Protein AF-A0A0G1CFD6-F1 (afdb_monomer)

Organism: NCBI:txid1618436

Solvent-accessible surface area (backbone atoms only — not comparable to full-atom values): 53118 Å² total; per-residue (Å²): 134,84,91,82,88,87,83,97,70,71,68,76,55,56,62,57,51,53,61,49,49,66,63,59,72,73,75,79,78,77,73,84,63,84,72,75,64,46,76,47,79,41,50,26,79,47,48,47,25,39,39,34,34,36,62,93,47,76,48,67,61,45,48,57,42,53,46,23,9,35,88,35,20,95,43,9,31,23,38,44,29,32,67,60,35,76,62,31,32,60,29,46,50,75,38,24,32,48,31,42,25,25,58,42,72,46,74,50,48,25,20,27,38,42,26,19,42,60,45,47,56,47,75,68,54,41,98,89,44,40,73,89,77,49,58,57,40,93,42,63,39,84,46,77,45,64,62,77,40,54,48,77,37,79,45,74,54,69,73,39,21,65,24,52,34,57,36,30,54,36,94,70,24,45,61,48,30,21,49,33,44,37,35,38,16,70,30,59,68,59,19,36,47,52,25,31,22,33,54,62,33,73,90,36,18,38,33,43,40,32,31,29,43,80,48,66,76,82,73,83,76,78,79,82,74,85,77,80,81,83,78,89,74,83,82,82,78,86,76,83,79,84,77,84,81,81,78,88,78,81,84,84,79,88,81,85,82,87,82,88,80,90,81,82,90,83,83,90,82,82,87,84,81,92,81,86,86,83,82,90,77,89,83,83,82,86,78,86,80,81,80,84,77,83,77,82,79,81,74,86,81,72,74,83,58,89,41,65,62,47,71,44,68,71,42,75,13,44,51,50,46,47,60,20,32,36,45,42,40,66,75,40,23,42,38,38,50,28,20,28,64,96,29,37,31,33,34,38,36,29,42,74,53,63,59,83,78,90,61,64,87,52,59,44,72,47,75,44,80,52,97,30,31,48,31,28,53,21,42,26,49,69,46,62,57,42,34,37,36,36,33,35,24,51,73,32,38,34,30,38,29,43,32,33,66,89,76,69,44,72,48,84,67,39,78,75,51,71,41,93,55,98,59,90,57,59,68,27,42,60,24,48,13,46,40,33,40,85,84,70,31,40,38,39,31,31,52,46,76,77,26,26,33,37,32,37,32,26,40,75,42,82,89,79,65,43,78,44,75,70,45,73,79,38,72,66,43,90,75,32,49,32,37,25,34,20,55,29,45,22,56,59,66,43,28,34,39,42,32,25,37,34,61,68,43,89,71,23,34,38,32,35,33,42,28,45,59,90,70,51,72,58,72,72,41,77,51,53,87,56,48,31,49,75,47,58,68,99,75,34,41,55,54,64,39,40,24,52,45,40,38,62,87,52,34,38,41,35,27,34,39,32,29,71,37,74,70,89,86,47,75,44,78,8,39,29,31,44,30,40,30,78,82,90,50,76,47,62,39,82,44,92,42,34,27,59,20,33,25,62,37,45,36,73,82,54,46,31,42,36,25,25,14,21,76,85,23,93,39,37,42,43,57,30,20,37,22,38,27,46,48,38,96,90,71,50,69,53,74,46,38,71,60,47,80,49,93,69,59,34,42,49,31,34,34,12,30,41,78,69,59,47,45,50,74,58,48,36,36,38,44,32,33,33,32,30,43,55,76,86,67,26,32,23,29,43,39,35,38,32,48,78,42,69,96,65,82,78,84,76,81,76,80,76,82,78,81,76,87,80,83,82,89,81,88,83,86,85,90,86,84,89,83,90,88,87,87,87,90,82,84,89,75,83,81,75,84,73,81,75,78,72,78,72,78,75,76,68,56,68,67,37,86,73,52,65,32,72,31,75,51,93,49,68,39,43,58,44,63,31,58,38,89,58,61,42,57,62,56,26,29,41,40,34,38,37,34,29,32,32,91,85,62,57,19,47,78,73,48,56,44,40,84,67,71,51,71,55,46,80,72,44,44,18,45,76,79,64,46,50,36,43,24,35,36,37,30,37,26,50,55,27,66,45,35,75,72,39,33,44,32,44,28,32,92,53,58,21,32,38,30,35,34,43,34,37,31,38,34,58,34,80,78,21,74,72,36,61,27,47,31,70,49,60,66,34,69,44,45,10,34,70,27,64,44,89,47,61,54,21,40,36,41,29,39,35,33,32,44,67,31,59,60,57,53,70,43,58,20,92,75,38,46,69,74,47,76,51,34,82,82,42,66,57,27,46,36,32,35,38,33,66,34,77,51,52,42,80,46,59,51,40,41,35,40,78,59,74,58,70,50,46,35,34,11,24,29,41,29,30,36,52,86

Sequence (963 aa):
MILIMLNDKLVFSKILTHFFILVVLFSSFSVAYAQTPNTATLQVANNADDANEDGSSFFLNESNMWMGTGSTPAKSYAGFRFSTVQIPQGAVIQSARLQVKSAQNQWIGMEFLMFGEAANNSMVFSASSRMSSRSLTGSFVSHYSSSNWTANTWYTLEDIKTTVQEIVNRPGWATGNNLSIILKGTGGPWGRKFVKSRNSGAANGAKLIVEYTGGVTPSPTPTPTPDPTPSVTPTPSPVPTPTPIPEPSATPTPSPTPSITPSATPEPSVTPSPSPEPSVTPTPTPTPSPLPTPTPTPSPTVSPVPGTATSFSVGPGFVDVIPRQIVRANDDKLYMFAGGAETPVVHAYWTTVPGTPADNTNLGSVNLVTSGNPISVDTAYDGANIIHVLINSTNGRVIDYVFDISTHTFKPGINVFTNSASTPVEIGTSGLSSMIGLDGKIHFAYRSSTNYIIHQSFTYDSASNTLTPATSAFLVDTNGFASHPSIAISPMDGSLTVSWMSEAVDPHVIRVRNMSASGVWGGATTVSTAPVWSSTNFGLNIDQGPSVLVTSDGIKHLAYMQDWENFGGTYDYGRIHYVRNDGSGWVDQALPVFTHDPALATNGVDIYAVGHGHPNNVACKSMDDMCTVARNPDGTWANPVLFAHSTTGSFDASPSVKWGAVGFNRPEAIEFLFFKTPYSSPTLYYGRLDTGASPSPSPTATPSPSSSPTPSPTPTPSPTPESSVTPTPEPSVTPTPTPTPTPSATPNPAVSYVQSALSVGNGGETAHAVTLPTPVISGNTVIVAVSVWGEGGTGQTTSLTDNFGNTYSKVVQHPDPASGNSNVSIWYATNVIGGTSFTATAHSASSHYITIAAHEYSGILTNGIDQVAHNGGTGTAASSGNVSTTTDNELLFVAFLHEDAANINATAGTGFTLRQKYTSGAQEPLFTEDGFAPTSGIYNGALTFASNPQGGWEGAIATFRLQ

pLDDT: mean 78.38, std 21.26, range [25.91, 98.56]

InterPro domains:
  IPR052881 Keratinocyte Proline-Rich [PTHR48138] (217-313)

Secondary structure (DSSP, 8-state):
---------SHHHHHHHHHHHHHHTTSS------PPPEEEEEE--STTSEEEEETTEEEES-SEEEEE--SSGGGEEEEEEE-S--PPTT-EEEEEEEEEEB-S-B---EEEEEEEE--SSPPPPBTTB-STTSPEEEEEEEEEE-S-B-TT-EEEEEE-HHHHHHHHTSTT--TT--EEEEEEE-SSTT-EEEEE-GGG-GGGS-EEEEEEE--PPPPPPPPPPPPPPPPPPPPPPPPPPPPPPPPPPPPPPPPPPPPPPP-----PPPPPPPPPPPPP-PPPPPPPPPPPPPPPPPP---------EEEEEEEE------S--EEE-TTS-EEEEEE-TTSSEEEEEEESSSS--SSSTTEEEEEEE-SS-EEEEEEEE-SSSEEEEEEEETTSEEEEEEEETTTTEEPPPEEEEE----S---TT---EEEEE-TTSPEEEEEE-TTS-EEEEEEEEETTTTEEEESS--EES-SSS-EEEEEEEE-TTT--EEEEEEE-SSSS-EEEEEEE-TTS-EEEEEE--SSPBP---BTTB--S-PPEEEE-TT--EEEEEEBSPEESSS-EEPPEEEEEEESSS--EEEEEEEE-SS-EEEESSS-EEEEEE--TTSSS---TTSEEEEEBPTTS-BPPPEEEE--SSS-EEEEEEE---SSS---TTEEEEEEEES-TTS-EEEEEEEE-----PPPPPPPPPP-PPPPPPPPPPPPP-------------PPPPPPPPPPPPPPP----EEEEEEEEE--SSEEEEEEE-SSPPPTT-EEEEEEEEE-TTS---EEEEEETT-PPPEEEEEESSS--SSEEEEEEEESS----TT-EEEEEEEEEEEEEEEEEEEESEEEEEEEEEEEEEEESSB-----EEESSTTEEEEEEEEETT-TT--EEPPTTEEEEEE--SS-SS-EEEEEEEESSSEEE----EESS--SSEEEEEEEEEEE-

Structure (mmCIF, N/CA/C/O backbone):
data_AF-A0A0G1CFD6-F1
#
_entry.id   AF-A0A0G1CFD6-F1
#
loop_
_atom_site.group_PDB
_atom_site.id
_atom_site.type_symbol
_atom_site.label_atom_id
_atom_site.label_alt_id
_atom_site.label_comp_id
_atom_site.label_asym_id
_atom_site.label_entity_id
_atom_site.label_seq_id
_atom_site.pdbx_PDB_ins_code
_atom_site.Cartn_x
_atom_site.Cartn_y
_atom_site.Cartn_z
_atom_site.occupancy
_atom_site.B_iso_or_equiv
_atom_site.auth_seq_id
_atom_site.auth_comp_id
_atom_site.auth_asym_id
_atom_site.auth_atom_id
_atom_site.pdbx_PDB_model_num
ATOM 1 N N . MET A 1 1 ? -75.809 -32.571 38.366 1.00 33.94 1 MET A N 1
ATOM 2 C CA . MET A 1 1 ? -75.619 -33.361 37.131 1.00 33.94 1 MET A CA 1
ATOM 3 C C . MET A 1 1 ? -74.494 -32.676 36.351 1.00 33.94 1 MET A C 1
ATOM 5 O O . MET A 1 1 ? -74.712 -31.569 35.895 1.00 33.94 1 MET A O 1
ATOM 9 N N . ILE A 1 2 ? -73.240 -33.055 36.642 1.00 33.50 2 ILE A N 1
ATOM 10 C CA . ILE A 1 2 ? -72.280 -33.680 35.692 1.00 33.50 2 ILE A CA 1
ATOM 11 C C . ILE A 1 2 ? -71.832 -32.662 34.619 1.00 33.50 2 ILE A C 1
ATOM 13 O O . ILE A 1 2 ? -72.606 -32.325 33.739 1.00 33.50 2 ILE A O 1
ATOM 17 N N . LEU A 1 3 ? -70.712 -31.955 34.826 1.00 36.34 3 LEU A N 1
ATOM 18 C CA . LEU A 1 3 ? -69.354 -32.291 34.348 1.00 36.34 3 LEU A CA 1
ATOM 19 C C . LEU A 1 3 ? -69.271 -32.429 32.815 1.00 36.34 3 LEU A C 1
ATOM 21 O O . LEU A 1 3 ? -69.755 -33.420 32.292 1.00 36.34 3 LEU A O 1
ATOM 25 N N . ILE A 1 4 ? -68.599 -31.486 32.140 1.00 33.06 4 ILE A N 1
ATOM 26 C CA . ILE A 1 4 ? -67.663 -31.723 31.021 1.00 33.06 4 ILE A CA 1
ATOM 27 C C . ILE A 1 4 ? -66.808 -30.453 30.846 1.00 33.06 4 ILE A C 1
ATOM 29 O O . ILE A 1 4 ? -67.314 -29.350 30.660 1.00 33.06 4 ILE A O 1
ATOM 33 N N . MET A 1 5 ? -65.495 -30.640 30.974 1.00 41.84 5 MET A N 1
ATOM 34 C CA . MET A 1 5 ? -64.438 -29.687 30.634 1.00 41.84 5 MET A CA 1
ATOM 35 C C . MET A 1 5 ? -64.368 -29.480 29.113 1.00 41.84 5 MET A C 1
ATOM 37 O O . MET A 1 5 ? -64.559 -30.454 28.395 1.00 41.84 5 MET A O 1
ATOM 41 N N . LEU A 1 6 ? -64.014 -28.279 28.631 1.00 33.75 6 LEU A N 1
ATOM 42 C CA . LEU A 1 6 ? -62.821 -28.026 27.794 1.00 33.75 6 LEU A CA 1
ATOM 43 C C . LEU A 1 6 ? -62.771 -26.575 27.244 1.00 33.75 6 LEU A C 1
ATOM 45 O O . LEU A 1 6 ? -63.617 -26.159 26.464 1.00 33.75 6 LEU A O 1
ATOM 49 N N . ASN A 1 7 ? -61.672 -25.892 27.593 1.00 33.19 7 ASN A N 1
ATOM 50 C CA . ASN A 1 7 ? -60.937 -24.854 26.849 1.00 33.19 7 ASN A CA 1
ATOM 51 C C . ASN A 1 7 ? -61.490 -23.426 26.650 1.00 33.19 7 ASN A C 1
ATOM 53 O O . ASN A 1 7 ? -61.704 -22.965 25.532 1.00 33.19 7 ASN A O 1
ATOM 57 N N . ASP A 1 8 ? -61.418 -22.657 27.740 1.00 43.88 8 ASP A N 1
ATOM 58 C CA . ASP A 1 8 ? -61.192 -21.202 27.766 1.00 43.88 8 ASP A CA 1
ATOM 59 C C . ASP A 1 8 ? -59.684 -20.855 27.745 1.00 43.88 8 ASP A C 1
ATOM 61 O O . ASP A 1 8 ? -59.085 -20.527 28.770 1.00 43.88 8 ASP A O 1
ATOM 65 N N . LYS A 1 9 ? -59.018 -20.931 26.583 1.00 37.50 9 LYS A N 1
ATOM 66 C CA . LYS A 1 9 ? -57.634 -20.407 26.441 1.00 37.50 9 LYS A CA 1
ATOM 67 C C . LYS A 1 9 ? -57.355 -19.578 25.185 1.00 37.50 9 LYS A C 1
ATOM 69 O O . LYS A 1 9 ? -56.276 -19.006 25.078 1.00 37.50 9 LYS A O 1
ATOM 74 N N . LEU A 1 10 ? -58.307 -19.443 24.258 1.00 38.03 10 LEU A N 1
ATOM 75 C CA . LEU A 1 10 ? -58.034 -18.802 22.963 1.00 38.03 10 LEU A CA 1
ATOM 76 C C . LEU A 1 10 ? -58.453 -17.327 22.853 1.00 38.03 10 LEU A C 1
ATOM 78 O O . LEU A 1 10 ? -58.001 -16.640 21.938 1.00 38.03 10 LEU A O 1
ATOM 82 N N . VAL A 1 11 ? -59.296 -16.819 23.757 1.00 42.44 11 VAL A N 1
ATOM 83 C CA . VAL A 1 11 ? -59.935 -15.501 23.567 1.00 42.44 11 VAL A CA 1
ATOM 84 C C . VAL A 1 11 ? -59.214 -14.372 24.317 1.00 42.44 11 VAL A C 1
ATOM 86 O O . VAL A 1 11 ? -59.127 -13.263 23.798 1.00 42.44 11 VAL A O 1
ATOM 89 N N . PHE A 1 12 ? -58.571 -14.652 25.456 1.00 38.09 12 PHE A N 1
ATOM 90 C CA . PHE A 1 12 ? -57.781 -13.642 26.184 1.00 38.09 12 PHE A CA 1
ATOM 91 C C . PHE A 1 12 ? -56.409 -13.348 25.554 1.00 38.09 12 PHE A C 1
ATOM 93 O O . PHE A 1 12 ? -55.861 -12.267 25.748 1.00 38.09 12 PHE A O 1
ATOM 100 N N . SER A 1 13 ? -55.872 -14.271 24.747 1.00 38.44 13 SER A N 1
ATOM 101 C CA . SER A 1 13 ? -54.611 -14.061 24.025 1.00 38.44 13 SER A CA 1
ATOM 102 C C . SER A 1 13 ? -54.777 -13.052 22.882 1.00 38.44 13 SER A C 1
ATOM 104 O O . SER A 1 13 ? -53.943 -12.167 22.734 1.00 38.44 13 SER A O 1
ATOM 106 N N . LYS A 1 14 ? -55.899 -13.090 22.147 1.00 39.22 14 LYS A N 1
ATOM 107 C CA . LYS A 1 14 ? -56.088 -12.281 20.930 1.00 39.22 14 LYS A CA 1
ATOM 108 C C . LYS A 1 14 ? -56.291 -10.782 21.174 1.00 39.22 14 LYS A C 1
ATOM 110 O O . LYS A 1 14 ? -55.938 -9.993 20.300 1.00 39.22 14 LYS A O 1
ATOM 115 N N . ILE A 1 15 ? -56.812 -10.378 22.334 1.00 42.91 15 ILE A N 1
ATOM 116 C CA . ILE A 1 15 ? -57.027 -8.955 22.660 1.00 42.91 15 ILE A CA 1
ATOM 117 C C . ILE A 1 15 ? -55.723 -8.291 23.134 1.00 42.91 15 ILE A C 1
ATOM 119 O O . ILE A 1 15 ? -55.488 -7.123 22.831 1.00 42.91 15 ILE A O 1
ATOM 123 N N . LEU A 1 16 ? -54.814 -9.044 23.768 1.00 39.59 16 LEU A N 1
ATOM 124 C CA . LEU A 1 16 ? -53.500 -8.529 24.166 1.00 39.59 16 LEU A CA 1
ATOM 125 C C . LEU A 1 16 ? -52.526 -8.441 22.975 1.00 39.59 16 LEU A C 1
ATOM 127 O O . LEU A 1 16 ? -51.721 -7.514 22.916 1.00 39.59 16 LEU A O 1
ATOM 131 N N . THR A 1 17 ? -52.644 -9.333 21.979 1.00 42.00 17 THR A N 1
ATOM 132 C CA . THR A 1 17 ? -51.818 -9.266 20.757 1.00 42.00 17 THR A CA 1
ATOM 133 C C . THR A 1 17 ? -52.185 -8.074 19.871 1.00 42.00 17 THR A C 1
ATOM 135 O O . THR A 1 17 ? -51.295 -7.455 19.304 1.00 42.00 17 THR A O 1
ATOM 138 N N . HIS A 1 18 ? -53.463 -7.683 19.785 1.00 40.97 18 HIS A N 1
ATOM 139 C CA . HIS A 1 18 ? -53.871 -6.547 18.942 1.00 40.97 18 HIS A CA 1
ATOM 140 C C . HIS A 1 18 ? -53.535 -5.179 19.555 1.00 40.97 18 HIS A C 1
ATOM 142 O O . HIS A 1 18 ? -53.279 -4.237 18.810 1.00 40.97 18 HIS A O 1
ATOM 148 N N . PHE A 1 19 ? -53.450 -5.069 20.887 1.00 37.09 19 PHE A N 1
ATOM 149 C CA . PHE A 1 19 ? -52.962 -3.843 21.532 1.00 37.09 19 PHE A CA 1
ATOM 150 C C . PHE A 1 19 ? -51.430 -3.702 21.424 1.00 37.09 19 PHE A C 1
ATOM 152 O O . PHE A 1 19 ? -50.925 -2.588 21.336 1.00 37.09 19 PHE A O 1
ATOM 159 N N . PHE A 1 20 ? -50.694 -4.819 21.333 1.00 35.84 20 PHE A N 1
ATOM 160 C CA . PHE A 1 20 ? -49.254 -4.815 21.035 1.00 35.84 20 PHE A CA 1
ATOM 161 C C . PHE A 1 20 ? -48.952 -4.557 19.552 1.00 35.84 20 PHE A C 1
ATOM 163 O O . PHE A 1 20 ? -48.009 -3.840 19.234 1.00 35.84 20 PHE A O 1
ATOM 170 N N . ILE A 1 21 ? -49.779 -5.065 18.634 1.00 40.38 21 ILE A N 1
ATOM 171 C CA . ILE A 1 21 ? -49.594 -4.864 17.189 1.00 40.38 21 ILE A CA 1
ATOM 172 C C . ILE A 1 21 ? -49.871 -3.406 16.778 1.00 40.38 21 ILE A C 1
ATOM 174 O O . ILE A 1 21 ? -49.188 -2.892 15.898 1.00 40.38 21 ILE A O 1
ATOM 178 N N . LEU A 1 22 ? -50.772 -2.687 17.461 1.00 31.64 22 LEU A N 1
ATOM 179 C CA . LEU A 1 22 ? -51.008 -1.263 17.174 1.00 31.64 22 LEU A CA 1
ATOM 180 C C . LEU A 1 22 ? -49.885 -0.334 17.690 1.00 31.64 22 LEU A C 1
ATOM 182 O O . LEU A 1 22 ? -49.706 0.753 17.149 1.00 31.64 22 LEU A O 1
ATOM 186 N N . VAL A 1 23 ? -49.108 -0.760 18.696 1.00 34.84 23 VAL A N 1
ATOM 187 C CA . VAL A 1 23 ? -47.942 -0.010 19.214 1.00 34.84 23 VAL A CA 1
ATOM 188 C C . VAL A 1 23 ? -46.655 -0.353 18.446 1.00 34.84 23 VAL A C 1
ATOM 190 O O . VAL A 1 23 ? -45.762 0.484 18.347 1.00 34.84 23 VAL A O 1
ATOM 193 N N . VAL A 1 24 ? -46.572 -1.541 17.835 1.00 38.12 24 VAL A N 1
ATOM 194 C CA . VAL A 1 24 ? -45.404 -1.983 17.045 1.00 38.12 24 VAL A CA 1
ATOM 195 C C . VAL A 1 24 ? -45.493 -1.578 15.561 1.00 38.12 24 VAL A C 1
ATOM 197 O O . VAL A 1 24 ? -44.466 -1.446 14.907 1.00 38.12 24 VAL A O 1
ATOM 200 N N . LEU A 1 25 ? -46.682 -1.277 15.024 1.00 34.84 25 LEU A N 1
ATOM 201 C CA . LEU A 1 25 ? -46.850 -0.833 13.626 1.00 34.84 25 LEU A CA 1
ATOM 202 C C . LEU A 1 25 ? -46.598 0.667 13.371 1.00 34.84 25 LEU A C 1
ATOM 204 O O . LEU A 1 25 ? -46.703 1.106 12.229 1.00 34.84 25 LEU A O 1
ATOM 208 N N . PHE A 1 26 ? -46.218 1.451 14.387 1.00 34.09 26 PHE A N 1
ATOM 209 C CA . PHE A 1 26 ? -45.809 2.858 14.216 1.00 34.09 26 PHE A CA 1
ATOM 210 C C . PHE A 1 26 ? -44.304 3.114 14.415 1.00 34.09 26 PHE A C 1
ATOM 212 O O . PHE A 1 26 ? -43.877 4.263 14.324 1.00 34.09 26 PHE A O 1
ATOM 219 N N . SER A 1 27 ? -43.477 2.085 14.643 1.00 32.09 27 SER A N 1
ATOM 220 C CA . SER A 1 27 ? -42.044 2.257 14.949 1.00 32.09 27 SER A CA 1
ATOM 221 C C . SER A 1 27 ? -41.068 1.819 13.847 1.00 32.09 27 SER A C 1
ATOM 223 O O . SER A 1 27 ? -39.864 1.849 14.081 1.00 32.09 27 SER A O 1
ATOM 225 N N . SER A 1 28 ? -41.530 1.448 12.646 1.00 39.03 28 SER A N 1
ATOM 226 C CA . SER A 1 28 ? -40.636 0.953 11.570 1.00 39.03 28 SER A CA 1
ATOM 227 C C . SER A 1 28 ? -40.744 1.686 10.229 1.00 39.03 28 SER A C 1
ATOM 229 O O . SER A 1 28 ? -40.222 1.204 9.231 1.00 39.03 28 SER A O 1
ATOM 231 N N . PHE A 1 29 ? -41.354 2.872 10.193 1.00 35.53 29 PHE A N 1
ATOM 232 C CA . PHE A 1 29 ? -41.140 3.824 9.100 1.00 35.53 29 PHE A CA 1
ATOM 233 C C . PHE A 1 29 ? -40.104 4.863 9.536 1.00 35.53 29 PHE A C 1
ATOM 235 O O . PHE A 1 29 ? -40.451 5.963 9.960 1.00 35.53 29 PHE A O 1
ATOM 242 N N . SER A 1 30 ? -38.818 4.535 9.407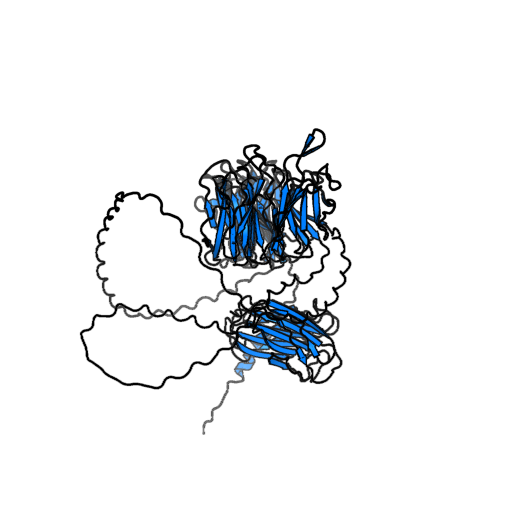 1.00 34.81 30 SER A N 1
ATOM 243 C CA . SER A 1 30 ? -37.794 5.575 9.291 1.00 34.81 30 SER A CA 1
ATOM 244 C C . SER A 1 30 ? -37.756 6.005 7.833 1.00 34.81 30 SER A C 1
ATOM 246 O O . SER A 1 30 ? -36.990 5.485 7.028 1.00 34.81 30 SER A O 1
ATOM 248 N N . VAL A 1 31 ? -38.613 6.963 7.482 1.00 32.62 31 VAL A N 1
ATOM 249 C CA . VAL A 1 31 ? -38.314 7.852 6.359 1.00 32.62 31 VAL A CA 1
ATOM 250 C C . VAL A 1 31 ? -36.924 8.419 6.649 1.00 32.62 31 VAL A C 1
ATOM 252 O O . VAL A 1 31 ? -36.731 9.020 7.708 1.00 32.62 31 VAL A O 1
ATOM 255 N N . ALA A 1 32 ? -35.951 8.200 5.761 1.00 36.38 32 ALA A N 1
ATOM 256 C CA . ALA A 1 32 ? -34.657 8.867 5.829 1.00 36.38 32 ALA A CA 1
ATOM 257 C C . ALA A 1 32 ? -34.871 10.362 5.552 1.00 36.38 32 ALA A C 1
ATOM 259 O O . ALA A 1 32 ? -34.634 10.870 4.460 1.00 36.38 32 ALA A O 1
ATOM 260 N N . TYR A 1 33 ? -35.375 11.078 6.554 1.00 36.38 33 TYR A N 1
ATOM 261 C CA . TYR A 1 33 ? -35.148 12.502 6.650 1.00 36.38 33 TYR A CA 1
ATOM 262 C C . TYR A 1 33 ? -33.638 12.677 6.757 1.00 36.38 33 TYR A C 1
ATOM 264 O O . TYR A 1 33 ? -33.004 12.033 7.594 1.00 36.38 33 TYR A O 1
ATOM 272 N N . ALA A 1 34 ? -33.063 13.543 5.925 1.00 41.12 34 ALA A N 1
ATOM 273 C CA . ALA A 1 34 ? -31.756 14.107 6.210 1.00 41.12 34 ALA A CA 1
ATOM 274 C C . ALA A 1 34 ? -31.839 14.717 7.617 1.00 41.12 34 ALA A C 1
ATOM 276 O O . ALA A 1 34 ? -32.432 15.781 7.801 1.00 41.12 34 ALA A O 1
ATOM 277 N N . GLN A 1 35 ? -31.361 13.992 8.633 1.00 51.75 35 GLN A N 1
ATOM 278 C CA . GLN A 1 35 ? -31.333 14.515 9.988 1.00 51.75 35 GLN A CA 1
ATOM 279 C C . GLN A 1 35 ? -30.361 15.682 9.976 1.00 51.75 35 GLN A C 1
ATOM 281 O O . GLN A 1 35 ? -29.176 15.518 9.682 1.00 51.75 35 GLN A O 1
ATOM 286 N N . THR A 1 36 ? -30.873 16.870 10.273 1.00 62.62 36 THR A N 1
ATOM 287 C CA . THR A 1 36 ? -30.045 18.046 10.492 1.00 62.62 36 THR A CA 1
ATOM 288 C C . THR A 1 36 ? -29.030 17.708 11.592 1.00 62.62 36 THR A C 1
ATOM 290 O O . THR A 1 36 ? -29.454 17.247 12.657 1.00 62.62 36 THR A O 1
ATOM 293 N N . PRO A 1 37 ? -27.715 17.886 11.365 1.00 75.19 37 PRO A N 1
ATOM 294 C CA . PRO A 1 37 ? -26.710 17.617 12.386 1.00 75.19 37 PRO A CA 1
ATOM 295 C C . PRO A 1 37 ? -27.013 18.394 13.670 1.00 75.19 37 PRO A C 1
ATOM 297 O O . PRO A 1 37 ? -27.303 19.590 13.630 1.00 75.19 37 PRO A O 1
ATOM 300 N N . ASN A 1 38 ? -26.952 17.716 14.814 1.00 89.06 38 ASN A N 1
ATOM 301 C CA . ASN A 1 38 ? -27.023 18.368 16.115 1.00 89.06 38 ASN A CA 1
ATOM 302 C C . ASN A 1 38 ? -25.694 19.073 16.384 1.00 89.06 38 ASN A C 1
ATOM 304 O O . ASN A 1 38 ? -24.637 18.498 16.136 1.00 89.06 38 ASN A O 1
ATOM 308 N N . THR A 1 39 ? -25.729 20.276 16.957 1.00 93.00 39 THR A N 1
ATOM 309 C CA . THR A 1 39 ? -24.517 21.000 17.368 1.00 93.00 39 THR A CA 1
ATOM 310 C C . THR A 1 39 ? -24.417 21.051 18.891 1.00 93.00 39 THR A C 1
ATOM 312 O O . THR A 1 39 ? -25.259 21.649 19.561 1.00 93.00 39 THR A O 1
ATOM 315 N N . ALA A 1 40 ? -23.356 20.476 19.452 1.00 94.06 40 ALA A N 1
ATOM 316 C CA . ALA A 1 40 ? -22.952 20.672 20.839 1.00 94.06 40 ALA A CA 1
ATOM 317 C C . ALA A 1 40 ? -21.848 21.734 20.912 1.00 94.06 40 ALA A C 1
ATOM 319 O O . ALA A 1 40 ? -20.776 21.567 20.341 1.00 94.06 40 ALA A O 1
ATOM 320 N N . THR A 1 41 ? -22.087 22.823 21.645 1.00 95.94 41 THR A N 1
ATOM 321 C CA . THR A 1 41 ? -21.042 23.799 21.994 1.00 95.94 41 THR A CA 1
ATOM 322 C C . THR A 1 41 ? -20.701 23.648 23.467 1.00 95.94 41 THR A C 1
ATOM 324 O O . THR A 1 41 ? -21.493 24.003 24.339 1.00 95.94 41 THR A O 1
ATOM 327 N N . LEU A 1 42 ? -19.520 23.109 23.743 1.00 96.31 42 LEU A N 1
ATOM 328 C CA . LEU A 1 42 ? -19.018 22.835 25.082 1.00 96.31 42 LEU A CA 1
ATOM 329 C C . LEU A 1 42 ? -17.986 23.899 25.432 1.00 96.31 42 LEU A C 1
ATOM 331 O O . LEU A 1 42 ? -17.100 24.169 24.632 1.00 96.31 42 LEU A O 1
ATOM 335 N N . GLN A 1 43 ? -18.065 24.498 26.614 1.00 97.56 43 GLN A N 1
ATOM 336 C CA . GLN A 1 43 ? -17.071 25.461 27.084 1.00 97.56 43 GLN A CA 1
ATOM 337 C C . GLN A 1 43 ? -16.450 24.952 28.381 1.00 97.56 43 GLN A C 1
ATOM 339 O O . GLN A 1 43 ? -17.160 24.394 29.218 1.00 97.56 43 GLN A O 1
ATOM 344 N N . VAL A 1 44 ? -15.138 25.141 28.548 1.00 97.69 44 VAL A N 1
ATOM 345 C CA . VAL A 1 44 ? -14.440 24.814 29.801 1.00 97.69 44 VAL A CA 1
ATOM 346 C C . VAL A 1 44 ? -15.166 25.505 30.959 1.00 97.69 44 VAL A C 1
ATOM 348 O O . VAL A 1 44 ? -15.311 26.729 30.969 1.00 97.69 44 VAL A O 1
ATOM 351 N N . ALA A 1 45 ? -15.673 24.721 31.912 1.00 92.62 45 ALA A N 1
ATOM 352 C CA . ALA A 1 45 ? -16.616 25.212 32.917 1.00 92.62 45 ALA A CA 1
ATOM 353 C C . ALA A 1 45 ? -15.930 25.618 34.228 1.00 92.62 45 ALA A C 1
ATOM 355 O O . ALA A 1 45 ? -16.317 26.630 34.830 1.00 92.62 45 ALA A O 1
ATOM 356 N N . ASN A 1 46 ? -14.895 24.877 34.640 1.00 94.69 46 ASN A N 1
ATOM 357 C CA . ASN A 1 46 ? -14.217 25.045 35.925 1.00 94.69 46 ASN A CA 1
ATOM 358 C C . ASN A 1 46 ? -12.745 25.435 35.754 1.00 94.69 46 ASN A C 1
ATOM 360 O O . ASN A 1 46 ? -12.106 25.090 34.770 1.00 94.69 46 ASN A O 1
ATOM 364 N N . ASN A 1 47 ? -12.184 26.112 36.754 1.00 92.62 47 ASN A N 1
ATOM 365 C CA . ASN A 1 47 ? -10.789 26.572 36.732 1.00 92.62 47 ASN A CA 1
ATOM 366 C C . ASN A 1 47 ? -9.754 25.432 36.680 1.00 92.62 47 ASN A C 1
ATOM 368 O O . ASN A 1 47 ? -8.620 25.640 36.276 1.00 92.62 47 ASN A O 1
ATOM 372 N N . ALA A 1 48 ? -10.130 24.231 37.129 1.00 94.12 48 ALA A N 1
ATOM 373 C CA . ALA A 1 48 ? -9.262 23.056 37.091 1.00 94.12 48 ALA A CA 1
ATOM 374 C C . ALA A 1 48 ? -9.448 22.204 35.820 1.00 94.12 48 ALA A C 1
ATOM 376 O O . ALA A 1 48 ? -8.856 21.132 35.696 1.00 94.12 48 ALA A O 1
ATOM 377 N N . ASP A 1 49 ? -10.297 22.658 34.895 1.00 97.12 49 ASP A N 1
ATOM 378 C CA . ASP A 1 49 ? -10.552 21.990 33.621 1.00 97.12 49 ASP A CA 1
ATOM 379 C C . ASP A 1 49 ? -9.633 22.498 32.499 1.00 97.12 49 ASP A C 1
ATOM 381 O O . ASP A 1 49 ? -9.698 21.986 31.386 1.00 97.12 49 ASP A O 1
ATOM 385 N N . ASP A 1 50 ? -8.744 23.453 32.766 1.00 97.12 50 ASP A N 1
ATOM 386 C CA . ASP A 1 50 ? -7.659 23.801 31.859 1.00 97.12 50 ASP A CA 1
ATOM 387 C C . ASP A 1 50 ? -6.322 23.990 32.587 1.00 97.12 50 ASP A C 1
ATOM 389 O O . ASP A 1 50 ? -6.242 24.504 33.702 1.00 97.12 50 ASP A O 1
ATOM 393 N N . ALA A 1 51 ? -5.249 23.476 31.984 1.00 97.75 51 ALA A N 1
ATOM 394 C CA . ALA A 1 51 ? -3.935 23.425 32.622 1.00 97.75 51 ALA A CA 1
ATOM 395 C C . ALA A 1 51 ? -2.795 23.365 31.601 1.00 97.75 51 ALA A C 1
ATOM 397 O O . ALA A 1 51 ? -2.983 22.925 30.463 1.00 97.75 51 ALA A O 1
ATOM 398 N N . ASN A 1 52 ? -1.591 23.741 32.039 1.00 98.12 52 ASN A N 1
ATOM 399 C CA . ASN A 1 52 ? -0.345 23.458 31.331 1.00 98.12 52 ASN A CA 1
ATOM 400 C C . ASN A 1 52 ? 0.566 22.527 32.126 1.00 98.12 52 ASN A C 1
ATOM 402 O O . ASN A 1 52 ? 0.554 22.493 33.355 1.00 98.12 52 ASN A O 1
ATOM 406 N N . GLU A 1 53 ? 1.426 21.824 31.406 1.00 97.50 53 GLU A N 1
ATOM 407 C CA . GLU A 1 53 ? 2.511 21.026 31.961 1.00 97.50 53 GLU A CA 1
ATOM 408 C C . GLU A 1 53 ? 3.780 21.267 31.137 1.00 97.50 53 GLU A C 1
ATOM 410 O O . GLU A 1 53 ? 3.711 21.344 29.912 1.00 97.50 53 GLU A O 1
ATOM 415 N N . ASP A 1 54 ? 4.925 21.420 31.802 1.00 96.94 54 ASP A N 1
ATOM 416 C CA . ASP A 1 54 ? 6.245 21.528 31.166 1.00 96.94 54 ASP A CA 1
ATOM 417 C C . ASP A 1 54 ? 7.279 20.806 32.034 1.00 96.94 54 ASP A C 1
ATOM 419 O O . ASP A 1 54 ? 7.683 21.287 33.100 1.00 96.94 54 ASP A O 1
ATOM 423 N N . GLY A 1 55 ? 7.671 19.608 31.609 1.00 92.88 55 GLY A N 1
ATOM 424 C CA . GLY A 1 55 ? 8.634 18.791 32.338 1.00 92.88 55 GLY A CA 1
ATOM 425 C C . GLY A 1 55 ? 8.052 18.314 33.665 1.00 92.88 55 GLY A C 1
ATOM 426 O O . GLY A 1 55 ? 7.071 17.580 33.694 1.00 92.88 55 GLY A O 1
ATOM 427 N N . SER A 1 56 ? 8.667 18.702 34.783 1.00 92.38 56 SER A N 1
ATOM 428 C CA . SER A 1 56 ? 8.127 18.429 36.123 1.00 92.38 56 SER A CA 1
ATOM 429 C C . SER A 1 56 ? 7.110 19.477 36.592 1.00 92.38 56 SER A C 1
ATOM 431 O O . SER A 1 56 ? 6.397 19.233 37.573 1.00 92.38 56 SER A O 1
ATOM 433 N N . SER A 1 57 ? 7.026 20.621 35.911 1.00 96.25 57 SER A N 1
ATOM 434 C CA . SER A 1 57 ? 6.178 21.752 36.289 1.00 96.25 57 SER A CA 1
ATOM 435 C C . SER A 1 57 ? 4.741 21.545 35.825 1.00 96.25 57 SER A C 1
ATOM 437 O O . SER A 1 57 ? 4.499 21.122 34.697 1.00 96.25 57 SER A O 1
ATOM 439 N N . PHE A 1 58 ? 3.784 21.867 36.692 1.00 96.88 58 PHE A N 1
ATOM 440 C CA . PHE A 1 58 ? 2.353 21.791 36.409 1.00 96.88 58 PHE A CA 1
ATOM 441 C C . PHE A 1 58 ? 1.703 23.117 36.794 1.00 96.88 58 PHE A C 1
ATOM 443 O O . PHE A 1 58 ? 1.860 23.578 37.926 1.00 96.88 58 PHE A O 1
ATOM 450 N N . PHE A 1 59 ? 0.999 23.726 35.847 1.00 96.56 59 PHE A N 1
ATOM 451 C CA . PHE A 1 59 ? 0.410 25.052 35.968 1.00 96.56 59 PHE A CA 1
ATOM 452 C C . PHE A 1 59 ? -1.109 24.917 35.887 1.00 96.56 59 PHE A C 1
ATOM 454 O O . PHE A 1 59 ? -1.658 24.545 34.849 1.00 96.56 59 PHE A O 1
ATOM 461 N N . LEU A 1 60 ? -1.779 25.213 36.995 1.00 94.06 60 LEU A N 1
ATOM 462 C CA . LEU A 1 60 ? -3.230 25.164 37.142 1.00 94.06 60 LEU A CA 1
ATOM 463 C C . LEU A 1 60 ? -3.700 26.517 37.668 1.00 94.06 60 LEU A C 1
ATOM 465 O O . LEU A 1 60 ? -2.993 27.141 38.457 1.00 94.06 60 LEU A O 1
ATOM 469 N N . ASN A 1 61 ? -4.913 26.931 37.307 1.00 91.19 61 ASN A N 1
ATOM 470 C CA . ASN A 1 61 ? -5.520 28.191 37.744 1.00 91.19 61 ASN A CA 1
ATOM 471 C C . ASN A 1 61 ? -4.829 29.477 37.240 1.00 91.19 61 ASN A C 1
ATOM 473 O O . ASN A 1 61 ? -5.100 30.566 37.754 1.00 91.19 61 ASN A O 1
ATOM 477 N N . GLU A 1 62 ? -3.973 29.375 36.225 1.00 93.81 62 GLU A N 1
ATOM 478 C CA . GLU A 1 62 ? -3.355 30.529 35.567 1.00 93.81 62 GLU A CA 1
ATOM 479 C C . GLU A 1 62 ? -4.400 31.316 34.777 1.00 93.81 62 GLU A C 1
ATOM 481 O O . GLU A 1 62 ? -5.254 30.713 34.141 1.00 93.81 62 GLU A O 1
ATOM 486 N N . SER A 1 63 ? -4.334 32.654 34.754 1.00 93.31 63 SER A N 1
ATOM 487 C CA . SER A 1 63 ? -5.261 33.469 33.937 1.00 93.31 63 SER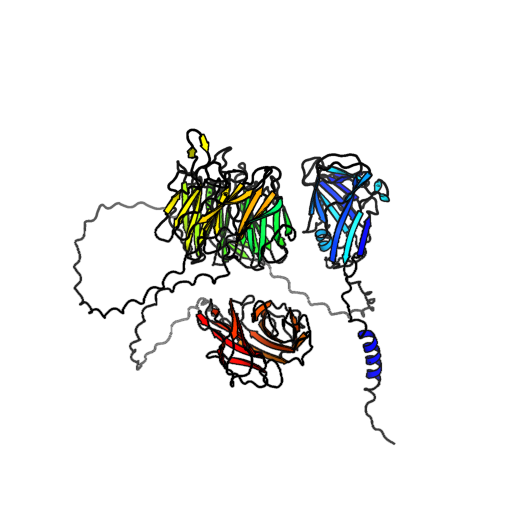 A CA 1
ATOM 488 C C . SER A 1 63 ? -4.999 33.341 32.431 1.00 93.31 63 SER A C 1
ATOM 490 O O . SER A 1 63 ? -5.907 33.509 31.623 1.00 93.31 63 SER A O 1
ATOM 492 N N . ASN A 1 64 ? -3.766 33.027 32.041 1.00 96.25 64 ASN A N 1
ATOM 493 C CA . ASN A 1 64 ? -3.412 32.704 30.666 1.00 96.25 64 ASN A CA 1
ATOM 494 C C . ASN A 1 64 ? -2.655 31.384 30.664 1.00 96.25 64 ASN A C 1
ATOM 496 O O . ASN A 1 64 ? -1.789 31.160 31.503 1.00 96.25 64 ASN A O 1
ATOM 500 N N . MET A 1 65 ? -2.948 30.553 29.681 1.00 96.69 65 MET A N 1
ATOM 501 C CA . MET A 1 65 ? -2.237 29.313 29.418 1.00 96.69 65 MET A CA 1
ATOM 502 C C . MET A 1 65 ? -1.581 29.399 28.039 1.00 96.69 65 MET A C 1
ATOM 504 O O . MET A 1 65 ? -1.730 30.400 27.337 1.00 96.69 65 MET A O 1
ATOM 508 N N . TRP A 1 66 ? -0.832 28.388 27.634 1.00 97.44 66 TRP A N 1
ATOM 509 C CA . TRP A 1 66 ? -0.165 28.364 26.336 1.00 97.44 66 TRP A CA 1
ATOM 510 C C . TRP A 1 66 ? -0.380 27.045 25.604 1.00 97.44 66 TRP A C 1
ATOM 512 O O . TRP A 1 66 ? -0.650 26.018 26.216 1.00 97.44 66 TRP A O 1
ATOM 522 N N . MET A 1 67 ? -0.254 27.084 24.282 1.00 97.44 67 MET A N 1
ATOM 523 C CA . MET A 1 67 ? -0.290 25.915 23.401 1.00 97.44 67 MET A CA 1
ATOM 524 C C . MET A 1 67 ? 0.989 25.896 22.565 1.00 97.44 67 MET A C 1
ATOM 526 O O . MET A 1 67 ? 1.449 26.959 22.146 1.00 97.44 67 MET A O 1
ATOM 530 N N . GLY A 1 68 ? 1.558 24.713 22.339 1.00 92.81 68 GLY A N 1
ATOM 531 C CA . GLY A 1 68 ? 2.890 24.538 21.752 1.00 92.81 68 GLY A CA 1
ATOM 532 C C . GLY A 1 68 ? 3.867 23.986 22.783 1.00 92.81 68 GLY A C 1
ATOM 533 O O . GLY A 1 68 ? 3.529 23.048 23.503 1.00 92.81 68 GLY A O 1
ATOM 534 N N . THR A 1 69 ? 5.063 24.562 22.875 1.00 91.50 69 THR A N 1
ATOM 535 C CA . THR A 1 69 ? 6.161 24.035 23.701 1.00 91.50 69 THR A CA 1
ATOM 536 C C . THR A 1 69 ? 6.693 25.049 24.712 1.00 91.50 69 THR A C 1
ATOM 538 O O . THR A 1 69 ? 6.855 26.238 24.434 1.00 91.50 69 THR A O 1
ATOM 541 N N . GLY A 1 70 ? 6.968 24.570 25.925 1.00 92.44 70 GLY A N 1
ATOM 542 C CA . GLY A 1 70 ? 7.675 25.295 26.973 1.00 92.44 70 GLY A CA 1
ATOM 543 C C . GLY A 1 70 ? 9.192 25.138 26.862 1.00 92.44 70 GLY A C 1
ATOM 544 O O . GLY A 1 70 ? 9.752 25.026 25.770 1.00 92.44 70 GLY A O 1
ATOM 545 N N . SER A 1 71 ? 9.860 25.134 28.013 1.00 93.62 71 SER A N 1
ATOM 546 C CA . SER A 1 71 ? 11.307 24.925 28.126 1.00 93.62 71 SER A CA 1
ATOM 547 C C . SER A 1 71 ? 11.728 23.481 27.841 1.00 93.62 71 SER A C 1
ATOM 549 O O . SER A 1 71 ? 12.856 23.249 27.408 1.00 93.62 71 SER A O 1
ATOM 551 N N . THR A 1 72 ? 10.824 22.513 28.036 1.00 90.38 72 THR A N 1
ATOM 552 C CA . THR A 1 72 ? 11.046 21.091 27.748 1.00 90.38 72 THR A CA 1
ATOM 553 C C . THR A 1 72 ? 10.039 20.581 26.706 1.00 90.38 72 THR A C 1
ATOM 555 O O . THR A 1 72 ? 9.003 20.014 27.066 1.00 90.38 72 THR A O 1
ATOM 558 N N . PRO A 1 73 ? 10.324 20.747 25.396 1.00 78.00 73 PRO A N 1
ATOM 559 C CA . PRO A 1 73 ? 9.394 20.418 24.311 1.00 78.00 73 PRO A CA 1
ATOM 560 C C . PRO A 1 73 ? 8.738 19.038 24.413 1.00 78.00 73 PRO A C 1
ATOM 562 O O . PRO A 1 73 ? 7.517 18.938 24.452 1.00 78.00 73 PRO A O 1
ATOM 565 N N . ALA A 1 74 ? 9.538 17.981 24.594 1.00 73.69 74 ALA A N 1
ATOM 566 C CA . ALA A 1 74 ? 9.057 16.596 24.666 1.00 73.69 74 ALA A CA 1
ATOM 567 C C . ALA A 1 74 ? 8.113 16.305 25.855 1.00 73.69 74 ALA A C 1
ATOM 569 O O . ALA A 1 74 ? 7.485 15.245 25.906 1.00 73.69 74 ALA A O 1
ATOM 570 N N . LYS A 1 75 ? 8.031 17.221 26.828 1.00 88.88 75 LYS A N 1
ATOM 571 C CA . LYS A 1 75 ? 7.187 17.125 28.027 1.00 88.88 75 LYS A CA 1
ATOM 572 C C . LYS A 1 75 ? 6.281 18.351 28.195 1.00 88.88 75 LYS A C 1
ATOM 574 O O . LYS A 1 75 ? 5.923 18.690 29.320 1.00 88.88 75 LYS A O 1
ATOM 579 N N . SER A 1 76 ? 5.941 19.017 27.092 1.00 94.56 76 SER A N 1
ATOM 580 C CA . SER A 1 76 ? 5.067 20.189 27.070 1.00 94.56 76 SER A CA 1
ATOM 581 C C . SER A 1 76 ? 3.637 19.809 26.696 1.00 94.56 76 SER A C 1
ATOM 583 O O . SER A 1 76 ? 3.412 19.242 25.626 1.00 94.56 76 SER A O 1
ATOM 585 N N . TYR A 1 77 ? 2.672 20.151 27.553 1.00 98.06 77 TYR A N 1
ATOM 586 C CA . TYR A 1 77 ? 1.259 19.859 27.325 1.00 98.06 77 TYR A CA 1
ATOM 587 C C . TYR A 1 77 ? 0.338 21.036 27.667 1.00 98.06 77 TYR A C 1
ATOM 589 O O . TYR A 1 77 ? 0.597 21.818 28.589 1.00 98.06 77 TYR A O 1
ATOM 597 N N . ALA A 1 78 ? -0.793 21.105 26.968 1.00 98.44 78 ALA A N 1
ATOM 598 C CA . ALA A 1 78 ? -1.962 21.892 27.351 1.00 98.44 78 ALA A CA 1
ATOM 599 C C . ALA A 1 78 ? -3.190 20.977 27.401 1.00 98.44 78 ALA A C 1
ATOM 601 O O . ALA A 1 78 ? -3.363 20.133 26.527 1.00 98.44 78 ALA A O 1
ATOM 602 N N . GLY A 1 79 ? -4.029 21.111 28.422 1.00 97.88 79 GLY A N 1
ATOM 603 C CA . GLY A 1 79 ? -5.235 20.300 28.584 1.00 97.88 79 GLY A CA 1
ATOM 604 C C . GLY A 1 79 ? -6.483 21.168 28.623 1.00 97.88 79 GLY A C 1
ATOM 605 O O . GLY A 1 79 ? -6.476 22.202 29.285 1.00 97.88 79 GLY A O 1
ATOM 606 N N . PHE A 1 80 ? -7.546 20.723 27.953 1.00 98.50 80 PHE A N 1
ATOM 607 C CA . PHE A 1 80 ? -8.882 21.316 28.016 1.00 98.50 80 PHE A CA 1
ATOM 608 C C . PHE A 1 80 ? -9.910 20.226 28.286 1.00 98.50 80 PHE A C 1
ATOM 610 O O . PHE A 1 80 ? -10.088 19.319 27.474 1.00 98.50 80 PHE A O 1
ATOM 617 N N . ARG A 1 81 ? -10.604 20.325 29.413 1.00 98.38 81 ARG A N 1
ATOM 618 C CA . ARG A 1 81 ? -11.631 19.389 29.845 1.00 98.38 81 ARG A CA 1
ATOM 619 C C . ARG A 1 81 ? -13.010 20.026 29.731 1.00 98.38 81 ARG A C 1
ATOM 621 O O . ARG A 1 81 ? -13.255 21.147 30.168 1.00 98.38 81 ARG A O 1
ATOM 628 N N . PHE A 1 82 ? -13.934 19.273 29.162 1.00 98.38 82 PHE A N 1
ATOM 629 C CA . PHE A 1 82 ? -15.318 19.653 28.944 1.00 98.38 82 PHE A CA 1
ATOM 630 C C . PHE A 1 82 ? -16.200 18.744 29.787 1.00 98.38 82 PHE A C 1
ATOM 632 O O . PHE A 1 82 ? -16.172 17.520 29.640 1.00 98.38 82 PHE A O 1
ATOM 639 N N . SER A 1 83 ? -16.955 19.339 30.707 1.00 95.69 83 SER A N 1
ATOM 640 C CA . SER A 1 83 ? -17.805 18.587 31.622 1.00 95.69 83 SER A CA 1
ATOM 641 C C . SER A 1 83 ? -19.213 18.370 31.076 1.00 95.69 83 SER A C 1
ATOM 643 O O . SER A 1 83 ? -19.712 19.191 30.304 1.00 95.69 83 SER A O 1
ATOM 645 N N . THR A 1 84 ? -19.890 17.318 31.545 1.00 92.50 84 THR A N 1
ATOM 646 C CA . THR A 1 84 ? -21.320 17.059 31.270 1.00 92.50 84 THR A CA 1
ATOM 647 C C . THR A 1 84 ? -21.663 16.998 29.774 1.00 92.50 84 THR A C 1
ATOM 649 O O . THR A 1 84 ? -22.657 17.574 29.328 1.00 92.50 84 THR A O 1
ATOM 652 N N . VAL A 1 85 ? -20.836 16.313 28.979 1.00 96.06 85 VAL A N 1
ATOM 653 C CA . VAL A 1 85 ? -20.965 16.269 27.515 1.00 96.06 85 VAL A CA 1
ATOM 654 C C . VAL A 1 85 ? -22.214 15.489 27.105 1.00 96.06 85 VAL A C 1
ATOM 656 O O . VAL A 1 85 ? -22.339 14.306 27.400 1.00 96.06 85 VAL A O 1
ATOM 659 N N . GLN A 1 86 ? -23.143 16.143 26.403 1.00 93.88 86 GLN A N 1
ATOM 660 C CA . GLN A 1 86 ? -24.440 15.555 26.036 1.00 93.88 86 GLN A CA 1
ATOM 661 C C . GLN A 1 86 ? -24.414 14.713 24.748 1.00 93.88 86 GLN A C 1
ATOM 663 O O . GLN A 1 86 ? -25.464 14.344 24.234 1.00 93.88 86 GLN A O 1
ATOM 668 N N . ILE A 1 87 ? -23.228 14.402 24.225 1.00 94.75 87 ILE A N 1
ATOM 669 C CA . ILE A 1 87 ? -23.079 13.607 23.002 1.00 94.75 87 ILE A CA 1
ATOM 670 C C . ILE A 1 87 ? -23.307 12.124 23.346 1.00 94.75 87 ILE A C 1
ATOM 672 O O . ILE A 1 87 ? -22.595 11.600 24.211 1.00 94.75 87 ILE A O 1
ATOM 676 N N . PRO A 1 88 ? -24.282 11.443 22.713 1.00 93.88 88 PRO A N 1
ATOM 677 C CA . PRO A 1 88 ? -24.551 10.031 22.970 1.00 93.88 88 PRO A CA 1
ATOM 678 C C . PRO A 1 88 ? -23.391 9.109 22.591 1.00 93.88 88 PRO A C 1
ATOM 680 O O . PRO A 1 88 ? -22.561 9.431 21.741 1.00 93.88 88 PRO A O 1
ATOM 683 N N . GLN A 1 89 ? -23.378 7.918 23.187 1.00 94.25 89 GLN A N 1
ATOM 684 C CA . GLN A 1 89 ? -22.478 6.847 22.773 1.00 94.25 89 GLN A CA 1
ATOM 685 C C . GLN A 1 89 ? -22.761 6.412 21.335 1.00 94.25 89 GLN A C 1
ATOM 687 O O . GLN A 1 89 ? -23.919 6.249 20.944 1.00 94.25 89 GLN A O 1
ATOM 692 N N . GLY A 1 90 ? -21.690 6.241 20.558 1.00 84.88 90 GLY A N 1
ATOM 693 C CA . GLY A 1 90 ? -21.763 5.857 19.150 1.00 84.88 90 GLY A CA 1
ATOM 694 C C . GLY A 1 90 ? -22.364 6.925 18.233 1.00 84.88 90 GLY A C 1
ATOM 695 O O . GLY A 1 90 ? -22.708 6.613 17.096 1.00 84.88 90 GLY A O 1
ATOM 696 N N . ALA A 1 91 ? -22.522 8.171 18.699 1.00 92.38 91 ALA A N 1
ATOM 697 C CA . ALA A 1 91 ? -22.890 9.278 17.823 1.00 92.38 91 ALA A CA 1
ATOM 698 C C . ALA A 1 91 ? -21.848 9.441 16.704 1.00 92.38 91 ALA A C 1
ATOM 700 O O . ALA A 1 91 ? -20.644 9.358 16.952 1.00 92.38 91 ALA A O 1
ATOM 701 N N . VAL A 1 92 ? -22.308 9.700 15.481 1.00 90.50 92 VAL A N 1
ATOM 702 C CA . VAL A 1 92 ? -21.446 9.944 14.321 1.00 90.50 92 VAL A CA 1
ATOM 703 C C . VAL A 1 92 ? -21.055 11.415 14.312 1.00 90.50 92 VAL A C 1
ATOM 705 O O . VAL A 1 92 ? -21.905 12.285 14.104 1.00 90.50 92 VAL A O 1
ATOM 708 N N . ILE A 1 93 ? -19.779 11.693 14.560 1.00 94.12 93 ILE A N 1
ATOM 709 C CA . ILE A 1 93 ? -19.221 13.042 14.616 1.00 94.12 93 ILE A CA 1
ATOM 710 C C . ILE A 1 93 ? -18.944 13.538 13.195 1.00 94.12 93 ILE A C 1
ATOM 712 O O . ILE A 1 93 ? -18.084 13.013 12.491 1.00 94.12 93 ILE A O 1
ATOM 716 N N . GLN A 1 94 ? -19.655 14.586 12.793 1.00 89.50 94 GLN A N 1
ATOM 717 C CA . GLN A 1 94 ? -19.524 15.219 11.481 1.00 89.50 94 GLN A CA 1
ATOM 718 C C . GLN A 1 94 ? -18.381 16.234 11.453 1.00 89.50 94 GLN A C 1
ATOM 720 O O . GLN A 1 94 ? -17.611 16.272 10.493 1.00 89.50 94 GLN A O 1
ATOM 725 N N . SER A 1 95 ? -18.239 17.019 12.522 1.00 89.81 95 SER A N 1
ATOM 726 C CA . SER A 1 95 ? -17.107 17.919 12.742 1.00 89.81 95 SER A CA 1
ATOM 727 C C . SER A 1 95 ? -16.885 18.121 14.242 1.00 89.81 95 SER A C 1
ATOM 729 O O . SER A 1 95 ? -17.829 18.062 15.031 1.00 89.81 95 SER A O 1
ATOM 731 N N . ALA A 1 96 ? -15.646 18.350 14.667 1.00 96.50 96 ALA A N 1
ATOM 732 C CA . ALA A 1 96 ? -15.328 18.753 16.031 1.00 96.50 96 ALA A CA 1
ATOM 733 C C . ALA A 1 96 ? -14.163 19.743 16.020 1.00 96.50 96 ALA A C 1
ATOM 735 O O . ALA A 1 96 ? -13.064 19.390 15.623 1.00 96.50 96 ALA A O 1
ATOM 736 N N . ARG A 1 97 ? -14.358 20.987 16.461 1.00 94.44 97 ARG A N 1
ATOM 737 C CA . ARG A 1 97 ? -13.307 22.019 16.412 1.00 94.44 97 ARG A CA 1
ATOM 738 C C . ARG A 1 97 ? -13.100 22.678 17.762 1.00 94.44 97 ARG A C 1
ATOM 740 O O . ARG A 1 97 ? -14.046 23.174 18.381 1.00 94.44 97 ARG A O 1
ATOM 747 N N . LEU A 1 98 ? -11.842 22.715 18.195 1.00 98.38 98 LEU A N 1
ATOM 748 C CA . LEU A 1 98 ? -11.425 23.464 19.373 1.00 98.38 98 LEU A CA 1
ATOM 749 C C . LEU A 1 98 ? -11.277 24.945 19.000 1.00 98.38 98 LEU A C 1
ATOM 751 O O . LEU A 1 98 ? -10.580 25.301 18.052 1.00 98.38 98 LEU A O 1
ATOM 755 N N . GLN A 1 99 ? -11.930 25.817 19.755 1.00 98.31 99 GLN A N 1
ATOM 756 C CA . GLN A 1 99 ? -11.783 27.260 19.679 1.00 98.31 99 GLN A CA 1
ATOM 757 C C . GLN A 1 99 ? -11.109 27.786 20.936 1.00 98.31 99 GLN A C 1
ATOM 759 O O . GLN A 1 99 ? -11.515 27.486 22.062 1.00 98.31 99 GLN A O 1
ATOM 764 N N . VAL A 1 100 ? -10.119 28.644 20.737 1.00 98.38 100 VAL A N 1
ATOM 765 C CA . VAL A 1 100 ? -9.333 29.255 21.808 1.00 98.38 100 VAL A CA 1
ATOM 766 C C . VAL A 1 100 ? -9.256 30.758 21.609 1.00 98.38 100 VAL A C 1
ATOM 768 O O . VAL A 1 100 ? -9.275 31.261 20.485 1.00 98.38 100 VAL A O 1
ATOM 771 N N . LYS A 1 101 ? -9.186 31.502 22.710 1.00 98.19 101 LYS A N 1
ATOM 772 C CA . LYS A 1 101 ? -9.144 32.962 22.672 1.00 98.19 101 LYS A CA 1
ATOM 773 C C . LYS A 1 101 ? -7.728 33.443 22.929 1.00 98.19 101 LYS A C 1
ATOM 775 O O . LYS A 1 101 ? -7.179 33.196 23.998 1.00 98.19 101 LYS A O 1
ATOM 780 N N . SER A 1 102 ? -7.139 34.149 21.971 1.00 98.00 102 SER A N 1
ATOM 781 C CA . SER A 1 102 ? -5.778 34.672 22.095 1.00 98.00 102 SER A CA 1
ATOM 782 C C . SER A 1 102 ? -5.661 35.630 23.288 1.00 98.00 102 SER A C 1
ATOM 784 O O . SER A 1 102 ? -6.477 36.546 23.447 1.00 98.00 102 SER A O 1
ATOM 786 N N . ALA A 1 103 ? -4.646 35.436 24.132 1.00 97.75 103 ALA A N 1
ATOM 787 C CA . ALA A 1 103 ? -4.421 36.280 25.306 1.00 97.75 103 ALA A CA 1
ATOM 788 C C . ALA A 1 103 ? -3.783 37.632 24.948 1.00 97.75 103 ALA A C 1
ATOM 790 O O . ALA A 1 103 ? -4.036 38.630 25.621 1.00 97.75 103 ALA A O 1
ATOM 791 N N . GLN A 1 104 ? -2.980 37.672 23.882 1.00 97.25 104 GLN A N 1
ATOM 792 C CA . GLN A 1 104 ? -2.170 38.830 23.498 1.00 97.25 104 GLN A CA 1
ATOM 793 C C . GLN A 1 104 ? -1.881 38.859 21.992 1.00 97.25 104 GLN A C 1
ATOM 795 O O . GLN A 1 104 ? -2.150 37.890 21.282 1.00 97.25 104 GLN A O 1
ATOM 800 N N . ASN A 1 105 ? -1.337 39.977 21.506 1.00 97.06 105 ASN A N 1
ATOM 801 C CA . ASN A 1 105 ? -0.802 40.050 20.149 1.00 97.06 105 ASN A CA 1
ATOM 802 C C . ASN A 1 105 ? 0.472 39.207 20.085 1.00 97.06 105 ASN A C 1
ATOM 804 O O . ASN A 1 105 ? 1.360 39.389 20.917 1.00 97.06 105 ASN A O 1
ATOM 808 N N . GLN A 1 106 ? 0.556 38.277 19.138 1.00 94.75 106 GLN A N 1
ATOM 809 C CA . GLN A 1 106 ? 1.656 37.317 19.102 1.00 94.75 106 GLN A CA 1
ATOM 810 C C . GLN A 1 106 ? 1.891 36.752 17.704 1.00 94.75 106 GLN A C 1
ATOM 812 O O . GLN A 1 106 ? 1.003 36.175 17.069 1.00 94.75 106 GLN A O 1
ATOM 817 N N . TRP A 1 107 ? 3.139 36.856 17.261 1.00 92.81 107 TRP A N 1
ATOM 818 C CA . TRP A 1 107 ? 3.603 36.362 15.973 1.00 92.81 107 TRP A CA 1
ATOM 819 C C . TRP A 1 107 ? 4.824 35.465 16.177 1.00 92.81 107 TRP A C 1
ATOM 821 O O . TRP A 1 107 ? 5.967 35.848 15.973 1.00 92.81 107 TRP A O 1
ATOM 831 N N . ILE A 1 108 ? 4.541 34.269 16.678 1.00 85.50 108 ILE A N 1
ATOM 832 C CA . ILE A 1 108 ? 5.502 33.191 16.899 1.00 85.50 108 ILE A CA 1
ATOM 833 C C . ILE A 1 108 ? 4.900 31.889 16.373 1.00 85.50 108 ILE A C 1
ATOM 835 O O . ILE A 1 108 ? 3.679 31.712 16.453 1.00 85.50 108 ILE A O 1
ATOM 839 N N . GLY A 1 109 ? 5.737 31.019 15.811 1.00 76.38 109 GLY A N 1
ATOM 840 C CA . GLY A 1 109 ? 5.335 29.676 15.407 1.00 76.38 109 GLY A CA 1
ATOM 841 C C . GLY A 1 109 ? 4.972 28.819 16.618 1.00 76.38 109 GLY A C 1
ATOM 842 O O . GLY A 1 109 ? 5.625 28.902 17.658 1.00 76.38 109 GLY A O 1
ATOM 843 N N . MET A 1 110 ? 3.937 28.001 16.484 1.00 90.56 110 MET A N 1
ATOM 844 C CA . MET A 1 110 ? 3.648 26.933 17.435 1.00 90.56 110 MET A CA 1
ATOM 845 C C . MET A 1 110 ? 3.280 25.660 16.697 1.00 90.56 110 MET A C 1
ATOM 847 O O . MET A 1 110 ? 2.674 25.712 15.626 1.00 90.56 110 MET A O 1
ATOM 851 N N . GLU A 1 111 ? 3.638 24.540 17.309 1.00 75.31 111 GLU A N 1
ATOM 852 C CA . GLU A 1 111 ? 3.398 23.215 16.763 1.00 75.31 111 GLU A CA 1
ATOM 853 C C . GLU A 1 111 ? 3.077 22.234 17.893 1.00 75.31 111 GLU A C 1
ATOM 855 O O . GLU A 1 111 ? 3.760 22.212 18.930 1.00 75.31 111 GLU A O 1
ATOM 860 N N . PHE A 1 112 ? 2.003 21.469 17.719 1.00 85.12 112 PHE A N 1
ATOM 861 C CA . PHE A 1 112 ? 1.561 20.457 18.671 1.00 85.12 112 PHE A CA 1
ATOM 862 C C . PHE A 1 112 ? 0.629 19.428 18.020 1.00 85.12 112 PHE A C 1
ATOM 864 O O . PHE A 1 112 ? -0.010 19.687 17.003 1.00 85.12 112 PHE A O 1
ATOM 871 N N . LEU A 1 113 ? 0.491 18.273 18.666 1.00 76.12 113 LEU A N 1
ATOM 872 C CA . LEU A 1 113 ? -0.481 17.234 18.330 1.00 76.12 113 LEU A CA 1
ATOM 873 C C . LEU A 1 113 ? -1.711 17.339 19.241 1.00 76.12 113 LEU A C 1
ATOM 875 O O . LEU A 1 113 ? -1.567 17.499 20.454 1.00 76.12 113 LEU A O 1
ATOM 879 N N . MET A 1 114 ? -2.909 17.221 18.671 1.00 95.38 114 MET A N 1
ATOM 880 C CA . MET A 1 114 ? -4.196 17.302 19.364 1.00 95.38 114 MET A CA 1
ATOM 881 C C . MET A 1 114 ? -4.783 15.909 19.589 1.00 95.38 114 MET A C 1
ATOM 883 O O . MET A 1 114 ? -5.352 15.304 18.678 1.00 95.38 114 MET A O 1
ATOM 887 N N . PHE A 1 115 ? -4.662 15.420 20.817 1.00 93.88 115 PHE A N 1
ATOM 888 C CA . PHE A 1 115 ? -5.214 14.146 21.264 1.00 93.88 115 PHE A CA 1
ATOM 889 C C . PHE A 1 115 ? -6.501 14.335 22.056 1.00 93.88 115 PHE A C 1
ATOM 891 O O . PHE A 1 115 ? -6.790 15.404 22.594 1.00 93.88 115 PHE A O 1
ATOM 898 N N . GLY A 1 116 ? -7.237 13.244 22.188 1.00 93.12 116 GLY A N 1
ATOM 899 C CA . GLY A 1 116 ? -8.255 13.054 23.195 1.00 93.12 116 GLY A CA 1
ATOM 900 C C . GLY A 1 116 ? -7.679 12.252 24.356 1.00 93.12 116 GLY A C 1
ATOM 901 O O . GLY A 1 116 ? -6.723 11.497 24.187 1.00 93.12 116 GLY A O 1
ATOM 902 N N . GLU A 1 117 ? -8.254 12.373 25.545 1.00 97.62 117 GLU A N 1
ATOM 903 C CA . GLU A 1 117 ? -8.018 11.365 26.579 1.00 97.62 117 GLU A CA 1
ATOM 904 C C . GLU A 1 117 ? -8.824 10.102 26.250 1.00 97.62 117 GLU A C 1
ATOM 906 O O . GLU A 1 117 ? -10.048 10.161 26.128 1.00 97.62 117 GLU A O 1
ATOM 911 N N . ALA A 1 118 ? -8.159 8.948 26.166 1.00 92.06 118 ALA A N 1
ATOM 912 C CA . ALA A 1 118 ? -8.779 7.642 25.949 1.00 92.06 118 ALA A CA 1
ATOM 913 C C . ALA A 1 118 ? -9.464 7.116 27.227 1.00 92.06 118 ALA A C 1
ATOM 915 O O . ALA A 1 118 ? -9.183 6.017 27.713 1.00 92.06 118 ALA A O 1
ATOM 916 N N . ALA A 1 119 ? -10.381 7.907 27.781 1.00 92.75 119 ALA A N 1
ATOM 917 C CA . ALA A 1 119 ? -11.141 7.599 28.982 1.00 92.75 119 ALA A CA 1
ATOM 918 C C . ALA A 1 119 ? -12.643 7.694 28.715 1.00 92.75 119 ALA A C 1
ATOM 920 O O . ALA A 1 119 ? -13.118 8.561 27.989 1.00 92.75 119 ALA A O 1
ATOM 921 N N . ASN A 1 120 ? -13.405 6.816 29.366 1.00 91.38 120 ASN A N 1
ATOM 922 C CA . ASN A 1 120 ? -14.866 6.855 29.316 1.00 91.38 120 ASN A CA 1
ATOM 923 C C . ASN A 1 120 ? -15.415 8.127 29.972 1.00 91.38 120 ASN A C 1
ATOM 925 O O . ASN A 1 120 ? -16.423 8.663 29.530 1.00 91.38 120 ASN A O 1
ATOM 929 N N . ASN A 1 121 ? -14.764 8.585 31.044 1.00 97.12 121 ASN A N 1
ATOM 930 C CA . ASN A 1 121 ? -15.125 9.784 31.782 1.00 97.12 121 ASN A CA 1
ATOM 931 C C . ASN A 1 121 ? -13.853 10.440 32.331 1.00 97.12 121 ASN A C 1
ATOM 933 O O . ASN A 1 121 ? -13.222 9.924 33.253 1.00 97.12 121 ASN A O 1
ATOM 937 N N . SER A 1 122 ? -13.467 11.566 31.740 1.00 96.75 122 SER A N 1
ATOM 938 C CA . SER A 1 122 ? -12.222 12.261 32.049 1.00 96.75 122 SER A CA 1
ATOM 939 C C . SER A 1 122 ? -12.217 12.861 33.463 1.00 96.75 122 SER A C 1
ATOM 941 O O . SER A 1 122 ? -13.145 13.576 33.870 1.00 96.75 122 SER A O 1
ATOM 943 N N . MET A 1 123 ? -11.134 12.633 34.209 1.00 95.25 123 MET A N 1
ATOM 944 C CA . MET A 1 123 ? -10.920 13.239 35.528 1.00 95.25 123 MET A CA 1
ATOM 945 C C . MET A 1 123 ? -10.468 14.703 35.420 1.00 95.25 123 MET A C 1
ATOM 947 O O . MET A 1 123 ? -9.862 15.110 34.430 1.00 95.25 123 MET A O 1
ATOM 951 N N . VAL A 1 124 ? -10.727 15.502 36.458 1.00 96.38 124 VAL A N 1
ATOM 952 C CA . VAL A 1 124 ? -10.231 16.891 36.568 1.00 96.38 124 VAL A CA 1
ATOM 953 C C . VAL A 1 124 ? -8.695 16.912 36.557 1.00 96.38 124 VAL A C 1
ATOM 955 O O . VAL A 1 124 ? -8.069 15.973 37.058 1.00 96.38 124 VAL A O 1
ATOM 958 N N . PHE A 1 125 ? -8.074 17.944 35.971 1.00 97.38 125 PHE A N 1
ATOM 959 C CA . PHE A 1 125 ? -6.615 18.071 35.979 1.00 97.38 125 PHE A CA 1
ATOM 960 C C . PHE A 1 125 ? -6.101 18.408 37.381 1.00 97.38 125 PHE A C 1
ATOM 962 O O . PHE A 1 125 ? -6.635 19.265 38.086 1.00 97.38 125 PHE A O 1
ATOM 969 N N . SER A 1 126 ? -5.039 17.724 37.797 1.00 96.25 126 SER A N 1
ATOM 970 C CA . SER A 1 126 ? -4.393 17.949 39.088 1.00 96.25 126 SER A CA 1
ATOM 971 C C . SER A 1 126 ? -2.931 17.514 39.035 1.00 96.25 126 SER A C 1
ATOM 973 O O . SER A 1 126 ? -2.503 16.839 38.100 1.00 96.25 126 SER A O 1
ATOM 975 N N . ALA A 1 127 ? -2.164 17.828 40.081 1.00 92.25 127 ALA A N 1
ATOM 976 C CA . ALA A 1 127 ? -0.778 17.378 40.186 1.00 92.25 127 ALA A CA 1
ATOM 977 C C . ALA A 1 127 ? -0.625 15.840 40.152 1.00 92.25 127 ALA A C 1
ATOM 979 O O . ALA A 1 127 ? 0.453 15.371 39.787 1.00 92.25 127 ALA A O 1
ATOM 980 N N . SER A 1 128 ? -1.676 15.086 40.508 1.00 89.56 128 SER A N 1
ATOM 981 C CA . SER A 1 128 ? -1.746 13.615 40.469 1.00 89.56 128 SER A CA 1
ATOM 982 C C . SER A 1 128 ? -2.499 13.049 39.256 1.00 89.56 128 SER A C 1
ATOM 984 O O . SER A 1 128 ? -2.498 11.839 39.059 1.00 89.56 128 SER A O 1
ATOM 986 N N . SER A 1 129 ? -3.135 13.899 38.446 1.00 92.44 129 SER A N 1
ATOM 987 C CA . SER A 1 129 ? -3.885 13.536 37.237 1.00 92.44 129 SER A CA 1
ATOM 988 C C . SER A 1 129 ? -3.521 14.503 36.108 1.00 92.44 129 SER A C 1
ATOM 990 O O . SER A 1 129 ? -4.341 15.304 35.639 1.00 92.44 129 SER A O 1
ATOM 992 N N . ARG A 1 130 ? -2.240 14.475 35.728 1.00 95.62 130 ARG A N 1
ATOM 993 C CA . ARG A 1 130 ? -1.641 15.376 34.737 1.00 95.62 130 ARG A CA 1
ATOM 994 C C . ARG A 1 130 ? -1.963 14.934 33.312 1.00 95.62 130 ARG A C 1
ATOM 996 O O . ARG A 1 130 ? -2.402 13.805 33.096 1.00 95.62 130 ARG A O 1
ATOM 1003 N N . MET A 1 131 ? -1.723 15.808 32.336 1.00 97.06 131 MET A N 1
ATOM 1004 C CA . MET A 1 131 ? -1.902 15.475 30.920 1.00 97.06 131 MET A CA 1
ATOM 1005 C C . MET A 1 131 ? -0.920 14.384 30.486 1.00 97.06 131 MET A C 1
ATOM 1007 O O . MET A 1 131 ? -1.329 13.429 29.833 1.00 97.06 131 MET A O 1
ATOM 1011 N N . SER A 1 132 ? 0.342 14.473 30.914 1.00 92.38 132 SER A N 1
ATOM 1012 C CA . SER A 1 132 ? 1.391 13.503 30.569 1.00 92.38 132 SER A CA 1
ATOM 1013 C C . SER A 1 132 ? 1.153 12.082 31.097 1.00 92.38 132 SER A C 1
ATOM 1015 O O . SER A 1 132 ? 1.711 11.132 30.554 1.00 92.38 132 SER A O 1
ATOM 1017 N N . SER A 1 133 ? 0.338 11.923 32.146 1.00 92.19 133 SER A N 1
ATOM 1018 C CA . SER A 1 133 ? 0.030 10.624 32.760 1.00 92.19 133 SER A CA 1
ATOM 1019 C C . SER A 1 133 ? -1.228 9.955 32.203 1.00 92.19 133 SER A C 1
ATOM 1021 O O . SER A 1 133 ? -1.567 8.852 32.628 1.00 92.19 133 SER A O 1
ATOM 1023 N N . ARG A 1 134 ? -1.964 10.627 31.311 1.00 92.06 134 ARG A N 1
ATOM 1024 C CA . ARG A 1 134 ? -3.229 10.123 30.767 1.00 92.06 134 ARG A CA 1
ATOM 1025 C C . ARG A 1 134 ? -2.987 9.271 29.531 1.00 92.06 134 ARG A C 1
ATOM 1027 O O . ARG A 1 134 ? -2.169 9.609 28.680 1.00 92.06 134 ARG A O 1
ATOM 1034 N N . SER A 1 135 ? -3.751 8.190 29.410 1.00 89.38 135 SER A N 1
ATOM 1035 C CA . SER A 1 135 ? -3.844 7.442 28.159 1.00 89.38 135 SER A CA 1
ATOM 1036 C C . SER A 1 135 ? -4.496 8.327 27.100 1.00 89.38 135 SER A C 1
ATOM 1038 O O . SER A 1 135 ? -5.580 8.868 27.323 1.00 89.38 135 SER A O 1
ATOM 1040 N N . LEU A 1 136 ? -3.826 8.491 25.965 1.00 87.38 136 LEU A N 1
ATOM 1041 C CA . LEU A 1 136 ? -4.303 9.297 24.845 1.00 87.38 136 LEU A CA 1
ATOM 1042 C C . LEU A 1 136 ? -5.006 8.413 23.814 1.00 87.38 136 LEU A C 1
ATOM 1044 O O . LEU A 1 136 ? -4.772 7.205 23.772 1.00 87.38 136 LEU A O 1
ATOM 1048 N N . THR A 1 137 ? -5.873 9.017 23.007 1.00 81.69 137 THR A N 1
ATOM 1049 C CA . THR A 1 137 ? -6.463 8.376 21.827 1.00 81.69 137 THR A CA 1
ATOM 1050 C C . THR A 1 137 ? -5.384 7.936 20.837 1.00 81.69 137 THR A C 1
ATOM 1052 O O . THR A 1 137 ? -4.315 8.549 20.766 1.00 81.69 137 THR A O 1
ATOM 1055 N N . GLY A 1 138 ? -5.662 6.888 20.059 1.00 56.50 138 GLY A N 1
ATOM 1056 C CA . GLY A 1 138 ? -4.811 6.492 18.932 1.00 56.50 138 GLY A CA 1
ATOM 1057 C C . GLY A 1 138 ? -4.870 7.511 17.789 1.00 56.50 138 GLY A C 1
ATOM 1058 O O . GLY A 1 138 ? -3.861 7.781 17.141 1.00 56.50 138 GLY A O 1
ATOM 1059 N N . SER A 1 139 ? -6.037 8.133 17.602 1.00 59.50 139 SER A N 1
ATOM 1060 C CA . SER A 1 139 ? -6.261 9.221 16.648 1.00 59.50 139 SER A CA 1
ATOM 1061 C C . SER A 1 139 ? -5.792 10.566 17.208 1.00 59.50 139 SER A C 1
ATOM 1063 O O . SER A 1 139 ? -6.053 10.894 18.371 1.00 59.50 139 SER A O 1
ATOM 1065 N N . PHE A 1 140 ? -5.150 11.379 16.370 1.00 78.31 140 PHE A N 1
ATOM 1066 C CA . PHE A 1 140 ? -4.778 12.757 16.686 1.00 78.31 140 PHE A CA 1
ATOM 1067 C C . PHE A 1 140 ? -4.688 13.613 15.426 1.00 78.31 140 PHE A C 1
ATOM 1069 O O . PHE A 1 140 ? -4.584 13.100 14.315 1.00 78.31 140 PHE A O 1
ATOM 1076 N N . VAL A 1 141 ? -4.686 14.931 15.609 1.00 62.69 141 VAL A N 1
ATOM 1077 C CA . VAL A 1 141 ? -4.526 15.904 14.520 1.00 62.69 141 VAL A CA 1
ATOM 1078 C C . VAL A 1 141 ? -3.309 16.774 14.794 1.00 62.69 141 VAL A C 1
ATOM 1080 O O . VAL A 1 141 ? -3.133 17.249 15.913 1.00 62.69 141 VAL A O 1
ATOM 1083 N N . SER A 1 142 ? -2.454 16.972 13.793 1.00 69.12 142 SER A N 1
ATOM 1084 C CA . SER A 1 142 ? -1.319 17.893 13.905 1.00 69.12 142 SER A CA 1
ATOM 1085 C C . SER A 1 142 ? -1.776 19.334 13.683 1.00 69.12 142 SER A C 1
ATOM 1087 O O . SER A 1 142 ? -2.528 19.601 12.746 1.00 69.12 142 SER A O 1
ATOM 1089 N N . HIS A 1 143 ? -1.310 20.255 14.525 1.00 76.31 143 HIS A N 1
ATOM 1090 C CA . HIS A 1 143 ? -1.514 21.692 14.373 1.00 76.31 143 HIS A CA 1
ATOM 1091 C C . HIS A 1 143 ? -0.169 22.395 14.207 1.00 76.31 143 HIS A C 1
ATOM 1093 O O . HIS A 1 143 ? 0.706 22.281 15.068 1.00 76.31 143 HIS A O 1
ATOM 1099 N N . TYR A 1 144 ? -0.052 23.203 13.154 1.00 79.56 144 TYR A N 1
ATOM 1100 C CA . TYR A 1 144 ? 1.030 24.164 12.972 1.00 79.56 144 TYR A CA 1
ATOM 1101 C C . TYR A 1 144 ? 0.448 25.539 12.645 1.00 79.56 144 TYR A C 1
ATOM 1103 O O . TYR A 1 144 ? -0.413 25.677 11.775 1.00 79.56 144 TYR A O 1
ATOM 1111 N N . SER A 1 145 ? 0.952 26.587 13.299 1.00 77.62 145 SER A N 1
ATOM 1112 C CA . SER A 1 145 ? 0.593 27.961 12.943 1.00 77.62 145 SER A CA 1
ATOM 1113 C C . SER A 1 145 ? 1.737 28.938 13.183 1.00 77.62 145 SER A C 1
ATOM 1115 O O . SER A 1 145 ? 2.207 29.110 14.308 1.00 77.62 145 SER A O 1
ATOM 1117 N N . SER A 1 146 ? 2.113 29.662 12.128 1.00 82.38 146 SER A N 1
ATOM 1118 C CA . SER A 1 146 ? 2.994 30.839 12.173 1.00 82.38 146 SER A CA 1
ATOM 1119 C C . SER A 1 146 ? 2.243 32.158 11.948 1.00 82.38 146 SER A C 1
ATOM 1121 O O . SER A 1 146 ? 2.847 33.230 11.918 1.00 82.38 146 SER A O 1
ATOM 1123 N N . SER A 1 147 ? 0.912 32.111 11.830 1.00 84.19 147 SER A N 1
ATOM 1124 C CA . SER A 1 147 ? 0.079 33.286 11.573 1.00 84.19 147 SER A CA 1
ATOM 1125 C C . SER A 1 147 ? 0.121 34.280 12.735 1.00 84.19 147 SER A C 1
ATOM 1127 O O . SER A 1 147 ? 0.257 33.901 13.904 1.00 84.19 147 SER A O 1
ATOM 1129 N N . ASN A 1 148 ? -0.036 35.567 12.428 1.00 92.75 148 ASN A N 1
ATOM 1130 C CA . ASN A 1 148 ? -0.161 36.599 13.451 1.00 92.75 148 ASN A CA 1
ATOM 1131 C C . ASN A 1 148 ? -1.506 36.462 14.182 1.00 92.75 148 ASN A C 1
ATOM 1133 O O . ASN A 1 148 ? -2.557 36.396 13.542 1.00 92.75 148 ASN A O 1
ATOM 1137 N N . TRP A 1 149 ? -1.472 36.407 15.514 1.00 96.94 149 TRP A N 1
ATOM 1138 C CA . TRP A 1 149 ? -2.671 36.354 16.346 1.00 96.94 149 TRP A CA 1
ATOM 1139 C C . TRP A 1 149 ? -2.890 37.685 17.051 1.00 96.94 149 TRP A C 1
ATOM 1141 O O . TRP A 1 149 ? -1.984 38.214 17.692 1.00 96.94 149 TRP A O 1
ATOM 1151 N N . THR A 1 150 ? -4.113 38.199 16.983 1.00 97.88 150 THR A N 1
ATOM 1152 C CA . THR A 1 150 ? -4.533 39.434 17.645 1.00 97.88 150 THR A CA 1
ATOM 1153 C C . THR A 1 150 ? -5.108 39.123 19.024 1.00 97.88 150 THR A C 1
ATOM 1155 O O . THR A 1 150 ? -5.841 38.148 19.212 1.00 97.88 150 THR A O 1
ATOM 1158 N N . ALA A 1 151 ? -4.790 39.956 20.013 1.00 97.19 151 ALA A N 1
ATOM 1159 C CA . ALA A 1 151 ? -5.294 39.831 21.375 1.00 97.19 151 ALA A CA 1
ATOM 1160 C C . ALA A 1 151 ? -6.832 39.789 21.412 1.00 97.19 151 ALA A C 1
ATOM 1162 O O . ALA A 1 151 ? -7.505 40.487 20.656 1.00 97.19 151 ALA A O 1
ATOM 1163 N N . ASN A 1 152 ? -7.393 39.000 22.332 1.00 96.06 152 ASN A N 1
ATOM 1164 C CA . ASN A 1 152 ? -8.835 38.841 22.558 1.00 96.06 152 ASN A CA 1
ATOM 1165 C C . ASN A 1 152 ? -9.647 38.295 21.368 1.00 96.06 152 ASN A C 1
ATOM 1167 O O . ASN A 1 152 ? -10.878 38.307 21.432 1.00 96.06 152 ASN A O 1
ATOM 1171 N N . THR A 1 153 ? -8.986 37.775 20.334 1.00 97.81 153 THR A N 1
ATOM 1172 C CA . THR A 1 153 ? -9.634 37.189 19.152 1.00 97.81 153 THR A CA 1
ATOM 1173 C C . THR A 1 153 ? -9.776 35.676 19.308 1.00 97.81 153 THR A C 1
ATOM 1175 O O . THR A 1 153 ? -8.894 35.023 19.871 1.00 97.81 153 THR A O 1
ATOM 1178 N N . TRP A 1 154 ? -10.904 35.125 18.853 1.00 97.69 154 TRP A N 1
ATOM 1179 C CA . TRP A 1 154 ? -11.142 33.681 18.814 1.00 97.69 154 TRP A CA 1
ATOM 1180 C C . TRP A 1 154 ? -10.503 33.070 17.573 1.00 97.69 154 TRP A C 1
ATOM 1182 O O . TRP A 1 154 ? -10.732 33.544 16.462 1.00 97.69 154 TRP A O 1
ATOM 1192 N N . TYR A 1 155 ? -9.753 31.995 17.775 1.00 96.69 155 TYR A N 1
ATOM 1193 C CA . TYR A 1 155 ? -9.165 31.185 16.720 1.00 96.69 155 TYR A CA 1
ATOM 1194 C C . TYR A 1 155 ? -9.767 29.790 16.785 1.00 96.69 155 TYR A C 1
ATOM 1196 O O . TYR A 1 155 ? -9.849 29.196 17.861 1.00 96.69 155 TYR A O 1
ATOM 1204 N N . THR A 1 156 ? -10.213 29.301 15.632 1.00 96.00 156 THR A N 1
ATOM 1205 C CA . THR A 1 156 ? -10.711 27.935 15.467 1.00 96.00 156 THR A CA 1
ATOM 1206 C C . THR A 1 156 ? -9.573 27.092 14.924 1.00 96.00 156 THR A C 1
ATOM 1208 O O . THR A 1 156 ? -8.956 27.483 13.935 1.00 96.00 156 THR A O 1
ATOM 1211 N N . LEU A 1 157 ? -9.287 25.980 15.589 1.00 91.44 157 LEU A N 1
ATOM 1212 C CA . LEU A 1 157 ? -8.264 25.032 15.166 1.00 91.44 157 LEU A CA 1
ATOM 1213 C C . LEU A 1 157 ? -8.848 24.014 14.166 1.00 91.44 157 LEU A C 1
ATOM 1215 O O . LEU A 1 157 ? -10.009 24.105 13.739 1.00 91.44 157 LEU A O 1
ATOM 1219 N N . GLU A 1 158 ? -8.019 23.061 13.756 1.00 85.69 158 GLU A N 1
ATOM 1220 C CA . GLU A 1 158 ? -8.369 21.998 12.819 1.00 85.69 158 GLU A CA 1
ATOM 1221 C C . GLU A 1 158 ? -9.512 21.126 13.352 1.00 85.69 158 GLU A C 1
ATOM 1223 O O . GLU A 1 158 ? -9.857 21.132 14.537 1.00 85.69 158 GLU A O 1
ATOM 1228 N N . ASP A 1 159 ? -10.127 20.391 12.430 1.00 82.25 159 ASP A N 1
ATOM 1229 C CA . ASP A 1 159 ? -11.176 19.438 12.756 1.00 82.25 159 ASP A CA 1
ATOM 1230 C C . ASP A 1 159 ? -10.574 18.190 13.408 1.00 82.25 159 ASP A C 1
ATOM 1232 O O . ASP A 1 159 ? -9.806 17.467 12.782 1.00 82.25 159 ASP A O 1
ATOM 1236 N N . ILE A 1 160 ? -10.945 17.944 14.661 1.00 89.38 160 ILE A N 1
ATOM 1237 C CA . ILE A 1 160 ? -10.554 16.805 15.493 1.00 89.38 160 ILE A CA 1
ATOM 1238 C C . ILE A 1 160 ? -11.667 15.748 15.585 1.00 89.38 160 ILE A C 1
ATOM 1240 O O . ILE A 1 160 ? -11.765 15.031 16.584 1.00 89.38 160 ILE A O 1
ATOM 1244 N N . LYS A 1 161 ? -12.531 15.638 14.563 1.00 92.75 161 LYS A N 1
ATOM 1245 C CA . LYS A 1 161 ? -13.652 14.682 14.551 1.00 92.75 161 LYS A CA 1
ATOM 1246 C C . LYS A 1 161 ? -13.240 13.242 14.850 1.00 92.75 161 LYS A C 1
ATOM 1248 O O . LYS A 1 161 ? -13.932 12.590 15.616 1.00 92.75 161 LYS A O 1
ATOM 1253 N N . THR A 1 162 ? -12.117 12.756 14.314 1.00 74.06 162 THR A N 1
ATOM 1254 C CA . THR A 1 162 ? -11.647 11.372 14.523 1.00 74.06 162 THR A CA 1
ATOM 1255 C C . THR A 1 162 ? -11.242 11.137 15.976 1.00 74.06 162 THR A C 1
ATOM 1257 O O . THR A 1 162 ? -11.628 10.136 16.575 1.00 74.06 162 THR A O 1
ATOM 1260 N N . THR A 1 163 ? -10.573 12.117 16.583 1.00 87.25 163 THR A N 1
ATOM 1261 C CA . THR A 1 163 ? -10.229 12.134 18.007 1.00 87.25 163 THR A CA 1
ATOM 1262 C C . THR A 1 163 ? -11.472 12.067 18.900 1.00 87.25 163 THR A C 1
ATOM 1264 O O . THR A 1 163 ? -11.522 11.277 19.841 1.00 87.25 163 THR A O 1
ATOM 1267 N N . VAL A 1 164 ? -12.498 12.876 18.613 1.00 95.88 164 VAL A N 1
ATOM 1268 C CA . VAL A 1 164 ? -13.751 12.869 19.392 1.00 95.88 164 VAL A CA 1
ATOM 1269 C C . VAL A 1 164 ? -14.569 11.602 19.118 1.00 95.88 164 VAL A C 1
ATOM 1271 O O . VAL A 1 164 ? -15.135 11.041 20.057 1.00 95.88 164 VAL A O 1
ATOM 1274 N N . GLN A 1 165 ? -14.580 11.113 17.873 1.00 96.06 165 GLN A N 1
ATOM 1275 C CA . GLN A 1 165 ? -15.248 9.875 17.465 1.00 96.06 165 GLN A CA 1
ATOM 1276 C C . GLN A 1 165 ? -14.722 8.673 18.255 1.00 96.06 165 GLN A C 1
ATOM 1278 O O . GLN A 1 165 ? -15.512 7.873 18.753 1.00 96.06 165 GLN A O 1
ATOM 1283 N N . GLU A 1 166 ? -13.400 8.571 18.425 1.00 91.38 166 GLU A N 1
ATOM 1284 C CA . GLU A 1 166 ? -12.778 7.494 19.198 1.00 91.38 166 GLU A CA 1
ATOM 1285 C C . GLU A 1 166 ? -13.275 7.474 20.650 1.00 91.38 166 GLU A C 1
ATOM 1287 O O . GLU A 1 166 ? -13.563 6.404 21.183 1.00 91.38 166 GLU A O 1
ATOM 1292 N N . ILE A 1 167 ? -13.442 8.645 21.278 1.00 95.38 167 ILE A N 1
ATOM 1293 C CA . ILE A 1 167 ? -13.929 8.758 22.660 1.00 95.38 167 ILE A CA 1
ATOM 1294 C C . ILE A 1 167 ? -15.402 8.348 22.765 1.00 95.38 167 ILE A C 1
ATOM 1296 O O . ILE A 1 167 ? -15.749 7.552 23.641 1.00 95.38 167 ILE A O 1
ATOM 1300 N N . VAL A 1 168 ? -16.272 8.858 21.886 1.00 96.44 168 VAL A N 1
ATOM 1301 C CA . VAL A 1 168 ? -17.718 8.566 21.955 1.00 96.44 168 VAL A CA 1
ATOM 1302 C C . VAL A 1 168 ? -18.061 7.134 21.532 1.00 96.44 168 VAL A C 1
ATOM 1304 O O . VAL A 1 168 ? -19.119 6.625 21.903 1.00 96.44 168 VAL A O 1
ATOM 1307 N N . ASN A 1 169 ? -17.158 6.458 20.812 1.00 90.69 169 ASN A N 1
ATOM 1308 C CA . ASN A 1 169 ? -17.276 5.042 20.453 1.00 90.69 169 ASN A CA 1
ATOM 1309 C C . ASN A 1 169 ? -16.875 4.087 21.583 1.00 90.69 169 ASN A C 1
ATOM 1311 O O . ASN A 1 169 ? -17.107 2.882 21.476 1.00 90.69 169 ASN A O 1
ATOM 1315 N N . ARG A 1 170 ? -16.263 4.579 22.669 1.00 91.38 170 ARG A N 1
ATOM 1316 C CA . ARG A 1 170 ? -15.796 3.694 23.742 1.00 91.38 170 ARG A CA 1
ATOM 1317 C C . ARG A 1 170 ? -16.982 2.968 24.385 1.00 91.38 170 ARG A C 1
ATOM 1319 O O . ARG A 1 170 ? -17.968 3.626 24.718 1.00 91.38 170 ARG A O 1
ATOM 1326 N N . PRO A 1 171 ? -16.884 1.654 24.670 1.00 86.75 171 PRO A N 1
ATOM 1327 C CA . PRO A 1 171 ? -17.986 0.877 25.248 1.00 86.75 171 PRO A CA 1
ATOM 1328 C C . PRO A 1 171 ? -18.544 1.411 26.575 1.00 86.75 171 PRO A C 1
ATOM 1330 O O . PRO A 1 171 ? -19.698 1.151 26.893 1.00 86.75 171 PRO A O 1
ATOM 1333 N N . GLY A 1 172 ? -17.751 2.161 27.348 1.00 88.31 172 GLY A N 1
ATOM 1334 C CA . GLY A 1 172 ? -18.212 2.793 28.588 1.00 88.31 172 GLY A CA 1
ATOM 1335 C C . GLY A 1 172 ? -18.478 4.297 28.486 1.00 88.31 172 GLY A C 1
ATOM 1336 O O . GLY A 1 172 ? -18.674 4.934 29.522 1.00 88.31 172 GLY A O 1
ATOM 1337 N N . TRP A 1 173 ? -18.437 4.888 27.289 1.00 96.25 173 TRP A N 1
ATOM 1338 C CA . TRP A 1 173 ? -18.872 6.269 27.095 1.00 96.25 173 TRP A CA 1
ATOM 1339 C C . TRP A 1 173 ? -20.382 6.379 27.323 1.00 96.25 173 TRP A C 1
ATOM 1341 O O . TRP A 1 173 ? -21.149 5.544 26.858 1.00 96.25 173 TRP A O 1
ATOM 1351 N N . ALA A 1 174 ? -20.811 7.419 28.032 1.00 93.25 174 ALA A N 1
ATOM 1352 C CA . ALA A 1 174 ? -22.212 7.695 28.313 1.00 93.25 174 ALA A CA 1
ATOM 1353 C C . ALA A 1 174 ? -22.477 9.203 28.250 1.00 93.25 174 ALA A C 1
ATOM 1355 O O . ALA A 1 174 ? -21.614 10.013 28.599 1.00 93.25 174 ALA A O 1
ATOM 1356 N N . THR A 1 175 ? -23.691 9.585 27.849 1.00 92.88 175 THR A N 1
ATOM 1357 C CA . THR A 1 175 ? -24.162 10.975 27.910 1.00 92.88 175 THR A CA 1
ATOM 1358 C C . THR A 1 175 ? -23.982 11.531 29.325 1.00 92.88 175 THR A C 1
ATOM 1360 O O . THR A 1 175 ? -24.368 10.903 30.308 1.00 92.88 175 THR A O 1
ATOM 1363 N N . GLY A 1 176 ? -23.398 12.723 29.434 1.00 93.12 176 GLY A N 1
ATOM 1364 C CA . GLY A 1 176 ? -23.053 13.364 30.703 1.00 93.12 176 GLY A CA 1
ATOM 1365 C C . GLY A 1 176 ? -21.625 13.090 31.180 1.00 93.12 176 GLY A C 1
ATOM 1366 O O . GLY A 1 176 ? -21.176 13.754 32.118 1.00 93.12 176 GLY A O 1
ATOM 1367 N N . ASN A 1 177 ? -20.879 12.191 30.530 1.00 97.25 177 ASN A N 1
ATOM 1368 C CA . ASN A 1 177 ? -19.461 12.005 30.824 1.00 97.25 177 ASN A CA 1
ATOM 1369 C C . ASN A 1 177 ? -18.631 13.231 30.423 1.00 97.25 177 ASN A C 1
ATOM 1371 O O . ASN A 1 177 ? -19.053 14.099 29.656 1.00 97.25 177 ASN A O 1
ATOM 1375 N N . ASN A 1 178 ? -17.431 13.317 30.990 1.00 98.06 178 ASN A N 1
ATOM 1376 C CA . ASN A 1 178 ? -16.502 14.407 30.736 1.00 98.06 178 ASN A CA 1
ATOM 1377 C C . ASN A 1 178 ? -15.464 13.983 29.686 1.00 98.06 178 ASN A C 1
ATOM 1379 O O . ASN A 1 178 ? -15.004 12.841 29.699 1.00 98.06 178 ASN A O 1
ATOM 1383 N N . LEU A 1 179 ? -15.059 14.914 28.825 1.00 98.06 179 LEU A N 1
ATOM 1384 C CA . LEU A 1 179 ? -14.107 14.698 27.730 1.00 98.06 179 LEU A CA 1
ATOM 1385 C C . LEU A 1 179 ? -12.925 15.650 27.879 1.00 98.06 179 LEU A C 1
ATOM 1387 O O . LEU A 1 179 ? -13.137 16.819 28.184 1.00 98.06 179 LEU A O 1
ATOM 1391 N N . SER A 1 180 ? -11.701 15.183 27.630 1.00 98.50 180 SER A N 1
ATOM 1392 C CA . SER A 1 180 ? -10.524 16.058 27.575 1.00 98.50 180 SER A CA 1
ATOM 1393 C C . SER A 1 180 ? -9.857 16.025 26.210 1.00 98.50 180 SER A C 1
ATOM 1395 O O . SER A 1 180 ? -9.672 14.951 25.642 1.00 98.50 180 SER A O 1
ATOM 1397 N N . ILE A 1 181 ? -9.460 17.203 25.733 1.00 98.56 181 ILE A N 1
ATOM 1398 C CA . ILE A 1 181 ? -8.540 17.398 24.614 1.00 98.56 181 ILE A CA 1
ATOM 1399 C C . ILE A 1 181 ? -7.172 17.760 25.190 1.00 98.56 181 ILE A C 1
ATOM 1401 O O . ILE A 1 181 ? -7.056 18.669 26.016 1.00 98.56 181 ILE A O 1
ATOM 1405 N N . ILE A 1 182 ? -6.143 17.027 24.777 1.00 98.38 182 ILE A N 1
ATOM 1406 C CA . ILE A 1 182 ? -4.774 17.147 25.271 1.00 98.38 182 ILE A CA 1
ATOM 1407 C C . ILE A 1 182 ? -3.868 17.505 24.098 1.00 98.38 182 ILE A C 1
ATOM 1409 O O . ILE A 1 182 ? -3.714 16.741 23.149 1.00 98.38 182 ILE A O 1
ATOM 1413 N N . LEU A 1 183 ? -3.256 18.680 24.177 1.00 98.06 183 LEU A N 1
ATOM 1414 C CA . LEU A 1 183 ? -2.298 19.179 23.205 1.00 98.06 183 LEU A CA 1
ATOM 1415 C C . LEU A 1 183 ? -0.892 18.817 23.673 1.00 98.06 183 LEU A C 1
ATOM 1417 O O . LEU A 1 183 ? -0.508 19.207 24.776 1.00 98.06 183 LEU A O 1
ATOM 1421 N N . LYS A 1 184 ? -0.124 18.105 22.851 1.00 92.88 184 LYS A N 1
ATOM 1422 C CA . LYS A 1 184 ? 1.272 17.741 23.127 1.00 92.88 184 LYS A CA 1
ATOM 1423 C C . LYS A 1 184 ? 2.199 18.508 22.191 1.00 92.88 184 LYS A C 1
ATOM 1425 O O . LYS A 1 184 ? 2.108 18.337 20.980 1.00 92.88 184 LYS A O 1
ATOM 1430 N N . GLY A 1 185 ? 3.081 19.336 22.739 1.00 84.44 185 GLY A N 1
ATOM 1431 C CA . GLY A 1 185 ? 3.999 20.159 21.950 1.00 84.44 185 GLY A CA 1
ATOM 1432 C C . GLY A 1 185 ? 5.017 19.340 21.150 1.00 84.44 185 GLY A C 1
ATOM 1433 O O . GLY A 1 185 ? 5.573 18.373 21.670 1.00 84.44 185 GLY A O 1
ATOM 1434 N N . THR A 1 186 ? 5.271 19.748 19.903 1.00 79.12 186 THR A N 1
ATOM 1435 C CA . THR A 1 186 ? 6.265 19.121 19.002 1.00 79.12 186 THR A CA 1
ATOM 1436 C C . THR A 1 186 ? 7.316 20.093 18.465 1.00 79.12 186 THR A C 1
ATOM 1438 O O . THR A 1 186 ? 8.361 19.646 18.008 1.00 79.12 186 THR A O 1
ATOM 1441 N N . GLY A 1 187 ? 7.092 21.405 18.584 1.00 73.62 187 GLY A N 1
ATOM 1442 C CA . GLY A 1 187 ? 8.028 22.423 18.098 1.00 73.62 187 GLY A CA 1
ATOM 1443 C C . GLY A 1 187 ? 9.301 22.600 18.944 1.00 73.62 187 GLY A C 1
ATOM 1444 O O . GLY A 1 187 ? 9.502 21.976 19.986 1.00 73.62 187 GLY A O 1
ATOM 1445 N N . GLY A 1 188 ? 10.172 23.524 18.530 1.00 75.44 188 GLY A N 1
ATOM 1446 C CA . GLY A 1 188 ? 11.363 23.903 19.307 1.00 75.44 188 GLY A CA 1
ATOM 1447 C C . GLY A 1 188 ? 11.025 24.561 20.659 1.00 75.44 188 GLY A C 1
ATOM 1448 O O . GLY A 1 188 ? 9.886 24.981 20.862 1.00 75.44 188 GLY A O 1
ATOM 1449 N N . PRO A 1 189 ? 11.975 24.679 21.608 1.00 89.00 189 PRO A N 1
ATOM 1450 C CA . PRO A 1 189 ? 11.737 25.328 22.901 1.00 89.00 189 PRO A CA 1
ATOM 1451 C C . PRO A 1 189 ? 11.099 26.714 22.762 1.00 89.00 189 PRO A C 1
ATOM 1453 O O . PRO A 1 189 ? 11.543 27.527 21.953 1.00 89.00 189 PRO A O 1
ATOM 1456 N N . TRP A 1 190 ? 10.080 26.988 23.579 1.00 92.94 190 TRP A N 1
ATOM 1457 C CA . TRP A 1 190 ? 9.313 28.244 23.590 1.00 92.94 190 TRP A CA 1
ATOM 1458 C C . TRP A 1 190 ? 8.489 28.550 22.325 1.00 92.94 190 TRP A C 1
ATOM 1460 O O . TRP A 1 190 ? 7.953 29.656 22.212 1.00 92.94 190 TRP A O 1
ATOM 1470 N N . GLY A 1 191 ? 8.329 27.592 21.407 1.00 90.44 191 GLY A N 1
ATOM 1471 C CA . GLY A 1 191 ? 7.445 27.682 20.241 1.00 90.44 191 GLY A CA 1
ATOM 1472 C C . GLY A 1 191 ? 5.970 27.578 20.632 1.00 90.44 191 GLY A C 1
ATOM 1473 O O . GLY A 1 191 ? 5.329 26.546 20.427 1.00 90.44 191 GLY A O 1
ATOM 1474 N N . ARG A 1 192 ? 5.432 28.628 21.260 1.00 96.81 192 ARG A N 1
ATOM 1475 C CA . ARG A 1 192 ? 4.086 28.622 21.847 1.00 96.81 192 ARG A CA 1
ATOM 1476 C C . ARG A 1 192 ? 3.350 29.945 21.699 1.00 96.81 192 ARG A C 1
ATOM 1478 O O . ARG A 1 192 ? 3.956 31.013 21.768 1.00 96.81 192 ARG A O 1
ATOM 1485 N N . LYS A 1 193 ? 2.021 29.876 21.624 1.00 97.81 193 LYS A N 1
ATOM 1486 C CA . LYS A 1 193 ? 1.135 31.040 21.770 1.00 97.81 193 LYS A CA 1
ATOM 1487 C C . LYS A 1 193 ? 0.341 30.964 23.070 1.00 97.81 193 LYS A C 1
ATOM 1489 O O . LYS A 1 193 ? -0.069 29.888 23.498 1.00 97.81 193 LYS A O 1
ATOM 1494 N N . PHE A 1 194 ? 0.095 32.118 23.681 1.00 98.19 194 PHE A N 1
ATOM 1495 C CA . PHE A 1 194 ? -0.706 32.255 24.892 1.00 98.19 194 PHE A CA 1
ATOM 1496 C C . PHE A 1 194 ? -2.190 32.434 24.570 1.00 98.19 194 PHE A C 1
ATOM 1498 O O . PHE A 1 194 ? -2.579 33.303 23.782 1.00 98.19 194 PHE A O 1
ATOM 1505 N N . VAL A 1 195 ? -3.026 31.652 25.236 1.00 98.19 195 VAL A N 1
ATOM 1506 C CA . VAL A 1 195 ? -4.483 31.697 25.155 1.00 98.19 195 VAL A CA 1
ATOM 1507 C C . VAL A 1 195 ? -5.070 31.964 26.531 1.00 98.19 195 VAL A C 1
ATOM 1509 O O . VAL A 1 195 ? -4.461 31.691 27.565 1.00 98.19 195 VAL A O 1
ATOM 1512 N N . LYS A 1 196 ? -6.260 32.546 26.551 1.00 97.94 196 LYS A N 1
ATOM 1513 C CA . LYS A 1 196 ? -7.003 32.751 27.783 1.00 97.94 196 LYS A CA 1
ATOM 1514 C C . LYS A 1 196 ? -7.492 31.413 28.323 1.00 97.94 196 LYS A C 1
ATOM 1516 O O . LYS A 1 196 ? -8.020 30.602 27.567 1.00 97.94 196 LYS A O 1
ATOM 1521 N N . SER A 1 197 ? -7.350 31.230 29.627 1.00 96.94 197 SER A N 1
ATOM 1522 C CA . SER A 1 197 ? -7.963 30.120 30.353 1.00 96.94 197 SER A CA 1
ATOM 1523 C C . SER A 1 197 ? -9.329 30.526 30.913 1.00 96.94 197 SER A C 1
ATOM 1525 O O . SER A 1 197 ? -9.730 31.703 30.884 1.00 96.94 197 SER A O 1
ATOM 1527 N N . ARG A 1 198 ? -10.014 29.565 31.525 1.00 95.56 198 ARG A N 1
ATOM 1528 C CA . ARG A 1 198 ? -11.237 29.760 32.296 1.00 95.56 198 ARG A CA 1
ATOM 1529 C C . ARG A 1 198 ? -11.062 30.734 33.467 1.00 95.56 198 ARG A C 1
ATOM 1531 O O . ARG A 1 198 ? -12.017 31.449 33.806 1.00 95.56 198 ARG A O 1
ATOM 1538 N N . ASN A 1 199 ? -9.865 30.821 34.047 1.00 95.31 199 ASN A N 1
ATOM 1539 C CA . ASN A 1 199 ? -9.558 31.727 35.158 1.00 95.31 199 ASN A CA 1
ATOM 1540 C C . ASN A 1 199 ? -9.546 33.203 34.746 1.00 95.31 199 ASN A C 1
ATOM 1542 O O . ASN A 1 199 ? -9.818 34.063 35.580 1.00 95.31 199 ASN A O 1
ATOM 1546 N N . SER A 1 200 ? -9.329 33.518 33.464 1.00 94.81 200 SER A N 1
ATOM 1547 C CA . SER A 1 200 ? -9.489 34.895 32.959 1.00 94.81 200 SER A CA 1
ATOM 1548 C C . SER A 1 200 ? -10.949 35.355 32.840 1.00 94.81 200 SER A C 1
ATOM 1550 O O . SER A 1 200 ? -11.211 36.492 32.439 1.00 94.81 200 SER A O 1
ATOM 1552 N N . GLY A 1 201 ? -11.912 34.469 33.110 1.00 94.19 201 GLY A N 1
ATOM 1553 C CA . GLY A 1 201 ? -13.347 34.735 33.060 1.00 94.19 201 GLY A CA 1
ATOM 1554 C C . GLY A 1 201 ? -14.120 33.610 32.374 1.00 94.19 201 GLY A C 1
ATOM 1555 O O . GLY A 1 201 ? -13.637 32.994 31.426 1.00 94.19 201 GLY A O 1
ATOM 1556 N N . ALA A 1 202 ? -15.360 33.377 32.814 1.00 89.56 202 ALA A N 1
ATOM 1557 C CA . ALA A 1 202 ? -16.189 32.268 32.329 1.00 89.56 202 ALA A CA 1
ATOM 1558 C C . ALA A 1 202 ? -16.369 32.253 30.808 1.00 89.56 202 ALA A C 1
ATOM 1560 O O . ALA A 1 202 ? -16.276 31.203 30.186 1.00 89.56 202 ALA A O 1
ATOM 1561 N N . ALA A 1 203 ? -16.533 33.428 30.199 1.00 92.06 203 ALA A N 1
ATOM 1562 C CA . ALA A 1 203 ? -16.702 33.563 28.757 1.00 92.06 203 ALA A CA 1
ATOM 1563 C C . ALA A 1 203 ? -15.406 33.370 27.942 1.00 92.06 203 ALA A C 1
ATOM 1565 O O . ALA A 1 203 ? -15.474 33.367 26.713 1.00 92.06 203 ALA A O 1
ATOM 1566 N N . ASN A 1 204 ? -14.240 33.253 28.586 1.00 94.31 204 ASN A N 1
ATOM 1567 C CA . ASN A 1 204 ? -12.937 33.205 27.917 1.00 94.31 204 ASN A CA 1
ATOM 1568 C C . ASN A 1 204 ? -12.333 31.797 27.816 1.00 94.31 204 ASN A C 1
ATOM 1570 O O . ASN A 1 204 ? -11.429 31.624 27.004 1.00 94.31 204 ASN A O 1
ATOM 1574 N N . GLY A 1 205 ? -12.814 30.821 28.597 1.00 94.50 205 GLY A N 1
ATOM 1575 C CA . GLY A 1 205 ? -12.335 29.437 28.517 1.00 94.50 205 GLY A CA 1
ATOM 1576 C C . GLY A 1 205 ? -12.582 28.833 27.133 1.00 94.50 205 GLY A C 1
ATOM 1577 O O . GLY A 1 205 ? -13.549 29.214 26.468 1.00 94.50 205 GLY A O 1
ATOM 1578 N N . ALA A 1 206 ? -11.715 27.913 26.705 1.00 98.12 206 ALA A N 1
ATOM 1579 C CA . ALA A 1 206 ? -11.794 27.285 25.387 1.00 98.12 206 ALA A CA 1
ATOM 1580 C C . ALA A 1 206 ? -13.158 26.623 25.132 1.00 98.12 206 ALA A C 1
ATOM 1582 O O . ALA A 1 206 ? -13.845 26.197 26.067 1.00 98.12 206 ALA A O 1
ATOM 1583 N N . LYS A 1 207 ? -13.544 26.534 23.856 1.00 98.44 207 LYS A N 1
ATOM 1584 C CA . LYS A 1 207 ? -14.785 25.887 23.423 1.00 98.44 207 LYS A CA 1
ATOM 1585 C C . LYS A 1 207 ? -14.495 24.715 22.506 1.00 98.44 207 LYS A C 1
ATOM 1587 O O . LYS A 1 207 ? -13.656 24.837 21.628 1.00 98.44 207 LYS A O 1
ATOM 1592 N N . LEU A 1 208 ? -15.232 23.629 22.651 1.00 98.44 208 LEU A N 1
ATOM 1593 C CA . LEU A 1 208 ? -15.286 22.545 21.684 1.00 98.44 208 LEU A CA 1
ATOM 1594 C C . LEU A 1 208 ? -16.661 22.579 21.017 1.00 98.44 208 LEU A C 1
ATOM 1596 O O . LEU A 1 208 ? -17.683 22.445 21.692 1.00 98.44 208 LEU A O 1
ATOM 1600 N N . ILE A 1 209 ? -16.681 22.804 19.706 1.00 97.38 209 ILE A N 1
ATOM 1601 C CA . ILE A 1 209 ? -17.904 22.791 18.899 1.00 97.38 209 ILE A CA 1
ATOM 1602 C C . ILE A 1 209 ? -17.936 21.465 18.155 1.00 97.38 209 ILE A C 1
ATOM 1604 O O . ILE A 1 209 ? -17.010 21.187 17.401 1.00 97.38 209 ILE A O 1
ATOM 1608 N N . VAL A 1 210 ? -18.971 20.662 18.382 1.00 97.19 210 VAL A N 1
ATOM 1609 C CA . VAL A 1 210 ? -19.132 19.334 17.787 1.00 97.19 210 VAL A CA 1
ATOM 1610 C C . VAL A 1 210 ? -20.455 19.260 17.045 1.00 97.19 210 VAL A C 1
ATOM 1612 O O . VAL A 1 210 ? -21.507 19.486 17.639 1.00 97.19 210 VAL A O 1
ATOM 1615 N N . GLU A 1 211 ? -20.412 18.907 15.770 1.00 94.56 211 GLU A N 1
ATOM 1616 C CA . GLU A 1 211 ? -21.583 18.564 14.970 1.00 94.56 211 GLU A CA 1
ATOM 1617 C C . GLU A 1 211 ? -21.690 17.043 14.881 1.00 94.56 211 GLU A C 1
ATOM 1619 O O . GLU A 1 211 ? -20.699 16.375 14.589 1.00 94.56 211 GLU A O 1
ATOM 1624 N N . TYR A 1 212 ? -22.863 16.473 15.151 1.00 94.25 212 TYR A N 1
ATOM 1625 C CA . TYR A 1 212 ? -23.046 15.021 15.170 1.00 94.25 212 TYR A CA 1
ATOM 1626 C C . TYR A 1 212 ? -24.457 14.581 14.768 1.00 94.25 212 TYR A C 1
ATOM 1628 O O . TYR A 1 212 ? -25.426 15.339 14.848 1.00 94.25 212 TYR A O 1
ATOM 1636 N N . THR A 1 213 ? -24.575 13.322 14.352 1.00 91.00 213 THR A N 1
ATOM 1637 C CA . THR A 1 213 ? -25.844 12.655 14.024 1.00 91.00 213 THR A CA 1
ATOM 1638 C C . THR A 1 213 ? -25.934 11.300 14.731 1.00 91.00 213 THR A C 1
ATOM 1640 O O . THR A 1 213 ? -24.911 10.696 15.049 1.00 91.00 213 THR A O 1
ATOM 1643 N N . GLY A 1 214 ? -27.151 10.819 15.000 1.00 78.19 214 GLY A N 1
ATOM 1644 C CA . GLY A 1 214 ? -27.373 9.518 15.644 1.00 78.19 214 GLY A CA 1
ATOM 1645 C C . GLY A 1 214 ? -26.971 9.423 17.128 1.00 78.19 214 GLY A C 1
ATOM 1646 O O . GLY A 1 214 ? -26.543 10.398 17.748 1.00 78.19 214 GLY A O 1
ATOM 1647 N N . GLY A 1 215 ? -27.159 8.225 17.699 1.00 60.81 215 GLY A N 1
ATOM 1648 C CA . GLY A 1 215 ? -26.876 7.891 19.099 1.00 60.81 215 GLY A CA 1
ATOM 1649 C C . GLY A 1 215 ? -28.012 7.118 19.778 1.00 60.81 215 GLY A C 1
ATOM 1650 O O . GLY A 1 215 ? -29.170 7.527 19.707 1.00 60.81 215 GLY A O 1
ATOM 1651 N N . VAL A 1 216 ? -27.706 6.009 20.460 1.00 47.34 216 VAL A N 1
ATOM 1652 C CA . VAL A 1 216 ? -28.704 5.296 21.277 1.00 47.34 216 VAL A CA 1
ATOM 1653 C C . VAL A 1 216 ? -28.913 6.059 22.587 1.00 47.34 216 VAL A C 1
ATOM 1655 O O . VAL A 1 216 ? -27.987 6.231 23.376 1.00 47.34 216 VAL A O 1
ATOM 1658 N N . THR A 1 217 ? -30.123 6.564 22.834 1.00 46.00 217 THR A N 1
ATOM 1659 C CA . THR A 1 217 ? -30.468 7.071 24.171 1.00 46.00 217 THR A CA 1
ATOM 1660 C C . THR A 1 217 ? -30.634 5.853 25.082 1.00 46.00 217 THR A C 1
ATOM 1662 O O . THR A 1 217 ? -31.450 4.989 24.751 1.00 46.00 217 THR A O 1
ATOM 1665 N N . PRO A 1 218 ? -29.887 5.713 26.193 1.00 39.22 218 PRO A N 1
ATOM 1666 C CA . PRO A 1 218 ? -30.086 4.576 27.079 1.00 39.22 218 PRO A CA 1
ATOM 1667 C C . PRO A 1 218 ? -31.509 4.633 27.646 1.00 39.22 218 PRO A C 1
ATOM 1669 O O . PRO A 1 218 ? -31.884 5.580 28.338 1.00 39.22 218 PRO A O 1
ATOM 1672 N N . SER A 1 219 ? -32.311 3.616 27.326 1.00 36.97 219 SER A N 1
ATOM 1673 C CA . SER A 1 219 ? -33.579 3.358 28.008 1.00 36.97 219 SER A CA 1
ATOM 1674 C C . SER A 1 219 ? -33.286 3.146 29.499 1.00 36.97 219 SER A C 1
ATOM 1676 O O . SER A 1 219 ? -32.314 2.452 29.810 1.00 36.97 219 SER A O 1
ATOM 1678 N N . PRO A 1 220 ? -34.075 3.713 30.432 1.00 33.25 220 PRO A N 1
ATOM 1679 C CA . PRO A 1 220 ? -33.820 3.568 31.860 1.00 33.25 220 PRO A CA 1
ATOM 1680 C C . PRO A 1 220 ? -33.751 2.086 32.238 1.00 33.25 220 PRO A C 1
ATOM 1682 O O . PRO A 1 220 ? -34.689 1.324 31.996 1.00 33.25 220 PRO A O 1
ATOM 1685 N N . THR A 1 221 ? -32.618 1.683 32.810 1.00 35.59 221 THR A N 1
ATOM 1686 C CA . THR A 1 221 ? -32.380 0.331 33.316 1.00 35.59 221 THR A CA 1
ATOM 1687 C C . THR A 1 221 ? -33.450 -0.011 34.359 1.00 35.59 221 THR A C 1
ATOM 1689 O O . THR A 1 221 ? -33.610 0.757 35.313 1.00 35.59 221 THR A O 1
ATOM 1692 N N . PRO A 1 222 ? -34.195 -1.127 34.226 1.00 37.34 222 PRO A N 1
ATOM 1693 C CA . PRO A 1 222 ? -35.135 -1.540 35.258 1.00 37.34 222 PRO A CA 1
ATOM 1694 C C . PRO A 1 222 ? -34.382 -1.802 36.567 1.00 37.34 222 PRO A C 1
ATOM 1696 O O . PRO A 1 222 ? -33.345 -2.465 36.589 1.00 37.34 222 PRO A O 1
ATOM 1699 N N . THR A 1 223 ? -34.905 -1.243 37.656 1.00 36.12 223 THR A N 1
ATOM 1700 C CA . THR A 1 223 ? -34.383 -1.390 39.016 1.00 36.12 223 THR A CA 1
ATOM 1701 C C . THR A 1 223 ? -34.249 -2.877 39.372 1.00 36.12 223 THR A C 1
ATOM 1703 O O . THR A 1 223 ? -35.233 -3.605 39.220 1.00 36.12 223 THR A O 1
ATOM 1706 N N . PRO A 1 224 ? -33.083 -3.358 39.846 1.00 38.94 224 PRO A N 1
ATOM 1707 C CA . PRO A 1 224 ? -32.915 -4.762 40.196 1.00 38.94 224 PRO A CA 1
ATOM 1708 C C . PRO A 1 224 ? -33.835 -5.134 41.363 1.00 38.94 224 PRO A C 1
ATOM 1710 O O . PRO A 1 224 ? -33.804 -4.523 42.433 1.00 38.94 224 PRO A O 1
ATOM 1713 N N . THR A 1 225 ? -34.667 -6.146 41.140 1.00 41.62 225 THR A N 1
ATOM 1714 C CA . THR A 1 225 ? -35.451 -6.832 42.169 1.00 41.62 225 THR A CA 1
ATOM 1715 C C . THR A 1 225 ? -34.484 -7.511 43.153 1.00 41.62 225 THR A C 1
ATOM 1717 O O . THR A 1 225 ? -33.513 -8.114 42.695 1.00 41.62 225 THR A O 1
ATOM 1720 N N . PRO A 1 226 ? -34.697 -7.431 44.481 1.00 40.47 226 PRO A N 1
ATOM 1721 C CA . PRO A 1 226 ? -33.801 -8.047 45.460 1.00 40.47 226 PRO A CA 1
ATOM 1722 C C . PRO A 1 226 ? -33.720 -9.569 45.266 1.00 40.47 226 PRO A C 1
ATOM 1724 O O . PRO A 1 226 ? -34.736 -10.262 45.290 1.00 40.47 226 PRO A O 1
ATOM 1727 N N . ASP A 1 227 ? -32.496 -10.053 45.069 1.00 38.12 227 ASP A N 1
ATOM 1728 C CA . ASP A 1 227 ? -32.131 -11.461 44.880 1.00 38.12 227 ASP A CA 1
ATOM 1729 C C . ASP A 1 227 ? -32.328 -12.248 46.197 1.00 38.12 227 ASP A C 1
ATOM 1731 O O . ASP A 1 227 ? -31.969 -11.733 47.268 1.00 38.12 227 ASP A O 1
ATOM 1735 N N . PRO A 1 228 ? -32.928 -13.458 46.189 1.00 45.69 228 PRO A N 1
ATOM 1736 C CA . PRO A 1 228 ? -33.106 -14.246 47.398 1.00 45.69 228 PRO A CA 1
ATOM 1737 C C . PRO A 1 228 ? -31.766 -14.698 47.989 1.00 45.69 228 PRO A C 1
ATOM 1739 O O . PRO A 1 228 ? -30.800 -15.031 47.310 1.00 45.69 228 PRO A O 1
ATOM 1742 N N . THR A 1 229 ? -31.747 -14.707 49.315 1.00 42.41 229 THR A N 1
ATOM 1743 C CA . THR A 1 229 ? -30.608 -14.978 50.190 1.00 42.41 229 THR A CA 1
ATOM 1744 C C . THR A 1 229 ? -29.924 -16.314 49.847 1.00 42.41 229 THR A C 1
ATOM 1746 O O . THR A 1 229 ? -30.618 -17.329 49.743 1.00 42.41 229 THR A O 1
ATOM 1749 N N . PRO A 1 230 ? -28.583 -16.369 49.706 1.00 41.25 230 PRO A N 1
ATOM 1750 C CA . PRO A 1 230 ? -27.897 -17.600 49.331 1.00 41.25 230 PRO A CA 1
ATOM 1751 C C . PRO A 1 230 ? -27.987 -18.646 50.448 1.00 41.25 230 PRO A C 1
ATOM 1753 O O . PRO A 1 230 ? -27.665 -18.385 51.609 1.00 41.25 230 PRO A O 1
ATOM 1756 N N . SER A 1 231 ? -28.414 -19.852 50.072 1.00 46.47 231 SER A N 1
ATOM 1757 C CA . SER A 1 231 ? -28.375 -21.042 50.920 1.00 46.47 231 SER A CA 1
ATOM 1758 C C . SER A 1 231 ? -26.933 -21.515 51.107 1.00 46.47 231 SER A C 1
ATOM 1760 O O . SER A 1 231 ? -26.159 -21.626 50.156 1.00 46.47 231 SER A O 1
ATOM 1762 N N . VAL A 1 232 ? -26.597 -21.828 52.356 1.00 40.94 232 VAL A N 1
ATOM 1763 C CA . VAL A 1 232 ? -25.282 -22.283 52.814 1.00 40.94 232 VAL A CA 1
ATOM 1764 C C . VAL A 1 232 ? -24.880 -23.565 52.076 1.00 40.94 232 VAL A C 1
ATOM 1766 O O . VAL A 1 232 ? -25.563 -24.583 52.173 1.00 40.94 232 VAL A O 1
ATOM 1769 N N . THR A 1 233 ? -23.776 -23.518 51.331 1.00 39.75 233 THR A N 1
ATOM 1770 C CA . THR A 1 233 ? -23.169 -24.693 50.683 1.00 39.75 233 THR A CA 1
ATOM 1771 C C . THR A 1 233 ? -22.110 -25.281 51.629 1.00 39.75 233 THR A C 1
ATOM 1773 O O . THR A 1 233 ? -21.337 -24.504 52.197 1.00 39.75 233 THR A O 1
ATOM 1776 N N . PRO A 1 234 ? -22.071 -26.609 51.864 1.00 45.75 234 PRO A N 1
ATOM 1777 C CA . PRO A 1 234 ? -21.156 -27.214 52.827 1.00 45.75 234 PRO A CA 1
ATOM 1778 C C . PRO A 1 234 ? -19.688 -27.075 52.410 1.00 45.75 234 PRO A C 1
ATOM 1780 O O . PRO A 1 234 ? -19.330 -27.096 51.235 1.00 45.75 234 PRO A O 1
ATOM 1783 N N . THR A 1 235 ? -18.854 -26.923 53.433 1.00 43.38 235 THR A N 1
ATOM 1784 C CA . THR A 1 235 ? -17.418 -26.647 53.399 1.00 43.38 235 THR A CA 1
ATOM 1785 C C . THR A 1 235 ? -16.639 -27.744 52.654 1.00 43.38 235 THR A C 1
ATOM 1787 O O . THR A 1 235 ? -16.850 -28.924 52.945 1.00 43.38 235 THR A O 1
ATOM 1790 N N . PRO A 1 236 ? -15.722 -27.404 51.726 1.00 45.16 236 PRO A N 1
ATOM 1791 C CA . PRO A 1 236 ? -14.886 -28.400 51.067 1.00 45.16 236 PRO A CA 1
ATOM 1792 C C . PRO A 1 236 ? -13.877 -29.023 52.045 1.00 45.16 236 PRO A C 1
ATOM 1794 O O . PRO A 1 236 ? -13.293 -28.346 52.892 1.00 45.16 236 PRO A O 1
ATOM 1797 N N . SER A 1 237 ? -13.697 -30.337 51.899 1.00 52.12 237 SER A N 1
ATOM 1798 C CA . SER A 1 237 ? -12.713 -31.175 52.595 1.00 52.12 237 SER A CA 1
ATOM 1799 C C . SER A 1 237 ? -11.273 -30.703 52.313 1.00 52.12 237 SER A C 1
ATOM 1801 O O . SER A 1 237 ? -11.009 -30.242 51.199 1.00 52.12 237 SER A O 1
ATOM 1803 N N . PRO A 1 238 ? -10.332 -30.805 53.275 1.00 54.47 238 PRO A N 1
ATOM 1804 C CA . PRO A 1 238 ? -8.963 -30.322 53.110 1.00 54.47 238 PRO A CA 1
ATOM 1805 C C . PRO A 1 238 ? -8.242 -30.993 51.933 1.00 54.47 238 PRO A C 1
ATOM 1807 O O . PRO A 1 238 ? -8.194 -32.217 51.816 1.00 54.47 238 PRO A O 1
ATOM 1810 N N . VAL A 1 239 ? -7.657 -30.154 51.077 1.00 51.75 239 VAL A N 1
ATOM 1811 C CA . VAL A 1 239 ? -6.763 -30.541 49.979 1.00 51.75 239 VAL A CA 1
ATOM 1812 C C . VAL A 1 239 ? -5.475 -31.141 50.570 1.00 51.75 239 VAL A C 1
ATOM 1814 O O . VAL A 1 239 ? -4.929 -30.558 51.510 1.00 51.75 239 VAL A O 1
ATOM 1817 N N . PRO A 1 240 ? -4.972 -32.284 50.062 1.00 50.44 240 PRO A N 1
ATOM 1818 C CA . PRO A 1 240 ? -3.738 -32.882 50.557 1.00 50.44 240 PRO A CA 1
ATOM 1819 C C . PRO A 1 240 ? -2.526 -31.977 50.303 1.00 50.44 240 PRO A C 1
ATOM 1821 O O . PRO A 1 240 ? -2.380 -31.361 49.248 1.00 50.44 240 PRO A O 1
ATOM 1824 N N . THR A 1 241 ? -1.658 -31.922 51.308 1.00 47.12 241 THR A N 1
ATOM 1825 C CA . THR A 1 241 ? -0.407 -31.166 51.357 1.00 47.12 241 THR A CA 1
ATOM 1826 C C . THR A 1 241 ? 0.530 -31.552 50.201 1.00 47.12 241 THR A C 1
ATOM 1828 O O . THR A 1 241 ? 0.723 -32.749 49.974 1.00 47.12 241 THR A O 1
ATOM 1831 N N . PRO A 1 242 ? 1.148 -30.590 49.488 1.00 47.34 242 PRO A N 1
ATOM 1832 C CA . PRO A 1 242 ? 2.106 -30.895 48.431 1.00 47.34 242 PRO A CA 1
ATOM 1833 C C . PRO A 1 242 ? 3.358 -31.583 48.995 1.00 47.34 242 PRO A C 1
ATOM 1835 O O . PRO A 1 242 ? 3.942 -31.147 49.989 1.00 47.34 242 PRO A O 1
ATOM 1838 N N . THR A 1 243 ? 3.761 -32.669 48.341 1.00 52.69 243 THR A N 1
ATOM 1839 C CA . THR A 1 243 ? 4.993 -33.427 48.587 1.00 52.69 243 THR A CA 1
ATOM 1840 C C . THR A 1 243 ? 6.222 -32.550 48.281 1.00 52.69 243 THR A C 1
ATOM 1842 O O . THR A 1 243 ? 6.190 -31.807 47.297 1.00 52.69 243 THR A O 1
ATOM 1845 N N . PRO A 1 244 ? 7.304 -32.599 49.085 1.00 52.66 244 PRO A N 1
ATOM 1846 C CA . PRO A 1 244 ? 8.473 -31.739 48.902 1.00 52.66 244 PRO A CA 1
ATOM 1847 C C . PRO A 1 244 ? 9.151 -31.941 47.538 1.00 52.66 244 PRO A C 1
ATOM 1849 O O . PRO A 1 244 ? 9.393 -33.068 47.106 1.00 52.66 244 PRO A O 1
ATOM 1852 N N . ILE A 1 245 ? 9.472 -30.819 46.890 1.00 48.78 245 ILE A N 1
ATOM 1853 C CA . ILE A 1 245 ? 10.301 -30.736 45.682 1.00 48.78 245 ILE A CA 1
ATOM 1854 C C . ILE A 1 245 ? 11.727 -31.211 46.024 1.00 48.78 245 ILE A C 1
ATOM 1856 O O . ILE A 1 245 ? 12.284 -30.733 47.016 1.00 48.78 245 ILE A O 1
ATOM 1860 N N . PRO A 1 246 ? 12.334 -32.125 45.241 1.00 50.50 246 PRO A N 1
ATOM 1861 C CA . PRO A 1 246 ? 13.714 -32.544 45.454 1.00 50.50 246 PRO A CA 1
ATOM 1862 C C . PRO A 1 246 ? 14.704 -31.408 45.152 1.00 50.50 246 PRO A C 1
ATOM 1864 O O . PRO A 1 246 ? 14.526 -30.619 44.226 1.00 50.50 246 PRO A O 1
ATOM 1867 N N . GLU A 1 247 ? 15.746 -31.353 45.977 1.00 50.53 247 GLU A N 1
ATOM 1868 C CA . GLU A 1 247 ? 16.851 -30.392 45.971 1.00 50.53 247 GLU A CA 1
ATOM 1869 C C . GLU A 1 247 ? 17.615 -30.384 44.624 1.00 50.53 247 GLU A C 1
ATOM 1871 O O . GLU A 1 247 ? 17.759 -31.441 43.998 1.00 50.53 247 GLU A O 1
ATOM 1876 N N . PRO A 1 248 ? 18.103 -29.221 44.141 1.00 47.53 248 PRO A N 1
ATOM 1877 C CA . PRO A 1 248 ? 18.784 -29.119 42.852 1.00 47.53 248 PRO A CA 1
ATOM 1878 C C . PRO A 1 248 ? 20.066 -29.961 42.813 1.00 47.53 248 PRO A C 1
ATOM 1880 O O . PRO A 1 248 ? 20.973 -29.802 43.629 1.00 47.53 248 PRO A O 1
ATOM 1883 N N . SER A 1 249 ? 20.138 -30.847 41.818 1.00 49.25 249 SER A N 1
ATOM 1884 C CA . SER A 1 249 ? 21.315 -31.661 41.513 1.00 49.25 249 SER A CA 1
ATOM 1885 C C . SER A 1 249 ? 22.451 -30.800 40.948 1.00 49.25 249 SER A C 1
ATOM 1887 O O . SER A 1 249 ? 22.220 -29.888 40.153 1.00 49.25 249 SER A O 1
ATOM 1889 N N . ALA A 1 250 ? 23.676 -31.096 41.386 1.00 48.41 250 ALA A N 1
ATOM 1890 C CA . ALA A 1 250 ? 24.890 -30.362 41.064 1.00 48.41 250 ALA A CA 1
ATOM 1891 C C . ALA A 1 250 ? 25.203 -30.329 39.557 1.00 48.41 250 ALA A C 1
ATOM 1893 O O . ALA A 1 250 ? 25.093 -31.321 38.838 1.00 48.41 250 ALA A O 1
ATOM 1894 N N . THR A 1 251 ? 25.656 -29.159 39.116 1.00 45.28 251 THR A N 1
ATOM 1895 C CA . THR A 1 251 ? 26.116 -28.824 37.767 1.00 45.28 251 THR A CA 1
ATOM 1896 C C . THR A 1 251 ? 27.242 -29.761 37.296 1.00 45.28 251 THR A C 1
ATOM 1898 O O . THR A 1 251 ? 28.238 -29.895 38.013 1.00 45.28 251 THR A O 1
ATOM 1901 N N . PRO A 1 252 ? 27.161 -30.377 36.099 1.00 49.00 252 PRO A N 1
ATOM 1902 C CA . PRO A 1 252 ? 28.271 -31.154 35.557 1.00 49.00 252 PRO A CA 1
ATOM 1903 C C . PRO A 1 252 ? 29.400 -30.240 35.055 1.00 49.00 252 PRO A C 1
ATOM 1905 O O . PRO A 1 252 ? 29.176 -29.240 34.372 1.00 49.00 252 PRO A O 1
ATOM 1908 N N . THR A 1 253 ? 30.628 -30.607 35.411 1.00 47.47 253 THR A N 1
ATOM 1909 C CA . THR A 1 253 ? 31.896 -29.999 34.990 1.00 47.47 253 THR A CA 1
ATOM 1910 C C . THR A 1 253 ? 32.215 -30.287 33.511 1.00 47.47 253 THR A C 1
ATOM 1912 O O . THR A 1 253 ? 31.893 -31.370 33.018 1.00 47.47 253 THR A O 1
ATOM 1915 N N . PRO A 1 254 ? 32.880 -29.362 32.788 1.00 49.47 254 PRO A N 1
ATOM 1916 C CA . PRO A 1 254 ? 33.241 -29.551 31.381 1.00 49.47 254 PRO A CA 1
ATOM 1917 C C . PRO A 1 254 ? 34.351 -30.602 31.194 1.00 49.47 254 PRO A C 1
ATOM 1919 O O . PRO A 1 254 ? 35.349 -30.611 31.916 1.00 49.47 254 PRO A O 1
ATOM 1922 N N . SER A 1 255 ? 34.175 -31.470 30.192 1.00 46.41 255 SER A N 1
ATOM 1923 C CA . SER A 1 255 ? 35.133 -32.505 29.767 1.00 46.41 255 SER A CA 1
ATOM 1924 C C . SER A 1 255 ? 36.249 -31.918 28.881 1.00 46.41 255 SER A C 1
ATOM 1926 O O . SER A 1 255 ? 35.958 -31.043 28.063 1.00 46.41 255 SER A O 1
ATOM 1928 N N . PRO A 1 256 ? 37.512 -32.384 28.998 1.00 53.31 256 PRO A N 1
ATOM 1929 C CA . PRO A 1 256 ? 38.655 -31.801 28.298 1.00 53.31 256 PRO A CA 1
ATOM 1930 C C . PRO A 1 256 ? 38.712 -32.126 26.798 1.00 53.31 256 PRO A C 1
ATOM 1932 O O . PRO A 1 256 ? 38.295 -33.186 26.331 1.00 53.31 256 PRO A O 1
ATOM 1935 N N . THR A 1 257 ? 39.296 -31.173 26.077 1.00 41.91 257 THR A N 1
ATOM 1936 C CA . THR A 1 257 ? 39.583 -31.111 24.641 1.00 41.91 257 THR A CA 1
ATOM 1937 C C . THR A 1 257 ? 40.541 -32.222 24.176 1.00 41.91 257 THR A C 1
ATOM 1939 O O . THR A 1 257 ? 41.581 -32.412 24.813 1.00 41.91 257 THR A O 1
ATOM 1942 N N . PRO A 1 258 ? 40.283 -32.923 23.053 1.00 45.88 258 PRO A N 1
ATOM 1943 C CA . PRO A 1 258 ? 41.263 -33.836 22.474 1.00 45.88 258 PRO A CA 1
ATOM 1944 C C . PRO A 1 258 ? 42.395 -33.072 21.766 1.00 45.88 258 PRO A C 1
ATOM 1946 O O . PRO A 1 258 ? 42.168 -32.170 20.961 1.00 45.88 258 PRO A O 1
ATOM 1949 N N . SER A 1 259 ? 43.625 -33.467 22.096 1.00 41.84 259 SER A N 1
ATOM 1950 C CA . SER A 1 259 ? 44.891 -33.016 21.511 1.00 41.84 259 SER A CA 1
ATOM 1951 C C . SER A 1 259 ? 45.149 -33.700 20.164 1.00 41.84 259 SER A C 1
ATOM 1953 O O . SER A 1 259 ? 45.019 -34.920 20.052 1.00 41.84 259 SER A O 1
ATOM 1955 N N . ILE A 1 260 ? 45.549 -32.926 19.152 1.00 42.09 260 ILE A N 1
ATOM 1956 C CA . ILE A 1 260 ? 45.931 -33.423 17.824 1.00 42.09 260 ILE A CA 1
ATOM 1957 C C . ILE A 1 260 ? 47.449 -33.653 17.813 1.00 42.09 260 ILE A C 1
ATOM 1959 O O . ILE A 1 260 ? 48.225 -32.730 18.051 1.00 42.09 260 ILE A O 1
ATOM 1963 N N . THR A 1 261 ? 47.873 -34.892 17.552 1.00 40.41 261 THR A N 1
ATOM 1964 C CA . THR A 1 261 ? 49.288 -35.308 17.460 1.00 40.41 261 THR A CA 1
ATOM 1965 C C . THR A 1 261 ? 49.686 -35.415 15.976 1.00 40.41 261 THR A C 1
ATOM 1967 O O . THR A 1 261 ? 48.874 -35.917 15.196 1.00 40.41 261 THR A O 1
ATOM 1970 N N . PRO A 1 262 ? 50.882 -34.966 15.539 1.00 58.19 262 PRO A N 1
ATOM 1971 C CA . PRO A 1 262 ? 51.254 -34.937 14.123 1.00 58.19 262 PRO A CA 1
ATOM 1972 C C . PRO A 1 262 ? 51.754 -36.306 13.642 1.00 58.19 262 PRO A C 1
ATOM 1974 O O . PRO A 1 262 ? 52.502 -36.972 14.359 1.00 58.19 262 PRO A O 1
ATOM 1977 N N . SER A 1 263 ? 51.415 -36.714 12.412 1.00 38.84 263 SER A N 1
ATOM 1978 C CA . SER A 1 263 ? 52.109 -37.834 11.763 1.00 38.84 263 SER A CA 1
ATOM 1979 C C . SER A 1 263 ? 52.189 -37.726 10.235 1.00 38.84 263 SER A C 1
ATOM 1981 O O . SER A 1 263 ? 51.177 -37.635 9.550 1.00 38.84 263 SER A O 1
ATOM 1983 N N . ALA A 1 264 ? 53.451 -37.730 9.794 1.00 40.78 264 ALA A N 1
ATOM 1984 C CA . ALA A 1 264 ? 54.085 -38.158 8.544 1.00 40.78 264 ALA A CA 1
ATOM 1985 C C . ALA A 1 264 ? 53.453 -37.881 7.161 1.00 40.78 264 ALA A C 1
ATOM 1987 O O . ALA A 1 264 ? 52.446 -38.451 6.753 1.00 40.78 264 ALA A O 1
ATOM 1988 N N . THR A 1 265 ? 54.227 -37.121 6.385 1.00 56.09 265 THR A N 1
ATOM 1989 C CA . THR A 1 265 ? 54.272 -37.005 4.920 1.00 56.09 265 THR A CA 1
ATOM 1990 C C . THR A 1 265 ? 54.454 -38.359 4.210 1.00 56.09 265 THR A C 1
ATOM 1992 O O . THR A 1 265 ? 55.303 -39.149 4.628 1.00 56.09 265 THR A O 1
ATOM 1995 N N . PRO A 1 266 ? 53.768 -38.582 3.072 1.00 42.47 266 PRO A N 1
ATOM 1996 C CA . PRO A 1 266 ? 54.405 -39.239 1.927 1.00 42.47 266 PRO A CA 1
ATOM 1997 C C . PRO A 1 266 ? 54.245 -38.474 0.594 1.00 42.47 266 PRO A C 1
ATOM 1999 O O . PRO A 1 266 ? 53.239 -37.822 0.328 1.00 42.47 266 PRO A O 1
ATOM 2002 N N . GLU A 1 267 ? 55.301 -38.590 -0.213 1.00 42.56 267 GLU A N 1
ATOM 2003 C CA . GLU A 1 267 ? 55.571 -38.066 -1.566 1.00 42.56 267 GLU A CA 1
ATOM 2004 C C . GLU A 1 267 ? 54.753 -38.768 -2.695 1.00 42.56 267 GLU A C 1
ATOM 2006 O O . GLU A 1 267 ? 53.951 -39.656 -2.397 1.00 42.56 267 GLU A O 1
ATOM 2011 N N . PRO A 1 268 ? 54.882 -38.376 -3.988 1.00 53.78 268 PRO A N 1
ATOM 2012 C CA . PRO A 1 268 ? 53.798 -38.376 -4.965 1.00 53.78 268 PRO A CA 1
ATOM 2013 C C . PRO A 1 268 ? 53.600 -39.729 -5.664 1.00 53.78 268 PRO A C 1
ATOM 2015 O O . PRO A 1 268 ? 54.552 -40.458 -5.942 1.00 53.78 268 PRO A O 1
ATOM 2018 N N . SER A 1 269 ? 52.345 -40.034 -6.011 1.00 39.81 269 SER A N 1
ATOM 2019 C CA . SER A 1 269 ? 51.972 -41.247 -6.744 1.00 39.81 269 SER A CA 1
ATOM 2020 C C . SER A 1 269 ? 51.679 -40.968 -8.220 1.00 39.81 269 SER A C 1
ATOM 2022 O O . SER A 1 269 ? 51.049 -39.977 -8.585 1.00 39.81 269 SER A O 1
ATOM 2024 N N . VAL A 1 270 ? 52.198 -41.876 -9.040 1.00 44.56 270 VAL A N 1
ATOM 2025 C CA . VAL A 1 270 ? 52.263 -41.916 -10.502 1.00 44.56 270 VAL A CA 1
ATOM 2026 C C . VAL A 1 270 ? 50.915 -42.165 -11.192 1.00 44.56 270 VAL A C 1
ATOM 2028 O O . VAL A 1 270 ? 50.011 -42.816 -10.677 1.00 44.56 270 VAL A O 1
ATOM 2031 N N . THR A 1 271 ? 50.850 -41.652 -12.417 1.00 50.28 271 THR A N 1
ATOM 2032 C CA . THR A 1 271 ? 49.776 -41.668 -13.418 1.00 50.28 271 THR A CA 1
ATOM 2033 C C . THR A 1 271 ? 49.245 -43.071 -13.769 1.00 50.28 271 THR A C 1
ATOM 2035 O O . THR A 1 271 ? 50.050 -43.944 -14.101 1.00 50.28 271 THR A O 1
ATOM 2038 N N . PRO A 1 272 ? 47.914 -43.285 -13.841 1.00 43.25 272 PRO A N 1
ATOM 2039 C CA . PRO A 1 272 ? 47.332 -44.422 -14.548 1.00 43.25 272 PRO A CA 1
ATOM 2040 C C . PRO A 1 272 ? 46.851 -44.078 -15.975 1.00 43.25 272 PRO A C 1
ATOM 2042 O O . PRO A 1 272 ? 46.322 -43.005 -16.255 1.00 43.25 272 PRO A O 1
ATOM 2045 N N . SER A 1 273 ? 47.090 -45.058 -16.849 1.00 39.56 273 SER A N 1
ATOM 2046 C CA . SER A 1 273 ? 46.867 -45.188 -18.302 1.00 39.56 273 SER A CA 1
ATOM 2047 C C . SER A 1 273 ? 45.371 -45.256 -18.712 1.00 39.56 273 SER A C 1
ATOM 2049 O O . SER A 1 273 ? 44.543 -45.558 -17.850 1.00 39.56 273 SER A O 1
ATOM 2051 N N . PRO A 1 274 ? 44.986 -45.026 -19.993 1.00 50.38 274 PRO A N 1
ATOM 2052 C CA . PRO A 1 274 ? 43.588 -44.856 -20.402 1.00 50.38 274 PRO A CA 1
ATOM 2053 C C . PRO A 1 274 ? 42.804 -46.178 -20.519 1.00 50.38 274 PRO A C 1
ATOM 2055 O O . PRO A 1 274 ? 43.348 -47.221 -20.880 1.00 50.38 274 PRO A O 1
ATOM 2058 N N . SER A 1 275 ? 41.502 -46.094 -20.231 1.00 39.38 275 SER A N 1
ATOM 2059 C CA . SER A 1 275 ? 40.491 -47.168 -20.274 1.00 39.38 275 SER A CA 1
ATOM 2060 C C . SER A 1 275 ? 39.686 -47.113 -21.595 1.00 39.38 275 SER A C 1
ATOM 2062 O O . SER A 1 275 ? 39.585 -46.024 -22.166 1.00 39.38 275 SER A O 1
ATOM 2064 N N . PRO A 1 276 ? 39.153 -48.239 -22.120 1.00 48.59 276 PRO A N 1
ATOM 2065 C CA . PRO A 1 276 ? 38.837 -48.405 -23.538 1.00 48.59 276 PRO A CA 1
ATOM 2066 C C . PRO A 1 276 ? 37.482 -47.829 -23.980 1.00 48.59 276 PRO A C 1
ATOM 2068 O O . PRO A 1 276 ? 36.551 -47.639 -23.202 1.00 48.59 276 PRO A O 1
ATOM 2071 N N . GLU A 1 277 ? 37.425 -47.594 -25.288 1.00 45.09 277 GLU A N 1
ATOM 2072 C CA . GLU A 1 277 ? 36.340 -47.054 -26.110 1.00 45.09 277 GLU A CA 1
ATOM 2073 C C . GLU A 1 277 ? 35.036 -47.885 -26.046 1.00 45.09 277 GLU A C 1
ATOM 2075 O O . GLU A 1 277 ? 35.089 -49.115 -26.157 1.00 45.09 277 GLU A O 1
ATOM 2080 N N . PRO A 1 278 ? 33.849 -47.257 -25.900 1.00 46.69 278 PRO A N 1
ATOM 2081 C CA . PRO A 1 278 ? 32.577 -47.965 -25.952 1.00 46.69 278 PRO A CA 1
ATOM 2082 C C . PRO A 1 278 ? 32.067 -48.161 -27.390 1.00 46.69 278 PRO A C 1
ATOM 2084 O O . PRO A 1 278 ? 32.069 -47.260 -28.226 1.00 46.69 278 PRO A O 1
ATOM 2087 N N . SER A 1 279 ? 31.580 -49.379 -27.627 1.00 38.38 279 SER A N 1
ATOM 2088 C CA . SER A 1 279 ? 30.979 -49.900 -28.858 1.00 38.38 279 SER A CA 1
ATOM 2089 C C . SER A 1 279 ? 29.731 -49.134 -29.325 1.00 38.38 279 SER A C 1
ATOM 2091 O O . SER A 1 279 ? 28.814 -48.861 -28.553 1.00 38.38 279 SER A O 1
ATOM 2093 N N . VAL A 1 280 ? 29.665 -48.906 -30.639 1.00 40.66 280 VAL A N 1
ATOM 2094 C CA . VAL A 1 280 ? 28.533 -48.365 -31.410 1.00 40.66 280 VAL A CA 1
ATOM 2095 C C . VAL A 1 280 ? 27.238 -49.179 -31.251 1.00 40.66 280 VAL A C 1
ATOM 2097 O O . VAL A 1 280 ? 27.240 -50.403 -31.354 1.00 40.66 280 VAL A O 1
ATOM 2100 N N . THR A 1 281 ? 26.118 -48.474 -31.062 1.00 40.16 281 THR A N 1
ATOM 2101 C CA . THR A 1 281 ? 24.736 -48.994 -31.105 1.00 40.16 281 THR A CA 1
ATOM 2102 C C . THR A 1 281 ? 24.018 -48.363 -32.315 1.00 40.16 281 THR A C 1
ATOM 2104 O O . THR A 1 281 ? 24.228 -47.174 -32.562 1.00 40.16 281 THR A O 1
ATOM 2107 N N . PRO A 1 282 ? 23.225 -49.112 -33.111 1.00 46.94 282 PRO A N 1
ATOM 2108 C CA . PRO A 1 282 ? 22.705 -48.636 -34.397 1.00 46.94 282 PRO A CA 1
ATOM 2109 C C . PRO A 1 282 ? 21.639 -47.534 -34.282 1.00 46.94 282 PRO A C 1
ATOM 2111 O O . PRO A 1 282 ? 20.794 -47.529 -33.389 1.00 46.94 282 PRO A O 1
ATOM 2114 N N . THR A 1 283 ? 21.695 -46.615 -35.247 1.00 38.47 283 THR A N 1
ATOM 2115 C CA . THR A 1 283 ? 20.886 -45.398 -35.402 1.00 38.47 283 THR A CA 1
ATOM 2116 C C . THR A 1 283 ? 19.454 -45.701 -35.882 1.00 38.47 283 THR A C 1
ATOM 2118 O O . THR A 1 283 ? 19.307 -46.374 -36.905 1.00 38.47 283 THR A O 1
ATOM 2121 N N . PRO A 1 284 ? 18.387 -45.191 -35.230 1.00 42.56 284 PRO A N 1
ATOM 2122 C CA . PRO A 1 284 ? 17.033 -45.254 -35.777 1.00 42.56 284 PRO A CA 1
ATOM 2123 C C . PRO A 1 284 ? 16.814 -44.226 -36.903 1.00 42.56 284 PRO A C 1
ATOM 2125 O O . PRO A 1 284 ? 17.315 -43.103 -36.870 1.00 42.56 284 PRO A O 1
ATOM 2128 N N . THR A 1 285 ? 16.061 -44.652 -37.915 1.00 39.41 285 THR A N 1
ATOM 2129 C CA . THR A 1 285 ? 15.711 -43.931 -39.150 1.00 39.41 285 THR A CA 1
ATOM 2130 C C . THR A 1 285 ? 14.751 -42.753 -38.883 1.00 39.41 285 THR A C 1
ATOM 2132 O O . THR A 1 285 ? 13.833 -42.916 -38.080 1.00 39.41 285 THR A O 1
ATOM 2135 N N . PRO A 1 286 ? 14.908 -41.582 -39.541 1.00 44.31 286 PRO A N 1
ATOM 2136 C CA . PRO A 1 286 ? 14.086 -40.398 -39.275 1.00 44.31 286 PRO A CA 1
ATOM 2137 C C . PRO A 1 286 ? 12.658 -40.508 -39.835 1.00 44.31 286 PRO A C 1
ATOM 2139 O O . PRO A 1 286 ? 12.450 -40.820 -41.008 1.00 44.31 286 PRO A O 1
ATOM 2142 N N . THR A 1 287 ? 11.680 -40.180 -38.992 1.00 39.22 287 THR A N 1
ATOM 2143 C CA . THR A 1 287 ? 10.261 -39.988 -39.335 1.00 39.22 287 THR A CA 1
ATOM 2144 C C . THR A 1 287 ? 10.062 -38.605 -39.992 1.00 39.22 287 THR A C 1
ATOM 2146 O O . THR A 1 287 ? 10.661 -37.636 -39.522 1.00 39.22 287 THR A O 1
ATOM 2149 N N . PRO A 1 288 ? 9.257 -38.464 -41.067 1.00 41.72 288 PRO A N 1
ATOM 2150 C CA . PRO A 1 288 ? 9.102 -37.199 -41.793 1.00 41.72 288 PRO A CA 1
ATOM 2151 C C . PRO A 1 288 ? 8.441 -36.085 -40.960 1.00 41.72 288 PRO A C 1
ATOM 2153 O O . PRO A 1 288 ? 7.489 -36.315 -40.218 1.00 41.72 288 PRO A O 1
ATOM 2156 N N . SER A 1 289 ? 8.973 -34.871 -41.128 1.00 43.12 289 SER A N 1
ATOM 2157 C CA . SER A 1 289 ? 8.598 -33.626 -40.445 1.00 43.12 289 SER A CA 1
ATOM 2158 C C . SER A 1 289 ? 7.252 -33.065 -40.947 1.00 43.12 289 SER A C 1
ATOM 2160 O O . SER A 1 289 ? 7.041 -33.028 -42.163 1.00 43.12 289 SER A O 1
ATOM 2162 N N . PRO A 1 290 ? 6.335 -32.622 -40.061 1.00 44.84 290 PRO A N 1
ATOM 2163 C CA . PRO A 1 290 ? 5.110 -31.941 -40.470 1.00 44.84 290 PRO A CA 1
ATOM 2164 C C . PRO A 1 290 ? 5.395 -30.525 -40.999 1.00 44.84 290 PRO A C 1
ATOM 2166 O O . PRO A 1 290 ? 6.250 -29.802 -40.492 1.00 44.84 290 PRO A O 1
ATOM 2169 N N . LEU A 1 291 ? 4.652 -30.156 -42.044 1.00 39.75 291 LEU A N 1
ATOM 2170 C CA . LEU A 1 291 ? 4.702 -28.886 -42.773 1.00 39.75 291 LEU A CA 1
ATOM 2171 C C . LEU A 1 291 ? 4.420 -27.678 -41.843 1.00 39.75 291 LEU A C 1
ATOM 2173 O O . LEU A 1 291 ? 3.491 -27.766 -41.038 1.00 39.75 291 LEU A O 1
ATOM 2177 N N . PRO A 1 292 ? 5.159 -26.552 -41.949 1.00 43.94 292 PRO A N 1
ATOM 2178 C CA . PRO A 1 292 ? 4.986 -25.405 -41.061 1.00 43.94 292 PRO A CA 1
ATOM 2179 C C . PRO A 1 292 ? 3.633 -24.714 -41.267 1.00 43.94 292 PRO A C 1
ATOM 2181 O O . PRO A 1 292 ? 3.263 -24.337 -42.380 1.00 43.94 292 PRO A O 1
ATOM 2184 N N . THR A 1 293 ? 2.915 -24.521 -40.164 1.00 34.66 293 THR A N 1
ATOM 2185 C CA . THR A 1 293 ? 1.715 -23.686 -40.065 1.00 34.66 293 THR A CA 1
ATOM 2186 C C . THR A 1 293 ? 2.090 -22.218 -40.329 1.00 34.66 293 THR A C 1
ATOM 2188 O O . THR A 1 293 ? 3.099 -21.761 -39.789 1.00 34.66 293 THR A O 1
ATOM 2191 N N . PRO A 1 294 ? 1.333 -21.458 -41.146 1.00 36.75 294 PRO A N 1
ATOM 2192 C CA . PRO A 1 294 ? 1.654 -20.064 -41.444 1.00 36.75 294 PRO A CA 1
ATOM 2193 C C . PRO A 1 294 ? 1.621 -19.195 -40.180 1.00 36.75 294 PRO A C 1
ATOM 2195 O O . PRO A 1 294 ? 0.653 -19.212 -39.420 1.00 36.75 294 PRO A O 1
ATOM 2198 N N . THR A 1 295 ? 2.692 -18.429 -39.983 1.00 37.66 295 THR A N 1
ATOM 2199 C CA . THR A 1 295 ? 2.873 -17.464 -38.895 1.00 37.66 295 THR A CA 1
ATOM 2200 C C . THR A 1 295 ? 1.768 -16.397 -38.937 1.00 37.66 295 THR A C 1
ATOM 2202 O O . THR A 1 295 ? 1.550 -15.818 -40.008 1.00 37.66 295 THR A O 1
ATOM 2205 N N . PRO A 1 296 ? 1.074 -16.094 -37.821 1.00 33.88 296 PRO A N 1
ATOM 2206 C CA . PRO A 1 296 ? 0.124 -14.989 -37.788 1.00 33.88 296 PRO A CA 1
ATOM 2207 C C . PRO A 1 296 ? 0.849 -13.681 -38.120 1.00 33.88 296 PRO A C 1
ATOM 2209 O O . PRO A 1 296 ? 1.927 -13.390 -37.601 1.00 33.88 296 PRO A O 1
ATOM 2212 N N . THR A 1 297 ? 0.272 -12.908 -39.036 1.00 32.44 297 THR A N 1
ATOM 2213 C CA . THR A 1 297 ? 0.766 -11.577 -39.398 1.00 32.44 297 THR A CA 1
ATOM 2214 C C . THR A 1 297 ? 0.661 -10.661 -38.169 1.00 32.44 297 THR A C 1
ATOM 2216 O O . THR A 1 297 ? -0.408 -10.636 -37.556 1.00 32.44 297 THR A O 1
ATOM 2219 N N . PRO A 1 298 ? 1.725 -9.931 -37.775 1.00 33.22 298 PRO A N 1
ATOM 2220 C CA . PRO A 1 298 ? 1.673 -9.053 -36.611 1.00 33.22 298 PRO A CA 1
ATOM 2221 C C . PRO A 1 298 ? 0.613 -7.965 -36.810 1.00 33.22 298 PRO A C 1
ATOM 2223 O O . PRO A 1 298 ? 0.570 -7.300 -37.846 1.00 33.22 298 PRO A O 1
ATOM 2226 N N . SER A 1 299 ? -0.244 -7.804 -35.800 1.00 33.25 299 SER A N 1
ATOM 2227 C CA . SER A 1 299 ? -1.136 -6.651 -35.669 1.00 33.25 299 SER A CA 1
ATOM 2228 C C . SER A 1 299 ? -0.288 -5.369 -35.631 1.00 33.25 299 SER A C 1
ATOM 2230 O O . SER A 1 299 ? 0.786 -5.399 -35.027 1.00 33.25 299 SER A O 1
ATOM 2232 N N . PRO A 1 300 ? -0.698 -4.260 -36.277 1.00 30.80 300 PRO A N 1
ATOM 2233 C CA . PRO A 1 300 ? 0.090 -3.030 -36.299 1.00 30.80 300 PRO A CA 1
ATOM 2234 C C . PRO A 1 300 ? 0.368 -2.531 -34.875 1.00 30.80 300 PRO A C 1
ATOM 2236 O O . PRO A 1 300 ? -0.544 -2.164 -34.137 1.00 30.80 300 PRO A O 1
ATOM 2239 N N . THR A 1 301 ? 1.647 -2.526 -34.502 1.00 38.12 301 THR A N 1
ATOM 2240 C CA . THR A 1 301 ? 2.140 -2.057 -33.207 1.00 38.12 301 THR A CA 1
ATOM 2241 C C . THR A 1 301 ? 2.027 -0.536 -33.146 1.00 38.12 301 THR A C 1
ATOM 2243 O O . THR A 1 301 ? 2.720 0.180 -33.869 1.00 38.12 301 THR A O 1
ATOM 2246 N N . VAL A 1 302 ? 1.129 -0.033 -32.302 1.00 39.91 302 VAL A N 1
ATOM 2247 C CA . VAL A 1 302 ? 1.012 1.401 -32.020 1.00 39.91 302 VAL A CA 1
ATOM 2248 C C . VAL A 1 302 ? 2.094 1.759 -31.000 1.00 39.91 302 VAL A C 1
ATOM 2250 O O . VAL A 1 302 ? 2.237 1.075 -29.991 1.00 39.91 302 VAL A O 1
ATOM 2253 N N . SER A 1 303 ? 2.883 2.802 -31.267 1.00 46.53 303 SER A N 1
ATOM 2254 C CA . SER A 1 303 ? 3.811 3.367 -30.276 1.00 46.53 303 SER A CA 1
ATOM 2255 C C . SER A 1 303 ? 3.014 3.778 -29.029 1.00 46.53 303 SER A C 1
ATOM 2257 O O . SER A 1 303 ? 1.928 4.336 -29.214 1.00 46.53 303 SER A O 1
ATOM 2259 N N . PRO A 1 304 ? 3.503 3.550 -27.793 1.00 53.03 304 PRO A N 1
ATOM 2260 C CA . PRO A 1 304 ? 2.793 3.982 -26.592 1.00 53.03 304 PRO A CA 1
ATOM 2261 C C . PRO A 1 304 ? 2.526 5.490 -26.685 1.00 53.03 304 PRO A C 1
ATOM 2263 O O . PRO A 1 304 ? 3.451 6.300 -26.765 1.00 53.03 304 PRO A O 1
ATOM 2266 N N . VAL A 1 305 ? 1.247 5.862 -26.768 1.00 48.12 305 VAL A N 1
ATOM 2267 C CA . VAL A 1 305 ? 0.822 7.265 -26.794 1.00 48.12 305 VAL A CA 1
ATOM 2268 C C . VAL A 1 305 ? 1.051 7.825 -25.387 1.00 48.12 305 VAL A C 1
ATOM 2270 O O . VAL A 1 305 ? 0.665 7.158 -24.427 1.00 48.12 305 VAL A O 1
ATOM 2273 N N . PRO A 1 306 ? 1.650 9.020 -25.218 1.00 53.06 306 PRO A N 1
ATOM 2274 C CA . PRO A 1 306 ? 1.708 9.664 -23.910 1.00 53.06 306 PRO A CA 1
ATOM 2275 C C . PRO A 1 306 ? 0.271 9.909 -23.448 1.00 53.06 306 PRO A C 1
ATOM 2277 O O . PRO A 1 306 ? -0.426 10.743 -24.032 1.00 53.06 306 PRO A O 1
ATOM 2280 N N . GLY A 1 307 ? -0.217 9.136 -22.480 1.00 62.12 307 GLY A N 1
ATOM 2281 C CA . GLY A 1 307 ? -1.563 9.354 -21.972 1.00 62.12 307 GLY A CA 1
ATOM 2282 C C . GLY A 1 307 ? -1.611 10.523 -20.997 1.00 62.12 307 GLY A C 1
ATOM 2283 O O . GLY A 1 307 ? -0.665 11.300 -20.852 1.00 62.12 307 GLY A O 1
ATOM 2284 N N . THR A 1 308 ? -2.775 10.734 -20.395 1.00 79.62 308 THR A N 1
ATOM 2285 C CA . THR A 1 308 ? -3.028 11.931 -19.595 1.00 79.62 308 THR A CA 1
ATOM 2286 C C . THR A 1 308 ? -2.250 11.869 -18.279 1.00 79.62 308 THR A C 1
ATOM 2288 O O . THR A 1 308 ? -2.446 10.971 -17.463 1.00 79.62 308 THR A O 1
ATOM 2291 N N . ALA A 1 309 ? -1.350 12.832 -18.071 1.00 88.38 309 ALA A N 1
ATOM 2292 C CA . ALA A 1 309 ? -0.637 13.004 -16.811 1.00 88.38 309 ALA A CA 1
ATOM 2293 C C . ALA A 1 309 ? -1.530 13.721 -15.785 1.00 88.38 309 ALA A C 1
ATOM 2295 O O . ALA A 1 309 ? -2.189 14.713 -16.099 1.00 88.38 309 ALA A O 1
ATOM 2296 N N . THR A 1 310 ? -1.549 13.224 -14.551 1.00 91.44 310 THR A N 1
ATOM 2297 C CA . THR A 1 310 ? -2.220 13.838 -13.399 1.00 91.44 310 THR A CA 1
ATOM 2298 C C . THR A 1 310 ? -1.227 13.939 -12.250 1.00 91.44 310 THR A C 1
ATOM 2300 O O . THR A 1 310 ? -0.595 12.944 -11.902 1.00 91.44 310 THR A O 1
ATOM 2303 N N . SER A 1 311 ? -1.119 15.109 -11.622 1.00 92.88 311 SER A N 1
ATOM 2304 C CA . SER A 1 311 ? -0.330 15.271 -10.400 1.00 92.88 311 SER A CA 1
ATOM 2305 C C . SER A 1 311 ? -0.977 16.252 -9.435 1.00 92.88 311 SER A C 1
ATOM 2307 O O . SER A 1 311 ? -1.480 17.290 -9.869 1.00 92.88 311 SER A O 1
ATOM 2309 N N . PHE A 1 312 ? -0.906 15.971 -8.137 1.00 92.31 312 PHE A N 1
ATOM 2310 C CA . PHE A 1 312 ? -1.393 16.877 -7.097 1.00 92.31 312 PHE A CA 1
ATOM 2311 C C . PHE A 1 312 ? -0.622 16.705 -5.785 1.00 92.31 312 PHE A C 1
ATOM 2313 O O . PHE A 1 312 ? -0.031 15.658 -5.517 1.00 92.31 312 PHE A O 1
ATOM 2320 N N . SER A 1 313 ? -0.647 17.745 -4.950 1.00 93.38 313 SER A N 1
ATOM 2321 C CA . SER A 1 313 ? -0.052 17.706 -3.613 1.00 93.38 313 SER A CA 1
ATOM 2322 C C . SER A 1 313 ? -0.875 16.819 -2.681 1.00 93.38 313 SER A C 1
ATOM 2324 O O . SER A 1 313 ? -2.081 17.041 -2.526 1.00 93.38 313 SER A O 1
ATOM 2326 N N . VAL A 1 314 ? -0.216 15.880 -2.013 1.00 94.12 314 VAL A N 1
ATOM 2327 C CA . VAL A 1 314 ? -0.813 14.974 -1.025 1.00 94.12 314 VAL A CA 1
ATOM 2328 C C . VAL A 1 314 ? -0.809 15.628 0.359 1.00 94.12 314 VAL A C 1
ATOM 2330 O O . VAL A 1 314 ? -1.856 15.768 0.986 1.00 94.12 314 VAL A O 1
ATOM 2333 N N . GLY A 1 315 ? 0.356 16.085 0.821 1.00 92.44 315 GLY A N 1
ATOM 2334 C CA . GLY A 1 315 ? 0.535 16.662 2.155 1.00 92.44 315 GLY A CA 1
ATOM 2335 C C . GLY A 1 315 ? 2.012 16.774 2.542 1.00 92.44 315 GLY A C 1
ATOM 2336 O O . GLY A 1 315 ? 2.872 16.590 1.683 1.00 92.44 315 GLY A O 1
ATOM 2337 N N . PRO A 1 316 ? 2.333 17.100 3.806 1.00 91.50 316 PRO A N 1
ATOM 2338 C CA . PRO A 1 316 ? 3.706 17.050 4.301 1.00 91.50 316 PRO A CA 1
ATOM 2339 C C . PRO A 1 316 ? 4.329 15.666 4.112 1.00 91.50 316 PRO A C 1
ATOM 2341 O O . PRO A 1 316 ? 3.693 14.648 4.368 1.00 91.50 316 PRO A O 1
ATOM 2344 N N . GLY A 1 317 ? 5.586 15.628 3.698 1.00 88.00 317 GLY A N 1
ATOM 2345 C CA . GLY A 1 317 ? 6.319 14.374 3.646 1.00 88.00 317 GLY A CA 1
ATOM 2346 C C . GLY A 1 317 ? 7.454 14.406 2.644 1.00 88.00 317 GLY A C 1
ATOM 2347 O O . GLY A 1 317 ? 7.312 14.951 1.551 1.00 88.00 317 GLY A O 1
ATOM 2348 N N . PHE A 1 318 ? 8.572 13.810 3.033 1.00 81.56 318 PHE A N 1
ATOM 2349 C CA . PHE A 1 318 ? 9.673 13.492 2.145 1.00 81.56 318 PHE A CA 1
ATOM 2350 C C . PHE A 1 318 ? 10.501 12.350 2.703 1.00 81.56 318 PHE A C 1
ATOM 2352 O O . PHE A 1 318 ? 10.645 12.202 3.918 1.00 81.56 318 PHE A O 1
ATOM 2359 N N . VAL A 1 319 ? 11.100 11.597 1.795 1.00 74.44 319 VAL A N 1
ATOM 2360 C CA . VAL A 1 319 ? 12.295 10.809 2.054 1.00 74.44 319 VAL A CA 1
ATOM 2361 C C . VAL A 1 319 ? 13.004 10.663 0.719 1.00 74.44 319 VAL A C 1
ATOM 2363 O O . VAL A 1 319 ? 12.389 10.237 -0.254 1.00 74.44 319 VAL A O 1
ATOM 2366 N N . ASP A 1 320 ? 14.284 10.989 0.703 1.00 69.00 320 ASP A N 1
ATOM 2367 C CA . ASP A 1 320 ? 15.104 11.031 -0.503 1.00 69.00 320 ASP A CA 1
ATOM 2368 C C . ASP A 1 320 ? 15.740 9.666 -0.804 1.00 69.00 320 ASP A C 1
ATOM 2370 O O . ASP A 1 320 ? 16.951 9.480 -0.699 1.00 69.00 320 ASP A O 1
ATOM 2374 N N . VAL A 1 321 ? 14.895 8.647 -1.011 1.00 64.94 321 VAL A N 1
ATOM 2375 C CA . VAL A 1 321 ? 15.330 7.322 -1.478 1.00 64.94 321 VAL A CA 1
ATOM 2376 C C . VAL A 1 321 ? 14.259 6.652 -2.347 1.00 64.94 321 VAL A C 1
ATOM 2378 O O . VAL A 1 321 ? 13.062 6.776 -2.087 1.00 64.94 321 VAL A O 1
ATOM 2381 N N . ILE A 1 322 ? 14.706 5.850 -3.318 1.00 62.56 322 ILE A N 1
ATOM 2382 C CA . ILE A 1 322 ? 13.865 5.217 -4.347 1.00 62.56 322 ILE A CA 1
ATOM 2383 C C . ILE A 1 322 ? 12.797 4.206 -3.860 1.00 62.56 322 ILE A C 1
ATOM 2385 O O . ILE A 1 322 ? 11.750 4.129 -4.501 1.00 62.56 322 ILE A O 1
ATOM 2389 N N . PRO A 1 323 ? 12.968 3.370 -2.816 1.00 65.94 323 PRO A N 1
ATOM 2390 C CA . PRO A 1 323 ? 12.623 1.957 -2.929 1.00 65.94 323 PRO A CA 1
ATOM 2391 C C . PRO A 1 323 ? 11.150 1.706 -3.302 1.00 65.94 323 PRO A C 1
ATOM 2393 O O . PRO A 1 323 ? 10.934 1.276 -4.428 1.00 65.94 323 PRO A O 1
ATOM 2396 N N . ARG A 1 324 ? 10.160 1.977 -2.438 1.00 86.06 324 ARG A N 1
ATOM 2397 C CA . ARG A 1 324 ? 8.707 1.885 -2.706 1.00 86.06 324 ARG A CA 1
ATOM 2398 C C . ARG A 1 324 ? 7.904 2.490 -1.543 1.00 86.06 324 ARG A C 1
ATOM 2400 O O . ARG A 1 324 ? 7.808 1.922 -0.462 1.00 86.06 324 ARG A O 1
ATOM 2407 N N . GLN A 1 325 ? 7.263 3.629 -1.762 1.00 90.81 325 GLN A N 1
ATOM 2408 C CA . GLN A 1 325 ? 6.466 4.372 -0.771 1.00 90.81 325 GLN A CA 1
ATOM 2409 C C . GLN A 1 325 ? 4.984 4.420 -1.117 1.00 90.81 325 GLN A C 1
ATOM 2411 O O . GLN A 1 325 ? 4.182 4.969 -0.361 1.00 90.81 325 GLN A O 1
ATOM 2416 N N . ILE A 1 326 ? 4.627 3.864 -2.269 1.00 93.19 326 ILE A N 1
ATOM 2417 C CA . ILE A 1 326 ? 3.272 3.817 -2.785 1.00 93.19 326 ILE A CA 1
ATOM 2418 C C . ILE A 1 326 ? 2.862 2.371 -3.009 1.00 93.19 326 ILE A C 1
ATOM 2420 O O . ILE A 1 326 ? 3.555 1.588 -3.659 1.00 93.19 326 ILE A O 1
ATOM 2424 N N . VAL A 1 327 ? 1.700 2.036 -2.470 1.00 94.44 327 VAL A N 1
ATOM 2425 C CA . VAL A 1 327 ? 1.059 0.737 -2.613 1.00 94.44 327 VAL A CA 1
ATOM 2426 C C . VAL A 1 327 ? -0.327 0.971 -3.175 1.00 94.44 327 VAL A C 1
ATOM 2428 O O . VAL A 1 327 ? -1.067 1.825 -2.690 1.00 94.44 327 VAL A O 1
ATOM 2431 N N . ARG A 1 328 ? -0.697 0.178 -4.174 1.00 91.88 328 ARG A N 1
ATOM 2432 C CA . ARG A 1 328 ? -2.095 0.003 -4.539 1.00 91.88 328 ARG A CA 1
ATOM 2433 C C . ARG A 1 328 ? -2.560 -1.340 -3.983 1.00 91.88 328 ARG A C 1
ATOM 2435 O O . ARG A 1 328 ? -1.970 -2.376 -4.289 1.00 91.88 328 ARG A O 1
ATOM 2442 N N . ALA A 1 329 ? -3.549 -1.293 -3.097 1.00 90.69 329 ALA A N 1
ATOM 2443 C CA . ALA A 1 329 ? -4.030 -2.475 -2.396 1.00 90.69 329 ALA A CA 1
ATOM 2444 C C . ALA A 1 329 ? -5.174 -3.158 -3.159 1.00 90.69 329 ALA A C 1
ATOM 2446 O O . ALA A 1 329 ? -5.707 -2.622 -4.130 1.00 90.69 329 ALA A O 1
ATOM 2447 N N . ASN A 1 330 ? -5.540 -4.358 -2.718 1.00 87.50 330 ASN A N 1
ATOM 2448 C CA . ASN A 1 330 ? -6.601 -5.188 -3.290 1.00 87.50 330 ASN A CA 1
ATOM 2449 C C . ASN A 1 330 ? -8.005 -4.560 -3.213 1.00 87.50 330 ASN A C 1
ATOM 2451 O O . ASN A 1 330 ? -8.885 -4.945 -3.976 1.00 87.50 330 ASN A O 1
ATOM 2455 N N . ASP A 1 331 ? -8.207 -3.577 -2.338 1.00 84.88 331 ASP A N 1
ATOM 2456 C CA . ASP A 1 331 ? -9.421 -2.766 -2.267 1.00 84.88 331 ASP A CA 1
ATOM 2457 C C . ASP A 1 331 ? -9.410 -1.587 -3.255 1.00 84.88 331 ASP A C 1
ATOM 2459 O O . ASP A 1 331 ? -10.277 -0.711 -3.205 1.00 84.88 331 ASP A O 1
ATOM 2463 N N . ASP A 1 332 ? -8.420 -1.579 -4.153 1.00 90.44 332 ASP A N 1
ATOM 2464 C CA . ASP A 1 332 ? -8.213 -0.600 -5.208 1.00 90.44 332 ASP A CA 1
ATOM 2465 C C . ASP A 1 332 ? -8.067 0.839 -4.681 1.00 90.44 332 ASP A C 1
ATOM 2467 O O . ASP A 1 332 ? -8.365 1.820 -5.367 1.00 90.44 332 ASP A O 1
ATOM 2471 N N . LYS A 1 333 ? -7.554 0.994 -3.458 1.00 92.81 333 LYS A N 1
ATOM 2472 C CA . LYS A 1 333 ? -7.098 2.284 -2.936 1.00 92.81 333 LYS A CA 1
ATOM 2473 C C . LYS A 1 333 ? -5.586 2.409 -3.019 1.00 92.81 333 LYS A C 1
ATOM 2475 O O . LYS A 1 333 ? -4.844 1.424 -3.049 1.00 92.81 333 LYS A O 1
ATOM 2480 N N . LEU A 1 334 ? -5.133 3.658 -3.044 1.00 94.94 334 LEU A N 1
ATOM 2481 C CA . LEU A 1 334 ? -3.723 3.991 -2.888 1.00 94.94 334 LEU A CA 1
ATOM 2482 C C . LEU A 1 334 ? -3.401 4.215 -1.431 1.00 94.94 334 LEU A C 1
ATOM 2484 O O . LEU A 1 334 ? -4.171 4.862 -0.730 1.00 94.94 334 LEU A O 1
ATOM 2488 N N . TYR A 1 335 ? -2.216 3.773 -1.045 1.00 96.88 335 TYR A N 1
ATOM 2489 C CA . TYR A 1 335 ? -1.593 4.004 0.243 1.00 96.88 335 TYR A CA 1
ATOM 2490 C C . TYR A 1 335 ? -0.206 4.585 -0.005 1.00 96.88 335 TYR A C 1
ATOM 2492 O O . TYR A 1 335 ? 0.541 4.086 -0.846 1.00 96.88 335 TYR A O 1
ATOM 2500 N N . MET A 1 336 ? 0.118 5.671 0.684 1.00 96.38 336 MET A N 1
ATOM 2501 C CA . MET A 1 336 ? 1.322 6.468 0.463 1.00 96.38 336 MET A CA 1
ATOM 2502 C C . MET A 1 336 ? 1.983 6.751 1.807 1.00 96.38 336 MET A C 1
ATOM 2504 O O . MET A 1 336 ? 1.309 7.208 2.731 1.00 96.38 336 MET A O 1
ATOM 2508 N N . PHE A 1 337 ? 3.286 6.502 1.917 1.00 94.88 337 PHE A N 1
ATOM 2509 C CA . PHE A 1 337 ? 4.024 6.598 3.177 1.00 94.88 337 PHE A CA 1
ATOM 2510 C C . PHE A 1 337 ? 5.284 7.441 3.009 1.00 94.88 337 PHE A C 1
ATOM 2512 O O . PHE A 1 337 ? 6.132 7.127 2.181 1.00 94.88 337 PHE A O 1
ATOM 2519 N N . ALA A 1 338 ? 5.435 8.489 3.815 1.00 91.38 338 ALA A N 1
ATOM 2520 C CA . ALA A 1 338 ? 6.581 9.391 3.737 1.00 91.38 338 ALA A CA 1
ATOM 2521 C C . ALA A 1 338 ? 7.066 9.816 5.126 1.00 91.38 338 ALA A C 1
ATOM 2523 O O . ALA A 1 338 ? 6.278 9.982 6.051 1.00 91.38 338 ALA A O 1
ATOM 2524 N N . GLY A 1 339 ? 8.371 10.016 5.279 1.00 88.19 339 GLY A N 1
ATOM 2525 C CA . GLY A 1 339 ? 8.974 10.599 6.472 1.00 88.19 339 GLY A CA 1
ATOM 2526 C C . GLY A 1 339 ? 8.658 12.086 6.606 1.00 88.19 339 GLY A C 1
ATOM 2527 O O . GLY A 1 339 ? 8.346 12.773 5.637 1.00 88.19 339 GLY A O 1
ATOM 2528 N N . GLY A 1 340 ? 8.706 12.591 7.829 1.00 84.56 340 GLY A N 1
ATOM 2529 C CA . GLY A 1 340 ? 8.588 14.005 8.140 1.00 84.56 340 GLY A CA 1
ATOM 2530 C C . GLY A 1 340 ? 9.961 14.665 8.189 1.00 84.56 340 GLY A C 1
ATOM 2531 O O . GLY A 1 340 ? 10.940 14.080 8.654 1.00 84.56 340 GLY A O 1
ATOM 2532 N N . ALA A 1 341 ? 10.027 15.923 7.766 1.00 81.12 341 ALA A N 1
ATOM 2533 C CA . ALA A 1 341 ? 11.295 16.617 7.624 1.00 81.12 341 ALA A CA 1
ATOM 2534 C C . ALA A 1 341 ? 12.008 16.906 8.935 1.00 81.12 341 ALA A C 1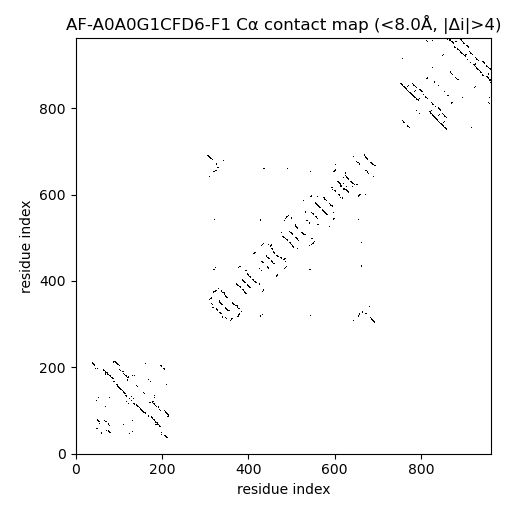
ATOM 2536 O O . ALA A 1 341 ? 11.520 17.704 9.724 1.00 81.12 341 ALA A O 1
ATOM 2537 N N . GLU A 1 342 ? 13.148 16.248 9.167 1.00 77.25 342 GLU A N 1
ATOM 2538 C CA . GLU A 1 342 ? 13.908 16.347 10.423 1.00 77.25 342 GLU A CA 1
ATOM 2539 C C . GLU A 1 342 ? 13.050 16.085 11.679 1.00 77.25 342 GLU A C 1
ATOM 2541 O O . GLU A 1 342 ? 13.385 16.509 12.788 1.00 77.25 342 GLU A O 1
ATOM 2546 N N . THR A 1 343 ? 11.951 15.341 11.528 1.00 82.50 343 THR A N 1
ATOM 2547 C CA . THR A 1 343 ? 11.024 15.014 12.616 1.00 82.50 343 THR A CA 1
ATOM 2548 C C . THR A 1 343 ? 10.897 13.502 12.777 1.00 82.50 343 THR A C 1
ATOM 2550 O O . THR A 1 343 ? 11.099 12.759 11.820 1.00 82.50 343 THR A O 1
ATOM 2553 N N . PRO A 1 344 ? 10.520 13.003 13.965 1.00 87.31 344 PRO A N 1
ATOM 2554 C CA . PRO A 1 344 ? 10.272 11.584 14.188 1.00 87.31 344 PRO A CA 1
ATOM 2555 C C . PRO A 1 344 ? 8.864 11.190 13.722 1.00 87.31 344 PRO A C 1
ATOM 2557 O O . PRO A 1 344 ? 8.157 10.480 14.430 1.00 87.31 344 PRO A O 1
ATOM 2560 N N . VAL A 1 345 ? 8.399 11.721 12.593 1.00 90.00 345 VAL A N 1
ATOM 2561 C CA . VAL A 1 345 ? 7.046 11.478 12.083 1.00 90.00 345 VAL A CA 1
ATOM 2562 C C . VAL A 1 345 ? 7.140 10.713 10.774 1.00 90.00 345 VAL A C 1
ATOM 2564 O O . VAL A 1 345 ? 7.965 11.035 9.930 1.00 90.00 345 VAL A O 1
ATOM 2567 N N . VAL A 1 346 ? 6.280 9.716 10.597 1.00 92.94 346 VAL A N 1
ATOM 2568 C CA . VAL A 1 346 ? 5.934 9.161 9.289 1.00 92.94 346 VAL A CA 1
ATOM 2569 C C . VAL A 1 346 ? 4.473 9.468 9.015 1.00 92.94 346 VAL A C 1
ATOM 2571 O O . VAL A 1 346 ? 3.600 9.209 9.842 1.00 92.94 346 VAL A O 1
ATOM 2574 N N . HIS A 1 347 ? 4.222 10.047 7.855 1.00 94.31 347 HIS A N 1
ATOM 2575 C CA . HIS A 1 347 ? 2.907 10.335 7.325 1.00 94.31 347 HIS A CA 1
ATOM 2576 C C . HIS A 1 347 ? 2.427 9.144 6.502 1.00 94.31 347 HIS A C 1
ATOM 2578 O O . HIS A 1 347 ? 3.131 8.691 5.600 1.00 94.31 347 HIS A O 1
ATOM 2584 N N . ALA A 1 348 ? 1.229 8.655 6.803 1.00 97.31 348 ALA A N 1
ATOM 2585 C CA . ALA A 1 348 ? 0.495 7.728 5.959 1.00 97.31 348 ALA A CA 1
ATOM 2586 C C . ALA A 1 348 ? -0.726 8.443 5.382 1.00 97.31 348 ALA A C 1
ATOM 2588 O O . ALA A 1 348 ? -1.485 9.081 6.117 1.00 97.31 348 ALA A O 1
ATOM 2589 N N . TYR A 1 349 ? -0.921 8.308 4.078 1.00 97.69 349 TYR A N 1
ATOM 2590 C CA . TYR A 1 349 ? -2.064 8.825 3.339 1.00 97.69 349 TYR A CA 1
ATOM 2591 C C . TYR A 1 349 ? -2.719 7.696 2.561 1.00 97.69 349 TYR A C 1
ATOM 2593 O O . TYR A 1 349 ? -2.034 6.775 2.120 1.00 97.69 349 TYR A O 1
ATOM 2601 N N . TRP A 1 350 ? -4.028 7.777 2.346 1.00 97.75 350 TRP A N 1
ATOM 2602 C CA . TRP A 1 350 ? -4.719 6.839 1.468 1.00 97.75 350 TRP A CA 1
ATOM 2603 C C . TRP A 1 350 ? -5.912 7.472 0.770 1.00 97.75 350 TRP A C 1
ATOM 2605 O O . TRP A 1 350 ? -6.505 8.414 1.293 1.00 97.75 350 TRP A O 1
ATOM 2615 N N . THR A 1 351 ? -6.297 6.956 -0.396 1.00 95.88 351 THR A N 1
ATOM 2616 C CA . THR A 1 351 ? -7.564 7.360 -1.019 1.00 95.88 351 THR A CA 1
ATOM 2617 C C . THR A 1 351 ? -8.728 6.780 -0.225 1.00 95.88 351 THR A C 1
ATOM 2619 O O . THR A 1 351 ? -8.715 5.610 0.124 1.00 95.88 351 THR A O 1
ATOM 2622 N N . THR A 1 352 ? -9.757 7.563 0.091 1.00 91.94 352 THR A N 1
ATOM 2623 C CA . THR A 1 352 ? -10.920 7.071 0.859 1.00 91.94 352 THR A CA 1
ATOM 2624 C C . THR A 1 352 ? -11.902 6.272 0.006 1.00 91.94 352 THR A C 1
ATOM 2626 O O . THR A 1 352 ? -12.747 5.556 0.541 1.00 91.94 352 THR A O 1
ATOM 2629 N N . VAL A 1 353 ? -11.771 6.372 -1.316 1.00 87.44 353 VAL A N 1
ATOM 2630 C CA . VAL A 1 353 ? -12.572 5.662 -2.312 1.00 87.44 353 VAL A CA 1
ATOM 2631 C C . VAL A 1 353 ? -11.663 4.824 -3.218 1.00 87.44 353 VAL A C 1
ATOM 2633 O O . VAL A 1 353 ? -10.537 5.259 -3.495 1.00 87.44 353 VAL A O 1
ATOM 2636 N N . PRO A 1 354 ? -12.124 3.644 -3.675 1.00 89.44 354 PRO A N 1
ATOM 2637 C CA . PRO A 1 354 ? -11.436 2.877 -4.706 1.00 89.44 354 PRO A CA 1
ATOM 2638 C C . PRO A 1 354 ? -11.288 3.662 -6.016 1.00 89.44 354 PRO A C 1
ATOM 2640 O O . PRO A 1 354 ? -12.108 4.531 -6.331 1.00 89.44 354 PRO A O 1
ATOM 2643 N N . GLY A 1 355 ? -10.264 3.327 -6.793 1.00 87.19 355 GLY A N 1
ATOM 2644 C CA . GLY A 1 355 ? -10.004 3.873 -8.117 1.00 87.19 355 GLY A CA 1
ATOM 2645 C C . GLY A 1 355 ? -8.781 4.780 -8.203 1.00 87.19 355 GLY A C 1
ATOM 2646 O O . GLY A 1 355 ? -7.915 4.828 -7.325 1.00 87.19 355 GLY A O 1
ATOM 2647 N N . THR A 1 356 ? -8.689 5.498 -9.320 1.00 87.12 356 THR A N 1
ATOM 2648 C CA . THR A 1 356 ? -7.628 6.475 -9.580 1.00 87.12 356 THR A CA 1
ATOM 2649 C C . THR A 1 356 ? -8.052 7.855 -9.069 1.00 87.12 356 THR A C 1
ATOM 2651 O O . THR A 1 356 ? -9.045 8.392 -9.573 1.00 87.12 356 THR A O 1
ATOM 2654 N N . PRO A 1 357 ? -7.337 8.465 -8.108 1.00 88.62 357 PRO A N 1
ATOM 2655 C CA . PRO A 1 357 ? -7.696 9.791 -7.626 1.00 88.62 357 PRO A CA 1
ATOM 2656 C C . PRO A 1 357 ? -7.428 10.849 -8.700 1.00 88.62 357 PRO A C 1
ATOM 2658 O O . PRO A 1 357 ? -6.374 10.859 -9.338 1.00 88.62 357 PRO A O 1
ATOM 2661 N N . ALA A 1 358 ? -8.386 11.758 -8.879 1.00 84.38 358 ALA A N 1
ATOM 2662 C CA . ALA A 1 358 ? -8.228 12.921 -9.750 1.00 84.38 358 ALA A CA 1
ATOM 2663 C C . ALA A 1 358 ? -7.527 14.091 -9.035 1.00 84.38 358 ALA A C 1
ATOM 2665 O O . ALA A 1 358 ? -6.862 14.901 -9.675 1.00 84.38 358 ALA A O 1
ATOM 2666 N N . ASP A 1 359 ? -7.683 14.175 -7.714 1.00 87.56 359 ASP A N 1
ATOM 2667 C CA . ASP A 1 359 ? -7.172 15.241 -6.858 1.00 87.56 359 ASP A CA 1
ATOM 2668 C C . ASP A 1 359 ? -6.991 14.745 -5.406 1.00 87.56 359 ASP A C 1
ATOM 2670 O O . ASP A 1 359 ? -7.117 13.554 -5.108 1.00 87.56 359 ASP A O 1
ATOM 2674 N N . ASN A 1 360 ? -6.707 15.673 -4.489 1.00 88.06 360 ASN A N 1
ATOM 2675 C CA . ASN A 1 360 ? -6.482 15.394 -3.072 1.00 88.06 360 ASN A CA 1
ATOM 2676 C C . ASN A 1 360 ? -7.734 15.509 -2.179 1.00 88.06 360 ASN A C 1
ATOM 2678 O O . ASN A 1 360 ? -7.602 15.531 -0.955 1.00 88.06 360 ASN A O 1
ATOM 2682 N N . THR A 1 361 ? -8.943 15.586 -2.745 1.00 81.94 361 THR A N 1
ATOM 2683 C CA . THR A 1 361 ? -10.175 15.806 -1.958 1.00 81.94 361 THR A CA 1
ATOM 2684 C C . THR A 1 361 ? -10.588 14.594 -1.124 1.00 81.94 361 THR A C 1
ATOM 2686 O O . THR A 1 361 ? -11.172 14.750 -0.052 1.00 81.94 361 THR A O 1
ATOM 2689 N N . ASN A 1 362 ? -10.251 13.389 -1.586 1.00 88.38 362 ASN A N 1
ATOM 2690 C CA . ASN A 1 362 ? -10.649 12.119 -0.983 1.00 88.38 362 ASN A CA 1
ATOM 2691 C C . ASN A 1 362 ? -9.454 11.397 -0.357 1.00 88.38 362 ASN A C 1
ATOM 2693 O O . ASN A 1 362 ? -9.215 10.226 -0.646 1.00 88.38 362 ASN A O 1
ATOM 2697 N N . LEU A 1 363 ? -8.682 12.100 0.475 1.00 93.50 363 LEU A N 1
ATOM 2698 C CA . LEU A 1 363 ? -7.542 11.520 1.184 1.00 93.50 363 LEU A CA 1
ATOM 2699 C C . LEU A 1 363 ? -7.821 11.367 2.681 1.00 93.50 363 LEU A C 1
ATOM 2701 O O . LEU A 1 363 ? -8.185 12.323 3.368 1.00 93.50 363 LEU A O 1
ATOM 2705 N N . GLY A 1 364 ? -7.622 10.153 3.187 1.00 93.12 364 GLY A N 1
ATOM 2706 C CA . GLY A 1 364 ? -7.432 9.885 4.604 1.00 93.12 364 GLY A CA 1
ATOM 2707 C C . GLY A 1 364 ? -5.961 10.041 4.975 1.00 93.12 364 GLY A C 1
ATOM 2708 O O . GLY A 1 364 ? -5.080 9.953 4.116 1.00 93.12 364 GLY A O 1
ATOM 2709 N N . SER A 1 365 ? -5.689 10.303 6.251 1.00 96.38 365 SER A N 1
ATOM 2710 C CA . SER A 1 365 ? -4.322 10.367 6.754 1.00 96.38 365 SER A CA 1
ATOM 2711 C C . SER A 1 365 ? -4.212 9.946 8.212 1.00 96.38 365 SER A C 1
ATOM 2713 O O . SER A 1 365 ? -5.147 10.097 9.004 1.00 96.38 365 SER A O 1
ATOM 2715 N N . VAL A 1 366 ? -3.043 9.418 8.565 1.00 94.75 366 VAL A N 1
ATOM 2716 C CA . VAL A 1 366 ? -2.641 9.156 9.944 1.00 94.75 366 VAL A CA 1
ATOM 2717 C C . VAL A 1 366 ? -1.135 9.337 10.067 1.00 94.75 366 VAL A C 1
ATOM 2719 O O . VAL A 1 366 ? -0.377 9.047 9.145 1.00 94.75 366 VAL A O 1
ATOM 2722 N N . ASN A 1 367 ? -0.695 9.831 11.218 1.00 93.81 367 ASN A N 1
ATOM 2723 C CA . ASN A 1 367 ? 0.718 10.019 11.504 1.00 93.81 367 ASN A CA 1
ATOM 2724 C C . ASN A 1 367 ? 1.191 8.949 12.489 1.00 93.81 367 ASN A C 1
ATOM 2726 O O . ASN A 1 367 ? 0.535 8.669 13.492 1.00 93.81 367 ASN A O 1
ATOM 2730 N N . LEU A 1 368 ? 2.373 8.410 12.233 1.00 94.00 368 LEU A N 1
ATOM 2731 C CA . LEU A 1 368 ? 3.121 7.554 13.137 1.00 94.00 368 LEU A CA 1
ATOM 2732 C C . LEU A 1 368 ? 4.268 8.361 13.742 1.00 94.00 368 LEU A C 1
ATOM 2734 O O . LEU A 1 368 ? 5.014 9.010 13.016 1.00 94.00 368 LEU A O 1
ATOM 2738 N N . VAL A 1 369 ? 4.440 8.296 15.062 1.00 91.94 369 VAL A N 1
ATOM 2739 C CA . VAL A 1 369 ? 5.617 8.868 15.728 1.00 91.94 369 VAL A CA 1
ATOM 2740 C C . VAL A 1 369 ? 6.632 7.762 15.993 1.00 91.94 369 VAL A C 1
ATOM 2742 O O . VAL A 1 369 ? 6.348 6.805 16.715 1.00 91.94 369 VAL A O 1
ATOM 2745 N N . THR A 1 370 ? 7.821 7.896 15.420 1.00 86.62 370 THR A N 1
ATOM 2746 C CA . THR A 1 370 ? 8.918 6.933 15.506 1.00 86.62 370 THR A CA 1
ATOM 2747 C C . THR A 1 370 ? 9.876 7.268 16.653 1.00 86.62 370 THR A C 1
ATOM 2749 O O . THR A 1 370 ? 9.836 8.330 17.270 1.00 86.62 370 THR A O 1
ATOM 2752 N N . SER A 1 371 ? 10.771 6.331 16.979 1.00 80.06 371 SER A N 1
ATOM 2753 C CA . SER A 1 371 ? 11.773 6.519 18.046 1.00 80.06 371 SER A CA 1
ATOM 2754 C C . SER A 1 371 ? 12.998 7.355 17.634 1.00 80.06 371 SER A C 1
ATOM 2756 O O . SER A 1 371 ? 13.872 7.614 18.462 1.00 80.06 371 SER A O 1
ATOM 2758 N N . GLY A 1 372 ? 13.081 7.746 16.365 1.00 84.25 372 GLY A N 1
ATOM 2759 C CA . GLY A 1 372 ? 14.128 8.573 15.769 1.00 84.25 372 GLY A CA 1
ATOM 2760 C C . GLY A 1 372 ? 13.653 9.091 14.413 1.00 84.25 372 GLY A C 1
ATOM 2761 O O . GLY A 1 372 ? 12.675 8.571 13.877 1.00 84.25 372 GLY A O 1
ATOM 2762 N N . ASN A 1 373 ? 14.317 10.106 13.870 1.00 85.00 373 ASN A N 1
ATOM 2763 C CA . ASN A 1 373 ? 13.899 10.711 12.605 1.00 85.00 373 ASN A CA 1
ATOM 2764 C C . ASN A 1 373 ? 14.049 9.687 11.468 1.00 85.00 373 ASN A C 1
ATOM 2766 O O . ASN A 1 373 ? 15.112 9.061 11.395 1.00 85.00 373 ASN A O 1
ATOM 2770 N N . PRO A 1 374 ? 13.027 9.477 10.619 1.00 83.50 374 PRO A N 1
ATOM 2771 C CA . PRO A 1 374 ? 13.139 8.612 9.454 1.00 83.50 374 PRO A CA 1
ATOM 2772 C C . PRO A 1 374 ? 14.234 9.097 8.503 1.00 83.50 374 PRO A C 1
ATOM 2774 O O . PRO A 1 374 ? 14.400 10.293 8.279 1.00 83.50 374 PRO A O 1
ATOM 2777 N N . ILE A 1 375 ? 14.972 8.143 7.952 1.00 79.06 375 ILE A N 1
ATOM 2778 C CA . ILE A 1 375 ? 16.047 8.344 6.970 1.00 79.06 375 ILE A CA 1
ATOM 2779 C C . ILE A 1 375 ? 15.675 7.697 5.655 1.00 79.06 375 ILE A C 1
ATOM 2781 O O . ILE A 1 375 ? 15.926 8.262 4.597 1.00 79.06 375 ILE A O 1
ATOM 2785 N N . SER A 1 376 ? 15.090 6.505 5.742 1.00 81.25 376 SER A N 1
ATOM 2786 C CA . SER A 1 376 ? 14.479 5.803 4.628 1.00 81.25 376 SER A CA 1
ATOM 2787 C C . SER A 1 376 ? 13.164 5.168 5.070 1.00 81.25 376 SER A C 1
ATOM 2789 O O . SER A 1 376 ? 13.041 4.687 6.203 1.00 81.25 376 SER A O 1
ATOM 2791 N N . VAL A 1 377 ? 12.180 5.212 4.171 1.00 87.75 377 VAL A N 1
ATOM 2792 C CA . VAL A 1 377 ? 10.874 4.564 4.305 1.00 87.75 377 VAL A CA 1
ATOM 2793 C C . VAL A 1 377 ? 10.670 3.708 3.069 1.00 87.75 377 VAL A C 1
ATOM 2795 O O . VAL A 1 377 ? 10.845 4.191 1.950 1.00 87.75 377 VAL A O 1
ATOM 2798 N N . ASP A 1 378 ? 10.302 2.455 3.291 1.00 90.81 378 ASP A N 1
ATOM 2799 C CA . ASP A 1 378 ? 9.922 1.521 2.240 1.00 90.81 378 ASP A CA 1
ATOM 2800 C C . ASP A 1 378 ? 8.697 0.721 2.663 1.00 90.81 378 ASP A C 1
ATOM 2802 O O . ASP A 1 378 ? 8.380 0.620 3.854 1.00 90.81 378 ASP A O 1
ATOM 2806 N N . THR A 1 379 ? 8.025 0.132 1.684 1.00 93.25 379 THR A N 1
ATOM 2807 C CA . THR A 1 379 ? 6.800 -0.622 1.899 1.00 93.25 379 THR A CA 1
ATOM 2808 C C . THR A 1 379 ? 6.844 -1.991 1.238 1.00 93.25 379 THR A C 1
ATOM 2810 O O . THR A 1 379 ? 7.309 -2.164 0.108 1.00 93.25 379 THR A O 1
ATOM 2813 N N . ALA A 1 380 ? 6.295 -2.979 1.941 1.00 93.88 380 ALA A N 1
ATOM 2814 C CA . ALA A 1 380 ? 6.073 -4.319 1.420 1.00 93.88 380 ALA A CA 1
ATOM 2815 C C . ALA A 1 380 ? 4.618 -4.728 1.688 1.00 93.88 380 ALA A C 1
ATOM 2817 O O . ALA A 1 380 ? 4.201 -4.885 2.834 1.00 93.88 380 ALA A O 1
ATOM 2818 N N . TYR A 1 381 ? 3.838 -4.855 0.618 1.00 94.81 381 TYR A N 1
ATOM 2819 C CA . TYR A 1 381 ? 2.419 -5.197 0.680 1.00 94.81 381 TYR A CA 1
ATOM 2820 C C . TYR A 1 381 ? 2.208 -6.702 0.534 1.00 94.81 381 TYR A C 1
ATOM 2822 O O . TYR A 1 381 ? 2.781 -7.308 -0.370 1.00 94.81 381 TYR A O 1
ATOM 2830 N N . ASP A 1 382 ? 1.383 -7.286 1.403 1.00 91.75 382 ASP A N 1
ATOM 2831 C CA . ASP A 1 382 ? 1.106 -8.727 1.452 1.00 91.75 382 ASP A CA 1
ATOM 2832 C C . ASP A 1 382 ? 0.115 -9.223 0.387 1.00 91.75 382 ASP A C 1
ATOM 2834 O O . ASP A 1 382 ? -0.123 -10.425 0.291 1.00 91.75 382 ASP A O 1
ATOM 2838 N N . GLY A 1 383 ? -0.469 -8.319 -0.406 1.00 87.88 383 GLY A N 1
ATOM 2839 C CA . GLY A 1 383 ? -1.537 -8.658 -1.353 1.00 87.88 383 GLY A CA 1
ATOM 2840 C C . GLY A 1 383 ? -2.926 -8.768 -0.712 1.00 87.88 383 GLY A C 1
ATOM 2841 O O . GLY A 1 383 ? -3.905 -9.044 -1.406 1.00 87.88 383 GLY A O 1
ATOM 2842 N N . ALA A 1 384 ? -3.029 -8.544 0.599 1.00 89.25 384 ALA A N 1
ATOM 2843 C CA . ALA A 1 384 ? -4.247 -8.632 1.387 1.00 89.25 384 ALA A CA 1
ATOM 2844 C C . ALA A 1 384 ? -4.481 -7.340 2.186 1.00 89.25 384 ALA A C 1
ATOM 2846 O O . ALA A 1 384 ? -4.775 -6.306 1.593 1.00 89.25 384 ALA A O 1
ATOM 2847 N N . ASN A 1 385 ? -4.396 -7.380 3.518 1.00 91.56 385 ASN A N 1
ATOM 2848 C CA . ASN A 1 385 ? -4.782 -6.250 4.369 1.00 91.56 385 ASN A CA 1
ATOM 2849 C C . ASN A 1 385 ? -3.593 -5.537 5.019 1.00 91.56 385 ASN A C 1
ATOM 2851 O O . ASN A 1 385 ? -3.794 -4.608 5.808 1.00 91.56 385 ASN A O 1
ATOM 2855 N N . ILE A 1 386 ? -2.367 -5.987 4.752 1.00 94.56 386 ILE A N 1
ATOM 2856 C CA . ILE A 1 386 ? -1.203 -5.585 5.530 1.00 94.56 386 ILE A CA 1
ATOM 2857 C C . ILE A 1 386 ? -0.146 -4.964 4.636 1.00 94.56 386 ILE A C 1
ATOM 2859 O O . ILE A 1 386 ? 0.395 -5.581 3.719 1.00 94.56 386 ILE A O 1
ATOM 2863 N N . ILE A 1 387 ? 0.202 -3.726 4.972 1.00 97.62 387 ILE A N 1
ATOM 2864 C CA . ILE A 1 387 ? 1.368 -3.048 4.427 1.00 97.62 387 ILE A CA 1
ATOM 2865 C C . ILE A 1 387 ? 2.413 -2.982 5.534 1.00 97.62 387 ILE A C 1
ATOM 2867 O O . ILE A 1 387 ? 2.214 -2.332 6.559 1.00 97.62 387 ILE A O 1
ATOM 2871 N N . HIS A 1 388 ? 3.538 -3.652 5.329 1.00 97.00 388 HIS A N 1
ATOM 2872 C CA . HIS A 1 388 ? 4.718 -3.475 6.165 1.00 97.00 388 HIS A CA 1
ATOM 2873 C C . HIS A 1 388 ? 5.370 -2.148 5.801 1.00 97.00 388 HIS A C 1
ATOM 2875 O O . HIS A 1 388 ? 5.740 -1.955 4.644 1.00 97.00 388 HIS A O 1
ATOM 2881 N N . VAL A 1 389 ? 5.483 -1.235 6.765 1.00 95.75 389 VAL A N 1
ATOM 2882 C CA . VAL A 1 389 ? 6.116 0.075 6.587 1.00 95.75 389 VAL A CA 1
ATOM 2883 C C . VAL A 1 389 ? 7.441 0.052 7.328 1.00 95.75 389 VAL A C 1
ATOM 2885 O O . VAL A 1 389 ? 7.506 0.214 8.552 1.00 95.75 389 VAL A O 1
ATOM 2888 N N . LEU A 1 390 ? 8.511 -0.184 6.579 1.00 91.50 390 LEU A N 1
ATOM 2889 C CA . LEU A 1 390 ? 9.852 -0.283 7.123 1.00 91.50 390 LEU A CA 1
ATOM 2890 C C . LEU A 1 390 ? 10.476 1.095 7.233 1.00 91.50 390 LEU A C 1
ATOM 2892 O O . LEU A 1 390 ? 10.543 1.848 6.264 1.00 91.50 390 LEU A O 1
ATOM 2896 N N . ILE A 1 391 ? 10.984 1.392 8.423 1.00 88.56 391 ILE A N 1
ATOM 2897 C CA . ILE A 1 391 ? 11.574 2.684 8.737 1.00 88.56 391 ILE A CA 1
ATOM 2898 C C . ILE A 1 391 ? 12.971 2.464 9.288 1.00 88.56 391 ILE A C 1
ATOM 2900 O O . ILE A 1 391 ? 13.143 1.895 10.370 1.00 88.56 391 ILE A O 1
ATOM 2904 N N . ASN A 1 392 ? 13.965 2.987 8.579 1.00 83.69 392 ASN A N 1
ATOM 2905 C CA . ASN A 1 392 ? 15.305 3.173 9.112 1.00 83.69 392 ASN A CA 1
ATOM 2906 C C . ASN A 1 392 ? 15.429 4.584 9.681 1.00 83.69 392 ASN A C 1
ATOM 2908 O O . ASN A 1 392 ? 15.059 5.556 9.025 1.00 83.69 392 ASN A O 1
ATOM 2912 N N . SER A 1 393 ? 15.911 4.691 10.915 1.00 80.50 393 SER A N 1
ATOM 2913 C CA . SER A 1 393 ? 15.881 5.935 11.689 1.00 80.50 393 SER A CA 1
ATOM 2914 C C . SER A 1 393 ? 17.270 6.396 12.137 1.00 80.50 393 SER A C 1
ATOM 2916 O O . SER A 1 393 ? 18.188 5.590 12.295 1.00 80.50 393 SER A O 1
ATOM 2918 N N . THR A 1 394 ? 17.400 7.684 12.474 1.00 77.88 394 THR A N 1
ATOM 2919 C CA . THR A 1 394 ? 18.651 8.308 12.960 1.00 77.88 394 THR A CA 1
ATOM 2920 C C . THR A 1 394 ? 19.246 7.707 14.229 1.00 77.88 394 THR A C 1
ATOM 2922 O O . THR A 1 394 ? 20.407 7.946 14.549 1.00 77.88 394 THR A O 1
ATOM 2925 N N . ASN A 1 395 ? 18.482 6.892 14.951 1.00 77.06 395 ASN A N 1
ATOM 2926 C CA . ASN A 1 395 ? 18.950 6.156 16.122 1.00 77.06 395 ASN A CA 1
ATOM 2927 C C . ASN A 1 395 ? 19.539 4.769 15.787 1.00 77.06 395 ASN A C 1
ATOM 2929 O O . ASN A 1 395 ? 19.789 3.983 16.701 1.00 77.06 395 ASN A O 1
ATOM 2933 N N . GLY A 1 396 ? 19.735 4.454 14.501 1.00 74.19 396 GLY A N 1
ATOM 2934 C CA . GLY A 1 396 ? 20.330 3.200 14.031 1.00 74.19 396 GLY A CA 1
ATOM 2935 C C . GLY A 1 396 ? 19.387 1.995 14.080 1.00 74.19 396 GLY A C 1
ATOM 2936 O O . GLY A 1 396 ? 19.841 0.854 13.979 1.00 74.19 396 GLY A O 1
ATOM 2937 N N . ARG A 1 397 ? 18.081 2.210 14.268 1.00 78.62 397 ARG A N 1
ATOM 2938 C CA . ARG A 1 397 ? 17.084 1.133 14.299 1.00 78.62 397 ARG A CA 1
ATOM 2939 C C . ARG A 1 397 ? 16.364 1.030 12.966 1.00 78.62 397 ARG A C 1
ATOM 2941 O O . ARG A 1 397 ? 15.933 2.046 12.422 1.00 78.62 397 ARG A O 1
ATOM 2948 N N . VAL A 1 398 ? 16.159 -0.209 12.522 1.00 83.25 398 VAL A N 1
ATOM 2949 C CA . VAL A 1 398 ? 15.194 -0.529 11.470 1.00 83.25 398 VAL A CA 1
ATOM 2950 C C . VAL A 1 398 ? 14.006 -1.221 12.109 1.00 83.25 398 VAL A C 1
ATOM 2952 O O . VAL A 1 398 ? 14.131 -2.271 12.749 1.00 83.25 398 VAL A O 1
ATOM 2955 N N . ILE A 1 399 ? 12.859 -0.568 11.989 1.00 89.06 399 ILE A N 1
ATOM 2956 C CA . ILE A 1 399 ? 11.614 -0.977 12.624 1.00 89.06 399 ILE A CA 1
ATOM 2957 C C . ILE A 1 399 ? 10.583 -1.186 11.524 1.00 89.06 399 ILE A C 1
ATOM 2959 O O . ILE A 1 399 ? 10.412 -0.322 10.667 1.00 89.06 399 ILE A O 1
ATOM 2963 N N . ASP A 1 400 ? 9.903 -2.323 11.576 1.00 94.56 400 ASP A N 1
ATOM 2964 C CA . ASP A 1 400 ? 8.727 -2.592 10.764 1.00 94.56 400 ASP A CA 1
ATOM 2965 C C . ASP A 1 400 ? 7.480 -2.141 11.528 1.00 94.56 400 ASP A C 1
ATOM 2967 O O . ASP A 1 400 ? 7.214 -2.604 12.643 1.00 94.56 400 ASP A O 1
ATOM 2971 N N . TYR A 1 401 ? 6.734 -1.209 10.946 1.00 96.88 401 TYR A N 1
ATOM 2972 C CA . TYR A 1 401 ? 5.424 -0.813 11.433 1.00 96.88 401 TYR A CA 1
ATOM 2973 C C . TYR A 1 401 ? 4.368 -1.360 10.490 1.00 96.88 401 TYR A C 1
ATOM 2975 O O . TYR A 1 401 ? 4.173 -0.869 9.382 1.00 96.88 401 TYR A O 1
ATOM 2983 N N . VAL A 1 402 ? 3.652 -2.368 10.970 1.00 97.88 402 VAL A N 1
ATOM 2984 C CA . VAL A 1 402 ? 2.546 -2.966 10.233 1.00 97.88 402 VAL A CA 1
ATOM 2985 C C . VAL A 1 402 ? 1.380 -1.987 10.184 1.00 97.88 402 VAL A C 1
ATOM 2987 O O . VAL A 1 402 ? 0.829 -1.621 11.225 1.00 97.88 402 VAL A O 1
ATOM 2990 N N . PHE A 1 403 ? 1.008 -1.583 8.976 1.00 98.25 403 PHE A N 1
ATOM 2991 C CA . PHE A 1 403 ? -0.171 -0.785 8.688 1.00 98.25 403 PHE A CA 1
ATOM 2992 C C . PHE A 1 403 ? -1.302 -1.698 8.208 1.00 98.25 403 PHE A C 1
ATOM 2994 O O . PHE A 1 403 ? -1.180 -2.381 7.190 1.00 98.25 403 PHE A O 1
ATOM 3001 N N . ASP A 1 404 ? -2.398 -1.720 8.961 1.00 95.31 404 ASP A N 1
ATOM 3002 C CA . ASP A 1 404 ? -3.596 -2.487 8.631 1.00 95.31 404 ASP A CA 1
ATOM 3003 C C . ASP A 1 404 ? -4.557 -1.601 7.834 1.00 95.31 404 ASP A C 1
ATOM 3005 O O . ASP A 1 404 ? -5.110 -0.632 8.364 1.00 95.31 404 ASP A O 1
ATOM 3009 N N . ILE A 1 405 ? -4.763 -1.934 6.560 1.00 94.75 405 ILE A N 1
ATOM 3010 C CA . ILE A 1 405 ? -5.571 -1.119 5.646 1.00 94.75 405 ILE A CA 1
ATOM 3011 C C . ILE A 1 405 ? -7.071 -1.179 5.962 1.00 94.75 405 ILE A C 1
ATOM 3013 O O . ILE A 1 405 ? -7.807 -0.269 5.592 1.00 94.75 405 ILE A O 1
ATOM 3017 N N . SER A 1 406 ? -7.536 -2.212 6.674 1.00 90.81 406 SER A N 1
ATOM 3018 C CA . SER A 1 406 ? -8.952 -2.352 7.040 1.00 90.81 406 SER A CA 1
ATOM 3019 C C . SER A 1 406 ? -9.349 -1.385 8.156 1.00 90.81 406 SER A C 1
ATOM 3021 O O . SER A 1 406 ? -10.479 -0.894 8.204 1.00 90.81 406 SER A O 1
ATOM 3023 N N . THR A 1 407 ? -8.398 -1.071 9.036 1.00 91.75 407 THR A N 1
ATOM 3024 C CA . THR A 1 407 ? -8.592 -0.144 10.159 1.00 91.75 407 THR A CA 1
ATOM 3025 C C . THR A 1 407 ? -7.921 1.209 9.937 1.00 91.75 407 THR A C 1
ATOM 3027 O O . THR A 1 407 ? -8.249 2.163 10.638 1.00 91.75 407 THR A O 1
ATOM 3030 N N . HIS A 1 408 ? -7.017 1.309 8.959 1.00 93.25 408 HIS A N 1
ATOM 3031 C CA . HIS A 1 408 ? -6.131 2.449 8.721 1.00 93.25 408 HIS A CA 1
ATOM 3032 C C . HIS A 1 408 ? -5.286 2.814 9.951 1.00 93.25 408 HIS A C 1
ATOM 3034 O O . HIS A 1 408 ? -5.118 3.989 10.287 1.00 93.25 408 HIS A O 1
ATOM 3040 N N . THR A 1 409 ? -4.772 1.800 10.654 1.00 92.38 409 THR A N 1
ATOM 3041 C CA . THR A 1 409 ? -3.975 1.989 11.874 1.00 92.38 409 THR A CA 1
ATOM 3042 C C . THR A 1 409 ? -2.635 1.268 11.818 1.00 92.38 409 THR A C 1
ATOM 3044 O O . THR A 1 409 ? -2.485 0.222 11.188 1.00 92.38 409 THR A O 1
ATOM 3047 N N . PHE A 1 410 ? -1.651 1.837 12.517 1.00 96.44 410 PHE A N 1
ATOM 3048 C CA . PHE A 1 410 ? -0.362 1.199 12.752 1.00 96.44 410 PHE A CA 1
ATOM 3049 C C . PHE A 1 410 ? -0.418 0.300 13.989 1.00 96.44 410 PHE A C 1
ATOM 3051 O O . PHE A 1 410 ? -0.856 0.724 15.063 1.00 96.44 410 PHE A O 1
ATOM 3058 N N . LYS A 1 411 ? 0.108 -0.919 13.868 1.00 93.50 411 LYS A N 1
ATOM 3059 C CA . LYS A 1 411 ? 0.423 -1.778 15.014 1.00 93.50 411 LYS A CA 1
ATOM 3060 C C . LYS A 1 411 ? 1.700 -1.295 15.723 1.00 93.50 411 LYS A C 1
ATOM 3062 O O . LYS A 1 411 ? 2.480 -0.527 15.151 1.00 93.50 411 LYS A O 1
ATOM 3067 N N . PRO A 1 412 ? 1.956 -1.747 16.967 1.00 93.00 412 PRO A N 1
ATOM 3068 C CA . PRO A 1 412 ? 3.230 -1.495 17.632 1.00 93.00 412 PRO A CA 1
ATOM 3069 C C . PRO A 1 412 ? 4.418 -1.935 16.765 1.00 93.00 412 PRO A C 1
ATOM 3071 O O . PRO A 1 412 ? 4.411 -3.037 16.217 1.00 93.00 412 PRO A O 1
ATOM 3074 N N . GLY A 1 413 ? 5.432 -1.073 16.660 1.00 93.06 413 GLY A N 1
ATOM 3075 C CA . GLY A 1 413 ? 6.594 -1.310 15.804 1.00 93.06 413 GLY A CA 1
ATOM 3076 C C . GLY A 1 413 ? 7.437 -2.505 16.250 1.00 93.06 413 GLY A C 1
ATOM 3077 O O . GLY A 1 413 ? 7.779 -2.638 17.431 1.00 93.06 413 GLY A O 1
ATOM 3078 N N . ILE A 1 414 ? 7.814 -3.343 15.289 1.00 92.31 414 ILE A N 1
ATOM 3079 C CA . ILE A 1 414 ? 8.633 -4.539 15.473 1.00 92.31 414 ILE A CA 1
ATOM 3080 C C . ILE A 1 414 ? 10.079 -4.177 15.153 1.00 92.31 414 ILE A C 1
ATOM 3082 O O . ILE A 1 414 ? 10.411 -3.772 14.041 1.00 92.31 414 ILE A O 1
ATOM 3086 N N . ASN A 1 415 ? 10.968 -4.308 16.135 1.00 85.94 415 ASN A N 1
ATOM 3087 C CA . ASN A 1 415 ? 12.387 -4.067 15.904 1.00 85.94 415 ASN A CA 1
ATOM 3088 C C . ASN A 1 415 ? 12.971 -5.206 15.066 1.00 85.94 415 ASN A C 1
ATOM 3090 O O . ASN A 1 415 ? 13.160 -6.300 15.593 1.00 85.94 415 ASN A O 1
ATOM 3094 N N . VAL A 1 416 ? 13.280 -4.943 13.798 1.00 81.69 416 VAL A N 1
ATOM 3095 C CA . VAL A 1 416 ? 13.836 -5.964 12.904 1.00 81.69 416 VAL A CA 1
ATOM 3096 C C . VAL A 1 416 ? 15.317 -6.172 13.213 1.00 81.69 416 VAL A C 1
ATOM 3098 O O . VAL A 1 416 ? 15.761 -7.294 13.439 1.00 81.69 416 VAL A O 1
ATOM 3101 N N . PHE A 1 417 ? 16.084 -5.083 13.289 1.00 75.12 417 PHE A N 1
ATOM 3102 C CA . PHE A 1 417 ? 17.484 -5.111 13.703 1.00 75.12 417 PHE A CA 1
ATOM 3103 C C . PHE A 1 417 ? 17.944 -3.752 14.240 1.00 75.12 417 PHE A C 1
ATOM 3105 O O . PHE A 1 417 ? 17.328 -2.708 14.010 1.00 75.12 417 PHE A O 1
ATOM 3112 N N . THR A 1 418 ? 19.055 -3.783 14.975 1.00 66.81 418 THR A N 1
ATOM 3113 C CA . THR A 1 418 ? 19.698 -2.605 15.563 1.00 66.81 418 THR A CA 1
ATOM 3114 C C . THR A 1 418 ? 21.135 -2.530 15.060 1.00 66.81 418 THR A C 1
ATOM 3116 O O . THR A 1 418 ? 21.937 -3.421 15.344 1.00 66.81 418 THR A O 1
ATOM 3119 N N . ASN A 1 419 ? 21.472 -1.467 14.336 1.00 62.22 419 ASN A N 1
ATOM 3120 C CA . ASN A 1 419 ? 22.839 -1.184 13.916 1.00 62.22 419 ASN A CA 1
ATOM 3121 C C . ASN A 1 419 ? 23.623 -0.624 15.118 1.00 62.22 419 ASN A C 1
ATOM 3123 O O . ASN A 1 419 ? 23.261 0.394 15.700 1.00 62.22 419 ASN A O 1
ATOM 3127 N N . SER A 1 420 ? 24.693 -1.306 15.528 1.00 45.25 420 SER A N 1
ATOM 3128 C CA . SER A 1 420 ? 25.427 -1.062 16.782 1.00 45.25 420 SER A CA 1
ATOM 3129 C C . SER A 1 420 ? 26.401 0.133 16.765 1.00 45.25 420 SER A C 1
ATOM 3131 O O . SER A 1 420 ? 27.303 0.193 17.598 1.00 45.25 420 SER A O 1
ATOM 3133 N N . ALA A 1 421 ? 26.229 1.110 15.869 1.00 41.72 421 ALA A N 1
ATOM 3134 C CA . ALA A 1 421 ? 27.107 2.279 15.789 1.00 41.72 421 ALA A CA 1
ATOM 3135 C C . ALA A 1 421 ? 26.319 3.593 15.703 1.00 41.72 421 ALA A C 1
ATOM 3137 O O . ALA A 1 421 ? 25.552 3.820 14.772 1.00 41.72 421 ALA A O 1
ATOM 3138 N N . SER A 1 422 ? 26.564 4.476 16.674 1.00 42.75 422 SER A N 1
ATOM 3139 C CA . SER A 1 422 ? 26.232 5.897 16.623 1.00 42.75 422 SER A CA 1
ATOM 3140 C C . SER A 1 422 ? 27.255 6.626 15.741 1.00 42.75 422 SER A C 1
ATOM 3142 O O . SER A 1 422 ? 28.239 7.174 16.237 1.00 42.75 422 SER A O 1
ATOM 3144 N N . THR A 1 423 ? 27.064 6.605 14.431 1.00 40.72 423 THR A N 1
ATOM 3145 C CA . THR A 1 423 ? 27.739 7.521 13.494 1.00 40.72 423 THR A CA 1
ATOM 3146 C C . THR A 1 423 ? 26.652 8.290 12.752 1.00 40.72 423 THR A C 1
ATOM 3148 O O . THR A 1 423 ? 25.571 7.723 12.603 1.00 40.72 423 THR A O 1
ATOM 3151 N N . PRO A 1 424 ? 26.865 9.572 12.392 1.00 41.75 424 PRO A N 1
ATOM 3152 C CA . PRO A 1 424 ? 25.790 10.493 12.026 1.00 41.75 424 PRO A CA 1
ATOM 3153 C C . PRO A 1 424 ? 24.993 9.879 10.880 1.00 41.75 424 PRO A C 1
ATOM 3155 O O . PRO A 1 424 ? 25.512 9.680 9.788 1.00 41.75 424 PRO A O 1
ATOM 3158 N N . VAL A 1 425 ? 23.772 9.445 11.178 1.00 42.03 425 VAL A N 1
ATOM 3159 C CA . VAL A 1 425 ? 22.936 8.765 10.199 1.00 42.03 425 VAL A CA 1
ATOM 3160 C C . VAL A 1 425 ? 22.222 9.886 9.457 1.00 42.03 425 VAL A C 1
ATOM 3162 O O . VAL A 1 425 ? 21.210 10.406 9.922 1.00 42.03 425 VAL A O 1
ATOM 3165 N N . GLU A 1 426 ? 22.847 10.368 8.391 1.00 47.16 426 GLU A N 1
ATOM 3166 C CA . GLU A 1 426 ? 22.314 11.464 7.587 1.00 47.16 426 GLU A CA 1
ATOM 3167 C C . GLU A 1 426 ? 21.333 10.900 6.541 1.00 47.16 426 GLU A C 1
ATOM 3169 O O . GLU A 1 426 ? 21.447 9.755 6.084 1.00 47.16 426 GLU A O 1
ATOM 3174 N N . ILE A 1 427 ? 20.321 11.708 6.232 1.00 39.28 427 ILE A N 1
ATOM 3175 C CA . ILE A 1 427 ? 19.193 11.420 5.337 1.00 39.28 427 ILE A CA 1
ATOM 3176 C C . ILE A 1 427 ? 19.716 10.935 3.967 1.00 39.28 427 ILE A C 1
ATOM 3178 O O . ILE A 1 427 ? 20.723 11.441 3.483 1.00 39.28 427 ILE A O 1
ATOM 3182 N N . GLY A 1 428 ? 19.081 9.919 3.368 1.00 46.53 428 GLY A N 1
ATOM 3183 C CA . GLY A 1 428 ? 19.397 9.454 2.005 1.00 46.53 428 GLY A CA 1
ATOM 3184 C C . GLY A 1 428 ? 20.453 8.343 1.866 1.00 46.53 428 GLY A C 1
ATOM 3185 O O . GLY A 1 428 ? 20.459 7.637 0.872 1.00 46.53 428 GLY A O 1
ATOM 3186 N N . THR A 1 429 ? 21.313 8.072 2.855 1.00 47.16 429 THR A N 1
ATOM 3187 C CA . THR A 1 429 ? 22.471 7.154 2.643 1.00 47.16 429 THR A CA 1
ATOM 3188 C C . THR A 1 429 ? 22.254 5.671 2.920 1.00 47.16 429 THR A C 1
ATOM 3190 O O . THR A 1 429 ? 23.091 4.822 2.594 1.00 47.16 429 THR A O 1
ATOM 3193 N N . SER A 1 430 ? 21.160 5.329 3.587 1.00 54.25 430 SER A N 1
ATOM 3194 C CA . SER A 1 430 ? 20.955 3.995 4.141 1.00 54.25 430 SER A CA 1
ATOM 3195 C C . SER A 1 430 ? 19.763 3.341 3.467 1.00 54.25 430 SER A C 1
ATOM 3197 O O . SER A 1 430 ? 18.652 3.351 3.999 1.00 54.25 430 SER A O 1
ATOM 3199 N N . GLY A 1 431 ? 19.995 2.800 2.271 1.00 67.56 431 GLY A N 1
ATOM 3200 C CA . GLY A 1 431 ? 18.950 2.098 1.546 1.00 67.56 431 GLY A CA 1
ATOM 3201 C C . GLY A 1 431 ? 18.496 0.869 2.332 1.00 67.56 431 GLY A C 1
ATOM 3202 O O . GLY A 1 431 ? 19.290 0.034 2.786 1.00 67.56 431 GLY A O 1
ATOM 3203 N N . LEU A 1 432 ? 17.192 0.827 2.538 1.00 82.00 432 LEU A N 1
ATOM 3204 C CA . LEU A 1 432 ? 16.453 -0.358 2.905 1.00 82.00 432 LEU A CA 1
ATOM 3205 C C . LEU A 1 432 ? 15.507 -0.602 1.733 1.00 82.00 432 LEU A C 1
ATOM 3207 O O . LEU A 1 432 ? 14.939 0.343 1.191 1.00 82.00 432 LEU A O 1
ATOM 3211 N N . SER A 1 433 ? 15.379 -1.848 1.314 1.00 89.06 433 SER A N 1
ATOM 3212 C CA . SER A 1 433 ? 14.418 -2.237 0.298 1.00 89.06 433 SER A CA 1
ATOM 3213 C C . SER A 1 433 ? 13.835 -3.585 0.671 1.00 89.06 433 SER A C 1
ATOM 3215 O O . SER A 1 433 ? 14.532 -4.478 1.157 1.00 89.06 433 SER A O 1
ATOM 3217 N N . SER A 1 434 ? 12.535 -3.719 0.504 1.00 91.38 434 SER A N 1
ATOM 3218 C CA . SER A 1 434 ? 11.741 -4.778 1.090 1.00 91.38 434 SER A CA 1
ATOM 3219 C C . SER A 1 434 ? 10.654 -5.204 0.135 1.00 91.38 434 SER A C 1
ATOM 3221 O O . SER A 1 434 ? 10.107 -4.379 -0.580 1.00 91.38 434 SER A O 1
ATOM 3223 N N . MET A 1 435 ? 10.339 -6.487 0.057 1.00 92.94 435 MET A N 1
ATOM 3224 C CA . MET A 1 435 ? 9.281 -6.961 -0.831 1.00 92.94 435 MET A CA 1
ATOM 3225 C C . MET A 1 435 ? 8.714 -8.271 -0.315 1.00 92.94 435 MET A C 1
ATOM 3227 O O . MET A 1 435 ? 9.464 -9.109 0.186 1.00 92.94 435 MET A O 1
ATOM 3231 N N . ILE A 1 436 ? 7.402 -8.452 -0.446 1.00 94.00 436 ILE A N 1
ATOM 3232 C CA . ILE A 1 436 ? 6.770 -9.744 -0.192 1.00 94.00 436 ILE A CA 1
ATOM 3233 C C . ILE A 1 436 ? 6.979 -10.634 -1.418 1.00 94.00 436 ILE A C 1
ATOM 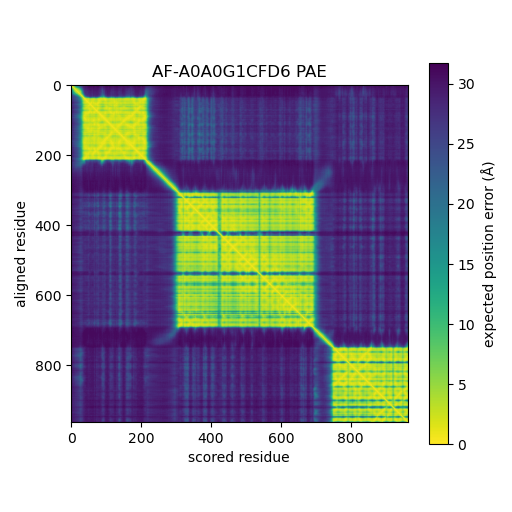3235 O O . ILE A 1 436 ? 6.705 -10.221 -2.549 1.00 94.00 436 ILE A O 1
ATOM 3239 N N . GLY A 1 437 ? 7.517 -11.830 -1.190 1.00 89.62 437 GLY A N 1
ATOM 3240 C CA . GLY A 1 437 ? 7.703 -12.846 -2.216 1.00 89.62 437 GLY A CA 1
ATOM 3241 C C . GLY A 1 437 ? 6.433 -13.638 -2.494 1.00 89.62 437 GLY A C 1
ATOM 3242 O O . GLY A 1 437 ? 5.495 -13.639 -1.700 1.00 89.62 437 GLY A O 1
ATOM 3243 N N . LEU A 1 438 ? 6.426 -14.374 -3.609 1.00 87.81 438 LEU A N 1
ATOM 3244 C CA . LEU A 1 438 ? 5.335 -15.302 -3.945 1.00 87.81 438 LEU A CA 1
ATOM 3245 C C . LEU A 1 438 ? 5.162 -16.418 -2.896 1.00 87.81 438 LEU A C 1
ATOM 3247 O O . LEU A 1 438 ? 4.127 -17.071 -2.845 1.00 87.81 438 LEU A O 1
ATOM 3251 N N . ASP A 1 439 ? 6.170 -16.633 -2.049 1.00 85.06 439 ASP A N 1
ATOM 3252 C CA . ASP A 1 439 ? 6.140 -17.563 -0.921 1.00 85.06 439 ASP A CA 1
ATOM 3253 C C . ASP A 1 439 ? 5.526 -16.959 0.359 1.00 85.06 439 ASP A C 1
ATOM 3255 O O . ASP A 1 439 ? 5.559 -17.596 1.415 1.00 85.06 439 ASP A O 1
ATOM 3259 N N . GLY A 1 440 ? 4.999 -15.731 0.284 1.00 89.50 440 GLY A N 1
ATOM 3260 C CA . GLY A 1 440 ? 4.392 -15.002 1.399 1.00 89.50 440 GLY A CA 1
ATOM 3261 C C . GLY A 1 440 ? 5.394 -14.474 2.428 1.00 89.50 440 GLY A C 1
ATOM 3262 O O . GLY A 1 440 ? 4.985 -13.926 3.453 1.00 89.50 440 GLY A O 1
ATOM 3263 N N . LYS A 1 441 ? 6.704 -14.630 2.197 1.00 94.00 441 LYS A N 1
ATOM 3264 C CA . LYS A 1 441 ? 7.731 -14.108 3.102 1.00 94.00 441 LYS A CA 1
ATOM 3265 C C . LYS A 1 441 ? 8.077 -12.676 2.754 1.00 94.00 441 LYS A C 1
ATOM 3267 O O . LYS A 1 441 ? 8.082 -12.270 1.594 1.00 94.00 441 LYS A O 1
ATOM 3272 N N . ILE A 1 442 ? 8.465 -11.927 3.775 1.00 95.00 442 ILE A N 1
ATOM 3273 C CA . ILE A 1 442 ? 8.989 -10.577 3.608 1.00 95.00 442 ILE A CA 1
ATOM 3274 C C . ILE A 1 442 ? 10.492 -10.659 3.450 1.00 95.00 442 ILE A C 1
ATOM 3276 O O . ILE A 1 442 ? 11.184 -11.137 4.347 1.00 95.00 442 ILE A O 1
ATOM 3280 N N . HIS A 1 443 ? 11.004 -10.197 2.320 1.00 94.69 443 HIS A N 1
ATOM 3281 C CA . HIS A 1 443 ? 12.430 -10.127 2.053 1.00 94.69 443 HIS A CA 1
ATOM 3282 C C . HIS A 1 443 ? 12.927 -8.722 2.324 1.00 94.69 443 HIS A C 1
ATOM 3284 O O . HIS A 1 443 ? 12.418 -7.780 1.728 1.00 94.69 443 HIS A O 1
ATOM 3290 N N . PHE A 1 444 ? 13.937 -8.587 3.176 1.00 92.19 444 PHE A N 1
ATOM 3291 C CA . PHE A 1 444 ? 14.616 -7.325 3.446 1.00 92.19 444 PHE A CA 1
ATOM 3292 C C . PHE A 1 444 ? 16.010 -7.354 2.842 1.00 92.19 444 PHE A C 1
ATOM 3294 O O . PHE A 1 444 ? 16.737 -8.327 3.025 1.00 92.19 444 PHE A O 1
ATOM 3301 N N . ALA A 1 445 ? 16.388 -6.276 2.168 1.00 90.06 445 ALA A N 1
ATOM 3302 C CA . ALA A 1 445 ? 17.747 -5.946 1.776 1.00 90.06 445 ALA A CA 1
ATOM 3303 C C . ALA A 1 445 ? 18.103 -4.600 2.413 1.00 90.06 445 ALA A C 1
ATOM 3305 O O . ALA A 1 445 ? 17.401 -3.610 2.218 1.00 90.06 445 ALA A O 1
ATOM 3306 N N . TYR A 1 446 ? 19.164 -4.555 3.209 1.00 84.38 446 TYR A N 1
ATOM 3307 C CA . TYR A 1 446 ? 19.500 -3.357 3.972 1.00 84.38 446 TYR A CA 1
ATOM 3308 C C . TYR A 1 446 ? 20.999 -3.197 4.156 1.00 84.38 446 TYR A C 1
ATOM 3310 O O . TYR A 1 446 ? 21.762 -4.166 4.163 1.00 84.38 446 TYR A O 1
ATOM 3318 N N . ARG A 1 447 ? 21.414 -1.948 4.346 1.00 81.00 447 ARG A N 1
ATOM 3319 C CA . ARG A 1 447 ? 22.794 -1.598 4.670 1.00 81.00 447 ARG A CA 1
ATOM 3320 C C . ARG A 1 447 ? 23.078 -1.773 6.168 1.00 81.00 447 ARG A C 1
ATOM 3322 O O . ARG A 1 447 ? 22.361 -1.239 7.015 1.00 81.00 447 ARG A O 1
ATOM 3329 N N . SER A 1 448 ? 24.139 -2.501 6.504 1.00 76.44 448 SER A N 1
ATOM 3330 C CA . SER A 1 448 ? 24.632 -2.654 7.877 1.00 76.44 448 SER A CA 1
ATOM 3331 C C . SER A 1 448 ? 25.450 -1.438 8.337 1.00 76.44 448 SER A C 1
ATOM 3333 O O . SER A 1 448 ? 25.949 -0.657 7.523 1.00 76.44 448 SER A O 1
ATOM 3335 N N . SER A 1 449 ? 25.683 -1.318 9.650 1.00 71.81 449 SER A N 1
ATOM 3336 C CA . SER A 1 449 ? 26.628 -0.335 10.221 1.00 71.81 449 SER A CA 1
ATOM 3337 C C . SER A 1 449 ? 28.076 -0.510 9.755 1.00 71.81 449 SER A C 1
ATOM 3339 O O . SER A 1 449 ? 28.882 0.405 9.882 1.00 71.81 449 SER A O 1
ATOM 3341 N N . THR A 1 450 ? 28.419 -1.684 9.229 1.00 70.50 450 THR A N 1
ATOM 3342 C CA . THR A 1 450 ? 29.744 -2.009 8.689 1.00 70.50 450 THR A CA 1
ATOM 3343 C C . THR A 1 450 ? 29.818 -1.838 7.170 1.00 70.50 450 THR A C 1
ATOM 3345 O O . THR A 1 450 ? 30.772 -2.305 6.554 1.00 70.50 450 THR A O 1
ATOM 3348 N N . ASN A 1 451 ? 28.842 -1.143 6.572 1.00 76.56 451 ASN A N 1
ATOM 3349 C CA . ASN A 1 451 ? 28.763 -0.809 5.148 1.00 76.56 451 ASN A CA 1
ATOM 3350 C C . ASN A 1 451 ? 28.606 -2.024 4.213 1.00 76.56 451 ASN A C 1
ATOM 3352 O O . ASN A 1 451 ? 29.067 -1.978 3.076 1.00 76.56 451 ASN A O 1
ATOM 3356 N N . TYR A 1 452 ? 27.959 -3.100 4.668 1.00 83.88 452 TYR A N 1
ATOM 3357 C CA . TYR A 1 452 ? 27.606 -4.250 3.825 1.00 83.88 452 TYR A CA 1
ATOM 3358 C C . TYR A 1 452 ? 26.113 -4.260 3.508 1.00 83.88 452 TYR A C 1
ATOM 3360 O O . TYR A 1 452 ? 25.312 -3.794 4.317 1.00 83.88 452 TYR A O 1
ATOM 3368 N N . ILE A 1 453 ? 25.727 -4.869 2.385 1.00 86.56 453 ILE A N 1
ATOM 3369 C CA . ILE A 1 453 ? 24.322 -5.206 2.127 1.00 86.56 453 ILE A CA 1
ATOM 3370 C C . ILE A 1 453 ? 24.026 -6.595 2.675 1.00 86.56 453 ILE A C 1
ATOM 3372 O O . ILE A 1 453 ? 24.674 -7.579 2.306 1.00 86.56 453 ILE A O 1
ATOM 3376 N N . ILE A 1 454 ? 23.022 -6.668 3.540 1.00 86.69 454 ILE A N 1
ATOM 3377 C CA . ILE A 1 454 ? 22.514 -7.905 4.123 1.00 86.69 454 ILE A CA 1
ATOM 3378 C C . ILE A 1 454 ? 21.116 -8.157 3.574 1.00 86.69 454 ILE A C 1
ATOM 3380 O O . ILE A 1 454 ? 20.302 -7.239 3.489 1.00 86.69 454 ILE A O 1
ATOM 3384 N N . HIS A 1 455 ? 20.843 -9.413 3.231 1.00 92.62 455 HIS A N 1
ATOM 3385 C CA . HIS A 1 455 ? 19.499 -9.906 2.978 1.00 92.62 455 HIS A CA 1
ATOM 3386 C C . HIS A 1 455 ? 19.038 -10.821 4.103 1.00 92.62 455 HIS A C 1
ATOM 3388 O O . HIS A 1 455 ? 19.808 -11.646 4.599 1.00 92.62 455 HIS A O 1
ATOM 3394 N N . GLN A 1 456 ? 17.771 -10.708 4.483 1.00 92.12 456 GLN A N 1
ATOM 3395 C CA . GLN A 1 456 ? 17.118 -11.691 5.333 1.00 92.12 456 GLN A CA 1
ATOM 3396 C C . GLN A 1 456 ? 15.624 -11.753 5.021 1.00 92.12 456 GLN A C 1
ATOM 3398 O O . GLN A 1 456 ? 15.009 -10.732 4.723 1.00 92.12 456 GLN A O 1
ATOM 3403 N N . SER A 1 457 ? 15.043 -12.952 5.092 1.00 94.69 457 SER A N 1
ATOM 3404 C CA . SER A 1 457 ? 13.600 -13.139 4.945 1.00 94.69 457 SER A CA 1
ATOM 3405 C C . SER A 1 457 ? 12.924 -13.440 6.278 1.00 94.69 457 SER A C 1
ATOM 3407 O O . SER A 1 457 ? 13.522 -14.054 7.168 1.00 94.69 457 SER A O 1
ATOM 3409 N N . PHE A 1 458 ? 11.669 -13.020 6.398 1.00 96.00 458 PHE A N 1
ATOM 3410 C CA . PHE A 1 458 ? 10.862 -13.131 7.605 1.00 96.00 458 PHE A CA 1
ATOM 3411 C C . PHE A 1 458 ? 9.474 -13.673 7.275 1.00 96.00 458 PHE A C 1
ATOM 3413 O O . PHE A 1 458 ? 8.921 -13.417 6.208 1.00 96.00 458 PHE A O 1
ATOM 3420 N N . THR A 1 459 ? 8.908 -14.406 8.225 1.00 96.69 459 THR A N 1
ATOM 3421 C CA . THR A 1 459 ? 7.475 -14.714 8.274 1.00 96.69 459 THR A CA 1
ATOM 3422 C C . THR A 1 459 ? 6.818 -13.775 9.271 1.00 96.69 459 THR A C 1
ATOM 3424 O O . THR A 1 459 ? 7.395 -13.497 10.327 1.00 96.69 459 THR A O 1
ATOM 3427 N N . TYR A 1 460 ? 5.634 -13.276 8.933 1.00 96.12 460 TYR A N 1
ATOM 3428 C CA . TYR A 1 460 ? 4.857 -12.413 9.810 1.00 96.12 460 TYR A CA 1
ATOM 3429 C C . TYR A 1 460 ? 3.653 -13.162 10.373 1.00 96.12 460 TYR A C 1
ATOM 3431 O O . TYR A 1 460 ? 2.863 -13.736 9.627 1.00 96.12 460 TYR A O 1
ATOM 3439 N N . ASP A 1 461 ? 3.511 -13.136 11.696 1.00 94.44 461 ASP A N 1
ATOM 3440 C CA . ASP A 1 461 ? 2.315 -13.599 12.393 1.00 94.44 461 ASP A CA 1
ATOM 3441 C C . ASP A 1 461 ? 1.480 -12.384 12.813 1.00 94.44 461 ASP A C 1
ATOM 3443 O O . ASP A 1 461 ? 1.862 -11.601 13.691 1.00 94.44 461 ASP A O 1
ATOM 3447 N N . SER A 1 462 ? 0.318 -12.235 12.177 1.00 88.62 462 SER A N 1
ATOM 3448 C CA . SER A 1 462 ? -0.585 -11.105 12.381 1.00 88.62 462 SER A CA 1
ATOM 3449 C C . SER A 1 462 ? -1.292 -11.118 13.737 1.00 88.62 462 SER A C 1
ATOM 3451 O O . SER A 1 462 ? -1.642 -10.034 14.224 1.00 88.62 462 SER A O 1
ATOM 3453 N N . ALA A 1 463 ? -1.466 -12.295 14.351 1.00 87.81 463 ALA A N 1
ATOM 3454 C CA . ALA A 1 463 ? -2.134 -12.460 15.639 1.00 87.81 463 ALA A CA 1
ATOM 3455 C C . ALA A 1 463 ? -1.222 -12.042 16.795 1.00 87.81 463 ALA A C 1
ATOM 3457 O O . ALA A 1 463 ? -1.659 -11.347 17.713 1.00 87.81 463 ALA A O 1
ATOM 3458 N N . SER A 1 464 ? 0.054 -12.430 16.735 1.00 92.12 464 SER A N 1
ATOM 3459 C CA . SER A 1 464 ? 1.051 -12.049 17.743 1.00 92.12 464 SER A CA 1
ATOM 3460 C C . SER A 1 464 ? 1.796 -10.750 17.418 1.00 92.12 464 SER A C 1
ATOM 3462 O O . SER A 1 464 ? 2.504 -10.234 18.280 1.00 92.12 464 SER A O 1
ATOM 3464 N N . ASN A 1 465 ? 1.631 -10.207 16.206 1.00 94.00 465 ASN A N 1
ATOM 3465 C CA . ASN A 1 465 ? 2.393 -9.072 15.680 1.00 94.00 465 ASN A CA 1
ATOM 3466 C C . ASN A 1 465 ? 3.911 -9.300 15.776 1.00 94.00 465 ASN A C 1
ATOM 3468 O O . ASN A 1 465 ? 4.643 -8.481 16.335 1.00 94.00 465 ASN A O 1
ATOM 3472 N N . THR A 1 466 ? 4.370 -10.436 15.249 1.00 93.81 466 THR A N 1
ATOM 3473 C CA . THR A 1 466 ? 5.771 -10.863 15.353 1.00 93.81 466 THR A CA 1
ATOM 3474 C C . THR A 1 466 ? 6.356 -11.161 13.979 1.00 93.81 466 THR A C 1
ATOM 3476 O O . THR A 1 466 ? 5.733 -11.847 13.171 1.00 93.81 466 THR A O 1
ATOM 3479 N N . LEU A 1 467 ? 7.585 -10.693 13.739 1.00 94.50 467 LEU A N 1
ATOM 3480 C CA . LEU A 1 467 ? 8.415 -11.134 12.619 1.00 94.50 467 LEU A CA 1
ATOM 3481 C C . LEU A 1 467 ? 9.382 -12.217 13.087 1.00 94.50 467 LEU A C 1
ATOM 3483 O O . LEU A 1 467 ? 10.213 -11.979 13.965 1.00 94.50 467 LEU A O 1
ATOM 3487 N N . THR A 1 468 ? 9.302 -13.391 12.470 1.00 95.31 468 THR A N 1
ATOM 3488 C CA . THR A 1 468 ? 10.216 -14.505 12.739 1.00 95.31 468 THR A CA 1
ATOM 3489 C C . THR A 1 468 ? 11.157 -14.688 11.552 1.00 95.31 468 THR A C 1
ATOM 3491 O O . THR A 1 468 ? 10.670 -14.869 10.431 1.00 95.31 468 THR A O 1
ATOM 3494 N N . PRO A 1 469 ? 12.490 -14.670 11.757 1.00 94.31 469 PRO A N 1
ATOM 3495 C CA . PRO A 1 469 ? 13.447 -14.981 10.703 1.00 94.31 469 PRO A CA 1
ATOM 3496 C C . PRO A 1 469 ? 13.137 -16.326 10.042 1.00 94.31 469 PRO A C 1
ATOM 3498 O O . PRO A 1 469 ? 13.143 -17.365 10.698 1.00 94.31 469 PRO A O 1
ATOM 3501 N N . ALA A 1 470 ? 12.883 -16.303 8.738 1.00 92.94 470 ALA A N 1
ATOM 3502 C CA . ALA A 1 470 ? 12.661 -17.500 7.934 1.00 92.94 470 ALA A CA 1
ATOM 3503 C C . ALA A 1 470 ? 13.967 -18.026 7.323 1.00 92.94 470 ALA A C 1
ATOM 3505 O O . ALA A 1 470 ? 14.096 -19.213 7.033 1.00 92.94 470 ALA A O 1
ATOM 3506 N N . THR A 1 471 ? 14.955 -17.144 7.161 1.00 92.06 471 THR A N 1
ATOM 3507 C CA . THR A 1 471 ? 16.318 -17.492 6.754 1.00 92.06 471 THR A CA 1
ATOM 3508 C C . THR A 1 471 ? 17.337 -16.878 7.704 1.00 92.06 471 THR A C 1
ATOM 3510 O O . THR A 1 471 ? 17.076 -15.888 8.396 1.00 92.06 471 THR A O 1
ATOM 3513 N N . SER A 1 472 ? 18.543 -17.445 7.719 1.00 89.69 472 SER A N 1
ATOM 3514 C CA . SER A 1 472 ? 19.705 -16.753 8.272 1.00 89.69 472 SER A CA 1
ATOM 3515 C C . SER A 1 472 ? 20.006 -15.498 7.449 1.00 89.69 472 SER A C 1
ATOM 3517 O O . SER A 1 472 ? 19.758 -15.470 6.241 1.00 89.69 472 SER A O 1
ATOM 3519 N N . ALA A 1 473 ? 20.547 -14.470 8.102 1.00 88.94 473 ALA A N 1
ATOM 3520 C CA . ALA A 1 473 ? 21.051 -13.291 7.413 1.00 88.94 473 ALA A CA 1
ATOM 3521 C C . ALA A 1 473 ? 22.156 -13.693 6.423 1.00 88.94 473 ALA A C 1
ATOM 3523 O O . ALA A 1 473 ? 23.084 -14.426 6.777 1.00 88.94 473 ALA A O 1
ATOM 3524 N N . PHE A 1 474 ? 22.049 -13.214 5.189 1.00 91.44 474 PHE A N 1
ATOM 3525 C CA . PHE A 1 474 ? 22.981 -13.489 4.108 1.00 91.44 474 PHE A CA 1
ATOM 3526 C C . PHE A 1 474 ? 23.687 -12.206 3.678 1.00 91.44 474 PHE A C 1
ATOM 3528 O O . PHE A 1 474 ? 23.056 -11.179 3.438 1.00 91.44 474 PHE A O 1
ATOM 3535 N N . LEU A 1 475 ? 25.009 -12.271 3.556 1.00 91.62 475 LEU A N 1
ATOM 3536 C CA . LEU A 1 475 ? 25.824 -11.150 3.112 1.00 91.62 475 LEU A CA 1
ATOM 3537 C C . LEU A 1 475 ? 25.777 -11.053 1.576 1.00 91.62 475 LEU A C 1
ATOM 3539 O O . LEU A 1 475 ? 26.460 -11.801 0.868 1.00 91.62 475 LEU A O 1
ATOM 3543 N N . VAL A 1 476 ? 24.932 -10.159 1.057 1.00 90.75 476 VAL A N 1
ATOM 3544 C CA . VAL A 1 476 ? 24.705 -9.987 -0.387 1.00 90.75 476 VAL A CA 1
ATOM 3545 C C . VAL A 1 476 ? 25.936 -9.388 -1.054 1.00 90.75 476 VAL A C 1
ATOM 3547 O O . VAL A 1 476 ? 26.374 -9.898 -2.085 1.00 90.75 476 VAL A O 1
ATOM 3550 N N . ASP A 1 477 ? 26.527 -8.369 -0.443 1.00 87.88 477 ASP A N 1
ATOM 3551 C CA . ASP A 1 477 ? 27.798 -7.800 -0.879 1.00 87.88 477 ASP A CA 1
ATOM 3552 C C . ASP A 1 477 ? 28.953 -8.365 -0.044 1.00 87.88 477 ASP A C 1
ATOM 3554 O O . ASP A 1 477 ? 28.876 -8.384 1.173 1.00 87.88 477 ASP A O 1
ATOM 3558 N N . THR A 1 478 ? 30.040 -8.815 -0.668 1.00 83.62 478 THR A N 1
ATOM 3559 C CA . THR A 1 478 ? 31.188 -9.394 0.059 1.00 83.62 478 THR A CA 1
ATOM 3560 C C . THR A 1 478 ? 32.339 -8.419 0.278 1.00 83.62 478 THR A C 1
ATOM 3562 O O . THR A 1 478 ? 33.323 -8.797 0.910 1.00 83.62 478 THR A O 1
ATOM 3565 N N . ASN A 1 479 ? 32.254 -7.200 -0.261 1.00 82.69 479 ASN A N 1
ATOM 3566 C CA . ASN A 1 479 ? 33.393 -6.284 -0.345 1.00 82.69 479 ASN A CA 1
ATOM 3567 C C . ASN A 1 479 ? 33.295 -5.101 0.635 1.00 82.69 479 ASN A C 1
ATOM 3569 O O . ASN A 1 479 ? 34.300 -4.430 0.870 1.00 82.69 479 ASN A O 1
ATOM 3573 N N . GLY A 1 480 ? 32.122 -4.867 1.228 1.00 81.69 480 GLY A N 1
ATOM 3574 C CA . GLY A 1 480 ? 31.837 -3.681 2.027 1.00 81.69 480 GLY A CA 1
ATOM 3575 C C . GLY A 1 480 ? 31.709 -2.436 1.147 1.00 81.69 480 GLY A C 1
ATOM 3576 O O . GLY A 1 480 ? 31.745 -2.524 -0.079 1.00 81.69 480 GLY A O 1
ATOM 3577 N N . PHE A 1 481 ? 31.569 -1.264 1.774 1.00 82.38 481 PHE A N 1
ATOM 3578 C CA . PHE A 1 481 ? 31.386 0.017 1.071 1.00 82.38 481 PHE A CA 1
ATOM 3579 C C . PHE A 1 481 ? 30.267 -0.060 0.021 1.00 82.38 481 PHE A C 1
ATOM 3581 O O . PHE A 1 481 ? 30.448 0.267 -1.148 1.00 82.38 481 PHE A O 1
ATOM 3588 N N . ALA A 1 482 ? 29.121 -0.587 0.441 1.00 82.75 482 ALA A N 1
ATOM 3589 C CA . ALA A 1 482 ? 27.945 -0.731 -0.395 1.00 82.75 482 ALA A CA 1
ATOM 3590 C C . ALA A 1 482 ? 26.796 0.128 0.133 1.00 82.75 482 ALA A C 1
ATOM 3592 O O . ALA A 1 482 ? 26.630 0.305 1.347 1.00 82.75 482 ALA A O 1
ATOM 3593 N N . SER A 1 483 ? 25.986 0.650 -0.779 1.00 81.69 483 SER A N 1
ATOM 3594 C CA . SER A 1 483 ? 24.868 1.539 -0.469 1.00 81.69 483 SER A CA 1
ATOM 3595 C C . SER A 1 483 ? 23.697 1.312 -1.429 1.00 81.69 483 SER A C 1
ATOM 3597 O O . SER A 1 483 ? 23.819 0.601 -2.429 1.00 81.69 483 SER A O 1
ATOM 3599 N N . HIS A 1 484 ? 22.535 1.865 -1.067 1.00 81.88 484 HIS A N 1
ATOM 3600 C CA . HIS A 1 484 ? 21.320 1.850 -1.891 1.00 81.88 484 HIS A CA 1
ATOM 3601 C C . HIS A 1 484 ? 20.889 0.468 -2.416 1.00 81.88 484 HIS A C 1
ATOM 3603 O O . HIS A 1 484 ? 20.780 0.271 -3.626 1.00 81.88 484 HIS A O 1
ATOM 3609 N N . PRO A 1 485 ? 20.661 -0.535 -1.543 1.00 88.44 485 PRO A N 1
ATOM 3610 C CA . PRO A 1 485 ? 20.064 -1.781 -1.991 1.00 88.44 485 PRO A CA 1
ATOM 3611 C C . PRO A 1 485 ? 18.659 -1.540 -2.544 1.00 88.44 485 PRO A C 1
ATOM 3613 O O . PRO A 1 485 ? 17.854 -0.847 -1.926 1.00 88.44 485 PRO A O 1
ATOM 3616 N N . SER A 1 486 ? 18.354 -2.191 -3.658 1.00 90.44 486 SER A N 1
ATOM 3617 C CA . SER A 1 486 ? 17.021 -2.274 -4.243 1.00 90.44 486 SER A CA 1
ATOM 3618 C C . SER A 1 486 ? 16.709 -3.734 -4.551 1.00 90.44 486 SER A C 1
ATOM 3620 O O . SER A 1 486 ? 17.570 -4.471 -5.044 1.00 90.44 486 SER A O 1
ATOM 3622 N N . ILE A 1 487 ? 15.515 -4.183 -4.167 1.00 93.06 487 ILE A N 1
ATOM 3623 C CA . ILE A 1 487 ? 15.075 -5.572 -4.317 1.00 93.06 487 ILE A CA 1
ATOM 3624 C C . ILE A 1 487 ? 13.930 -5.666 -5.319 1.00 93.06 487 ILE A C 1
ATOM 3626 O O . ILE A 1 487 ? 12.981 -4.884 -5.272 1.00 93.06 487 ILE A O 1
ATOM 3630 N N . ALA A 1 488 ? 13.993 -6.686 -6.169 1.00 94.00 488 ALA A N 1
ATOM 3631 C CA . ALA A 1 488 ? 12.895 -7.078 -7.031 1.00 94.00 488 ALA A CA 1
ATOM 3632 C C . ALA A 1 488 ? 12.704 -8.595 -7.007 1.00 94.00 488 ALA A C 1
ATOM 3634 O O . ALA A 1 488 ? 13.665 -9.356 -7.112 1.00 94.00 488 ALA A O 1
ATOM 3635 N N . ILE A 1 489 ? 11.454 -9.028 -6.868 1.00 94.94 489 ILE A N 1
ATOM 3636 C CA . ILE A 1 489 ? 11.049 -10.428 -6.950 1.00 94.94 489 ILE A CA 1
ATOM 3637 C C . ILE A 1 489 ? 10.321 -10.634 -8.272 1.00 94.94 489 ILE A C 1
ATOM 3639 O O . ILE A 1 489 ? 9.428 -9.872 -8.631 1.00 94.94 489 ILE A O 1
ATOM 3643 N N . SER A 1 490 ? 10.741 -11.661 -8.996 1.00 93.50 490 SER A N 1
ATOM 3644 C CA . SER A 1 490 ? 10.182 -12.084 -10.269 1.00 93.50 490 SER A CA 1
ATOM 3645 C C . SER A 1 490 ? 8.768 -12.633 -10.078 1.00 93.50 490 SER A C 1
ATOM 3647 O O . SER A 1 490 ? 8.609 -13.654 -9.401 1.00 93.50 490 SER A O 1
ATOM 3649 N N . PRO A 1 491 ? 7.742 -12.022 -10.698 1.00 88.44 491 PRO A N 1
ATOM 3650 C CA . PRO A 1 491 ? 6.390 -12.577 -10.686 1.00 88.44 491 PRO A CA 1
ATOM 3651 C C . PRO A 1 491 ? 6.286 -13.916 -11.433 1.00 88.44 491 PRO A C 1
ATOM 3653 O O . PRO A 1 491 ? 5.345 -14.666 -11.203 1.00 88.44 491 PRO A O 1
ATOM 3656 N N . MET A 1 492 ? 7.242 -14.225 -12.319 1.00 88.56 492 MET A N 1
ATOM 3657 C CA . MET A 1 492 ? 7.254 -15.461 -13.110 1.00 88.56 492 MET A CA 1
ATOM 3658 C C . MET A 1 492 ? 7.565 -16.702 -12.266 1.00 88.56 492 MET A C 1
ATOM 3660 O O . MET A 1 492 ? 6.967 -17.754 -12.468 1.00 88.56 492 MET A O 1
ATOM 3664 N N . ASP A 1 493 ? 8.556 -16.607 -11.381 1.00 88.50 493 ASP A N 1
ATOM 3665 C CA . ASP A 1 493 ? 9.148 -17.781 -10.729 1.00 88.50 493 ASP A CA 1
ATOM 3666 C C . ASP A 1 493 ? 9.504 -17.564 -9.253 1.00 88.50 493 ASP A C 1
ATOM 3668 O O . ASP A 1 493 ? 9.977 -18.489 -8.599 1.00 88.50 493 ASP A O 1
ATOM 3672 N N . GLY A 1 494 ? 9.305 -16.361 -8.709 1.00 91.88 494 GLY A N 1
ATOM 3673 C CA . GLY A 1 494 ? 9.676 -16.027 -7.334 1.00 91.88 494 GLY A CA 1
ATOM 3674 C C . GLY A 1 494 ? 11.183 -15.872 -7.109 1.00 91.88 494 GLY A C 1
ATOM 3675 O O . GLY A 1 494 ? 11.615 -15.738 -5.963 1.00 91.88 494 GLY A O 1
ATOM 3676 N N . SER A 1 495 ? 12.005 -15.878 -8.167 1.00 95.50 495 SER A N 1
ATOM 3677 C CA . SER A 1 495 ? 13.426 -15.540 -8.042 1.00 95.50 495 SER A CA 1
ATOM 3678 C C . SER A 1 495 ? 13.603 -14.085 -7.601 1.00 95.50 495 SER A C 1
ATOM 3680 O O . SER A 1 495 ? 12.800 -13.211 -7.924 1.00 95.50 495 SER A O 1
ATOM 3682 N N . LEU A 1 496 ? 14.658 -13.815 -6.839 1.00 96.44 496 LEU A N 1
ATOM 3683 C CA . LEU A 1 496 ? 14.894 -12.520 -6.208 1.00 96.44 496 LEU A CA 1
ATOM 3684 C C . LEU A 1 496 ? 16.198 -11.921 -6.727 1.00 96.44 496 LEU A C 1
ATOM 3686 O O . LEU A 1 496 ? 17.229 -12.590 -6.778 1.00 96.44 496 LEU A O 1
ATOM 3690 N N . THR A 1 497 ? 16.165 -10.641 -7.069 1.00 96.88 497 THR A N 1
ATOM 3691 C CA . THR A 1 497 ? 17.330 -9.849 -7.461 1.00 96.88 497 THR A CA 1
ATOM 3692 C C . THR A 1 497 ? 17.540 -8.737 -6.443 1.00 96.88 497 THR A C 1
ATOM 3694 O O . THR A 1 497 ? 16.621 -7.972 -6.164 1.00 96.88 497 THR A O 1
ATOM 3697 N N . VAL A 1 498 ? 18.755 -8.639 -5.901 1.00 95.69 498 VAL A N 1
ATOM 3698 C CA . VAL A 1 498 ? 19.207 -7.463 -5.145 1.00 95.69 498 VAL A CA 1
ATOM 3699 C C . VAL A 1 498 ? 20.237 -6.730 -5.987 1.00 95.69 498 VAL A C 1
ATOM 3701 O O . VAL A 1 498 ? 21.231 -7.336 -6.392 1.00 95.69 498 VAL A O 1
ATOM 3704 N N . SER A 1 499 ? 20.017 -5.443 -6.230 1.00 94.00 499 SER A N 1
ATOM 3705 C CA . SER A 1 499 ? 20.986 -4.527 -6.833 1.00 94.00 499 SER A CA 1
ATOM 3706 C C . SER A 1 499 ? 21.469 -3.509 -5.811 1.00 94.00 499 SER A C 1
ATOM 3708 O O . SER A 1 499 ? 20.706 -3.123 -4.932 1.00 94.00 499 SER A O 1
ATOM 3710 N N . TRP A 1 500 ? 22.719 -3.072 -5.915 1.00 91.56 500 TRP A N 1
ATOM 3711 C CA . TRP A 1 500 ? 23.285 -2.042 -5.045 1.00 91.56 500 TRP A CA 1
ATOM 3712 C C . TRP A 1 500 ? 24.403 -1.279 -5.751 1.00 91.56 500 TRP A C 1
ATOM 3714 O O . TRP A 1 500 ? 25.007 -1.774 -6.710 1.00 91.56 500 TRP A O 1
ATOM 3724 N N . MET A 1 501 ? 24.708 -0.094 -5.233 1.00 89.12 501 MET A N 1
ATOM 3725 C CA . MET A 1 501 ? 25.909 0.647 -5.595 1.00 89.12 501 MET A CA 1
ATOM 3726 C C . MET A 1 501 ? 27.095 0.133 -4.774 1.00 89.12 501 MET A C 1
ATOM 3728 O O . MET A 1 501 ? 27.020 0.019 -3.548 1.00 89.12 501 MET A O 1
ATOM 3732 N N . SER A 1 502 ? 28.189 -0.211 -5.454 1.00 89.56 502 SER A N 1
ATOM 3733 C CA . SER A 1 502 ? 29.429 -0.689 -4.847 1.00 89.56 502 SER A CA 1
ATOM 3734 C C . SER A 1 502 ? 30.522 0.364 -4.989 1.00 89.56 502 SER A C 1
ATOM 3736 O O . SER A 1 502 ? 31.013 0.626 -6.087 1.00 89.56 502 SER A O 1
ATOM 3738 N N . GLU A 1 503 ? 30.928 0.911 -3.848 1.00 85.12 503 GLU A N 1
ATOM 3739 C CA . GLU A 1 503 ? 31.966 1.937 -3.718 1.00 85.12 503 GLU A CA 1
ATOM 3740 C C . GLU A 1 503 ? 33.330 1.323 -3.352 1.00 85.12 503 GLU A C 1
ATOM 3742 O O . GLU A 1 503 ? 34.341 2.009 -3.249 1.00 85.12 503 GLU A O 1
ATOM 3747 N N . ALA A 1 504 ? 33.379 -0.002 -3.176 1.00 86.38 504 ALA A N 1
ATOM 3748 C CA . ALA A 1 504 ? 34.604 -0.758 -2.911 1.00 86.38 504 ALA A CA 1
ATOM 3749 C C . ALA A 1 504 ? 35.583 -0.795 -4.099 1.00 86.38 504 ALA A C 1
ATOM 3751 O O . ALA A 1 504 ? 36.691 -1.320 -3.971 1.00 86.38 504 ALA A O 1
ATOM 3752 N N . VAL A 1 505 ? 35.164 -0.301 -5.262 1.00 85.12 505 VAL A N 1
ATOM 3753 C CA . VAL A 1 505 ? 35.964 -0.208 -6.483 1.00 85.12 505 VAL A CA 1
ATOM 3754 C C . VAL A 1 505 ? 35.891 1.216 -7.026 1.00 85.12 505 VAL A C 1
ATOM 3756 O O . VAL A 1 505 ? 34.878 1.886 -6.844 1.00 85.12 505 VAL A O 1
ATOM 3759 N N . ASP A 1 506 ? 36.968 1.664 -7.669 1.00 86.12 506 ASP A N 1
ATOM 3760 C CA . ASP A 1 506 ? 37.085 2.976 -8.310 1.00 86.12 506 ASP A CA 1
ATOM 3761 C C . ASP A 1 506 ? 37.448 2.773 -9.797 1.00 86.12 506 ASP A C 1
ATOM 3763 O O . ASP A 1 506 ? 38.468 2.126 -10.079 1.00 86.12 506 ASP A O 1
ATOM 3767 N N . PRO A 1 507 ? 36.624 3.240 -10.757 1.00 87.94 507 PRO A N 1
ATOM 3768 C CA . PRO A 1 507 ? 35.347 3.935 -10.555 1.00 87.94 507 PRO A CA 1
ATOM 3769 C C . PRO A 1 507 ? 34.272 3.045 -9.913 1.00 87.94 507 PRO A C 1
ATOM 3771 O O . PRO A 1 507 ? 34.295 1.821 -10.071 1.00 87.94 507 PRO A O 1
ATOM 3774 N N . HIS A 1 508 ? 33.328 3.664 -9.197 1.00 90.00 508 HIS A N 1
ATOM 3775 C CA . HIS A 1 508 ? 32.203 2.978 -8.555 1.00 90.00 508 HIS A CA 1
ATOM 3776 C C . HIS A 1 508 ? 31.287 2.306 -9.586 1.00 90.00 508 HIS A C 1
ATOM 3778 O O . HIS A 1 508 ? 31.215 2.723 -10.746 1.00 90.00 508 HIS A O 1
ATOM 3784 N N . VAL A 1 509 ? 30.595 1.240 -9.170 1.00 93.19 509 VAL A N 1
ATOM 3785 C CA . VAL A 1 509 ? 29.810 0.384 -10.077 1.00 93.19 509 VAL A CA 1
ATOM 3786 C C . VAL A 1 509 ? 28.481 -0.065 -9.472 1.00 93.19 509 VAL A C 1
ATOM 3788 O O . VAL A 1 509 ? 28.352 -0.191 -8.254 1.00 93.19 509 VAL A O 1
ATOM 3791 N N . ILE A 1 510 ? 27.516 -0.420 -10.324 1.00 94.12 510 ILE A N 1
ATOM 3792 C CA . ILE A 1 510 ? 26.313 -1.151 -9.916 1.00 94.12 510 ILE A CA 1
ATOM 3793 C C . ILE A 1 510 ? 26.596 -2.648 -9.948 1.00 94.12 510 ILE A C 1
ATOM 3795 O O . ILE A 1 510 ? 27.076 -3.203 -10.947 1.00 94.12 510 ILE A O 1
ATOM 3799 N N . ARG A 1 511 ? 26.253 -3.324 -8.852 1.00 95.50 511 ARG A N 1
ATOM 3800 C CA . ARG A 1 511 ? 26.324 -4.780 -8.739 1.00 95.50 511 ARG A CA 1
ATOM 3801 C C . ARG A 1 511 ? 24.951 -5.365 -8.476 1.00 95.50 511 ARG A C 1
ATOM 3803 O O . ARG A 1 511 ? 24.080 -4.722 -7.898 1.00 95.50 511 ARG A O 1
ATOM 3810 N N . VAL A 1 512 ? 24.786 -6.612 -8.894 1.00 96.81 512 VAL A N 1
ATOM 3811 C CA . VAL A 1 512 ? 23.581 -7.402 -8.654 1.00 96.81 512 VAL A CA 1
ATOM 3812 C C . VAL A 1 512 ? 23.937 -8.774 -8.118 1.00 96.81 512 VAL A C 1
ATOM 3814 O O . VAL A 1 512 ? 24.997 -9.333 -8.424 1.00 96.81 512 VAL A O 1
ATOM 3817 N N . ARG A 1 513 ? 23.010 -9.358 -7.367 1.00 97.38 513 ARG A N 1
ATOM 3818 C CA . ARG A 1 513 ? 23.065 -10.755 -6.953 1.00 97.38 513 ARG A CA 1
ATOM 3819 C C . ARG A 1 513 ? 21.674 -11.348 -7.014 1.00 97.38 513 ARG A C 1
ATOM 3821 O O . ARG A 1 513 ? 20.718 -10.758 -6.519 1.00 97.38 513 ARG A O 1
ATOM 3828 N N . ASN A 1 514 ? 21.587 -12.524 -7.620 1.00 95.62 514 ASN A N 1
ATOM 3829 C CA . ASN A 1 514 ? 20.330 -13.239 -7.772 1.00 95.62 514 ASN A CA 1
ATOM 3830 C C . ASN A 1 514 ? 20.250 -14.386 -6.766 1.00 95.62 514 ASN A C 1
ATOM 3832 O O . ASN A 1 514 ? 21.235 -15.096 -6.545 1.00 95.62 514 ASN A O 1
ATOM 3836 N N . MET A 1 515 ? 19.066 -14.583 -6.207 1.00 95.69 515 MET A N 1
ATOM 3837 C CA . MET A 1 515 ? 18.665 -15.759 -5.456 1.00 95.69 515 MET A CA 1
ATOM 3838 C C . MET A 1 515 ? 17.617 -16.505 -6.282 1.00 95.69 515 MET A C 1
ATOM 3840 O O . MET A 1 515 ? 16.648 -15.917 -6.759 1.00 95.69 515 MET A O 1
ATOM 3844 N N . SER A 1 516 ? 17.823 -17.803 -6.478 1.00 94.06 516 SER A N 1
ATOM 3845 C CA . SER A 1 516 ? 16.814 -18.676 -7.090 1.00 94.06 516 SER A CA 1
ATOM 3846 C C . SER A 1 516 ? 15.561 -18.781 -6.214 1.00 94.06 516 SER A C 1
ATOM 3848 O O . SER A 1 516 ? 15.626 -18.554 -5.005 1.00 94.06 516 SER A O 1
ATOM 3850 N N . ALA A 1 517 ? 14.445 -19.211 -6.804 1.00 86.50 517 ALA A N 1
ATOM 3851 C CA . ALA A 1 517 ? 13.198 -19.483 -6.084 1.00 86.50 517 ALA A CA 1
ATOM 3852 C C . ALA A 1 517 ? 13.370 -20.490 -4.928 1.00 86.50 517 ALA A C 1
ATOM 3854 O O . ALA A 1 517 ? 12.709 -20.398 -3.900 1.00 86.50 517 ALA A O 1
ATOM 3855 N N . SER A 1 518 ? 14.321 -21.425 -5.053 1.00 85.81 518 SER A N 1
ATOM 3856 C CA . SER A 1 518 ? 14.675 -22.384 -3.999 1.00 85.81 518 SER A CA 1
ATOM 3857 C C . SER A 1 518 ? 15.584 -21.805 -2.902 1.00 85.81 518 SER A C 1
ATOM 3859 O O . SER A 1 518 ? 16.089 -22.556 -2.071 1.00 85.81 518 SER A O 1
ATOM 3861 N N . GLY A 1 519 ? 15.853 -20.495 -2.907 1.00 88.00 519 GLY A N 1
ATOM 3862 C CA . GLY A 1 519 ? 16.646 -19.815 -1.878 1.00 88.00 519 GLY A CA 1
ATOM 3863 C C . GLY A 1 519 ? 18.167 -19.922 -2.042 1.00 88.00 519 GLY A C 1
ATOM 3864 O O . GLY A 1 519 ? 18.906 -19.622 -1.106 1.00 88.00 519 GLY A O 1
ATOM 3865 N N . VAL A 1 520 ? 18.666 -20.351 -3.207 1.00 93.62 520 VAL A N 1
ATOM 3866 C CA . VAL A 1 520 ? 20.115 -20.475 -3.462 1.00 93.62 520 VAL A CA 1
ATOM 3867 C C . VAL A 1 520 ? 20.654 -19.196 -4.094 1.00 93.62 520 VAL A C 1
ATOM 3869 O O . VAL A 1 520 ? 20.197 -18.805 -5.171 1.00 93.62 520 VAL A O 1
ATOM 3872 N N . TRP A 1 521 ? 21.645 -18.578 -3.446 1.00 95.62 521 TRP A N 1
ATOM 3873 C CA . TRP A 1 521 ? 22.338 -17.379 -3.925 1.00 95.62 521 TRP A CA 1
ATOM 3874 C C . TRP A 1 521 ? 23.391 -17.685 -4.991 1.00 95.62 521 TRP A C 1
ATOM 3876 O O . TRP A 1 521 ? 24.245 -18.554 -4.813 1.00 95.62 521 TRP A O 1
ATOM 3886 N N . GLY A 1 522 ? 23.373 -16.907 -6.071 1.00 94.38 522 GLY A N 1
ATOM 3887 C CA . GLY A 1 522 ? 24.421 -16.888 -7.087 1.00 94.38 522 GLY A CA 1
ATOM 3888 C C . GLY A 1 522 ? 25.620 -16.003 -6.723 1.00 94.38 522 GLY A C 1
ATOM 3889 O O . GLY A 1 522 ? 25.731 -15.443 -5.626 1.00 94.38 522 GLY A O 1
ATOM 3890 N N . GLY A 1 523 ? 26.540 -15.850 -7.677 1.00 93.75 523 GLY A N 1
ATOM 3891 C CA . GLY A 1 523 ? 27.638 -14.883 -7.590 1.00 93.75 523 GLY A CA 1
ATOM 3892 C C . GLY A 1 523 ? 27.153 -13.437 -7.736 1.00 93.75 523 GLY A C 1
ATOM 3893 O O . GLY A 1 523 ? 26.135 -13.184 -8.376 1.00 93.75 523 GLY A O 1
ATOM 3894 N N . ALA A 1 524 ? 27.883 -12.494 -7.136 1.00 94.44 524 ALA A N 1
ATOM 3895 C CA . ALA A 1 524 ? 27.654 -11.066 -7.340 1.00 94.44 524 ALA A CA 1
ATOM 3896 C C . ALA A 1 524 ? 28.331 -10.600 -8.639 1.00 94.44 524 ALA A C 1
ATOM 3898 O O . ALA A 1 524 ? 29.540 -10.791 -8.807 1.00 94.44 524 ALA A O 1
ATOM 3899 N N . THR A 1 525 ? 27.584 -9.945 -9.523 1.00 94.88 525 THR A N 1
ATOM 3900 C CA . THR A 1 525 ? 28.041 -9.533 -10.859 1.00 94.88 525 THR A CA 1
ATOM 3901 C C . THR A 1 525 ? 27.952 -8.019 -11.007 1.00 94.88 525 THR A C 1
ATOM 3903 O O . THR A 1 525 ? 26.971 -7.418 -10.583 1.00 94.88 525 THR A O 1
ATOM 3906 N N . THR A 1 526 ? 28.974 -7.401 -11.596 1.00 96.25 526 THR A N 1
ATOM 3907 C CA . THR A 1 526 ? 28.925 -5.991 -12.008 1.00 96.25 526 THR A CA 1
ATOM 3908 C C . THR A 1 526 ? 28.091 -5.864 -13.276 1.00 96.25 526 THR A C 1
ATOM 3910 O O . THR A 1 526 ? 28.315 -6.623 -14.218 1.00 96.25 526 THR A O 1
ATOM 3913 N N . VAL A 1 527 ? 27.137 -4.934 -13.291 1.00 96.50 527 VAL A N 1
ATOM 3914 C CA . VAL A 1 527 ? 26.205 -4.754 -14.418 1.00 96.50 527 VAL A CA 1
ATOM 3915 C C . VAL A 1 527 ? 26.324 -3.400 -15.103 1.00 96.50 527 VAL A C 1
ATOM 3917 O O . VAL A 1 527 ? 25.937 -3.286 -16.259 1.00 96.50 527 VAL A O 1
ATOM 3920 N N . SER A 1 528 ? 26.878 -2.395 -14.425 1.00 95.94 528 SER A N 1
ATOM 3921 C CA . SER A 1 528 ? 27.206 -1.109 -15.038 1.00 95.94 528 SER A CA 1
ATOM 3922 C C . SER A 1 528 ? 28.462 -1.231 -15.901 1.00 95.94 528 SER A C 1
ATOM 3924 O O . SER A 1 528 ? 29.472 -1.791 -15.461 1.00 95.94 528 SER A O 1
ATOM 3926 N N . THR A 1 529 ? 28.427 -0.667 -17.104 1.00 95.25 529 THR A N 1
ATOM 3927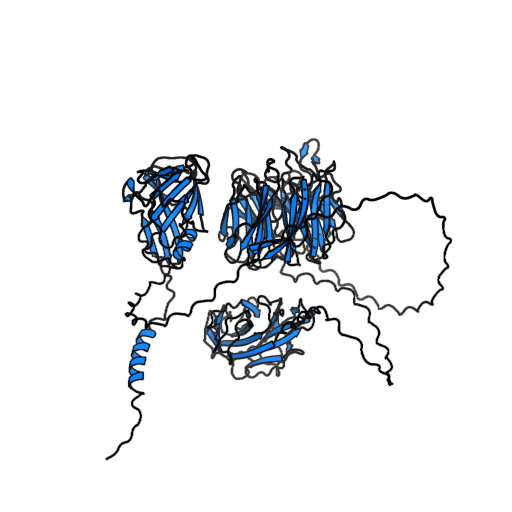 C CA . THR A 1 529 ? 29.604 -0.533 -17.979 1.00 95.25 529 THR A CA 1
ATOM 3928 C C . THR A 1 529 ? 30.227 0.860 -17.909 1.00 95.25 529 THR A C 1
ATOM 3930 O O . THR A 1 529 ? 31.405 1.014 -18.231 1.00 95.25 529 THR A O 1
ATOM 3933 N N . ALA A 1 530 ? 29.465 1.856 -17.448 1.00 92.31 530 ALA A N 1
ATOM 3934 C CA . ALA A 1 530 ? 29.956 3.198 -17.153 1.00 92.31 530 ALA A CA 1
ATOM 3935 C C . ALA A 1 530 ? 30.305 3.365 -15.660 1.00 92.31 530 ALA A C 1
ATOM 3937 O O . ALA A 1 530 ? 29.694 2.694 -14.821 1.00 92.31 530 ALA A O 1
ATOM 3938 N N . PRO A 1 531 ? 31.247 4.272 -15.326 1.00 91.12 531 PRO A N 1
ATOM 3939 C CA . PRO A 1 531 ? 31.423 4.778 -13.968 1.00 91.12 531 PRO A CA 1
ATOM 3940 C C . PRO A 1 531 ? 30.091 5.245 -13.386 1.00 91.12 531 PRO A C 1
ATOM 3942 O O . PRO A 1 531 ? 29.306 5.887 -14.084 1.00 91.12 531 PRO A O 1
ATOM 3945 N N . VAL A 1 532 ? 29.842 4.919 -12.125 1.00 88.44 532 VAL A N 1
ATOM 3946 C CA . VAL A 1 532 ? 28.651 5.354 -11.391 1.00 88.44 532 VAL A CA 1
ATOM 3947 C C . VAL A 1 532 ? 29.036 6.541 -10.529 1.00 88.44 532 VAL A C 1
ATOM 3949 O O . VAL A 1 532 ? 30.056 6.486 -9.839 1.00 88.44 532 VAL A O 1
ATOM 3952 N N . TRP A 1 533 ? 28.236 7.607 -10.569 1.00 77.75 533 TRP A N 1
ATOM 3953 C CA . TRP A 1 533 ? 28.454 8.703 -9.640 1.00 77.75 533 TRP A CA 1
ATOM 3954 C C . TRP A 1 533 ? 28.116 8.238 -8.229 1.00 77.75 533 TRP A C 1
ATOM 3956 O O . TRP A 1 533 ? 27.073 7.633 -7.987 1.00 77.75 533 TRP A O 1
ATOM 3966 N N . SER A 1 534 ? 28.968 8.589 -7.282 1.00 74.06 534 SER A N 1
ATOM 3967 C CA . SER A 1 534 ? 28.606 8.570 -5.880 1.00 74.06 534 SER A CA 1
ATOM 3968 C C . SER A 1 534 ? 29.075 9.891 -5.272 1.00 74.06 534 SER A C 1
ATOM 3970 O O . SER A 1 534 ? 30.164 10.397 -5.565 1.00 74.06 534 SER A O 1
ATOM 3972 N N . SER A 1 535 ? 28.208 10.528 -4.494 1.00 63.12 535 SER A N 1
ATOM 3973 C CA . SER A 1 535 ? 28.588 11.708 -3.727 1.00 63.12 535 SER A CA 1
ATOM 3974 C C . SER A 1 535 ? 29.146 11.236 -2.400 1.00 63.12 535 SER A C 1
ATOM 3976 O O . SER A 1 535 ? 28.545 10.410 -1.736 1.00 63.12 535 SER A O 1
ATOM 3978 N N . THR A 1 536 ? 30.266 11.784 -1.950 1.00 55.47 536 THR A N 1
ATOM 3979 C CA . THR A 1 536 ? 30.663 11.659 -0.541 1.00 55.47 536 THR A CA 1
ATOM 3980 C C . THR A 1 536 ? 30.652 13.016 0.141 1.00 55.47 536 THR A C 1
ATOM 3982 O O . THR A 1 536 ? 31.426 13.235 1.076 1.00 55.47 536 THR A O 1
ATOM 3985 N N . ASN A 1 537 ? 29.828 13.968 -0.314 1.00 43.97 537 ASN A N 1
ATOM 3986 C CA . ASN A 1 537 ? 29.690 15.237 0.400 1.00 43.97 537 ASN A CA 1
ATOM 3987 C C . ASN A 1 537 ? 29.232 14.940 1.831 1.00 43.97 537 ASN A C 1
ATOM 3989 O O . ASN A 1 537 ? 28.228 14.271 2.037 1.00 43.97 537 ASN A O 1
ATOM 3993 N N . PHE A 1 538 ? 30.035 15.361 2.812 1.00 40.56 538 PHE A N 1
ATOM 3994 C CA . PHE A 1 538 ? 29.880 15.008 4.233 1.00 40.56 538 PHE A CA 1
ATOM 3995 C C . PHE A 1 538 ? 29.959 13.498 4.559 1.00 40.56 538 PHE A C 1
ATOM 3997 O O . PHE A 1 538 ? 29.731 13.094 5.691 1.00 40.56 538 PHE A O 1
ATOM 4004 N N . GLY A 1 539 ? 30.398 12.665 3.610 1.00 37.34 539 GLY A N 1
ATOM 4005 C CA . GLY A 1 539 ? 30.401 11.204 3.715 1.00 37.34 539 GLY A CA 1
ATOM 4006 C C . GLY A 1 539 ? 29.120 10.539 3.196 1.00 37.34 539 GLY A C 1
ATOM 4007 O O . GLY A 1 539 ? 28.877 9.385 3.550 1.00 37.34 539 GLY A O 1
ATOM 4008 N N . LEU A 1 540 ? 28.314 11.248 2.384 1.00 42.56 540 LEU A N 1
ATOM 4009 C CA . LEU A 1 540 ? 26.954 10.853 2.006 1.00 42.56 540 LEU A CA 1
ATOM 4010 C C . LEU A 1 540 ? 26.694 10.674 0.510 1.00 42.56 540 LEU A C 1
ATOM 4012 O O . LEU A 1 540 ? 26.761 11.650 -0.234 1.00 42.56 540 LEU A O 1
ATOM 4016 N N . ASN A 1 541 ? 26.223 9.482 0.122 1.00 51.38 541 ASN A N 1
ATOM 4017 C CA . ASN A 1 541 ? 25.563 9.243 -1.165 1.00 51.38 541 ASN A CA 1
ATOM 4018 C C . ASN A 1 541 ? 24.068 9.555 -1.052 1.00 51.38 541 ASN A C 1
ATOM 4020 O O . ASN A 1 541 ? 23.291 8.674 -0.680 1.00 51.38 541 ASN A O 1
ATOM 4024 N N . ILE A 1 542 ? 23.674 10.790 -1.338 1.00 57.34 542 ILE A N 1
ATOM 4025 C CA . ILE A 1 542 ? 22.266 11.176 -1.495 1.00 57.34 542 ILE A CA 1
ATOM 4026 C C . ILE A 1 542 ? 21.896 10.969 -2.986 1.00 57.34 542 ILE A C 1
ATOM 4028 O O . ILE A 1 542 ? 22.759 11.169 -3.842 1.00 57.34 542 ILE A O 1
ATOM 4032 N N . ASP A 1 543 ? 20.672 10.511 -3.277 1.00 61.09 543 ASP A N 1
ATOM 4033 C CA . ASP A 1 543 ? 20.019 10.587 -4.606 1.00 61.09 543 ASP A CA 1
ATOM 4034 C C . ASP A 1 543 ? 20.561 9.693 -5.743 1.00 61.09 543 ASP A C 1
ATOM 4036 O O . ASP A 1 543 ? 20.625 10.144 -6.887 1.00 61.09 543 ASP A O 1
ATOM 4040 N N . GLN A 1 544 ? 21.061 8.472 -5.489 1.00 69.81 544 GLN A N 1
ATOM 4041 C CA . GLN A 1 544 ? 21.791 7.708 -6.531 1.00 69.81 544 GLN A CA 1
ATOM 4042 C C . GLN A 1 544 ? 21.662 6.172 -6.456 1.00 69.81 544 GLN A C 1
ATOM 4044 O O . GLN A 1 544 ? 22.632 5.432 -6.664 1.00 69.81 544 GLN A O 1
ATOM 4049 N N . GLY A 1 545 ? 20.484 5.651 -6.122 1.00 78.44 545 GLY A N 1
ATOM 4050 C CA . GLY A 1 545 ? 20.273 4.204 -6.030 1.00 78.44 545 GLY A CA 1
ATOM 4051 C C . GLY A 1 545 ? 19.971 3.542 -7.381 1.00 78.44 545 GLY A C 1
ATOM 4052 O O . GLY A 1 545 ? 19.373 4.159 -8.257 1.00 78.44 545 GLY A O 1
ATOM 4053 N N . PRO A 1 546 ? 20.316 2.256 -7.592 1.00 88.44 546 PRO A N 1
ATOM 4054 C CA . PRO A 1 546 ? 19.743 1.515 -8.705 1.00 88.44 546 PRO A CA 1
ATOM 4055 C C . PRO A 1 546 ? 18.242 1.282 -8.471 1.00 88.44 546 PRO A C 1
ATOM 4057 O O . PRO A 1 546 ? 17.837 0.757 -7.431 1.00 88.44 546 PRO A O 1
ATOM 4060 N N . SER A 1 547 ? 17.417 1.574 -9.473 1.00 90.25 547 SER A N 1
ATOM 4061 C CA . SER A 1 547 ? 16.018 1.139 -9.512 1.00 90.25 547 SER A CA 1
ATOM 4062 C C . SER A 1 547 ? 15.936 -0.198 -10.236 1.00 90.25 547 SER A C 1
ATOM 4064 O O . SER A 1 547 ? 16.326 -0.267 -11.398 1.00 90.25 547 SER A O 1
ATOM 4066 N N . VAL A 1 548 ? 15.392 -1.245 -9.607 1.00 92.00 548 VAL A N 1
ATOM 4067 C CA . VAL A 1 548 ? 15.203 -2.564 -10.234 1.00 92.00 548 VAL A CA 1
ATOM 4068 C C . VAL A 1 548 ? 13.737 -2.989 -10.201 1.00 92.00 548 VAL A C 1
ATOM 4070 O O . VAL A 1 548 ? 13.054 -2.819 -9.196 1.00 92.00 548 VAL A O 1
ATOM 4073 N N . LEU A 1 549 ? 13.262 -3.571 -11.300 1.00 92.94 549 LEU A N 1
ATOM 4074 C CA . LEU A 1 549 ? 11.982 -4.272 -11.374 1.00 92.94 549 LEU A CA 1
ATOM 4075 C C . LEU A 1 549 ? 12.112 -5.521 -12.250 1.00 92.94 549 LEU A C 1
ATOM 4077 O O . LEU A 1 549 ? 13.040 -5.644 -13.056 1.00 92.94 549 LEU A O 1
ATOM 4081 N N . VAL A 1 550 ? 11.172 -6.451 -12.101 1.00 92.44 550 VAL A N 1
ATOM 4082 C CA . VAL A 1 550 ? 11.074 -7.649 -12.945 1.00 92.44 550 VAL A CA 1
ATOM 4083 C C . VAL A 1 550 ? 9.676 -7.721 -13.547 1.00 92.44 550 VAL A C 1
ATOM 4085 O O . VAL A 1 550 ? 8.679 -7.614 -12.829 1.00 92.44 550 VAL A O 1
ATOM 4088 N N . THR A 1 551 ? 9.597 -7.865 -14.864 1.00 88.88 551 THR A N 1
ATOM 4089 C CA . THR A 1 551 ? 8.329 -8.018 -15.589 1.00 88.88 551 THR A CA 1
ATOM 4090 C C . THR A 1 551 ? 7.784 -9.440 -15.459 1.00 88.88 551 THR A C 1
ATOM 4092 O O . THR A 1 551 ? 8.467 -10.363 -15.011 1.00 88.88 551 THR A O 1
ATOM 4095 N N . SER A 1 552 ? 6.516 -9.628 -15.824 1.00 85.31 552 SER A N 1
ATOM 4096 C CA . SER A 1 552 ? 5.809 -10.915 -15.723 1.00 85.31 552 SER A CA 1
ATOM 4097 C C . SER A 1 552 ? 6.429 -12.031 -16.574 1.00 85.31 552 SER A C 1
ATOM 4099 O O . SER A 1 552 ? 6.265 -13.205 -16.259 1.00 85.31 552 SER A O 1
ATOM 4101 N N . ASP A 1 553 ? 7.191 -11.678 -17.609 1.00 85.69 553 ASP A N 1
ATOM 4102 C CA . ASP A 1 553 ? 7.999 -12.584 -18.430 1.00 85.69 553 ASP A CA 1
ATOM 4103 C C . ASP A 1 553 ? 9.391 -12.890 -17.820 1.00 85.69 553 ASP A C 1
ATOM 4105 O O . ASP A 1 553 ? 10.241 -13.495 -18.474 1.00 85.69 553 ASP A O 1
ATOM 4109 N N . GLY A 1 554 ? 9.640 -12.499 -16.565 1.00 89.56 554 GLY A N 1
ATOM 4110 C CA . GLY A 1 554 ? 10.871 -12.801 -15.820 1.00 89.56 554 GLY A CA 1
ATOM 4111 C C . GLY A 1 554 ? 12.081 -11.942 -16.209 1.00 89.56 554 GLY A C 1
ATOM 4112 O O . GLY A 1 554 ? 13.189 -12.146 -15.684 1.00 89.56 554 GLY A O 1
ATOM 4113 N N . ILE A 1 555 ? 11.888 -10.976 -17.110 1.00 93.19 555 ILE A N 1
ATOM 4114 C CA . ILE A 1 555 ? 12.944 -10.091 -17.596 1.00 93.19 555 ILE A CA 1
ATOM 4115 C C . ILE A 1 555 ? 13.262 -9.047 -16.532 1.00 93.19 555 ILE A C 1
ATOM 4117 O O . ILE A 1 555 ? 12.389 -8.430 -15.925 1.00 93.19 555 ILE A O 1
ATOM 4121 N N . LYS A 1 556 ? 14.558 -8.878 -16.269 1.00 95.38 556 LYS A N 1
ATOM 4122 C CA . LYS A 1 556 ? 15.064 -7.969 -15.242 1.00 95.38 556 LYS A CA 1
ATOM 4123 C C . LYS A 1 556 ? 15.402 -6.638 -15.887 1.00 95.38 556 LYS A C 1
ATOM 4125 O O . LYS A 1 556 ? 16.119 -6.596 -16.892 1.00 95.38 556 LYS A O 1
ATOM 4130 N N . HIS A 1 557 ? 14.917 -5.574 -15.269 1.00 95.50 557 HIS A N 1
ATOM 4131 C CA . HIS A 1 557 ? 15.099 -4.202 -15.706 1.00 95.50 557 HIS A CA 1
ATOM 4132 C C . HIS A 1 557 ? 15.728 -3.411 -14.572 1.00 95.50 557 HIS A C 1
ATOM 4134 O O . HIS A 1 557 ? 15.257 -3.475 -13.438 1.00 95.50 557 HIS A O 1
ATOM 4140 N N . LEU A 1 558 ? 16.789 -2.677 -14.876 1.00 94.88 558 LEU A N 1
ATOM 4141 C CA . LEU A 1 558 ? 17.482 -1.834 -13.919 1.00 94.88 558 LEU A CA 1
ATOM 4142 C C . LEU A 1 558 ? 17.790 -0.480 -14.553 1.00 94.88 558 LEU A C 1
ATOM 4144 O O . LEU A 1 558 ? 18.119 -0.414 -15.734 1.00 94.88 558 LEU A O 1
ATOM 4148 N N . ALA A 1 559 ? 17.686 0.594 -13.780 1.00 93.31 559 ALA A N 1
ATOM 4149 C CA . ALA A 1 559 ? 18.182 1.907 -14.165 1.00 93.31 559 ALA A CA 1
ATOM 4150 C C . ALA A 1 559 ? 19.151 2.442 -13.114 1.00 93.31 559 ALA A C 1
ATOM 4152 O O . ALA A 1 559 ? 19.020 2.131 -11.929 1.00 93.31 559 ALA A O 1
ATOM 4153 N N . TYR A 1 560 ? 20.129 3.217 -13.568 1.00 90.88 560 TYR A N 1
ATOM 4154 C CA . TYR A 1 560 ? 21.067 3.938 -12.713 1.00 90.88 560 TYR A CA 1
ATOM 4155 C C . TYR A 1 560 ? 21.588 5.187 -13.438 1.00 90.88 560 TYR A C 1
ATOM 4157 O O . TYR A 1 560 ? 21.435 5.304 -14.656 1.00 90.88 560 TYR A O 1
ATOM 4165 N N . MET A 1 561 ? 22.204 6.117 -12.711 1.00 88.62 561 MET A N 1
ATOM 4166 C CA . MET A 1 561 ? 22.856 7.296 -13.290 1.00 88.62 561 MET A CA 1
ATOM 4167 C C . MET A 1 561 ? 24.368 7.065 -13.409 1.00 88.62 561 MET A C 1
ATOM 4169 O O . MET A 1 561 ? 25.003 6.585 -12.467 1.00 88.62 561 MET A O 1
ATOM 4173 N N . GLN A 1 562 ? 24.965 7.390 -14.557 1.00 89.50 562 GLN A N 1
ATOM 4174 C CA . GLN A 1 562 ? 26.429 7.375 -14.665 1.00 89.50 562 GLN A CA 1
ATOM 4175 C C . GLN A 1 562 ? 27.070 8.565 -13.929 1.00 89.50 562 GLN A C 1
ATOM 4177 O O . GLN A 1 562 ? 26.397 9.510 -13.521 1.00 89.50 562 GLN A O 1
ATOM 4182 N N . ASP A 1 563 ? 28.395 8.529 -13.827 1.00 86.38 563 ASP A N 1
ATOM 4183 C CA . ASP A 1 563 ? 29.217 9.629 -13.330 1.00 86.38 563 ASP A CA 1
ATOM 4184 C C . ASP A 1 563 ? 29.062 10.924 -14.154 1.00 86.38 563 ASP A C 1
ATOM 4186 O O . ASP A 1 563 ? 28.524 10.916 -15.272 1.00 86.38 563 ASP A O 1
ATOM 4190 N N . TRP A 1 564 ? 29.542 12.036 -13.590 1.00 85.50 564 TRP A N 1
ATOM 4191 C CA . TRP A 1 564 ? 29.469 13.375 -14.176 1.00 85.50 564 TRP A CA 1
ATOM 4192 C C . TRP A 1 564 ? 29.907 13.377 -15.640 1.00 85.50 564 TRP A C 1
ATOM 4194 O O . TRP A 1 564 ? 30.981 12.883 -16.000 1.00 85.50 564 TRP A O 1
ATOM 4204 N N . GLU A 1 565 ? 29.098 14.000 -16.494 1.00 85.12 565 GLU A N 1
ATOM 4205 C CA . GLU A 1 565 ? 29.399 14.130 -17.913 1.00 85.12 565 GLU A CA 1
ATOM 4206 C C . GLU A 1 565 ? 29.884 15.548 -18.246 1.00 85.12 565 GLU A C 1
ATOM 4208 O O . GLU A 1 565 ? 29.396 16.544 -17.716 1.00 85.12 565 GLU A O 1
ATOM 4213 N N . ASN A 1 566 ? 30.889 15.646 -19.123 1.00 84.25 566 ASN A N 1
ATOM 4214 C CA . ASN A 1 566 ? 31.475 16.918 -19.539 1.00 84.25 566 ASN A CA 1
ATOM 4215 C C . ASN A 1 566 ? 30.763 17.478 -20.778 1.00 84.25 566 ASN A C 1
ATOM 4217 O O . ASN A 1 566 ? 30.949 16.988 -21.895 1.00 84.25 566 ASN A O 1
ATOM 4221 N N . PHE A 1 567 ? 30.033 18.575 -20.600 1.00 82.25 567 PHE A N 1
ATOM 4222 C CA . PHE A 1 567 ? 29.307 19.282 -21.654 1.00 82.25 567 PHE A CA 1
ATOM 4223 C C . PHE A 1 567 ? 30.094 20.492 -22.168 1.00 82.25 567 PHE A C 1
ATOM 4225 O O . PHE A 1 567 ? 29.686 21.642 -22.025 1.00 82.25 567 PHE A O 1
ATOM 4232 N N . GLY A 1 568 ? 31.259 20.245 -22.772 1.00 79.69 568 GLY A N 1
ATOM 4233 C CA . GLY A 1 568 ? 32.058 21.308 -23.397 1.00 79.69 568 GLY A CA 1
ATOM 4234 C C . GLY A 1 568 ? 32.751 22.250 -22.404 1.00 79.69 568 GLY A C 1
ATOM 4235 O O . GLY A 1 568 ? 32.930 23.429 -22.701 1.00 79.69 568 GLY A O 1
ATOM 4236 N N . GLY A 1 569 ? 33.163 21.731 -21.244 1.00 78.19 569 GLY A N 1
ATOM 4237 C CA . GLY A 1 569 ? 33.911 22.453 -20.208 1.00 78.19 569 GLY A CA 1
ATOM 4238 C C . GLY A 1 569 ? 33.169 22.605 -18.879 1.00 78.19 569 GLY A C 1
ATOM 4239 O O . GLY A 1 569 ? 33.786 22.999 -17.890 1.00 78.19 569 GLY A O 1
ATOM 4240 N N . THR A 1 570 ? 31.883 22.257 -18.836 1.00 77.88 570 THR A N 1
ATOM 4241 C CA . THR A 1 570 ? 31.072 22.206 -17.614 1.00 77.88 570 THR A CA 1
ATOM 4242 C C . THR A 1 570 ? 30.697 20.757 -17.340 1.00 77.88 570 THR A C 1
ATOM 4244 O O . THR A 1 570 ? 30.139 20.096 -18.212 1.00 77.88 570 THR A O 1
ATOM 4247 N N . TYR A 1 571 ? 31.035 20.261 -16.153 1.00 78.50 571 TYR A N 1
ATOM 4248 C CA . TYR A 1 571 ? 30.559 18.964 -15.683 1.00 78.50 571 TYR A CA 1
ATOM 4249 C C . TYR A 1 571 ? 29.158 19.142 -15.095 1.00 78.50 571 TYR A C 1
ATOM 4251 O O . TYR A 1 571 ? 28.949 20.082 -14.327 1.00 78.50 571 TYR A O 1
ATOM 4259 N N . ASP A 1 572 ? 28.233 18.256 -15.456 1.00 81.06 572 ASP A N 1
ATOM 4260 C CA . ASP A 1 572 ? 26.895 18.150 -14.853 1.00 81.06 572 ASP A CA 1
ATOM 4261 C C . ASP A 1 572 ? 26.527 16.671 -14.627 1.00 81.06 572 ASP A C 1
ATOM 4263 O O . ASP A 1 572 ? 27.310 15.783 -14.995 1.00 81.06 572 ASP A O 1
ATOM 4267 N N . TYR A 1 573 ? 25.360 16.407 -14.034 1.00 79.44 573 TYR A N 1
ATOM 4268 C CA . TYR A 1 573 ? 24.856 15.052 -13.809 1.00 79.44 573 TYR A CA 1
ATOM 4269 C C . TYR A 1 573 ? 24.917 14.197 -15.080 1.00 79.44 573 TYR A C 1
ATOM 4271 O O . TYR A 1 573 ? 24.635 14.637 -16.201 1.00 79.44 573 TYR A O 1
ATOM 4279 N N . GLY A 1 574 ? 25.322 12.946 -14.883 1.00 84.31 574 GLY A N 1
ATOM 4280 C CA . GLY A 1 574 ? 25.440 11.965 -15.942 1.00 84.31 574 GLY A CA 1
ATOM 4281 C C . GLY A 1 574 ? 24.095 11.563 -16.546 1.00 84.31 574 GLY A C 1
ATOM 4282 O O . GLY A 1 574 ? 23.022 11.789 -15.987 1.00 84.31 574 GLY A O 1
ATOM 4283 N N . ARG A 1 575 ? 24.141 10.931 -17.719 1.00 89.56 575 ARG A N 1
ATOM 4284 C CA . ARG A 1 575 ? 22.950 10.321 -18.328 1.00 89.56 575 ARG A CA 1
ATOM 4285 C C . ARG A 1 575 ? 22.455 9.095 -17.554 1.00 89.56 575 ARG A C 1
ATOM 4287 O O . ARG A 1 575 ? 23.187 8.438 -16.815 1.00 89.56 575 ARG A O 1
ATOM 4294 N N . ILE A 1 576 ? 21.204 8.737 -17.798 1.00 91.19 576 ILE A N 1
ATOM 4295 C CA . ILE A 1 576 ? 20.609 7.490 -17.328 1.00 91.19 576 ILE A CA 1
ATOM 4296 C C . ILE A 1 576 ? 21.174 6.330 -18.138 1.00 91.19 576 ILE A C 1
ATOM 4298 O O . ILE A 1 576 ? 21.291 6.392 -19.364 1.00 91.19 576 ILE A O 1
ATOM 4302 N N . HIS A 1 577 ? 21.442 5.237 -17.449 1.00 93.69 577 HIS A N 1
ATOM 4303 C CA . HIS A 1 577 ? 21.679 3.931 -18.025 1.00 93.69 577 HIS A CA 1
ATOM 4304 C C . HIS A 1 577 ? 20.488 3.022 -17.758 1.00 93.69 577 HIS A C 1
ATOM 4306 O O . HIS A 1 577 ? 19.936 3.004 -16.658 1.00 93.69 577 HIS A O 1
ATOM 4312 N N . TYR A 1 578 ? 20.109 2.251 -18.771 1.00 95.56 578 TYR A N 1
ATOM 4313 C CA . TYR A 1 578 ? 19.127 1.186 -18.669 1.00 95.56 578 TYR A CA 1
ATOM 4314 C C . TYR A 1 578 ? 19.815 -0.151 -18.900 1.00 95.56 578 TYR A C 1
ATOM 4316 O O . TYR A 1 578 ? 20.378 -0.409 -19.964 1.00 95.56 578 TYR A O 1
ATOM 4324 N N . VAL A 1 579 ? 19.730 -1.014 -17.899 1.00 96.44 579 VAL A N 1
ATOM 4325 C CA . VAL A 1 579 ? 20.316 -2.343 -17.909 1.00 96.44 579 VAL A CA 1
ATOM 4326 C C . VAL A 1 579 ? 19.204 -3.378 -17.976 1.00 96.44 579 VAL A C 1
ATOM 4328 O O . VAL A 1 579 ? 18.242 -3.338 -17.206 1.00 96.44 579 VAL A O 1
ATOM 4331 N N . ARG A 1 580 ? 19.335 -4.335 -18.891 1.00 95.31 580 ARG A N 1
ATOM 4332 C CA . ARG A 1 580 ? 18.349 -5.397 -19.105 1.00 95.31 580 ARG A CA 1
ATOM 4333 C C . ARG A 1 580 ? 18.999 -6.771 -19.043 1.00 95.31 580 ARG A C 1
ATOM 4335 O O . ARG A 1 580 ? 20.122 -6.946 -19.510 1.00 95.31 580 ARG A O 1
ATOM 4342 N N . ASN A 1 581 ? 18.275 -7.752 -18.514 1.00 95.75 581 ASN A N 1
ATOM 4343 C CA . ASN A 1 581 ? 18.658 -9.159 -18.583 1.00 95.75 581 ASN A CA 1
ATOM 4344 C C . ASN A 1 581 ? 17.428 -10.044 -18.819 1.00 95.75 581 ASN A C 1
ATOM 4346 O O . ASN A 1 581 ? 16.544 -10.131 -17.969 1.00 95.75 581 ASN A O 1
ATOM 4350 N N . ASP A 1 582 ? 17.398 -10.705 -19.975 1.00 91.88 582 ASP A N 1
ATOM 4351 C CA . ASP A 1 582 ? 16.349 -11.634 -20.425 1.00 91.88 582 ASP A CA 1
ATOM 4352 C C . ASP A 1 582 ? 16.758 -13.114 -20.336 1.00 91.88 582 ASP A C 1
ATOM 4354 O O . ASP A 1 582 ? 16.153 -13.979 -20.962 1.00 91.88 582 ASP A O 1
ATOM 4358 N N . GLY A 1 583 ? 17.816 -13.407 -19.580 1.00 89.19 583 GLY A N 1
ATOM 4359 C CA . GLY A 1 583 ? 18.419 -14.732 -19.476 1.00 89.19 583 GLY A CA 1
ATOM 4360 C C . GLY A 1 583 ? 19.672 -14.915 -20.332 1.00 89.19 583 GLY A C 1
ATOM 4361 O O . GLY A 1 583 ? 20.445 -15.832 -20.056 1.00 89.19 583 GLY A O 1
ATOM 4362 N N . SER A 1 584 ? 19.937 -14.034 -21.307 1.00 90.62 584 SER A N 1
ATOM 4363 C CA . SER A 1 584 ? 21.166 -14.081 -22.120 1.00 90.62 584 SER A CA 1
ATOM 4364 C C . SER A 1 584 ? 22.381 -13.401 -21.467 1.00 90.62 584 SER A C 1
ATOM 4366 O O . SER A 1 584 ? 23.512 -13.566 -21.929 1.00 90.62 584 SER A O 1
ATOM 4368 N N . GLY A 1 585 ? 22.166 -12.671 -20.370 1.00 91.81 585 GLY A N 1
ATOM 4369 C CA . GLY A 1 585 ? 23.183 -11.870 -19.692 1.00 91.81 585 GLY A CA 1
ATOM 4370 C C . GLY A 1 585 ? 22.717 -10.436 -19.455 1.00 91.81 585 GLY A C 1
ATOM 4371 O O . GLY A 1 585 ? 21.641 -10.037 -19.891 1.00 91.81 585 GLY A O 1
ATOM 4372 N N . TRP A 1 586 ? 23.517 -9.660 -18.724 1.00 95.50 586 TRP A N 1
ATOM 4373 C CA . TRP A 1 586 ? 23.237 -8.244 -18.489 1.00 95.50 586 TRP A CA 1
ATOM 4374 C C . TRP A 1 586 ? 23.747 -7.406 -19.659 1.00 95.50 586 TRP A C 1
ATOM 4376 O O . TRP A 1 586 ? 24.913 -7.516 -20.037 1.00 95.50 586 TRP A O 1
ATOM 4386 N N . VAL A 1 587 ? 22.872 -6.568 -20.209 1.00 96.50 587 VAL A N 1
ATOM 4387 C CA . VAL A 1 587 ? 23.181 -5.609 -21.271 1.00 96.50 587 VAL A CA 1
ATOM 4388 C C . VAL A 1 587 ? 22.891 -4.214 -20.745 1.00 96.50 587 VAL A C 1
ATOM 4390 O O . VAL A 1 587 ? 21.749 -3.915 -20.406 1.00 96.50 587 VAL A O 1
ATOM 4393 N N . ASP A 1 588 ? 23.923 -3.384 -20.682 1.00 96.69 588 ASP A N 1
ATOM 4394 C CA . ASP A 1 588 ? 23.845 -1.986 -20.269 1.00 96.69 588 ASP A CA 1
ATOM 4395 C C . ASP A 1 588 ? 23.776 -1.065 -21.493 1.00 96.69 588 ASP A C 1
ATOM 4397 O O . ASP A 1 588 ? 24.547 -1.213 -22.447 1.00 96.69 588 ASP A O 1
ATOM 4401 N N . GLN A 1 589 ? 22.838 -0.122 -21.466 1.00 94.31 589 GLN A N 1
ATOM 4402 C CA . GLN A 1 589 ? 22.592 0.842 -22.524 1.00 94.31 589 GLN A CA 1
ATOM 4403 C C . GLN A 1 589 ? 22.476 2.252 -21.939 1.00 94.31 589 GLN A C 1
ATOM 4405 O O . GLN A 1 589 ? 21.516 2.578 -21.241 1.00 94.31 589 GLN A O 1
ATOM 4410 N N . ALA A 1 590 ? 23.398 3.128 -22.334 1.00 93.12 590 ALA A N 1
ATOM 4411 C CA . ALA A 1 590 ? 23.289 4.557 -22.077 1.00 93.12 590 ALA A CA 1
ATOM 4412 C C . ALA A 1 590 ? 22.093 5.164 -22.835 1.00 93.12 590 ALA A C 1
ATOM 4414 O O . ALA A 1 590 ? 21.946 4.970 -24.048 1.00 93.12 590 ALA A O 1
ATOM 4415 N N . LEU A 1 591 ? 21.254 5.927 -22.136 1.00 91.69 591 LEU A N 1
ATOM 4416 C CA . LEU A 1 591 ? 20.111 6.634 -22.710 1.00 91.69 591 LEU A CA 1
ATOM 4417 C C . LEU A 1 591 ? 20.489 8.080 -23.067 1.00 91.69 591 LEU A C 1
ATOM 4419 O O . LEU A 1 591 ? 21.346 8.672 -22.416 1.00 91.69 591 LEU A O 1
ATOM 4423 N N . PRO A 1 592 ? 19.842 8.705 -24.069 1.00 86.38 592 PRO A N 1
ATOM 4424 C CA . PRO A 1 592 ? 20.015 10.129 -24.373 1.00 86.38 592 PRO A CA 1
ATOM 4425 C C . PRO A 1 592 ? 19.211 11.024 -23.406 1.00 86.38 592 PRO A C 1
ATOM 4427 O O . PRO A 1 592 ? 18.643 12.036 -23.816 1.00 86.38 592 PRO A O 1
ATOM 4430 N N . VAL A 1 593 ? 19.100 10.607 -22.144 1.00 87.88 593 VAL A N 1
ATOM 4431 C CA . VAL A 1 593 ? 18.278 11.232 -21.106 1.00 87.88 593 VAL A CA 1
ATOM 4432 C C . VAL A 1 593 ? 19.138 11.428 -19.872 1.00 87.88 593 VAL A C 1
ATOM 4434 O O . VAL A 1 593 ? 19.862 10.520 -19.477 1.00 87.88 593 VAL A O 1
ATOM 4437 N N . PHE A 1 594 ? 19.025 12.598 -19.264 1.00 88.12 594 PHE A N 1
ATOM 4438 C CA . PHE A 1 594 ? 19.755 13.022 -18.082 1.00 88.12 594 PHE A CA 1
ATOM 4439 C C . PHE A 1 594 ? 18.756 13.307 -16.959 1.00 88.12 594 PHE A C 1
ATOM 4441 O O . PHE A 1 594 ? 17.730 13.947 -17.197 1.00 88.12 594 PHE A O 1
ATOM 4448 N N . THR A 1 595 ? 19.061 12.801 -15.768 1.00 81.50 595 THR A N 1
ATOM 4449 C CA . THR A 1 595 ? 18.378 13.055 -14.490 1.00 81.50 595 THR A CA 1
ATOM 4450 C C . THR A 1 595 ? 19.307 12.593 -13.377 1.00 81.50 595 THR A C 1
ATOM 4452 O O . THR A 1 595 ? 20.092 11.670 -13.602 1.00 81.50 595 THR A O 1
ATOM 4455 N N . HIS A 1 596 ? 19.157 13.140 -12.174 1.00 74.50 596 HIS A N 1
ATOM 4456 C CA . HIS A 1 596 ? 19.589 12.445 -10.965 1.00 74.50 596 HIS A CA 1
ATOM 4457 C C . HIS A 1 596 ? 18.520 11.433 -10.510 1.00 74.50 596 HIS A C 1
ATOM 4459 O O . HIS A 1 596 ? 17.338 11.650 -10.764 1.00 74.50 596 HIS A O 1
ATOM 4465 N N . ASP A 1 597 ? 18.958 10.294 -9.964 1.00 77.56 597 ASP A N 1
ATOM 4466 C CA . ASP A 1 597 ? 18.148 9.219 -9.346 1.00 77.56 597 ASP A CA 1
ATOM 4467 C C . ASP A 1 597 ? 16.952 8.633 -10.157 1.00 77.56 597 ASP A C 1
ATOM 4469 O O . ASP A 1 597 ? 15.789 8.723 -9.774 1.00 77.56 597 ASP A O 1
ATOM 4473 N N . PRO A 1 598 ? 17.177 7.988 -11.319 1.00 85.69 598 PRO A N 1
ATOM 4474 C CA . PRO A 1 598 ? 16.079 7.485 -12.149 1.00 85.69 598 PRO A CA 1
ATOM 4475 C C . PRO A 1 598 ? 15.323 6.302 -11.516 1.00 85.69 598 PRO A C 1
ATOM 4477 O O . PRO A 1 598 ? 15.927 5.287 -11.161 1.00 85.69 598 PRO A O 1
ATOM 4480 N N . ALA A 1 599 ? 13.986 6.347 -11.537 1.00 89.56 599 ALA A N 1
ATOM 4481 C CA . ALA A 1 599 ? 13.144 5.195 -11.206 1.00 89.56 599 ALA A CA 1
ATOM 4482 C C . ALA A 1 599 ? 12.526 4.545 -12.448 1.00 89.56 599 ALA A C 1
ATOM 4484 O O . ALA A 1 599 ? 12.152 5.214 -13.416 1.00 89.56 599 ALA A O 1
ATOM 4485 N N . LEU A 1 600 ? 12.372 3.223 -12.403 1.00 92.19 600 LEU A N 1
ATOM 4486 C CA . LEU A 1 600 ? 11.654 2.462 -13.420 1.00 92.19 600 LEU A CA 1
ATOM 4487 C C . LEU A 1 600 ? 10.229 2.176 -12.965 1.00 92.19 600 LEU A C 1
ATOM 4489 O O . LEU A 1 600 ? 10.024 1.622 -11.895 1.00 92.19 600 LEU A O 1
ATOM 4493 N N . ALA A 1 601 ? 9.251 2.468 -13.813 1.00 91.50 601 ALA A N 1
ATOM 4494 C CA . ALA A 1 601 ? 7.860 2.087 -13.619 1.00 91.50 601 ALA A CA 1
ATOM 4495 C C . ALA A 1 601 ? 7.413 1.114 -14.714 1.00 91.50 601 ALA A C 1
ATOM 4497 O O . ALA A 1 601 ? 7.940 1.108 -15.829 1.00 91.50 601 ALA A O 1
ATOM 4498 N N . THR A 1 602 ? 6.402 0.309 -14.408 1.00 88.25 602 THR A N 1
ATOM 4499 C CA . THR A 1 602 ? 5.763 -0.570 -15.387 1.00 88.25 602 THR A CA 1
ATOM 4500 C C . THR A 1 602 ? 4.264 -0.633 -15.154 1.00 88.25 602 THR A C 1
ATOM 4502 O O . THR A 1 602 ? 3.793 -0.558 -14.020 1.00 88.25 602 THR A O 1
ATOM 4505 N N . ASN A 1 603 ? 3.522 -0.787 -16.243 1.00 82.62 603 ASN A N 1
ATOM 4506 C CA . ASN A 1 603 ? 2.102 -1.117 -16.226 1.00 82.62 603 ASN A CA 1
ATOM 4507 C C . ASN A 1 603 ? 1.854 -2.638 -16.373 1.00 82.62 603 ASN A C 1
ATOM 4509 O O . ASN A 1 603 ? 0.733 -3.070 -16.616 1.00 82.62 603 ASN A O 1
ATOM 4513 N N . GLY A 1 604 ? 2.907 -3.455 -16.264 1.00 76.69 604 GLY A N 1
ATOM 4514 C CA . GLY A 1 604 ? 2.873 -4.902 -16.479 1.00 76.69 604 GLY A CA 1
ATOM 4515 C C . GLY A 1 604 ? 3.313 -5.343 -17.878 1.00 76.69 604 GLY A C 1
ATOM 4516 O O . GLY A 1 604 ? 3.619 -6.521 -18.051 1.00 76.69 604 GLY A O 1
ATOM 4517 N N . VAL A 1 605 ? 3.389 -4.423 -18.847 1.00 73.88 605 VAL A N 1
ATOM 4518 C CA . VAL A 1 605 ? 3.841 -4.697 -20.224 1.00 73.88 605 VAL A CA 1
ATOM 4519 C C . VAL A 1 605 ? 4.943 -3.723 -20.638 1.00 73.88 605 VAL A C 1
ATOM 4521 O O . VAL A 1 605 ? 6.036 -4.128 -21.027 1.00 73.88 605 VAL A O 1
ATOM 4524 N N . ASP A 1 606 ? 4.664 -2.432 -20.522 1.00 85.75 606 ASP A N 1
ATOM 4525 C CA . ASP A 1 606 ? 5.553 -1.355 -20.922 1.00 85.75 606 ASP A CA 1
ATOM 4526 C C . ASP A 1 606 ? 6.478 -0.945 -19.775 1.00 85.75 606 ASP A C 1
ATOM 4528 O O . ASP A 1 606 ? 6.156 -1.081 -18.588 1.00 85.75 606 ASP A O 1
ATOM 4532 N N . ILE A 1 607 ? 7.639 -0.408 -20.151 1.00 91.38 607 ILE A N 1
ATOM 4533 C CA . ILE A 1 607 ? 8.639 0.124 -19.227 1.00 91.38 607 ILE A CA 1
ATOM 4534 C C . ILE A 1 607 ? 8.727 1.632 -19.410 1.00 91.38 607 ILE A C 1
ATOM 4536 O O . ILE A 1 607 ? 8.860 2.127 -20.532 1.00 91.38 607 ILE A O 1
ATOM 4540 N N . TYR A 1 608 ? 8.718 2.344 -18.292 1.00 91.81 608 TYR A N 1
ATOM 4541 C CA . TYR A 1 608 ? 8.887 3.786 -18.234 1.00 91.81 608 TYR A CA 1
ATOM 4542 C C . TYR A 1 608 ? 10.049 4.125 -17.306 1.00 91.81 608 TYR A C 1
ATOM 4544 O O . TYR A 1 608 ? 10.217 3.494 -16.267 1.00 91.81 608 TYR A O 1
ATOM 4552 N N . ALA A 1 609 ? 10.827 5.137 -17.668 1.00 91.81 609 ALA A N 1
ATOM 4553 C CA . ALA A 1 609 ? 11.754 5.803 -16.766 1.00 91.81 609 ALA A CA 1
ATOM 4554 C C . ALA A 1 609 ? 11.121 7.114 -16.289 1.00 91.81 609 ALA A C 1
ATOM 4556 O O . ALA A 1 609 ? 10.510 7.836 -17.084 1.00 91.81 609 ALA A O 1
ATOM 4557 N N . VAL A 1 610 ? 11.263 7.407 -15.001 1.00 90.31 610 VAL A N 1
ATOM 4558 C CA . VAL A 1 610 ? 10.752 8.612 -14.343 1.00 90.31 610 VAL A CA 1
ATOM 4559 C C . VAL A 1 610 ? 11.920 9.306 -13.648 1.00 90.31 610 VAL A C 1
ATOM 4561 O O . VAL A 1 610 ? 12.733 8.644 -13.006 1.00 90.31 610 VAL A O 1
ATOM 4564 N N . GLY A 1 611 ? 12.010 10.626 -13.792 1.00 88.56 611 GLY A N 1
ATOM 4565 C CA . GLY A 1 611 ? 13.071 11.440 -13.194 1.00 88.56 611 GLY A CA 1
ATOM 4566 C C . GLY A 1 611 ? 12.903 12.920 -13.534 1.00 88.56 611 GLY A C 1
ATOM 4567 O O . GLY A 1 611 ? 11.887 13.312 -14.109 1.00 88.56 611 GLY A O 1
ATOM 4568 N N . HIS A 1 612 ? 13.892 13.738 -13.201 1.00 86.44 612 HIS A N 1
ATOM 4569 C CA . HIS A 1 612 ? 13.946 15.150 -13.544 1.00 86.44 612 HIS A CA 1
ATOM 4570 C C . HIS A 1 612 ? 14.148 15.453 -15.015 1.00 86.44 612 HIS A C 1
ATOM 4572 O O . HIS A 1 612 ? 14.661 14.656 -15.805 1.00 86.44 612 HIS A O 1
ATOM 4578 N N . GLY A 1 613 ? 13.779 16.683 -15.362 1.00 87.94 613 GLY A N 1
ATOM 4579 C CA . GLY A 1 613 ? 14.269 17.307 -16.575 1.00 87.94 613 GLY A CA 1
ATOM 4580 C C . GLY A 1 613 ? 15.722 17.725 -16.427 1.00 87.94 613 GLY A C 1
ATOM 4581 O O . GLY A 1 613 ? 16.277 17.766 -15.341 1.00 87.94 613 GLY A O 1
ATOM 4582 N N . HIS A 1 614 ? 16.358 18.038 -17.547 1.00 89.56 614 HIS A N 1
ATOM 4583 C CA . HIS A 1 614 ? 17.764 18.422 -17.563 1.00 89.56 614 HIS A CA 1
ATOM 4584 C C . HIS A 1 614 ? 18.027 19.338 -18.755 1.00 89.56 614 HIS A C 1
ATOM 4586 O O . HIS A 1 614 ? 17.524 19.046 -19.845 1.00 89.56 614 HIS A O 1
ATOM 4592 N N . PRO A 1 615 ? 18.848 20.397 -18.640 1.00 90.06 615 PRO A N 1
ATOM 4593 C CA . PRO A 1 615 ? 19.105 21.330 -19.743 1.00 90.06 615 PRO A CA 1
ATOM 4594 C C . PRO A 1 615 ? 19.603 20.663 -21.036 1.00 90.06 615 PRO A C 1
ATOM 4596 O O . PRO A 1 615 ? 19.325 21.147 -22.136 1.00 90.06 615 PRO A O 1
ATOM 4599 N N . ASN A 1 616 ? 20.300 19.532 -20.893 1.00 89.31 616 ASN A N 1
ATOM 4600 C CA . ASN A 1 616 ? 20.824 18.712 -21.994 1.00 89.31 616 ASN A CA 1
ATOM 4601 C C . ASN A 1 616 ? 19.822 17.704 -22.585 1.00 89.31 616 ASN A C 1
ATOM 4603 O O . ASN A 1 616 ? 20.114 17.101 -23.618 1.00 89.31 616 ASN A O 1
ATOM 4607 N N . ASN A 1 617 ? 18.636 17.537 -21.994 1.00 91.00 617 ASN A N 1
ATOM 4608 C CA . ASN A 1 617 ? 17.581 16.732 -22.601 1.00 91.00 617 ASN A CA 1
ATOM 4609 C C . ASN A 1 617 ? 17.035 17.423 -23.859 1.00 91.00 617 ASN A C 1
ATOM 4611 O O . ASN A 1 617 ? 16.948 18.649 -23.951 1.00 91.00 617 ASN A O 1
ATOM 4615 N N . VAL A 1 618 ? 16.602 16.635 -24.845 1.00 88.56 618 VAL A N 1
ATOM 4616 C CA . VAL A 1 618 ? 15.976 17.168 -26.071 1.00 88.56 618 VAL A CA 1
ATOM 4617 C C . VAL A 1 618 ? 14.643 17.880 -25.790 1.00 88.56 618 VAL A C 1
ATOM 4619 O O . VAL A 1 618 ? 14.315 18.865 -26.454 1.00 88.56 618 VAL A O 1
ATOM 4622 N N . ALA A 1 619 ? 13.916 17.426 -24.769 1.00 87.56 619 ALA A N 1
ATOM 4623 C CA . ALA A 1 619 ? 12.670 17.974 -24.237 1.00 87.56 619 ALA A CA 1
ATOM 4624 C C . ALA A 1 619 ? 12.641 17.758 -22.712 1.00 87.56 619 ALA A C 1
ATOM 4626 O O . ALA A 1 619 ? 13.422 16.958 -22.211 1.00 87.56 619 ALA A O 1
ATOM 4627 N N . CYS A 1 620 ? 11.772 18.468 -21.983 1.00 90.44 620 CYS A N 1
ATOM 4628 C CA . CYS A 1 620 ? 11.777 18.479 -20.512 1.00 90.44 620 CYS A CA 1
ATOM 4629 C C . CYS A 1 620 ? 13.140 18.946 -19.950 1.00 90.44 620 CYS A C 1
ATOM 4631 O O . CYS A 1 620 ? 13.973 18.163 -19.494 1.00 90.44 620 CYS A O 1
ATOM 4633 N N . LYS A 1 621 ? 13.407 20.251 -20.109 1.00 91.56 621 LYS A N 1
ATOM 4634 C CA . LYS A 1 621 ? 14.744 20.849 -19.941 1.00 91.56 621 LYS A CA 1
ATOM 4635 C C . LYS A 1 621 ? 15.007 21.487 -18.577 1.00 91.56 621 LYS A C 1
ATOM 4637 O O . LYS A 1 621 ? 16.127 21.928 -18.338 1.00 91.56 621 LYS A O 1
ATOM 4642 N N . SER A 1 622 ? 13.992 21.602 -17.727 1.00 89.88 622 SER A N 1
ATOM 4643 C CA . SER A 1 622 ? 14.156 22.180 -16.395 1.00 89.88 622 SER A CA 1
ATOM 4644 C C . SER A 1 622 ? 14.477 21.091 -15.385 1.00 89.88 622 SER A C 1
ATOM 4646 O O . SER A 1 622 ? 13.784 20.080 -15.355 1.00 89.88 622 SER A O 1
ATOM 4648 N N . MET A 1 623 ? 15.461 21.334 -14.522 1.00 84.19 623 MET A N 1
ATOM 4649 C CA . MET A 1 623 ? 15.709 20.487 -13.347 1.00 84.19 623 MET A CA 1
ATOM 4650 C C . MET A 1 623 ? 14.565 20.573 -12.329 1.00 84.19 623 MET A C 1
ATOM 4652 O O . MET A 1 623 ? 14.397 19.677 -11.521 1.00 84.19 623 MET A O 1
ATOM 4656 N N . ASP A 1 624 ? 13.738 21.621 -12.399 1.00 87.06 624 ASP A N 1
ATOM 4657 C CA . ASP A 1 624 ? 12.582 21.785 -11.512 1.00 87.06 624 ASP A CA 1
ATOM 4658 C C . ASP A 1 624 ? 11.384 20.896 -11.903 1.00 87.06 624 ASP A C 1
ATOM 4660 O O . ASP A 1 624 ? 10.389 20.837 -11.172 1.00 87.06 624 ASP A O 1
ATOM 4664 N N . ASP A 1 625 ? 11.451 20.248 -13.070 1.00 88.94 625 ASP A N 1
ATOM 4665 C CA . ASP A 1 625 ? 10.359 19.480 -13.662 1.00 88.94 625 ASP A CA 1
ATOM 4666 C C . ASP A 1 625 ? 10.509 17.989 -13.389 1.00 88.94 625 ASP A C 1
ATOM 4668 O O . ASP A 1 625 ? 11.619 17.464 -13.347 1.00 88.94 625 ASP A O 1
ATOM 4672 N N . MET A 1 626 ? 9.376 17.294 -13.306 1.00 90.25 626 MET A N 1
ATOM 4673 C CA . MET A 1 626 ? 9.320 15.841 -13.432 1.00 90.25 626 MET A CA 1
ATOM 4674 C C . MET A 1 626 ? 9.032 15.462 -14.880 1.00 90.25 626 MET A C 1
ATOM 4676 O O . MET A 1 626 ? 8.175 16.064 -15.538 1.00 90.25 626 MET A O 1
ATOM 4680 N N . CYS A 1 627 ? 9.694 14.415 -15.353 1.00 90.44 627 CYS A N 1
ATOM 4681 C CA . CYS A 1 627 ? 9.602 13.907 -16.709 1.00 90.44 627 CYS A CA 1
ATOM 4682 C C . CYS A 1 627 ? 9.394 12.394 -16.721 1.00 90.44 627 CYS A C 1
ATOM 4684 O O . CYS A 1 627 ? 9.759 11.671 -15.793 1.00 90.44 627 CYS A O 1
ATOM 4686 N N . THR A 1 628 ? 8.834 11.911 -17.825 1.00 91.31 628 THR A N 1
ATOM 4687 C CA . THR A 1 628 ? 8.693 10.479 -18.105 1.00 91.31 628 THR A CA 1
ATOM 4688 C C . THR A 1 628 ? 9.282 10.147 -19.467 1.00 91.31 628 THR A C 1
ATOM 4690 O O . THR A 1 628 ? 9.260 10.967 -20.389 1.00 91.31 628 THR A O 1
ATOM 4693 N N . VAL A 1 629 ? 9.813 8.937 -19.601 1.00 91.25 629 VAL A N 1
ATOM 4694 C CA . VAL A 1 629 ? 10.359 8.409 -20.853 1.00 91.25 629 VAL A CA 1
ATOM 4695 C C . VAL A 1 629 ? 9.827 6.999 -21.042 1.00 91.25 629 VAL A C 1
ATOM 4697 O O . VAL A 1 629 ? 10.063 6.137 -20.202 1.00 91.25 629 VAL A O 1
ATOM 4700 N N . ALA A 1 630 ? 9.104 6.751 -22.130 1.00 90.88 630 ALA A N 1
ATOM 4701 C CA . ALA A 1 630 ? 8.603 5.417 -22.446 1.00 90.88 630 ALA A CA 1
ATOM 4702 C C . ALA A 1 630 ? 9.636 4.623 -23.250 1.00 90.88 630 ALA A C 1
ATOM 4704 O O . ALA A 1 630 ? 10.287 5.162 -24.155 1.00 90.88 630 ALA A O 1
ATOM 4705 N N . ARG A 1 631 ? 9.752 3.329 -22.958 1.00 90.69 631 ARG A N 1
ATOM 4706 C CA . ARG A 1 631 ? 10.465 2.384 -23.811 1.00 90.69 631 ARG A CA 1
ATOM 4707 C C . ARG A 1 631 ? 9.531 1.912 -24.922 1.00 90.69 631 ARG A C 1
ATOM 4709 O O . ARG A 1 631 ? 8.442 1.415 -24.658 1.00 90.69 631 ARG A O 1
ATOM 4716 N N . ASN A 1 632 ? 9.969 2.048 -26.165 1.00 86.31 632 ASN A N 1
ATOM 4717 C CA . ASN A 1 632 ? 9.219 1.604 -27.329 1.00 86.31 632 ASN A CA 1
ATOM 4718 C C . ASN A 1 632 ? 9.306 0.072 -27.490 1.00 86.31 632 ASN A C 1
ATOM 4720 O O . ASN A 1 632 ? 10.290 -0.545 -27.057 1.00 86.31 632 ASN A O 1
ATOM 4724 N N . PRO A 1 633 ? 8.332 -0.558 -28.173 1.00 79.81 633 PRO A N 1
ATOM 4725 C CA . PRO A 1 633 ? 8.343 -2.000 -28.440 1.00 79.81 633 PRO A CA 1
ATOM 4726 C C . PRO A 1 633 ? 9.574 -2.497 -29.215 1.00 79.81 633 PRO A C 1
ATOM 4728 O O . PRO A 1 633 ? 10.012 -3.627 -29.018 1.00 79.81 633 PRO A O 1
ATOM 4731 N N . ASP A 1 634 ? 10.167 -1.653 -30.066 1.00 83.50 634 ASP A N 1
ATOM 4732 C CA . ASP A 1 634 ? 11.410 -1.953 -30.798 1.00 83.50 634 ASP A CA 1
ATOM 4733 C C . ASP A 1 634 ? 12.674 -1.899 -29.915 1.00 83.50 634 ASP A C 1
ATOM 4735 O O . ASP A 1 634 ? 13.781 -2.188 -30.367 1.00 83.50 634 ASP A O 1
ATOM 4739 N N . GLY A 1 635 ? 12.506 -1.538 -28.642 1.00 84.75 635 GLY A N 1
ATOM 4740 C CA . GLY A 1 635 ? 13.550 -1.425 -27.641 1.00 84.75 635 GLY A CA 1
ATOM 4741 C C . GLY A 1 635 ? 14.265 -0.082 -27.580 1.00 84.75 635 GLY A C 1
ATOM 4742 O O . GLY A 1 635 ? 15.108 0.095 -26.696 1.00 84.75 635 GLY A O 1
ATOM 4743 N N . THR A 1 636 ? 13.918 0.860 -28.456 1.00 89.31 636 THR A N 1
ATOM 4744 C CA . THR A 1 636 ? 14.365 2.253 -28.360 1.00 89.31 636 THR A CA 1
ATOM 4745 C C . THR A 1 636 ? 13.629 2.992 -27.241 1.00 89.31 636 THR A C 1
ATOM 4747 O O . THR A 1 636 ? 12.666 2.488 -26.666 1.00 89.31 636 THR A O 1
ATOM 4750 N N . TRP A 1 637 ? 14.084 4.199 -26.914 1.00 91.06 637 TRP A N 1
ATOM 4751 C CA . TRP A 1 637 ? 13.443 5.060 -25.922 1.00 91.06 637 TRP A CA 1
ATOM 4752 C C . TRP A 1 637 ? 12.863 6.297 -26.597 1.00 91.06 637 TRP A C 1
ATOM 4754 O O . TRP A 1 637 ? 13.480 6.865 -27.501 1.00 91.06 637 TRP A O 1
ATOM 4764 N N . ALA A 1 638 ? 11.671 6.700 -26.163 1.00 90.00 638 ALA A N 1
ATOM 4765 C CA . ALA A 1 638 ? 11.040 7.935 -26.598 1.00 90.00 638 ALA A CA 1
ATOM 4766 C C . ALA A 1 638 ? 11.814 9.169 -26.094 1.00 90.00 638 ALA A C 1
ATOM 4768 O O . ALA A 1 638 ? 12.707 9.077 -25.253 1.00 90.00 638 ALA A O 1
ATOM 4769 N N . ASN A 1 639 ? 11.451 10.349 -26.597 1.00 89.50 639 ASN A N 1
ATOM 4770 C CA . ASN A 1 639 ? 11.948 11.598 -26.026 1.00 89.50 639 ASN A CA 1
ATOM 4771 C C . ASN A 1 639 ? 11.322 11.831 -24.640 1.00 89.50 639 ASN A C 1
ATOM 4773 O O . ASN A 1 639 ? 10.152 11.482 -24.459 1.00 89.50 639 ASN A O 1
ATOM 4777 N N . PRO A 1 640 ? 12.035 12.470 -23.693 1.00 90.06 640 PRO A N 1
ATOM 4778 C CA . PRO A 1 640 ? 11.454 12.842 -22.410 1.00 90.06 640 PRO A CA 1
ATOM 4779 C C . PRO A 1 640 ? 10.227 13.738 -22.571 1.00 90.06 640 PRO A C 1
ATOM 4781 O O . PRO A 1 640 ? 10.242 14.715 -23.326 1.00 90.06 640 PRO A O 1
ATOM 4784 N N . VAL A 1 641 ? 9.171 13.416 -21.834 1.00 90.06 641 VAL A N 1
ATOM 4785 C CA . VAL A 1 641 ? 7.906 14.151 -21.818 1.00 90.06 641 VAL A CA 1
ATOM 4786 C C . VAL A 1 641 ? 7.742 14.816 -20.460 1.00 90.06 641 VAL A C 1
ATOM 4788 O O . VAL A 1 641 ? 7.904 14.162 -19.430 1.00 90.06 641 VAL A O 1
ATOM 4791 N N . LEU A 1 642 ? 7.404 16.109 -20.464 1.00 90.38 642 LEU A N 1
ATOM 4792 C CA . LEU A 1 642 ? 7.058 16.846 -19.250 1.00 90.38 642 LEU A CA 1
ATOM 4793 C C . LEU A 1 642 ? 5.843 16.205 -18.581 1.00 90.38 642 LEU A C 1
ATOM 4795 O O . LEU A 1 642 ? 4.781 16.102 -19.191 1.00 90.38 642 LEU A O 1
ATOM 4799 N N . PHE A 1 643 ? 6.017 15.808 -17.327 1.00 90.88 643 PHE A N 1
ATOM 4800 C CA . PHE A 1 643 ? 4.974 15.219 -16.503 1.00 90.88 643 PHE A CA 1
ATOM 4801 C C . PHE A 1 643 ? 4.364 16.254 -15.554 1.00 90.88 643 PHE A C 1
ATOM 4803 O O . PHE A 1 643 ? 3.155 16.477 -15.577 1.00 90.88 643 PHE A O 1
ATOM 4810 N N . ALA A 1 644 ? 5.202 16.916 -14.753 1.00 89.94 644 ALA A N 1
ATOM 4811 C CA . ALA A 1 644 ? 4.779 17.954 -13.819 1.00 89.94 644 ALA A CA 1
ATOM 4812 C C . ALA A 1 644 ? 5.799 19.094 -13.797 1.00 89.94 644 ALA A C 1
ATOM 4814 O O . ALA A 1 644 ? 7.002 18.851 -13.796 1.00 89.94 644 ALA A O 1
ATOM 4815 N N . HIS A 1 645 ? 5.303 20.331 -13.760 1.00 88.38 645 HIS A N 1
ATOM 4816 C CA . HIS A 1 645 ? 6.121 21.542 -13.716 1.00 88.38 645 HIS A CA 1
ATOM 4817 C C . HIS A 1 645 ? 5.969 22.243 -12.367 1.00 88.38 645 HIS A C 1
ATOM 4819 O O . HIS A 1 645 ? 4.845 22.464 -11.902 1.00 88.38 645 HIS A O 1
ATOM 4825 N N . SER A 1 646 ? 7.088 22.623 -11.754 1.00 81.44 646 SER A N 1
ATOM 4826 C CA . SER A 1 646 ? 7.086 23.432 -10.539 1.00 81.44 646 SER A CA 1
ATOM 4827 C C . SER A 1 646 ? 7.255 24.914 -10.872 1.00 81.44 646 SER A C 1
ATOM 4829 O O . SER A 1 646 ? 8.252 25.330 -11.450 1.00 81.44 646 SER A O 1
ATOM 4831 N N . THR A 1 647 ? 6.301 25.749 -10.448 1.00 76.19 647 THR A N 1
ATOM 4832 C CA . THR A 1 647 ? 6.408 27.213 -10.600 1.00 76.19 647 THR A CA 1
ATOM 4833 C C . THR A 1 647 ? 7.222 27.881 -9.486 1.00 76.19 647 THR A C 1
ATOM 4835 O O . THR A 1 647 ? 7.553 29.061 -9.590 1.00 76.19 647 THR A O 1
ATOM 4838 N N . THR A 1 648 ? 7.473 27.179 -8.374 1.00 77.81 648 THR A N 1
ATOM 4839 C CA . THR A 1 648 ? 8.201 27.690 -7.199 1.00 77.81 648 THR A CA 1
ATOM 4840 C C . THR A 1 648 ? 8.968 26.564 -6.511 1.00 77.81 648 THR A C 1
ATOM 4842 O O . THR A 1 648 ? 8.350 25.641 -5.989 1.00 77.81 648 THR A O 1
ATOM 4845 N N . GLY A 1 649 ? 10.298 26.656 -6.449 1.00 77.69 649 GLY A N 1
ATOM 4846 C CA . GLY A 1 649 ? 11.149 25.559 -5.965 1.00 77.69 649 GLY A CA 1
ATOM 4847 C C . GLY A 1 649 ? 11.277 24.425 -6.987 1.00 77.69 649 GLY A C 1
ATOM 4848 O O . GLY A 1 649 ? 10.657 24.481 -8.046 1.00 77.69 649 GLY A O 1
ATOM 4849 N N . SER A 1 650 ? 12.041 23.396 -6.641 1.00 82.12 650 SER A N 1
ATOM 4850 C CA . SER A 1 650 ? 12.256 22.202 -7.463 1.00 82.12 650 SER A CA 1
ATOM 4851 C C . SER A 1 650 ? 11.397 21.046 -6.951 1.00 82.12 650 SER A C 1
ATOM 4853 O O . SER A 1 650 ? 11.228 20.897 -5.729 1.00 82.12 650 SER A O 1
ATOM 4855 N N . PHE A 1 651 ? 10.860 20.230 -7.860 1.00 84.62 651 PHE A N 1
ATOM 4856 C CA . PHE A 1 651 ? 10.601 18.833 -7.507 1.00 84.62 651 PHE A CA 1
ATOM 4857 C C . PHE A 1 651 ? 11.945 18.138 -7.243 1.00 84.62 651 PHE A C 1
ATOM 4859 O O . PHE A 1 651 ? 12.967 18.645 -7.696 1.00 84.62 651 PHE A O 1
ATOM 4866 N N . ASP A 1 652 ? 11.956 17.022 -6.524 1.00 72.38 652 ASP A N 1
ATOM 4867 C CA . ASP A 1 652 ? 13.146 16.170 -6.403 1.00 72.38 652 ASP A CA 1
ATOM 4868 C C . ASP A 1 652 ? 12.864 14.744 -6.910 1.00 72.38 652 ASP A C 1
ATOM 4870 O O . ASP A 1 652 ? 11.725 14.269 -6.796 1.00 72.38 652 ASP A O 1
ATOM 4874 N N . ALA A 1 653 ? 13.875 14.074 -7.467 1.00 62.69 653 ALA A N 1
ATOM 4875 C CA . ALA A 1 653 ? 13.740 12.858 -8.260 1.00 62.69 653 ALA A CA 1
ATOM 4876 C C . ALA A 1 653 ? 14.209 11.637 -7.502 1.00 62.69 653 ALA A C 1
ATOM 4878 O O . ALA A 1 653 ? 14.688 10.712 -8.123 1.00 62.69 653 ALA A O 1
ATOM 4879 N N . SER A 1 654 ? 13.886 11.530 -6.226 1.00 74.88 654 SER A N 1
ATOM 4880 C CA . SER A 1 654 ? 13.676 10.211 -5.636 1.00 74.88 654 SER A CA 1
ATOM 4881 C C . SER A 1 654 ? 12.235 9.729 -5.916 1.00 74.88 654 SER A C 1
ATOM 4883 O O . SER A 1 654 ? 11.487 9.560 -4.940 1.00 74.88 654 SER A O 1
ATOM 4885 N N . PRO A 1 655 ? 11.720 9.579 -7.176 1.00 86.12 655 PRO A N 1
ATOM 4886 C CA . PRO A 1 655 ? 10.340 9.209 -7.335 1.00 86.12 655 PRO A CA 1
ATOM 4887 C C . PRO A 1 655 ? 10.170 7.763 -6.896 1.00 86.12 655 PRO A C 1
ATOM 4889 O O . PRO A 1 655 ? 10.853 6.847 -7.355 1.00 86.12 655 PRO A O 1
ATOM 4892 N N . SER A 1 656 ? 9.200 7.549 -6.025 1.00 89.19 656 SER A N 1
ATOM 4893 C CA . SER A 1 656 ? 8.894 6.224 -5.534 1.00 89.19 656 SER A CA 1
ATOM 4894 C C . SER A 1 656 ? 7.753 5.630 -6.339 1.00 89.19 656 SER A C 1
ATOM 4896 O O . SER A 1 656 ? 6.617 6.099 -6.283 1.00 89.19 656 SER A O 1
ATOM 4898 N N . VAL A 1 657 ? 8.064 4.616 -7.135 1.00 89.12 657 VAL A N 1
ATOM 4899 C CA . VAL A 1 657 ? 7.140 4.020 -8.103 1.00 89.12 657 VAL A CA 1
ATOM 4900 C C . VAL A 1 657 ? 6.286 2.912 -7.487 1.00 89.12 657 VAL A C 1
ATOM 4902 O O . VAL A 1 657 ? 6.745 2.123 -6.659 1.00 89.12 657 VAL A O 1
ATOM 4905 N N . LYS A 1 658 ? 5.033 2.802 -7.938 1.00 84.56 658 LYS A N 1
ATOM 4906 C CA . LYS A 1 658 ? 4.162 1.670 -7.612 1.00 84.56 658 LYS A CA 1
ATOM 4907 C C . LYS A 1 658 ? 4.616 0.450 -8.405 1.00 84.56 658 LYS A C 1
ATOM 4909 O O . LYS A 1 658 ? 4.371 0.365 -9.609 1.00 84.56 658 LYS A O 1
ATOM 4914 N N . TRP A 1 659 ? 5.217 -0.513 -7.714 1.00 83.50 659 TRP A N 1
ATOM 4915 C CA . TRP A 1 659 ? 5.528 -1.826 -8.269 1.00 83.50 659 TRP A CA 1
ATOM 4916 C C . TRP A 1 659 ? 5.544 -2.909 -7.179 1.00 83.50 659 TRP A C 1
ATOM 4918 O O . TRP A 1 659 ? 5.936 -2.660 -6.040 1.00 83.50 659 TRP A O 1
ATOM 4928 N N . GLY A 1 660 ? 5.106 -4.122 -7.523 1.00 80.19 660 GLY A N 1
ATOM 4929 C CA . GLY A 1 660 ? 4.967 -5.245 -6.597 1.00 80.19 660 GLY A CA 1
ATOM 4930 C C . GLY A 1 660 ? 4.751 -6.573 -7.326 1.00 80.19 660 GLY A C 1
ATOM 4931 O O . GLY A 1 660 ? 4.135 -6.590 -8.387 1.00 80.19 660 GLY A O 1
ATOM 4932 N N . ALA A 1 661 ? 5.222 -7.679 -6.741 1.00 81.25 661 ALA A N 1
ATOM 4933 C CA . ALA A 1 661 ? 5.096 -9.037 -7.278 1.00 81.25 661 ALA A CA 1
ATOM 4934 C C . ALA A 1 661 ? 3.802 -9.723 -6.816 1.00 81.25 661 ALA A C 1
ATOM 4936 O O . ALA A 1 661 ? 3.298 -10.601 -7.502 1.00 81.25 661 ALA A O 1
ATOM 4937 N N . VAL A 1 662 ? 3.264 -9.303 -5.665 1.00 74.12 662 VAL A N 1
ATOM 4938 C CA . VAL A 1 662 ? 2.075 -9.882 -5.012 1.00 74.12 662 VAL A CA 1
ATOM 4939 C C . VAL A 1 662 ? 0.938 -8.866 -4.818 1.00 74.12 662 VAL A C 1
ATOM 4941 O O . VAL A 1 662 ? 0.022 -9.095 -4.039 1.00 74.12 662 VAL A O 1
ATOM 4944 N N . GLY A 1 663 ? 1.003 -7.711 -5.487 1.00 68.00 663 GLY A N 1
ATOM 4945 C CA . GLY A 1 663 ? 0.085 -6.587 -5.272 1.00 68.00 663 GLY A CA 1
ATOM 4946 C C . GLY A 1 663 ? -0.917 -6.369 -6.403 1.00 68.00 663 GLY A C 1
ATOM 4947 O O . GLY A 1 663 ? -0.693 -6.774 -7.545 1.00 68.00 663 GLY A O 1
ATOM 4948 N N . PHE A 1 664 ? -2.005 -5.664 -6.084 1.00 70.31 664 PHE A N 1
ATOM 4949 C CA . PHE A 1 664 ? -2.974 -5.218 -7.077 1.00 70.31 664 PHE A CA 1
ATOM 4950 C C . PHE A 1 664 ? -2.363 -4.101 -7.934 1.00 70.31 664 PHE A C 1
ATOM 4952 O O . PHE A 1 664 ? -2.043 -3.015 -7.450 1.00 70.31 664 PHE A O 1
ATOM 4959 N N . ASN A 1 665 ? -2.192 -4.371 -9.227 1.00 76.31 665 ASN A N 1
ATOM 4960 C CA . ASN A 1 665 ? -1.655 -3.418 -10.190 1.00 76.31 665 ASN A CA 1
ATOM 4961 C C . ASN A 1 665 ? -2.725 -3.074 -11.229 1.00 76.31 665 ASN A C 1
ATOM 4963 O O . ASN A 1 665 ? -3.388 -3.954 -11.768 1.00 76.31 665 ASN A O 1
ATOM 4967 N N . ARG A 1 666 ? -2.851 -1.781 -11.534 1.00 80.75 666 ARG A N 1
ATOM 4968 C CA . ARG A 1 666 ? -3.660 -1.259 -12.641 1.00 80.75 666 ARG A CA 1
ATOM 4969 C C . ARG A 1 666 ? -2.794 -1.150 -13.902 1.00 80.75 666 ARG A C 1
ATOM 4971 O O . ARG A 1 666 ? -1.879 -0.324 -13.883 1.00 80.75 666 ARG A O 1
ATOM 4978 N N . PRO A 1 667 ? -3.018 -1.951 -14.961 1.00 80.62 667 PRO A N 1
ATOM 4979 C CA . PRO A 1 667 ? -2.244 -1.861 -16.203 1.00 80.62 667 PRO A CA 1
ATOM 4980 C C . PRO A 1 667 ? -2.548 -0.600 -17.030 1.00 80.62 667 PRO A C 1
ATOM 4982 O O . PRO A 1 667 ? -1.768 -0.187 -17.885 1.00 80.62 667 PRO A O 1
ATOM 4985 N N . GLU A 1 668 ? -3.660 0.070 -16.766 1.00 81.75 668 GLU A N 1
ATOM 4986 C CA . GLU A 1 668 ? -4.043 1.306 -17.441 1.00 81.75 668 GLU A CA 1
ATOM 4987 C C . GLU A 1 668 ? -3.282 2.547 -16.939 1.00 81.75 668 GLU A C 1
ATOM 4989 O O . GLU A 1 668 ? -3.430 3.620 -17.525 1.00 81.75 668 GLU A O 1
ATOM 4994 N N . ALA A 1 669 ? -2.473 2.435 -15.874 1.00 87.12 669 ALA A N 1
ATOM 4995 C CA . ALA A 1 669 ? -1.743 3.568 -15.308 1.00 87.12 669 ALA A CA 1
ATOM 4996 C C . ALA A 1 669 ? -0.444 3.174 -14.585 1.00 87.12 669 ALA A C 1
ATOM 4998 O O . ALA A 1 669 ? -0.409 2.234 -13.784 1.00 87.12 669 ALA A O 1
ATOM 4999 N N . ILE A 1 670 ? 0.601 3.984 -14.773 1.00 90.19 670 ILE A N 1
ATOM 5000 C CA . ILE A 1 670 ? 1.737 4.016 -13.843 1.00 90.19 670 ILE A CA 1
ATOM 5001 C C . ILE A 1 670 ? 1.491 5.091 -12.784 1.00 90.19 670 ILE A C 1
ATOM 5003 O O . ILE A 1 670 ? 0.975 6.170 -13.081 1.00 90.19 670 ILE A O 1
ATOM 5007 N N . GLU A 1 671 ? 1.849 4.787 -11.541 1.00 92.00 671 GLU A N 1
ATOM 5008 C CA . GLU A 1 671 ? 1.618 5.644 -10.376 1.00 92.00 671 GLU A CA 1
ATOM 5009 C C . GLU A 1 671 ? 2.921 5.756 -9.588 1.00 92.00 671 GLU A C 1
ATOM 5011 O O . GLU A 1 671 ? 3.647 4.769 -9.447 1.00 92.00 671 GLU A O 1
ATOM 5016 N N . PHE A 1 672 ? 3.239 6.949 -9.100 1.00 92.00 672 PHE A N 1
ATOM 5017 C CA . PHE A 1 672 ? 4.468 7.209 -8.359 1.00 92.00 672 PHE A CA 1
ATOM 5018 C C . PHE A 1 672 ? 4.314 8.414 -7.430 1.00 92.00 672 PHE A C 1
ATOM 5020 O O . PHE A 1 672 ? 3.416 9.242 -7.590 1.00 92.00 672 PHE A O 1
ATOM 5027 N N . LEU A 1 673 ? 5.195 8.501 -6.443 1.00 92.12 673 LEU A N 1
ATOM 5028 C CA . LEU A 1 673 ? 5.336 9.640 -5.545 1.00 92.12 673 LEU A CA 1
ATOM 5029 C C . LEU A 1 673 ? 6.608 10.396 -5.867 1.00 92.12 673 LEU A C 1
ATOM 5031 O O . LEU A 1 673 ? 7.542 9.819 -6.399 1.00 92.12 673 LEU A O 1
ATOM 5035 N N . PHE A 1 674 ? 6.635 11.674 -5.534 1.00 90.00 674 PHE A N 1
ATOM 5036 C CA . PHE A 1 674 ? 7.811 12.541 -5.569 1.00 90.00 674 PHE A CA 1
ATOM 5037 C C . PHE A 1 674 ? 7.569 13.672 -4.570 1.00 90.00 674 PHE A C 1
ATOM 5039 O O . PHE A 1 674 ? 6.450 13.821 -4.070 1.00 90.00 674 PHE A O 1
ATOM 5046 N N . PHE A 1 675 ? 8.575 14.474 -4.242 1.00 87.62 675 PHE A N 1
ATOM 5047 C CA . PHE A 1 675 ? 8.382 15.589 -3.316 1.00 87.62 675 PHE A CA 1
ATOM 5048 C C . PHE A 1 675 ? 8.808 16.917 -3.923 1.00 87.62 675 PHE A C 1
ATOM 5050 O O . PHE A 1 675 ? 9.504 16.989 -4.933 1.00 87.62 675 PHE A O 1
ATOM 5057 N N . LYS A 1 676 ? 8.321 17.992 -3.310 1.00 87.94 676 LYS A N 1
ATOM 5058 C CA . LYS A 1 676 ? 8.595 19.369 -3.702 1.00 87.94 676 LYS A CA 1
ATOM 5059 C C . LYS A 1 676 ? 9.249 20.119 -2.556 1.00 87.94 676 LYS A C 1
ATOM 5061 O O . LYS A 1 676 ? 8.741 20.101 -1.433 1.00 87.94 676 LYS A O 1
ATOM 5066 N N . THR A 1 677 ? 10.332 20.815 -2.873 1.00 83.75 677 THR A N 1
ATOM 5067 C CA . THR A 1 677 ? 11.096 21.676 -1.958 1.00 83.75 677 THR A CA 1
ATOM 5068 C C . THR A 1 677 ? 10.310 22.936 -1.533 1.00 83.75 677 THR A C 1
ATOM 5070 O O . THR A 1 677 ? 9.316 23.298 -2.181 1.00 83.75 677 THR A O 1
ATOM 5073 N N . PRO A 1 678 ? 10.711 23.632 -0.440 1.00 80.88 678 PRO A N 1
ATOM 5074 C CA . PRO A 1 678 ? 11.988 23.554 0.298 1.00 80.88 678 PRO A CA 1
ATOM 5075 C C . PRO A 1 678 ? 12.156 22.290 1.158 1.00 80.88 678 PRO A C 1
ATOM 5077 O O . PRO A 1 678 ? 11.201 21.853 1.787 1.00 80.88 678 PRO A O 1
ATOM 5080 N N . TYR A 1 679 ? 13.383 21.762 1.274 1.00 76.00 679 TYR A N 1
ATOM 5081 C CA . TYR A 1 679 ? 13.707 20.592 2.120 1.00 76.00 679 TYR A CA 1
ATOM 5082 C C . TYR A 1 679 ? 13.391 20.781 3.612 1.00 76.00 679 TYR A C 1
ATOM 5084 O O . TYR A 1 679 ? 13.192 19.814 4.336 1.00 76.00 679 TYR A O 1
ATOM 5092 N N . SER A 1 680 ? 13.299 22.030 4.078 1.00 77.62 680 SER A N 1
ATOM 5093 C CA . SER A 1 680 ? 12.886 22.349 5.449 1.00 77.62 680 SER A CA 1
ATOM 5094 C C . SER A 1 680 ? 11.385 22.166 5.699 1.00 77.62 680 SER A C 1
ATOM 5096 O O . SER A 1 680 ? 10.955 22.106 6.848 1.00 77.62 680 SER A O 1
ATOM 5098 N N . SER A 1 681 ? 10.568 22.120 4.643 1.00 81.81 681 SER A N 1
ATOM 5099 C CA . SER A 1 681 ? 9.130 21.843 4.720 1.00 81.81 681 SER A CA 1
ATOM 5100 C C . SER A 1 681 ? 8.633 21.266 3.387 1.00 81.81 681 SER A C 1
ATOM 5102 O O . SER A 1 681 ? 7.913 21.929 2.633 1.00 81.81 681 SER A O 1
ATOM 5104 N N . PRO A 1 682 ? 9.063 20.044 3.054 1.00 85.69 682 PRO A N 1
ATOM 5105 C CA . PRO A 1 682 ? 8.782 19.443 1.772 1.00 85.69 682 PRO A CA 1
ATOM 5106 C C . PRO A 1 682 ? 7.368 18.880 1.737 1.00 85.69 682 PRO A C 1
ATOM 5108 O O . PRO A 1 682 ? 6.787 18.455 2.742 1.00 85.69 682 PRO A O 1
ATOM 5111 N N . THR A 1 683 ? 6.808 18.911 0.537 1.00 89.38 683 THR A N 1
ATOM 5112 C CA . THR A 1 683 ? 5.451 18.448 0.261 1.00 89.38 683 THR A CA 1
ATOM 5113 C C . THR A 1 683 ? 5.520 17.211 -0.614 1.00 89.38 683 THR A C 1
ATOM 5115 O O . THR A 1 683 ? 6.129 17.260 -1.680 1.00 89.38 683 THR A O 1
ATOM 5118 N N . LEU A 1 684 ? 4.851 16.142 -0.198 1.00 92.12 684 LEU A N 1
ATOM 5119 C CA . LEU A 1 684 ? 4.656 14.930 -0.976 1.00 92.12 684 LEU A CA 1
ATOM 5120 C C . LEU A 1 684 ? 3.647 15.187 -2.100 1.00 92.12 684 LEU A C 1
ATOM 5122 O O . LEU A 1 684 ? 2.588 15.787 -1.883 1.00 92.12 684 LEU A O 1
ATOM 5126 N N . TYR A 1 685 ? 3.961 14.701 -3.292 1.00 93.06 685 TYR A N 1
ATOM 5127 C CA . TYR A 1 685 ? 3.115 14.737 -4.475 1.00 93.06 685 TYR A CA 1
ATOM 5128 C C . TYR A 1 685 ? 2.836 13.324 -4.959 1.00 93.06 685 TYR A C 1
ATOM 5130 O O . TYR A 1 685 ? 3.691 12.442 -4.910 1.00 93.06 685 TYR A O 1
ATOM 5138 N N . TYR A 1 686 ? 1.622 13.148 -5.461 1.00 93.88 686 TYR A N 1
ATOM 5139 C CA . TYR A 1 686 ? 1.223 11.975 -6.212 1.00 93.88 686 TYR A CA 1
ATOM 5140 C C . TYR A 1 686 ? 1.273 12.291 -7.703 1.00 93.88 686 TYR A C 1
ATOM 5142 O O . TYR A 1 686 ? 0.857 13.376 -8.127 1.00 93.88 686 TYR A O 1
ATOM 5150 N N . GLY A 1 687 ? 1.760 11.330 -8.483 1.00 93.06 687 GLY A N 1
ATOM 5151 C CA . GLY A 1 687 ? 1.780 11.350 -9.933 1.00 93.06 687 GLY A CA 1
ATOM 5152 C C . GLY A 1 687 ? 1.154 10.094 -10.531 1.00 93.06 687 GLY A C 1
ATOM 5153 O O . GLY A 1 687 ? 1.400 8.978 -10.076 1.00 93.06 687 GLY A O 1
ATOM 5154 N N . ARG A 1 688 ? 0.368 10.285 -11.590 1.00 92.69 688 ARG A N 1
ATOM 5155 C CA . ARG A 1 688 ? -0.189 9.229 -12.432 1.00 92.69 688 ARG A CA 1
ATOM 5156 C C . ARG A 1 688 ? -0.023 9.572 -13.898 1.00 92.69 688 ARG A C 1
ATOM 5158 O O . ARG A 1 688 ? -0.409 10.665 -14.312 1.00 92.69 688 ARG A O 1
ATOM 5165 N N . LEU A 1 689 ? 0.465 8.621 -14.682 1.00 90.69 689 LEU A N 1
ATOM 5166 C CA . LEU A 1 689 ? 0.396 8.669 -16.138 1.00 90.69 689 LEU A CA 1
ATOM 5167 C C . LEU A 1 689 ? -0.539 7.554 -16.606 1.00 90.69 689 LEU A C 1
ATOM 5169 O O . LEU A 1 689 ? -0.219 6.372 -16.455 1.00 90.69 689 LEU A O 1
ATOM 5173 N N . ASP A 1 690 ? -1.690 7.938 -17.156 1.00 87.06 690 ASP A N 1
ATOM 5174 C CA . ASP A 1 690 ? -2.587 6.990 -17.813 1.00 87.06 690 ASP A CA 1
ATOM 5175 C C . ASP A 1 690 ? -1.876 6.457 -19.070 1.00 87.06 690 ASP A C 1
ATOM 5177 O O . ASP A 1 690 ? -1.309 7.227 -19.839 1.00 87.06 690 ASP A O 1
ATOM 5181 N N . THR A 1 691 ? -1.848 5.144 -19.281 1.00 75.12 691 THR A N 1
ATOM 5182 C CA . THR A 1 691 ? -1.088 4.511 -20.378 1.00 75.12 691 THR A CA 1
ATOM 5183 C C . THR A 1 691 ? -1.966 4.194 -21.588 1.00 75.12 691 THR A C 1
ATOM 5185 O O . THR A 1 691 ? -1.468 3.782 -22.632 1.00 75.12 691 THR A O 1
ATOM 5188 N N . GLY A 1 692 ? -3.286 4.385 -21.466 1.00 58.97 692 GLY A N 1
ATOM 5189 C CA . GLY A 1 692 ? -4.256 4.046 -22.510 1.00 58.97 692 GLY A CA 1
ATOM 5190 C C . GLY A 1 692 ? -4.401 2.540 -22.754 1.00 58.97 692 GLY A C 1
ATOM 5191 O O . GLY A 1 692 ? -5.144 2.145 -23.654 1.00 58.97 692 GLY A O 1
ATOM 5192 N N . ALA A 1 693 ? -3.725 1.698 -21.964 1.00 53.78 693 ALA A N 1
ATOM 5193 C CA . ALA A 1 693 ? -3.914 0.260 -21.996 1.00 53.78 693 ALA A CA 1
ATOM 5194 C C . ALA A 1 693 ? -5.336 -0.071 -21.515 1.00 53.78 693 ALA A C 1
ATOM 5196 O O . ALA A 1 693 ? -5.744 0.299 -20.416 1.00 53.78 693 ALA A O 1
ATOM 5197 N N . SER A 1 694 ? -6.110 -0.754 -22.360 1.00 38.97 694 SER A N 1
ATOM 5198 C CA . SER A 1 694 ? -7.343 -1.422 -21.931 1.00 38.97 694 SER A CA 1
ATOM 5199 C C . SER A 1 694 ? -6.966 -2.531 -20.937 1.00 38.97 694 SER A C 1
ATOM 5201 O O . SER A 1 694 ? -5.882 -3.098 -21.104 1.00 38.97 694 SER A O 1
ATOM 5203 N N . PRO A 1 695 ? -7.796 -2.872 -19.928 1.00 33.84 695 PRO A N 1
ATOM 5204 C CA . PRO A 1 695 ? -7.571 -4.058 -19.105 1.00 33.84 695 PRO A CA 1
ATOM 5205 C C . PRO A 1 695 ? -7.581 -5.302 -20.008 1.00 33.84 695 PRO A C 1
ATOM 5207 O O . PRO A 1 695 ? -8.620 -5.875 -20.320 1.00 33.84 695 PRO A O 1
ATOM 5210 N N . SER A 1 696 ? -6.403 -5.670 -20.502 1.00 31.02 696 SER A N 1
ATOM 5211 C CA . SER A 1 696 ? -6.145 -6.856 -21.308 1.00 31.02 696 SER A CA 1
ATOM 5212 C C . SER A 1 696 ? -5.689 -7.967 -20.363 1.00 31.02 696 SER A C 1
ATOM 5214 O O . SER A 1 696 ? -4.947 -7.677 -19.420 1.00 31.02 696 SER A O 1
ATOM 5216 N N . PRO A 1 697 ? -6.107 -9.227 -20.580 1.00 31.09 697 PRO A N 1
ATOM 5217 C CA . PRO A 1 697 ? -5.737 -10.336 -19.712 1.00 31.09 697 PRO A CA 1
ATOM 5218 C C . PRO A 1 697 ? -4.215 -10.443 -19.587 1.00 31.09 697 PRO A C 1
ATOM 5220 O O . PRO A 1 697 ? -3.485 -10.313 -20.573 1.00 31.09 697 PRO A O 1
ATOM 5223 N N . SER A 1 698 ? -3.766 -10.668 -18.353 1.00 30.27 698 SER A N 1
ATOM 5224 C CA . SER A 1 698 ? -2.367 -10.908 -17.992 1.00 30.27 698 SER A CA 1
ATOM 5225 C C . SER A 1 698 ? -1.744 -11.981 -18.908 1.00 30.27 698 SER A C 1
ATOM 5227 O O . SER A 1 698 ? -2.435 -12.947 -19.253 1.00 30.27 698 SER A O 1
ATOM 5229 N N . PRO A 1 699 ? -0.476 -11.841 -19.344 1.00 27.08 699 PRO A N 1
ATOM 5230 C CA . PRO A 1 699 ? 0.135 -12.755 -20.300 1.00 27.08 699 PRO A CA 1
ATOM 5231 C C . PRO A 1 699 ? 0.128 -14.200 -19.792 1.00 27.08 699 PRO A C 1
ATOM 5233 O O . PRO A 1 699 ? 0.579 -14.519 -18.694 1.00 27.08 699 PRO A O 1
ATOM 5236 N N . THR A 1 700 ? -0.393 -15.078 -20.643 1.00 32.69 700 THR A N 1
ATOM 5237 C CA . THR A 1 700 ? -0.404 -16.531 -20.495 1.00 32.69 700 THR A CA 1
ATOM 5238 C C . THR A 1 700 ? 1.020 -17.067 -20.337 1.00 32.69 700 THR A C 1
ATOM 5240 O O . THR A 1 700 ? 1.870 -16.844 -21.202 1.00 32.69 700 THR A O 1
ATOM 5243 N N . ALA A 1 701 ? 1.276 -17.828 -19.270 1.00 28.03 701 ALA A N 1
ATOM 5244 C CA . ALA A 1 701 ? 2.486 -18.634 -19.163 1.00 28.03 701 ALA A CA 1
ATOM 5245 C C . ALA A 1 701 ? 2.544 -19.616 -20.348 1.00 28.03 701 ALA A C 1
ATOM 5247 O O . ALA A 1 701 ? 1.635 -20.417 -20.567 1.00 28.03 701 ALA A O 1
ATOM 5248 N N . THR A 1 702 ? 3.609 -19.532 -21.145 1.00 25.91 702 THR A N 1
ATOM 5249 C CA . THR A 1 702 ? 3.886 -20.495 -22.220 1.00 25.91 702 THR A CA 1
ATOM 5250 C C . THR A 1 702 ? 4.102 -21.885 -21.598 1.00 25.91 702 THR A C 1
ATOM 5252 O O . THR A 1 702 ? 4.754 -21.978 -20.557 1.00 25.91 702 THR A O 1
ATOM 5255 N N . PRO A 1 703 ? 3.562 -22.970 -22.188 1.00 28.09 703 PRO A N 1
ATOM 5256 C CA . PRO A 1 703 ? 3.581 -24.296 -21.581 1.00 28.09 703 PRO A CA 1
ATOM 5257 C C . PRO A 1 703 ? 5.008 -24.816 -21.377 1.00 28.09 703 PRO A C 1
ATOM 5259 O O . PRO A 1 703 ? 5.839 -24.783 -22.286 1.00 28.09 703 PRO A O 1
ATOM 5262 N N . SER A 1 704 ? 5.263 -25.362 -20.188 1.00 27.39 704 SER A N 1
ATOM 5263 C CA . SER A 1 704 ? 6.428 -26.208 -19.919 1.00 27.39 704 SER A CA 1
ATOM 5264 C C . SER A 1 704 ? 6.407 -27.426 -20.863 1.00 27.39 704 SER A C 1
ATOM 5266 O O . SER A 1 704 ? 5.326 -27.976 -21.105 1.00 27.39 704 SER A O 1
ATOM 5268 N N . PRO A 1 705 ? 7.546 -27.856 -21.443 1.00 26.22 705 PRO A N 1
ATOM 5269 C CA . PRO A 1 705 ? 7.564 -28.965 -22.387 1.00 26.22 705 PRO A CA 1
ATOM 5270 C C . PRO A 1 705 ? 7.037 -30.246 -21.732 1.00 26.22 705 PRO A C 1
ATOM 5272 O O . PRO A 1 705 ? 7.484 -30.651 -20.660 1.00 26.22 705 PRO A O 1
ATOM 5275 N N . SER A 1 706 ? 6.086 -30.875 -22.425 1.00 31.69 706 SER A N 1
ATOM 5276 C CA . SER A 1 706 ? 5.493 -32.175 -22.112 1.00 31.69 706 SER A CA 1
ATOM 5277 C C . SER A 1 706 ? 6.544 -33.178 -21.641 1.00 31.69 706 SER A C 1
ATOM 5279 O O . SER A 1 706 ? 7.509 -33.467 -22.355 1.00 31.69 706 SER A O 1
ATOM 5281 N N . SER A 1 707 ? 6.310 -33.783 -20.477 1.00 30.88 707 SER A N 1
ATOM 5282 C CA . SER A 1 707 ? 6.989 -35.012 -20.088 1.00 30.88 707 SER A CA 1
ATOM 5283 C C . SER A 1 707 ? 6.734 -36.089 -21.151 1.00 30.88 707 SER A C 1
ATOM 5285 O O . SER A 1 707 ? 5.617 -36.299 -21.623 1.00 30.88 707 SER A O 1
ATOM 5287 N N . SER A 1 708 ? 7.820 -36.726 -21.581 1.00 32.81 708 SER A N 1
ATOM 5288 C CA . SER A 1 708 ? 7.822 -37.906 -22.448 1.00 32.81 708 SER A CA 1
ATOM 5289 C C . SER A 1 708 ? 7.063 -39.067 -21.772 1.00 32.81 708 SER A C 1
ATOM 5291 O O . SER A 1 708 ? 7.139 -39.189 -20.544 1.00 32.81 708 SER A O 1
ATOM 5293 N N . PRO A 1 709 ? 6.339 -39.930 -22.513 1.00 32.84 709 PRO A N 1
ATOM 5294 C CA . PRO A 1 709 ? 5.504 -40.976 -21.925 1.00 32.84 709 PRO A CA 1
ATOM 5295 C C . PRO A 1 709 ? 6.341 -42.016 -21.167 1.00 32.84 709 PRO A C 1
ATOM 5297 O O . PRO A 1 709 ? 7.295 -42.589 -21.693 1.00 32.84 709 PRO A O 1
ATOM 5300 N N . THR A 1 710 ? 5.958 -42.292 -19.920 1.00 31.34 710 THR A N 1
ATOM 5301 C CA . THR A 1 710 ? 6.512 -43.390 -19.116 1.00 31.34 710 THR A CA 1
ATOM 5302 C C . THR A 1 710 ? 6.054 -44.743 -19.689 1.00 31.34 710 THR A C 1
ATOM 5304 O O . THR A 1 710 ? 4.862 -44.900 -19.967 1.00 31.34 710 THR A O 1
ATOM 5307 N N . PRO A 1 711 ? 6.945 -45.736 -19.889 1.00 31.72 711 PRO A N 1
ATOM 5308 C CA . PRO A 1 711 ? 6.560 -47.031 -20.441 1.00 31.72 711 PRO A CA 1
ATOM 5309 C C . PRO A 1 711 ? 5.780 -47.893 -19.435 1.00 31.72 711 PRO A C 1
ATOM 5311 O O . PRO A 1 711 ? 6.023 -47.870 -18.230 1.00 31.72 711 PRO A O 1
ATOM 5314 N N . SER A 1 712 ? 4.850 -48.673 -19.990 1.00 32.28 712 SER A N 1
ATOM 5315 C CA . SER A 1 712 ? 3.969 -49.656 -19.342 1.00 32.28 712 SER A CA 1
ATOM 5316 C C . SER A 1 712 ? 4.720 -50.701 -18.492 1.00 32.28 712 SER A C 1
ATOM 5318 O O . SER A 1 712 ? 5.802 -51.136 -18.892 1.00 32.28 712 SER A O 1
ATOM 5320 N N . PRO A 1 713 ?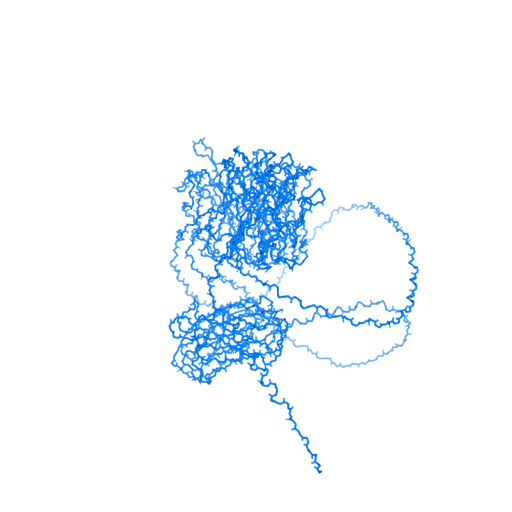 4.141 -51.189 -17.374 1.00 33.81 713 PRO A N 1
ATOM 5321 C CA . PRO A 1 713 ? 4.762 -52.216 -16.539 1.00 33.81 713 PRO A CA 1
ATOM 5322 C C . PRO A 1 713 ? 4.689 -53.613 -17.180 1.00 33.81 713 PRO A C 1
ATOM 5324 O O . PRO A 1 713 ? 3.651 -54.027 -17.699 1.00 33.81 713 PRO A O 1
ATOM 5327 N N . THR A 1 714 ? 5.792 -54.358 -17.092 1.00 32.56 714 THR A N 1
ATOM 5328 C CA . THR A 1 714 ? 5.886 -55.800 -17.395 1.00 32.56 714 THR A CA 1
ATOM 5329 C C . THR A 1 714 ? 5.565 -56.607 -16.122 1.00 32.56 714 THR A C 1
ATOM 5331 O O . THR A 1 714 ? 5.988 -56.193 -15.041 1.00 32.56 714 THR A O 1
ATOM 5334 N N . PRO A 1 715 ? 4.825 -57.734 -16.196 1.00 34.97 715 PRO A N 1
ATOM 5335 C CA . PRO A 1 715 ? 4.222 -58.378 -15.025 1.00 34.97 715 PRO A CA 1
ATOM 5336 C C . PRO A 1 715 ? 5.197 -59.236 -14.200 1.00 34.97 715 PRO A C 1
ATOM 5338 O O . PRO A 1 715 ? 6.035 -59.959 -14.738 1.00 34.97 715 PRO A O 1
ATOM 5341 N N . THR A 1 716 ? 5.010 -59.209 -12.879 1.00 32.66 716 THR A N 1
ATOM 5342 C CA . THR A 1 716 ? 5.688 -60.058 -11.885 1.00 32.66 716 THR A CA 1
ATOM 5343 C C . THR A 1 716 ? 4.999 -61.428 -11.767 1.00 32.66 716 THR A C 1
ATOM 5345 O O . THR A 1 716 ? 3.774 -61.459 -11.620 1.00 32.66 716 THR A O 1
ATOM 5348 N N . PRO A 1 717 ? 5.724 -62.567 -11.768 1.00 32.19 717 PRO A N 1
ATOM 5349 C CA . PRO A 1 717 ? 5.131 -63.868 -11.478 1.00 32.19 717 PRO A CA 1
ATOM 5350 C C . PRO A 1 717 ? 5.032 -64.169 -9.968 1.00 32.19 717 PRO A C 1
ATOM 5352 O O . PRO A 1 717 ? 5.842 -63.739 -9.151 1.00 32.19 717 PRO A O 1
ATOM 5355 N N . SER A 1 718 ? 3.978 -64.925 -9.662 1.00 30.89 718 SER A N 1
ATOM 5356 C CA . SER A 1 718 ? 3.403 -65.342 -8.373 1.00 30.89 718 SER A CA 1
ATOM 5357 C C . SER A 1 718 ? 4.274 -66.304 -7.528 1.00 30.89 718 SER A C 1
ATOM 5359 O O . SER A 1 718 ? 5.024 -67.087 -8.111 1.00 30.89 718 SER A O 1
ATOM 5361 N N . PRO A 1 719 ? 4.142 -66.326 -6.178 1.00 38.47 719 PRO A N 1
ATOM 5362 C CA . PRO A 1 719 ? 4.766 -67.329 -5.313 1.00 38.47 719 PRO A CA 1
ATOM 5363 C C . PRO A 1 719 ? 3.814 -68.489 -4.940 1.00 38.47 719 PRO A C 1
ATOM 5365 O O . PRO A 1 719 ? 2.599 -68.329 -4.838 1.00 38.47 719 PRO A O 1
ATOM 5368 N N . THR A 1 720 ? 4.377 -69.670 -4.676 1.00 29.70 720 THR A N 1
ATOM 5369 C CA . THR A 1 720 ? 3.728 -70.839 -4.030 1.00 29.70 720 THR A CA 1
ATOM 5370 C C . THR A 1 720 ? 4.808 -71.603 -3.218 1.00 29.70 720 THR A C 1
ATOM 5372 O O . THR A 1 720 ? 5.992 -71.345 -3.438 1.00 29.70 720 THR A O 1
ATOM 5375 N N . PRO A 1 721 ? 4.477 -72.456 -2.222 1.00 46.16 721 PRO A N 1
ATOM 5376 C CA . PRO A 1 721 ? 4.632 -72.123 -0.801 1.00 46.16 721 PRO A CA 1
ATOM 5377 C C . PRO A 1 721 ? 5.507 -73.100 0.027 1.00 46.16 721 PRO A C 1
ATOM 5379 O O . PRO A 1 721 ? 5.796 -74.210 -0.398 1.00 46.16 721 PRO A O 1
ATOM 5382 N N . GLU A 1 722 ? 5.860 -72.629 1.233 1.00 40.03 722 GLU A N 1
ATOM 5383 C CA . GLU A 1 722 ? 6.136 -73.314 2.522 1.00 40.03 722 GLU A CA 1
ATOM 5384 C C . GLU A 1 722 ? 6.887 -74.661 2.613 1.00 40.03 722 GLU A C 1
ATOM 5386 O O . GLU A 1 722 ? 6.486 -75.673 2.049 1.00 40.03 722 GLU A O 1
ATOM 5391 N N . SER A 1 723 ? 7.821 -74.756 3.579 1.00 31.28 723 SER A N 1
ATOM 5392 C CA . SER A 1 723 ? 7.525 -75.373 4.899 1.00 31.28 723 SER A CA 1
ATOM 5393 C C . SER A 1 723 ? 8.638 -75.199 5.961 1.00 31.28 723 SER A C 1
ATOM 5395 O O . SER A 1 723 ? 9.801 -75.498 5.724 1.00 31.28 723 SER A O 1
ATOM 5397 N N . SER A 1 724 ? 8.207 -74.705 7.136 1.00 36.09 724 SER A N 1
ATOM 5398 C CA . SER A 1 724 ? 8.507 -75.098 8.536 1.00 36.09 724 SER A CA 1
ATOM 5399 C C . SER A 1 724 ? 9.889 -75.650 8.931 1.00 36.09 724 SER A C 1
ATOM 5401 O O . SER A 1 724 ? 10.231 -76.729 8.468 1.00 36.09 724 SER A O 1
ATOM 5403 N N . VAL A 1 725 ? 10.565 -75.022 9.923 1.00 33.31 725 VAL A N 1
ATOM 5404 C CA . VAL A 1 725 ? 10.815 -75.605 11.277 1.00 33.31 725 VAL A CA 1
ATOM 5405 C C . VAL A 1 725 ? 11.108 -74.510 12.336 1.00 33.31 725 VAL A C 1
ATOM 5407 O O . VAL A 1 725 ? 11.790 -73.526 12.065 1.00 33.31 725 VAL A O 1
ATOM 5410 N N . THR A 1 726 ? 10.604 -74.729 13.555 1.00 41.84 726 THR A N 1
ATOM 5411 C CA . THR A 1 726 ? 10.727 -73.963 14.821 1.00 41.84 726 THR A CA 1
ATOM 5412 C C . THR A 1 726 ? 12.010 -74.296 15.621 1.00 41.84 726 THR A C 1
ATOM 5414 O O . THR A 1 726 ? 12.474 -75.434 15.544 1.00 41.84 726 THR A O 1
ATOM 5417 N N . PRO A 1 727 ? 12.548 -73.374 16.456 1.00 38.69 727 PRO A N 1
ATOM 5418 C CA . PRO A 1 727 ? 12.656 -73.657 17.903 1.00 38.69 727 PRO A CA 1
ATOM 5419 C C . PRO A 1 727 ? 12.371 -72.462 18.855 1.00 38.69 727 PRO A C 1
ATOM 5421 O O . PRO A 1 727 ? 12.265 -71.309 18.451 1.00 38.69 727 PRO A O 1
ATOM 5424 N N . THR A 1 728 ? 12.198 -72.824 20.133 1.00 34.31 728 THR A N 1
ATOM 5425 C CA . THR A 1 728 ? 11.733 -72.099 21.343 1.00 34.31 728 THR A CA 1
ATOM 5426 C C . THR A 1 728 ? 12.900 -71.385 22.112 1.00 34.31 728 THR A C 1
ATOM 5428 O O . THR A 1 728 ? 14.001 -71.366 21.574 1.00 34.31 728 THR A O 1
ATOM 5431 N N . PRO A 1 729 ? 12.742 -70.750 23.309 1.00 49.00 729 PRO A N 1
ATOM 5432 C CA . PRO A 1 729 ? 13.072 -69.332 23.548 1.00 49.00 729 PRO A CA 1
ATOM 5433 C C . PRO A 1 729 ? 14.223 -69.053 24.560 1.00 49.00 729 PRO A C 1
ATOM 5435 O O . PRO A 1 729 ? 14.498 -69.856 25.447 1.00 49.00 729 PRO A O 1
ATOM 5438 N N . GLU A 1 730 ? 14.815 -67.853 24.507 1.00 35.06 730 GLU A N 1
ATOM 5439 C CA . GLU A 1 730 ? 15.682 -67.260 25.556 1.00 35.06 730 GLU A CA 1
ATOM 5440 C C . GLU A 1 730 ? 15.202 -65.826 25.903 1.00 35.06 730 GLU A C 1
ATOM 5442 O O . GLU A 1 730 ? 14.373 -65.279 25.170 1.00 35.06 730 GLU A O 1
ATOM 5447 N N . PRO A 1 731 ? 15.593 -65.228 27.049 1.00 37.12 731 PRO A N 1
ATOM 5448 C CA . PRO A 1 731 ? 14.720 -64.380 27.845 1.00 37.12 731 PRO A CA 1
ATOM 5449 C C . PRO A 1 731 ? 14.675 -62.916 27.400 1.00 37.12 731 PRO A C 1
ATOM 5451 O O . PRO A 1 731 ? 15.648 -62.312 26.963 1.00 37.12 731 PRO A O 1
ATOM 5454 N N . SER A 1 732 ? 13.490 -62.360 27.633 1.00 41.22 732 SER A N 1
ATOM 5455 C CA . SER A 1 732 ? 13.057 -60.975 27.480 1.00 41.22 732 SER A CA 1
ATOM 5456 C C . SER A 1 732 ? 14.049 -59.928 28.005 1.00 41.22 732 SER A C 1
ATOM 5458 O O . SER A 1 732 ? 14.179 -59.737 29.214 1.00 41.22 732 SER A O 1
ATOM 5460 N N . VAL A 1 733 ? 14.617 -59.145 27.085 1.00 38.91 733 VAL A N 1
ATOM 5461 C CA . VAL A 1 733 ? 15.037 -57.761 27.340 1.00 38.91 733 VAL A CA 1
ATOM 5462 C C . VAL A 1 733 ? 13.925 -56.815 26.892 1.00 38.91 733 VAL A C 1
ATOM 5464 O O . VAL A 1 733 ? 13.455 -56.862 25.758 1.00 38.91 733 VAL A O 1
ATOM 5467 N N . THR A 1 734 ? 13.483 -55.988 27.833 1.00 40.12 734 THR A N 1
ATOM 5468 C CA . THR A 1 734 ? 12.432 -54.976 27.703 1.00 40.12 734 THR A CA 1
ATOM 5469 C C . THR A 1 734 ? 12.667 -54.055 26.496 1.00 40.12 734 THR A C 1
ATOM 5471 O O . THR A 1 734 ? 13.741 -53.456 26.413 1.00 40.12 734 THR A O 1
ATOM 5474 N N . PRO A 1 735 ? 11.692 -53.880 25.582 1.00 36.25 735 PRO A N 1
ATOM 5475 C CA . PRO A 1 735 ? 11.811 -52.912 24.501 1.00 36.25 735 PRO A CA 1
ATOM 5476 C C . PRO A 1 735 ? 11.736 -51.480 25.046 1.00 36.25 735 PRO A C 1
ATOM 5478 O O . PRO A 1 735 ? 10.781 -51.090 25.718 1.00 36.25 735 PRO A O 1
ATOM 5481 N N . THR A 1 736 ? 12.753 -50.689 24.718 1.00 42.12 736 THR A N 1
ATOM 5482 C CA . THR A 1 736 ? 12.731 -49.221 24.726 1.00 42.12 736 THR A CA 1
ATOM 5483 C C . THR A 1 736 ? 11.515 -48.726 23.923 1.00 42.12 736 THR A C 1
ATOM 5485 O O . THR A 1 736 ? 11.227 -49.311 22.874 1.00 42.12 736 THR A O 1
ATOM 5488 N N . PRO A 1 737 ? 10.782 -47.685 24.371 1.00 36.16 737 PRO A N 1
ATOM 5489 C CA . PRO A 1 737 ? 9.571 -47.224 23.696 1.00 36.16 737 PRO A CA 1
ATOM 5490 C C . PRO A 1 737 ? 9.859 -46.889 22.231 1.00 36.16 737 PRO A C 1
ATOM 5492 O O . PRO A 1 737 ? 10.671 -46.023 21.915 1.00 36.16 737 PRO A O 1
ATOM 5495 N N . THR A 1 738 ? 9.177 -47.605 21.339 1.00 36.94 738 THR A N 1
ATOM 5496 C CA . THR A 1 738 ? 9.067 -47.240 19.926 1.00 36.94 738 THR A CA 1
ATOM 5497 C C . THR A 1 738 ? 8.351 -45.889 19.858 1.00 36.94 738 THR A C 1
ATOM 5499 O O . THR A 1 738 ? 7.327 -45.740 20.531 1.00 36.94 738 THR A O 1
ATOM 5502 N N . PRO A 1 739 ? 8.853 -44.895 19.102 1.00 38.72 739 PRO A N 1
ATOM 5503 C CA . PRO A 1 739 ? 8.127 -43.651 18.907 1.00 38.72 739 PRO A CA 1
ATOM 5504 C C . PRO A 1 739 ? 6.765 -43.978 18.294 1.00 38.72 739 PRO A C 1
ATOM 5506 O O . PRO A 1 739 ? 6.676 -44.622 17.249 1.00 38.72 739 PRO A O 1
ATOM 5509 N N . THR A 1 740 ? 5.709 -43.565 18.989 1.00 34.94 740 THR A N 1
ATOM 5510 C CA . THR A 1 740 ? 4.335 -43.582 18.493 1.00 34.94 740 THR A CA 1
ATOM 5511 C C . THR A 1 740 ? 4.326 -42.992 17.080 1.00 34.94 740 THR A C 1
ATOM 5513 O O . THR A 1 740 ? 4.837 -41.880 16.921 1.00 34.94 740 THR A O 1
ATOM 5516 N N . PRO A 1 741 ? 3.793 -43.687 16.054 1.00 34.78 741 PRO A N 1
ATOM 5517 C CA . PRO A 1 741 ? 3.622 -43.075 14.748 1.00 34.78 741 PRO A CA 1
ATOM 5518 C C . PRO A 1 741 ? 2.790 -41.810 14.940 1.00 34.78 741 PRO A C 1
ATOM 5520 O O . PRO A 1 741 ? 1.680 -41.854 15.475 1.00 34.78 741 PRO A O 1
ATOM 5523 N N . THR A 1 742 ? 3.367 -40.677 14.553 1.00 37.78 742 THR A N 1
ATOM 5524 C CA . THR A 1 742 ? 2.648 -39.417 14.407 1.00 37.78 742 THR A CA 1
ATOM 5525 C C . THR A 1 742 ? 1.379 -39.706 13.601 1.00 37.78 742 THR A C 1
ATOM 5527 O O . THR A 1 742 ? 1.486 -40.386 12.574 1.00 37.78 742 THR A O 1
ATOM 5530 N N . PRO A 1 743 ? 0.185 -39.270 14.049 1.00 34.00 743 PRO A N 1
ATOM 5531 C CA . PRO A 1 743 ? -1.022 -39.447 13.261 1.00 34.00 743 PRO A CA 1
ATOM 5532 C C . PRO A 1 743 ? -0.761 -38.886 11.865 1.00 34.00 743 PRO A C 1
ATOM 5534 O O . PRO A 1 743 ? -0.333 -37.743 11.709 1.00 34.00 743 PRO A O 1
ATOM 5537 N N . SER A 1 744 ? -0.945 -39.751 10.868 1.00 36.72 744 SER A N 1
ATOM 5538 C CA . SER A 1 744 ? -0.961 -39.378 9.460 1.00 36.72 744 SER A CA 1
ATOM 5539 C C . SER A 1 744 ? -1.881 -38.171 9.308 1.00 36.72 744 SER A C 1
ATOM 5541 O O . SER A 1 744 ? -2.959 -38.160 9.908 1.00 36.72 744 SER A O 1
ATOM 5543 N N . ALA A 1 745 ? -1.422 -37.150 8.578 1.00 32.06 745 ALA A N 1
ATOM 5544 C CA . ALA A 1 745 ? -2.217 -35.971 8.280 1.00 32.06 745 ALA A CA 1
ATOM 5545 C C . ALA A 1 745 ? -3.609 -36.424 7.833 1.00 32.06 745 ALA A C 1
ATOM 5547 O O . ALA A 1 745 ? -3.745 -37.187 6.875 1.00 32.06 745 ALA A O 1
ATOM 5548 N N . THR A 1 746 ? -4.630 -36.000 8.575 1.00 33.53 746 THR A N 1
ATOM 5549 C CA . THR A 1 746 ? -6.018 -36.140 8.157 1.00 33.53 746 THR A CA 1
ATOM 5550 C C . THR A 1 746 ? -6.100 -35.607 6.725 1.00 33.53 746 THR A C 1
ATOM 5552 O O . THR A 1 746 ? -5.620 -34.493 6.501 1.00 33.53 746 THR A O 1
ATOM 5555 N N . PRO A 1 747 ? -6.613 -36.375 5.745 1.00 38.06 747 PRO A N 1
ATOM 5556 C CA . PRO A 1 747 ? -6.765 -35.869 4.390 1.00 38.06 747 PRO A CA 1
ATOM 5557 C C . PRO A 1 747 ? -7.527 -34.548 4.452 1.00 38.06 747 PRO A C 1
ATOM 5559 O O . PRO A 1 747 ? -8.519 -34.443 5.178 1.00 38.06 747 PRO A O 1
ATOM 5562 N N . ASN A 1 748 ? -7.009 -33.552 3.735 1.00 43.09 748 ASN A N 1
ATOM 5563 C CA . ASN A 1 748 ? -7.631 -32.244 3.593 1.00 43.09 748 ASN A CA 1
ATOM 5564 C C . ASN A 1 748 ? -9.125 -32.448 3.292 1.00 43.09 748 ASN A C 1
ATOM 5566 O O . ASN A 1 748 ? -9.428 -33.276 2.421 1.00 43.09 748 ASN A O 1
ATOM 5570 N N . PRO A 1 749 ? -10.069 -31.829 4.024 1.00 49.88 749 PRO A N 1
ATOM 5571 C CA . PRO A 1 749 ? -11.480 -32.065 3.768 1.00 49.88 749 PRO A CA 1
ATOM 5572 C C . PRO A 1 749 ? -11.808 -31.580 2.353 1.00 49.88 749 PRO A C 1
ATOM 5574 O O . PRO A 1 749 ? -11.855 -30.383 2.094 1.00 49.88 749 PRO A O 1
ATOM 5577 N N . ALA A 1 750 ? -12.022 -32.526 1.435 1.00 65.69 750 ALA A N 1
ATOM 5578 C CA . ALA A 1 750 ? -12.492 -32.237 0.087 1.00 65.69 750 ALA A CA 1
ATOM 5579 C C . ALA A 1 750 ? -13.768 -31.385 0.158 1.00 65.69 750 ALA A C 1
ATOM 5581 O O . ALA A 1 750 ? -14.611 -31.606 1.037 1.00 65.69 750 ALA A O 1
ATOM 5582 N N . VAL A 1 751 ? -13.924 -30.426 -0.761 1.00 80.38 751 VAL A N 1
ATOM 5583 C CA . VAL A 1 751 ? -15.142 -29.614 -0.798 1.00 80.38 751 VAL A CA 1
ATOM 5584 C C . VAL A 1 751 ? -16.351 -30.516 -0.970 1.00 80.38 751 VAL A C 1
ATOM 5586 O O . VAL A 1 751 ? -16.394 -31.382 -1.844 1.00 80.38 751 VAL A O 1
ATOM 5589 N N . SER A 1 752 ? -17.346 -30.299 -0.119 1.00 87.56 752 SER A N 1
ATOM 5590 C CA . SER A 1 752 ? -18.600 -31.035 -0.164 1.00 87.56 752 SER A CA 1
ATOM 5591 C C . SER A 1 752 ? -19.746 -30.054 -0.276 1.00 87.56 752 SER A C 1
ATOM 5593 O O . SER A 1 752 ? -19.879 -29.131 0.527 1.00 87.56 752 SER A O 1
ATOM 5595 N N . TYR A 1 753 ? -20.609 -30.300 -1.254 1.00 94.19 753 TYR A N 1
ATOM 5596 C CA . TYR A 1 753 ? -21.933 -29.701 -1.295 1.00 94.19 753 TYR A CA 1
ATOM 5597 C C . TYR A 1 753 ? -22.740 -30.184 -0.081 1.00 94.19 753 TYR A C 1
ATOM 5599 O O . TYR A 1 753 ? -22.784 -31.388 0.192 1.00 94.19 753 TYR A O 1
ATOM 5607 N N . VAL A 1 754 ? -23.361 -29.256 0.647 1.00 96.19 754 VAL A N 1
ATOM 5608 C CA . VAL A 1 754 ? -24.140 -29.550 1.861 1.00 96.19 754 VAL A CA 1
ATOM 5609 C C . VAL A 1 754 ? -25.632 -29.476 1.555 1.00 96.19 754 VAL A C 1
ATOM 5611 O O . VAL A 1 754 ? -26.353 -30.463 1.698 1.00 96.19 754 VAL A O 1
ATOM 5614 N N . GLN A 1 755 ? -26.104 -28.315 1.101 1.00 97.06 755 GLN A N 1
ATOM 5615 C CA . GLN A 1 755 ? -27.512 -28.074 0.793 1.00 97.06 755 GLN A CA 1
ATOM 5616 C C . GLN A 1 755 ? -27.680 -26.871 -0.132 1.00 97.06 755 GLN A C 1
ATOM 5618 O O . GLN A 1 755 ? -26.761 -26.081 -0.334 1.00 97.06 755 GLN A O 1
ATOM 5623 N N . SER A 1 756 ? -28.882 -26.701 -0.673 1.00 97.31 756 SER A N 1
ATOM 5624 C CA . SER A 1 756 ? -29.282 -25.460 -1.322 1.00 97.31 756 SER A CA 1
ATOM 5625 C C . SER A 1 756 ? -30.790 -25.276 -1.263 1.00 97.31 756 SER A C 1
ATOM 5627 O O . SER A 1 756 ? -31.540 -26.221 -1.002 1.00 97.31 756 SER A O 1
ATOM 5629 N N . ALA A 1 757 ? -31.224 -24.049 -1.502 1.00 96.56 757 ALA A N 1
ATOM 5630 C CA . ALA A 1 757 ? -32.620 -23.685 -1.654 1.00 96.56 757 ALA A CA 1
ATOM 5631 C C . ALA A 1 757 ? -32.750 -22.609 -2.725 1.00 96.56 757 ALA A C 1
ATOM 5633 O O . ALA A 1 757 ? -31.815 -21.846 -2.962 1.00 96.56 757 ALA A O 1
ATOM 5634 N N . LEU A 1 758 ? -33.926 -22.535 -3.338 1.00 94.25 758 LEU A N 1
ATOM 5635 C CA . LEU A 1 758 ? -34.285 -21.505 -4.301 1.00 94.25 758 LEU A CA 1
ATOM 5636 C C . LEU A 1 758 ? -35.645 -20.915 -3.925 1.00 94.25 758 LEU A C 1
ATOM 5638 O O . LEU A 1 758 ? -36.551 -21.639 -3.510 1.00 94.25 758 LEU A O 1
ATOM 5642 N N . SER A 1 759 ? -35.775 -19.600 -4.081 1.00 92.00 759 SER A N 1
ATOM 5643 C CA . SER A 1 759 ? -37.003 -18.845 -3.849 1.00 92.00 759 SER A CA 1
ATOM 5644 C C . SER A 1 759 ? -37.231 -17.848 -4.983 1.00 92.00 759 SER A C 1
ATOM 5646 O O . SER A 1 759 ? -36.284 -17.247 -5.490 1.00 92.00 759 SER A O 1
ATOM 5648 N N . VAL A 1 760 ? -38.493 -17.670 -5.374 1.00 87.44 760 VAL A N 1
ATOM 5649 C CA . VAL A 1 760 ? -38.906 -16.856 -6.528 1.00 87.44 760 VAL A CA 1
ATOM 5650 C C . VAL A 1 760 ? -39.867 -15.774 -6.066 1.00 87.44 760 VAL A C 1
ATOM 5652 O O . VAL A 1 760 ? -40.837 -16.079 -5.370 1.00 87.44 760 VAL A O 1
ATOM 5655 N N . GLY A 1 761 ? -39.562 -14.530 -6.419 1.00 83.94 761 GLY A N 1
ATOM 5656 C CA . GLY A 1 761 ? -40.386 -13.366 -6.126 1.00 83.94 761 GLY A CA 1
ATOM 5657 C C . GLY A 1 761 ? -41.596 -13.261 -7.050 1.00 83.94 761 GLY A C 1
ATOM 5658 O O . GLY A 1 761 ? -41.582 -13.769 -8.173 1.00 83.94 761 GLY A O 1
ATOM 5659 N N . ASN A 1 762 ? -42.648 -12.572 -6.605 1.00 81.25 762 ASN A N 1
ATOM 5660 C CA . ASN A 1 762 ? -43.863 -12.380 -7.416 1.00 81.25 762 ASN A CA 1
ATOM 5661 C C . ASN A 1 762 ? -43.809 -11.126 -8.309 1.00 81.25 762 ASN A C 1
ATOM 5663 O O . ASN A 1 762 ? -44.780 -10.839 -9.011 1.00 81.25 762 ASN A O 1
ATOM 5667 N N . GLY A 1 763 ? -42.691 -10.394 -8.283 1.00 78.69 763 GLY A N 1
ATOM 5668 C CA . GLY A 1 763 ? -42.506 -9.137 -9.005 1.00 78.69 763 GLY A CA 1
ATOM 5669 C C . GLY A 1 763 ? -42.944 -7.912 -8.212 1.00 78.69 763 GLY A C 1
ATOM 5670 O O . GLY A 1 763 ? -43.852 -7.963 -7.384 1.00 78.69 763 GLY A O 1
ATOM 5671 N N . GLY A 1 764 ? -42.285 -6.782 -8.469 1.00 81.12 764 GLY A N 1
ATOM 5672 C CA . GLY A 1 764 ? -42.549 -5.527 -7.761 1.00 81.12 764 GLY A CA 1
ATOM 5673 C C . GLY A 1 764 ? -41.804 -5.389 -6.426 1.00 81.12 764 GLY A C 1
ATOM 5674 O O . GLY A 1 764 ? -42.008 -4.410 -5.706 1.00 81.12 764 GLY A O 1
ATOM 5675 N N . GLU A 1 765 ? -40.935 -6.340 -6.098 1.00 85.62 765 GLU A N 1
ATOM 5676 C CA . GLU A 1 765 ? -40.235 -6.438 -4.819 1.00 85.62 765 GLU A CA 1
ATOM 5677 C C . GLU A 1 765 ? -38.896 -5.687 -4.883 1.00 85.62 765 GLU A C 1
ATOM 5679 O O . GLU A 1 765 ? -38.213 -5.700 -5.904 1.00 85.62 765 GLU A O 1
ATOM 5684 N N . THR A 1 766 ? -38.509 -5.018 -3.795 1.00 90.12 766 THR A N 1
ATOM 5685 C CA . THR A 1 766 ? -37.166 -4.418 -3.636 1.00 90.12 766 THR A CA 1
ATOM 5686 C C . THR A 1 766 ? -36.219 -5.319 -2.846 1.00 90.12 766 THR A C 1
ATOM 5688 O O . THR A 1 766 ? -35.050 -4.991 -2.666 1.00 90.12 766 THR A O 1
ATOM 5691 N N . ALA A 1 767 ? -36.734 -6.426 -2.314 1.00 92.38 767 ALA A N 1
ATOM 5692 C CA . ALA A 1 767 ? -35.963 -7.436 -1.620 1.00 92.38 767 ALA A CA 1
ATOM 5693 C C . ALA A 1 767 ? -36.694 -8.777 -1.668 1.00 92.38 767 ALA A C 1
ATOM 5695 O O . ALA A 1 767 ? -37.914 -8.810 -1.498 1.00 92.38 767 ALA A O 1
ATOM 5696 N N . HIS A 1 768 ? -35.952 -9.869 -1.840 1.00 94.56 768 HIS A N 1
ATOM 5697 C CA . HIS A 1 768 ? -36.507 -11.221 -1.799 1.00 94.56 768 HIS A CA 1
ATOM 5698 C C . HIS A 1 768 ? -35.562 -12.195 -1.103 1.00 94.56 768 HIS A C 1
ATOM 5700 O O . HIS A 1 768 ? -34.338 -12.066 -1.193 1.00 94.56 768 HIS A O 1
ATOM 5706 N N . ALA A 1 769 ? -36.132 -13.160 -0.383 1.00 96.25 769 ALA A N 1
ATOM 5707 C CA . ALA A 1 769 ? -35.394 -14.022 0.532 1.00 96.25 769 ALA A CA 1
ATOM 5708 C C . ALA A 1 769 ? -35.534 -15.514 0.210 1.00 96.25 769 ALA A C 1
ATOM 5710 O O . ALA A 1 769 ? -36.573 -15.981 -0.266 1.00 96.25 769 ALA A O 1
ATOM 5711 N N . VAL A 1 770 ? -34.491 -16.274 0.548 1.00 96.75 770 VAL A N 1
ATOM 5712 C CA . VAL A 1 770 ? -34.469 -17.740 0.540 1.00 96.75 770 VAL A CA 1
ATOM 5713 C C . VAL A 1 770 ? -33.948 -18.271 1.869 1.00 96.75 770 VAL A C 1
ATOM 5715 O O . VAL A 1 770 ? -32.941 -17.797 2.393 1.00 96.75 770 VAL A O 1
ATOM 5718 N N . THR A 1 771 ? -34.628 -19.283 2.405 1.00 97.94 771 THR A N 1
ATOM 5719 C CA . THR A 1 771 ? -34.240 -19.963 3.644 1.00 97.94 771 THR A CA 1
ATOM 5720 C C . THR A 1 771 ? -33.687 -21.347 3.327 1.00 97.94 771 THR A C 1
ATOM 5722 O O . THR A 1 771 ? -34.349 -22.142 2.656 1.00 97.94 771 THR A O 1
ATOM 5725 N N . LEU A 1 772 ? -32.487 -21.651 3.824 1.00 97.12 772 LEU A N 1
ATOM 5726 C CA . LEU A 1 772 ? -31.898 -22.984 3.704 1.00 97.12 772 LEU A CA 1
ATOM 5727 C C . LEU A 1 772 ? -32.640 -23.984 4.619 1.00 97.12 772 LEU A C 1
ATOM 5729 O O . LEU A 1 772 ? -32.951 -23.652 5.767 1.00 97.12 772 LEU A O 1
ATOM 5733 N N . PRO A 1 773 ? -32.974 -25.195 4.125 1.00 94.94 773 PRO A N 1
ATOM 5734 C CA . PRO A 1 773 ? -33.908 -26.109 4.789 1.00 94.94 773 PRO A CA 1
ATOM 5735 C C . PRO A 1 773 ? -33.336 -26.773 6.044 1.00 94.94 773 PRO A C 1
ATOM 5737 O O . PRO A 1 773 ? -34.096 -27.171 6.930 1.00 94.94 773 PRO A O 1
ATOM 5740 N N . THR A 1 774 ? -32.014 -26.913 6.125 1.00 96.44 774 THR A N 1
ATOM 5741 C CA . THR A 1 774 ? -31.314 -27.442 7.298 1.00 96.44 774 THR A CA 1
ATOM 5742 C C . THR A 1 774 ? -30.440 -26.357 7.933 1.00 96.44 774 THR A C 1
ATOM 5744 O O . THR A 1 774 ? -30.116 -25.368 7.270 1.00 96.44 774 THR A O 1
ATOM 5747 N N . PRO A 1 775 ? -30.091 -26.477 9.228 1.00 95.88 775 PRO A N 1
ATOM 5748 C CA . PRO A 1 775 ? -29.228 -25.498 9.881 1.00 95.88 775 PRO A CA 1
ATOM 5749 C C . PRO A 1 775 ? -27.894 -25.361 9.147 1.00 95.88 775 PRO A C 1
ATOM 5751 O O . PRO A 1 775 ? -27.228 -26.367 8.915 1.00 95.88 775 PRO A O 1
ATOM 5754 N N . VAL A 1 776 ? -27.507 -24.127 8.823 1.00 97.19 776 VAL A N 1
ATOM 5755 C CA . VAL A 1 776 ? -26.185 -23.837 8.250 1.00 97.19 776 VAL A CA 1
ATOM 5756 C C . VAL A 1 776 ? -25.125 -24.048 9.320 1.00 97.19 776 VAL A C 1
ATOM 5758 O O . VAL A 1 776 ? -25.306 -23.625 10.467 1.00 97.19 776 VAL A O 1
ATOM 5761 N N . ILE A 1 777 ? -24.028 -24.705 8.962 1.00 94.25 777 ILE A N 1
ATOM 5762 C CA . ILE A 1 777 ? -22.933 -24.997 9.884 1.00 94.25 777 ILE A CA 1
ATOM 5763 C C . ILE A 1 777 ? -22.003 -23.785 9.934 1.00 94.25 777 ILE A C 1
ATOM 5765 O O . ILE A 1 777 ? -21.519 -23.316 8.905 1.00 94.25 777 ILE A O 1
ATOM 5769 N N . SER A 1 778 ? -21.723 -23.282 11.139 1.00 90.62 778 SER A N 1
ATOM 5770 C CA . SER A 1 778 ? -20.760 -22.192 11.287 1.00 90.62 778 SER A CA 1
ATOM 5771 C C . SER A 1 778 ? -19.381 -22.605 10.774 1.00 90.62 778 SER A C 1
ATOM 5773 O O . SER A 1 778 ? -18.894 -23.682 11.117 1.00 90.62 778 SER A O 1
ATOM 5775 N N . GLY A 1 779 ? -18.747 -21.746 9.983 1.00 85.31 779 GLY A N 1
ATOM 5776 C CA . GLY A 1 779 ? -17.478 -22.035 9.316 1.00 85.31 779 GLY A CA 1
ATOM 5777 C C . GLY A 1 779 ? -17.614 -22.485 7.859 1.00 85.31 779 GLY A C 1
ATOM 5778 O O . GLY A 1 779 ? -16.632 -22.418 7.122 1.00 85.31 779 GLY A O 1
ATOM 5779 N N . ASN A 1 780 ? -18.812 -22.879 7.413 1.00 93.88 780 ASN A N 1
ATOM 5780 C CA . ASN A 1 780 ? -19.057 -23.188 6.004 1.00 93.88 780 ASN A CA 1
ATOM 5781 C C . ASN A 1 780 ? -19.073 -21.923 5.131 1.00 93.88 780 ASN A C 1
ATOM 5783 O O . ASN A 1 780 ? -19.034 -20.788 5.615 1.00 93.88 780 ASN A O 1
ATOM 5787 N N . THR A 1 781 ? -19.138 -22.136 3.821 1.00 95.00 781 THR A N 1
ATOM 5788 C CA . THR A 1 781 ? -19.307 -21.081 2.823 1.00 95.00 781 THR A CA 1
ATOM 5789 C C . THR A 1 781 ? -20.712 -21.147 2.251 1.00 95.00 781 THR A C 1
ATOM 5791 O O . THR A 1 781 ? -21.180 -22.218 1.861 1.00 95.00 781 THR A O 1
ATOM 5794 N N . VAL A 1 782 ? -21.375 -19.995 2.170 1.00 97.56 782 VAL A N 1
ATOM 5795 C CA . VAL A 1 782 ? -22.664 -19.838 1.496 1.00 97.56 782 VAL A CA 1
ATOM 5796 C C . VAL A 1 782 ? -22.448 -19.046 0.212 1.00 97.56 782 VAL A C 1
ATOM 5798 O O . VAL A 1 782 ? -22.023 -17.893 0.255 1.00 97.56 782 VAL A O 1
ATOM 5801 N N . ILE A 1 783 ? -22.741 -19.666 -0.929 1.00 97.94 783 ILE A N 1
ATOM 5802 C CA . ILE A 1 783 ? -22.718 -19.050 -2.260 1.00 97.94 783 ILE A CA 1
ATOM 5803 C C . ILE A 1 783 ? -24.163 -18.774 -2.675 1.00 97.94 783 ILE A C 1
ATOM 5805 O O . ILE A 1 783 ? -25.022 -19.648 -2.558 1.00 97.94 783 ILE A O 1
ATOM 5809 N N . VAL A 1 784 ? -24.447 -17.566 -3.152 1.00 98.19 784 VAL A N 1
ATOM 5810 C CA . VAL A 1 784 ? -25.796 -17.123 -3.505 1.00 98.19 784 VAL A CA 1
ATOM 5811 C C . VAL A 1 784 ? -25.826 -16.598 -4.932 1.00 98.19 784 VAL A C 1
ATOM 5813 O O . VAL A 1 784 ? -25.150 -15.629 -5.259 1.00 98.19 784 VAL A O 1
ATOM 5816 N N . ALA A 1 785 ? -26.635 -17.229 -5.776 1.00 97.50 785 ALA A N 1
ATOM 5817 C CA . ALA A 1 785 ? -26.956 -16.734 -7.104 1.00 97.50 785 ALA A CA 1
ATOM 5818 C C . ALA A 1 785 ? -28.253 -15.922 -7.052 1.00 97.50 785 ALA A C 1
ATOM 5820 O O . ALA A 1 785 ? -29.229 -16.342 -6.426 1.00 97.50 785 ALA A O 1
ATOM 5821 N N . VAL A 1 786 ? -28.274 -14.774 -7.721 1.00 94.44 786 VAL A N 1
ATOM 5822 C CA . VAL A 1 786 ? -29.449 -13.903 -7.806 1.00 94.44 786 VAL A CA 1
ATOM 5823 C C . VAL A 1 786 ? -29.675 -13.536 -9.262 1.00 94.44 786 VAL A C 1
ATOM 5825 O O . VAL A 1 786 ? -28.761 -13.001 -9.890 1.00 94.44 786 VAL A O 1
ATOM 5828 N N . SER A 1 787 ? -30.877 -13.788 -9.779 1.00 90.62 787 SER A N 1
ATOM 5829 C CA . SER A 1 787 ? -31.345 -13.170 -11.016 1.00 90.62 787 SER A CA 1
ATOM 5830 C C . SER A 1 787 ? -32.364 -12.081 -10.712 1.00 90.62 787 SER A C 1
ATOM 5832 O O . SER A 1 787 ? -33.201 -12.221 -9.814 1.00 90.62 787 SER A O 1
ATOM 5834 N N . VAL A 1 788 ? -32.278 -10.981 -11.450 1.00 88.25 788 VAL A N 1
ATOM 5835 C CA . VAL A 1 788 ? -33.194 -9.850 -11.329 1.00 88.25 788 VAL A CA 1
ATOM 5836 C C . VAL A 1 788 ? -33.678 -9.405 -12.698 1.00 88.25 788 VAL A C 1
ATOM 5838 O O . VAL A 1 788 ? -32.909 -9.423 -13.656 1.00 88.25 788 VAL A O 1
ATOM 5841 N N . TRP A 1 789 ? -34.936 -8.967 -12.773 1.00 84.81 789 TRP A N 1
ATOM 5842 C CA . TRP A 1 789 ? -35.487 -8.334 -13.969 1.00 84.81 789 TRP A CA 1
ATOM 5843 C C . TRP A 1 789 ? -36.475 -7.213 -13.662 1.00 84.81 789 TRP A C 1
ATOM 5845 O O . TRP A 1 789 ? -37.270 -7.313 -12.724 1.00 84.81 789 TRP A O 1
ATOM 5855 N N . GLY A 1 790 ? -36.462 -6.147 -14.462 1.00 77.12 790 GLY A N 1
ATOM 5856 C CA . GLY A 1 790 ? -37.472 -5.093 -14.380 1.00 77.12 790 GLY A CA 1
ATOM 5857 C C . GLY A 1 790 ? -37.449 -4.103 -15.536 1.00 77.12 790 GLY A C 1
ATOM 5858 O O . GLY A 1 790 ? -36.452 -3.923 -16.233 1.00 77.12 790 GLY A O 1
ATOM 5859 N N . GLU A 1 791 ? -38.589 -3.445 -15.732 1.00 65.69 791 GLU A N 1
ATOM 5860 C CA . GLU A 1 791 ? -38.792 -2.461 -16.791 1.00 65.69 791 GLU A CA 1
ATOM 5861 C C . GLU A 1 791 ? -38.110 -1.124 -16.445 1.00 65.69 791 GLU A C 1
ATOM 5863 O O . GLU A 1 791 ? -38.330 -0.568 -15.370 1.00 65.69 791 GLU A O 1
ATOM 5868 N N . GLY A 1 792 ? -37.323 -0.566 -17.374 1.00 58.28 792 GLY A N 1
ATOM 5869 C CA . GLY A 1 792 ? -36.802 0.806 -17.261 1.00 58.28 792 GLY A CA 1
ATOM 5870 C C . GLY A 1 792 ? -35.297 0.954 -17.026 1.00 58.28 792 GLY A C 1
ATOM 5871 O O . GLY A 1 792 ? -34.853 2.076 -16.794 1.00 58.28 792 GLY A O 1
ATOM 5872 N N . GLY A 1 793 ? -34.515 -0.124 -17.158 1.00 57.41 793 GLY A N 1
ATOM 5873 C CA . GLY A 1 793 ? -33.057 -0.054 -17.289 1.00 57.41 793 GLY A CA 1
ATOM 5874 C C . GLY A 1 793 ? -32.296 0.210 -15.988 1.00 57.41 793 GLY A C 1
ATOM 5875 O O . GLY A 1 793 ? -31.872 1.334 -15.756 1.00 57.41 793 GLY A O 1
ATOM 5876 N N . THR A 1 794 ? -32.127 -0.848 -15.188 1.00 62.09 794 THR A N 1
ATOM 5877 C CA . THR A 1 794 ? -30.906 -1.311 -14.481 1.00 62.09 794 THR A CA 1
ATOM 5878 C C . THR A 1 794 ? -31.355 -2.390 -13.489 1.00 62.09 794 THR A C 1
ATOM 5880 O O . THR A 1 794 ? -31.394 -2.150 -12.279 1.00 62.09 794 THR A O 1
ATOM 5883 N N . GLY A 1 795 ? -31.751 -3.564 -13.991 1.00 67.56 795 GLY A N 1
ATOM 5884 C CA . GLY A 1 795 ? -32.046 -4.716 -13.136 1.00 67.56 795 GLY A CA 1
ATOM 5885 C C . GLY A 1 795 ? -30.791 -5.102 -12.362 1.00 67.56 795 GLY A C 1
ATOM 5886 O O . GLY A 1 795 ? -29.902 -5.710 -12.939 1.00 67.56 795 GLY A O 1
ATOM 5887 N N . GLN A 1 796 ? -30.654 -4.695 -11.096 1.00 82.56 796 GLN A N 1
ATOM 5888 C CA . GLN A 1 796 ? -29.442 -4.965 -10.316 1.00 82.56 796 GLN A CA 1
ATOM 5889 C C . GLN A 1 796 ? -29.722 -5.337 -8.865 1.00 82.56 796 GLN A C 1
ATOM 5891 O O . GLN A 1 796 ? -30.451 -4.650 -8.143 1.00 82.56 796 GLN A O 1
ATOM 5896 N N . THR A 1 797 ? -29.017 -6.374 -8.418 1.00 88.31 797 THR A N 1
ATOM 5897 C CA . THR A 1 797 ? -28.833 -6.681 -6.999 1.00 88.31 797 THR A CA 1
ATOM 5898 C C . THR A 1 797 ? -27.802 -5.718 -6.409 1.00 88.31 797 THR A C 1
ATOM 5900 O O . THR A 1 797 ? -26.628 -5.724 -6.806 1.00 88.31 797 THR A O 1
ATOM 5903 N N . THR A 1 798 ? -28.227 -4.888 -5.458 1.00 88.19 798 THR A N 1
ATOM 5904 C CA . THR A 1 798 ? -27.385 -3.874 -4.802 1.00 88.19 798 THR A CA 1
ATOM 5905 C C . THR A 1 798 ? -26.648 -4.416 -3.589 1.00 88.19 798 THR A C 1
ATOM 5907 O O . THR A 1 798 ? -25.533 -3.986 -3.305 1.00 88.19 798 THR A O 1
ATOM 5910 N N . SER A 1 799 ? -27.259 -5.349 -2.863 1.00 92.62 799 SER A N 1
ATOM 5911 C CA . SER A 1 799 ? -26.661 -5.962 -1.679 1.00 92.62 799 SER A CA 1
ATOM 5912 C C . SER A 1 799 ? -27.282 -7.322 -1.379 1.00 92.62 799 SER A C 1
ATOM 5914 O O . SER A 1 799 ? -28.395 -7.630 -1.812 1.00 92.62 799 SER A O 1
ATOM 5916 N N . LEU A 1 800 ? -26.552 -8.121 -0.601 1.00 96.94 800 LEU A N 1
ATOM 5917 C CA . LEU A 1 800 ? -27.023 -9.377 -0.042 1.00 96.94 800 LEU A CA 1
ATOM 5918 C C . LEU A 1 800 ? -26.789 -9.378 1.473 1.00 96.94 800 LEU A C 1
ATOM 5920 O O . LEU A 1 800 ? -25.722 -8.985 1.943 1.00 96.94 800 LEU A O 1
ATOM 5924 N N . THR A 1 801 ? -27.790 -9.803 2.234 1.00 97.12 801 THR A N 1
ATOM 5925 C CA . THR A 1 801 ? -27.732 -9.886 3.702 1.00 97.12 801 THR A CA 1
ATOM 5926 C C . THR A 1 801 ? -28.281 -11.219 4.176 1.00 97.12 801 THR A C 1
ATOM 5928 O O . THR A 1 801 ? -29.105 -11.814 3.485 1.00 97.12 801 THR A O 1
ATOM 5931 N N . ASP A 1 802 ? -27.952 -11.632 5.396 1.00 97.75 802 ASP A N 1
ATOM 5932 C CA . ASP A 1 802 ? -28.680 -12.699 6.082 1.00 97.75 802 ASP A CA 1
ATOM 5933 C C . ASP A 1 802 ? -29.070 -12.326 7.517 1.00 97.75 802 ASP A C 1
ATOM 5935 O O . ASP A 1 802 ? -28.673 -11.291 8.055 1.00 97.75 802 ASP A O 1
ATOM 5939 N N . ASN A 1 803 ? -29.887 -13.177 8.136 1.00 96.81 803 ASN A N 1
ATOM 5940 C CA . ASN A 1 803 ? -30.363 -13.009 9.508 1.00 96.81 803 ASN A CA 1
ATOM 5941 C C . ASN A 1 803 ? -29.323 -13.345 10.596 1.00 96.81 803 ASN A C 1
ATOM 5943 O O . ASN A 1 803 ? -29.656 -13.259 11.779 1.00 96.81 803 ASN A O 1
ATOM 5947 N N . PHE A 1 804 ? -28.096 -13.710 10.220 1.00 91.69 804 PHE A N 1
ATOM 5948 C CA . PHE A 1 804 ? -26.976 -13.991 11.124 1.00 91.69 804 PHE A CA 1
ATOM 5949 C C . PHE A 1 804 ? -25.871 -12.923 11.056 1.00 91.69 804 PHE A C 1
ATOM 5951 O O . PHE A 1 804 ? -24.937 -12.959 11.856 1.00 91.69 804 PHE A O 1
ATOM 5958 N N . GLY A 1 805 ? -26.015 -11.931 10.171 1.00 85.56 805 GLY A N 1
ATOM 5959 C CA . GLY A 1 805 ? -25.107 -10.795 10.056 1.00 85.56 805 GLY A CA 1
ATOM 5960 C C . GLY A 1 805 ? -23.818 -11.107 9.299 1.00 85.56 805 GLY A C 1
ATOM 5961 O O . GLY A 1 805 ? -22.829 -10.406 9.508 1.00 85.56 805 GLY A O 1
ATOM 5962 N N . ASN A 1 806 ? -23.802 -12.139 8.446 1.00 93.06 806 ASN A N 1
ATOM 5963 C CA . ASN A 1 806 ? -22.625 -12.410 7.621 1.00 93.06 806 ASN A CA 1
ATOM 5964 C C . ASN A 1 806 ? -22.468 -11.366 6.515 1.00 93.06 806 ASN A C 1
ATOM 5966 O O . ASN A 1 806 ? -23.444 -10.845 5.967 1.00 93.06 806 ASN A O 1
ATOM 5970 N N . THR A 1 807 ? -21.215 -11.093 6.165 1.00 88.38 807 THR A N 1
ATOM 5971 C CA . THR A 1 807 ? -20.858 -10.170 5.089 1.00 88.38 807 THR A CA 1
ATOM 5972 C C . THR A 1 807 ? -20.745 -10.931 3.776 1.00 88.38 807 THR A C 1
ATOM 5974 O O . THR A 1 807 ? -19.949 -11.862 3.674 1.00 88.38 807 THR A O 1
ATOM 5977 N N . TYR A 1 808 ? -21.506 -10.504 2.769 1.00 93.06 808 TYR A N 1
ATOM 5978 C CA . TYR A 1 808 ? -21.433 -11.059 1.420 1.00 93.06 808 TYR A CA 1
ATOM 5979 C C . TYR A 1 808 ? -20.661 -10.145 0.480 1.00 93.06 808 TYR A C 1
ATOM 5981 O O . TYR A 1 808 ? -20.886 -8.934 0.448 1.00 93.06 808 TYR A O 1
ATOM 5989 N N . SER A 1 809 ? -19.834 -10.759 -0.356 1.00 87.81 809 SER A N 1
ATOM 5990 C CA . SER A 1 809 ? -19.138 -10.100 -1.458 1.00 87.81 809 SER A CA 1
ATOM 5991 C C . SER A 1 809 ? -19.769 -10.516 -2.784 1.00 87.81 809 SER A C 1
ATOM 5993 O O . SER A 1 809 ? -20.024 -11.704 -3.000 1.00 87.81 809 SER A O 1
ATOM 5995 N N . LYS A 1 810 ? -20.019 -9.553 -3.680 1.00 94.06 810 LYS A N 1
ATOM 5996 C CA . LYS A 1 810 ? -20.399 -9.844 -5.070 1.00 94.06 810 LYS A CA 1
ATOM 5997 C C . LYS A 1 810 ? -19.158 -10.350 -5.796 1.00 94.06 810 LYS A C 1
ATOM 5999 O O . LYS A 1 810 ? -18.139 -9.670 -5.807 1.00 94.06 810 LYS A O 1
ATOM 6004 N N . VAL A 1 811 ? -19.257 -11.538 -6.372 1.00 89.50 811 VAL A N 1
ATOM 6005 C CA . VAL A 1 811 ? -18.158 -12.225 -7.053 1.00 89.50 811 VAL A CA 1
ATOM 6006 C C . VAL A 1 811 ? -18.109 -11.835 -8.522 1.00 89.50 811 VAL A C 1
ATOM 6008 O O . VAL A 1 811 ? -17.062 -11.473 -9.041 1.00 89.50 811 VAL A O 1
ATOM 6011 N N . VAL A 1 812 ? -19.256 -11.925 -9.191 1.00 94.56 812 VAL A N 1
ATOM 6012 C CA . VAL A 1 812 ? -19.393 -11.686 -10.628 1.00 94.56 812 VAL A CA 1
ATOM 6013 C C . VAL A 1 812 ? -20.847 -11.391 -10.958 1.00 94.56 812 VAL A C 1
ATOM 6015 O O . VAL A 1 812 ? -21.757 -11.797 -10.227 1.00 94.56 812 VAL A O 1
ATOM 6018 N N . GLN A 1 813 ? -21.070 -10.682 -12.057 1.00 94.00 813 GLN A N 1
ATOM 6019 C CA . GLN A 1 813 ? -22.394 -10.435 -12.603 1.00 94.00 813 GLN A CA 1
ATOM 6020 C C . GLN A 1 813 ? -22.363 -10.445 -14.136 1.00 94.00 813 GLN A C 1
ATOM 6022 O O . GLN A 1 813 ? -21.308 -10.266 -14.735 1.00 94.00 813 GLN A O 1
ATOM 6027 N N . HIS A 1 814 ? -23.515 -10.652 -14.763 1.00 91.81 814 HIS A N 1
ATOM 6028 C CA . HIS A 1 814 ? -23.722 -10.430 -16.189 1.00 91.81 814 HIS A CA 1
ATOM 6029 C C . HIS A 1 814 ? -25.056 -9.712 -16.398 1.00 91.81 814 HIS A C 1
ATOM 6031 O O . HIS A 1 814 ? -26.029 -10.156 -15.800 1.00 91.81 814 HIS A O 1
ATOM 6037 N N . PRO A 1 815 ? -25.140 -8.654 -17.223 1.00 88.00 815 PRO A N 1
ATOM 6038 C CA . PRO A 1 815 ? -24.016 -7.962 -17.861 1.00 88.00 815 PRO A CA 1
ATOM 6039 C C . PRO A 1 815 ? -23.086 -7.307 -16.824 1.00 88.00 815 PRO A C 1
ATOM 6041 O O . PRO A 1 815 ? -23.500 -7.097 -15.686 1.00 88.00 815 PRO A O 1
ATOM 6044 N N . ASP A 1 816 ? -21.846 -6.980 -17.197 1.00 80.12 816 ASP A N 1
ATOM 6045 C CA . ASP A 1 816 ? -20.916 -6.218 -16.348 1.00 80.12 816 ASP A CA 1
ATOM 6046 C C . ASP A 1 816 ? -20.231 -5.087 -17.154 1.00 80.12 816 ASP A C 1
ATOM 6048 O O . ASP A 1 816 ? -19.561 -5.386 -18.146 1.00 80.12 816 ASP A O 1
ATOM 6052 N N . PRO A 1 817 ? -20.417 -3.793 -16.803 1.00 76.50 817 PRO A N 1
ATOM 6053 C CA . PRO A 1 817 ? -21.316 -3.303 -15.759 1.00 76.50 817 PRO A CA 1
ATOM 6054 C C . PRO A 1 817 ? -22.771 -3.650 -16.084 1.00 76.50 817 PRO A C 1
ATOM 6056 O O . PRO A 1 817 ? -23.188 -3.643 -17.247 1.00 76.50 817 PRO A O 1
ATOM 6059 N N . ALA A 1 818 ? -23.556 -3.959 -15.051 1.00 73.81 818 ALA A N 1
ATOM 6060 C CA . ALA A 1 818 ? -24.926 -4.389 -15.275 1.00 73.81 818 ALA A CA 1
ATOM 6061 C C . ALA A 1 818 ? -25.754 -3.303 -15.974 1.00 73.81 818 ALA A C 1
ATOM 6063 O O . ALA A 1 818 ? -25.783 -2.129 -15.596 1.00 73.81 818 ALA A O 1
ATOM 6064 N N . SER A 1 819 ? -26.396 -3.719 -17.054 1.00 74.12 819 SER A N 1
ATOM 6065 C CA . SER A 1 819 ? -27.073 -2.869 -18.019 1.00 74.12 819 SER A CA 1
ATOM 6066 C C . SER A 1 819 ? -28.263 -3.633 -18.585 1.00 74.12 819 SER A C 1
ATOM 6068 O O . SER A 1 819 ? -28.306 -4.855 -18.531 1.00 74.12 819 SER A O 1
ATOM 6070 N N . GLY A 1 820 ? -29.251 -2.908 -19.101 1.00 78.81 820 GLY A N 1
ATOM 6071 C CA . GLY A 1 820 ? -30.491 -3.526 -19.555 1.00 78.81 820 GLY A CA 1
ATOM 6072 C C . GLY A 1 820 ? -31.454 -3.860 -18.414 1.00 78.81 820 GLY A C 1
ATOM 6073 O O . GLY A 1 820 ? -31.404 -3.275 -17.325 1.00 78.81 820 GLY A O 1
ATOM 6074 N N . ASN A 1 821 ? -32.396 -4.746 -18.724 1.00 81.12 821 ASN A N 1
ATOM 6075 C CA . ASN A 1 821 ? -33.528 -5.058 -17.857 1.00 81.12 821 ASN A CA 1
ATOM 6076 C C . ASN A 1 821 ? -33.297 -6.306 -17.004 1.00 81.12 821 ASN A C 1
ATOM 6078 O O . ASN A 1 821 ? -34.031 -6.470 -16.040 1.00 81.12 821 ASN A O 1
ATOM 6082 N N . SER A 1 822 ? -32.298 -7.130 -17.322 1.00 84.31 822 SER A N 1
ATOM 6083 C CA . SER A 1 822 ? -31.957 -8.395 -16.665 1.00 84.31 822 SER A CA 1
ATOM 6084 C C . SER A 1 822 ? -30.535 -8.380 -16.106 1.00 84.31 822 SER A C 1
ATOM 6086 O O . SER A 1 822 ? -29.668 -7.640 -16.578 1.00 84.31 822 SER A O 1
ATOM 6088 N N . ASN A 1 823 ? -30.308 -9.182 -15.068 1.00 89.06 823 ASN A N 1
ATOM 6089 C CA . ASN A 1 823 ? -28.975 -9.469 -14.557 1.00 89.06 823 ASN A CA 1
ATOM 6090 C C . ASN A 1 823 ? -28.953 -10.800 -13.807 1.00 89.06 823 ASN A C 1
ATOM 6092 O O . ASN A 1 823 ? -29.848 -11.072 -13.002 1.00 89.06 823 ASN A O 1
ATOM 6096 N N . VAL A 1 824 ? -27.881 -11.572 -13.976 1.00 92.31 824 VAL A N 1
ATOM 6097 C CA . VAL A 1 824 ? -27.489 -12.652 -13.059 1.00 92.31 824 VAL A CA 1
ATOM 6098 C C . VAL A 1 824 ? -26.235 -12.257 -12.281 1.00 92.31 824 VAL A C 1
ATOM 6100 O O . VAL A 1 824 ? -25.292 -11.699 -12.837 1.00 92.31 824 VAL A O 1
ATOM 6103 N N . SER A 1 825 ? -26.200 -12.545 -10.981 1.00 95.06 825 SER A N 1
ATOM 6104 C CA . SER A 1 825 ? -25.051 -12.270 -10.113 1.00 95.06 825 SER A CA 1
ATOM 6105 C C . SER A 1 825 ? -24.768 -13.423 -9.157 1.00 95.06 825 SER A C 1
ATOM 6107 O O . SER A 1 825 ? -25.689 -14.101 -8.702 1.00 95.06 825 SER A O 1
ATOM 6109 N N . ILE A 1 826 ? -23.490 -13.631 -8.839 1.00 97.69 826 ILE A N 1
ATOM 6110 C CA . ILE A 1 826 ? -23.020 -14.597 -7.841 1.00 97.69 826 ILE A CA 1
ATOM 6111 C C . ILE A 1 826 ? -22.413 -13.815 -6.679 1.00 97.69 826 ILE A C 1
ATOM 6113 O O . ILE A 1 826 ? -21.607 -12.907 -6.876 1.00 97.69 826 ILE A O 1
ATOM 6117 N N . TRP A 1 827 ? -22.796 -14.183 -5.465 1.00 97.38 827 TRP A N 1
ATOM 6118 C CA . TRP A 1 827 ? -22.329 -13.627 -4.202 1.00 97.38 827 TRP A CA 1
ATOM 6119 C C . TRP A 1 827 ? -21.832 -14.753 -3.309 1.00 97.38 827 TRP A C 1
ATOM 6121 O O . TRP A 1 827 ? -22.250 -15.899 -3.466 1.00 97.38 827 TRP A O 1
ATOM 6131 N N . TYR A 1 828 ? -20.978 -14.446 -2.340 1.00 95.81 828 TYR A N 1
ATOM 6132 C CA . TYR A 1 828 ? -20.557 -15.443 -1.362 1.00 95.81 828 TYR A CA 1
ATOM 6133 C C . TYR A 1 828 ? -20.239 -14.831 -0.001 1.00 95.81 828 TYR A C 1
ATOM 6135 O O . TYR A 1 828 ? -19.857 -13.665 0.092 1.00 95.81 828 TYR A O 1
ATOM 6143 N N . ALA A 1 829 ? -20.384 -15.649 1.037 1.00 93.69 829 ALA A N 1
ATOM 6144 C CA . ALA A 1 829 ? -19.871 -15.411 2.376 1.00 93.69 829 ALA A CA 1
ATOM 6145 C C . ALA A 1 829 ? -19.156 -16.684 2.844 1.00 93.69 829 ALA A C 1
ATOM 6147 O O . ALA A 1 829 ? -19.729 -17.773 2.828 1.00 93.69 829 ALA A O 1
ATOM 6148 N N . THR A 1 830 ? -17.894 -16.562 3.234 1.00 90.69 830 THR A N 1
ATOM 6149 C CA . THR A 1 830 ? -17.089 -17.651 3.808 1.00 90.69 830 THR A CA 1
ATOM 6150 C C . THR A 1 830 ? -17.082 -17.591 5.323 1.00 90.69 830 THR A C 1
ATOM 6152 O O . THR A 1 830 ? -17.233 -16.513 5.896 1.00 90.69 830 THR A O 1
ATOM 6155 N N . ASN A 1 831 ? -16.787 -18.724 5.967 1.00 86.69 831 ASN A N 1
ATOM 6156 C CA . ASN A 1 831 ? -16.688 -18.817 7.422 1.00 86.69 831 ASN A CA 1
ATOM 6157 C C . ASN A 1 831 ? -17.938 -18.239 8.110 1.00 86.69 831 ASN A C 1
ATOM 6159 O O . ASN A 1 831 ? -17.842 -17.453 9.055 1.00 86.69 831 ASN A O 1
ATOM 6163 N N . VAL A 1 832 ? -19.115 -18.582 7.577 1.00 91.69 832 VAL A N 1
ATOM 6164 C CA . VAL A 1 832 ? -20.375 -17.976 8.010 1.00 91.69 832 VAL A CA 1
ATOM 6165 C C . VAL A 1 832 ? -20.662 -18.314 9.467 1.00 91.69 832 VAL A C 1
ATOM 6167 O O . VAL A 1 832 ? -20.358 -19.403 9.946 1.00 91.69 832 VAL A O 1
ATOM 6170 N N . ILE A 1 833 ? -21.298 -17.395 10.175 1.00 93.19 833 ILE A N 1
ATOM 6171 C CA . ILE A 1 833 ? -22.053 -17.674 11.386 1.00 93.19 833 ILE A CA 1
ATOM 6172 C C . ILE A 1 833 ? -23.344 -18.357 10.930 1.00 93.19 833 ILE A C 1
ATOM 6174 O O . ILE A 1 833 ? -24.196 -17.743 10.286 1.00 93.19 833 ILE A O 1
ATOM 6178 N N . GLY A 1 834 ? -23.446 -19.653 11.216 1.00 92.25 834 GLY A N 1
ATOM 6179 C CA . GLY A 1 834 ? -24.568 -20.497 10.833 1.00 92.25 834 GLY A CA 1
ATOM 6180 C C . GLY A 1 834 ? -25.612 -20.654 11.940 1.00 92.25 834 GLY A C 1
ATOM 6181 O O . GLY A 1 834 ? -25.424 -20.248 13.089 1.00 92.25 834 GLY A O 1
ATOM 6182 N N . GLY A 1 835 ? -26.731 -21.283 11.595 1.00 93.44 835 GLY A N 1
ATOM 6183 C CA . GLY A 1 835 ? -27.796 -21.603 12.535 1.00 93.44 835 GLY A CA 1
ATOM 6184 C C . GLY A 1 835 ? -29.065 -22.101 11.852 1.00 93.44 835 GLY A C 1
ATOM 6185 O O . GLY A 1 835 ? -29.141 -22.250 10.632 1.00 93.44 835 GLY A O 1
ATOM 6186 N N . THR A 1 836 ? -30.088 -22.389 12.657 1.00 93.31 836 THR A N 1
ATOM 6187 C CA . THR A 1 836 ? -31.412 -22.797 12.165 1.00 93.31 836 THR A CA 1
ATOM 6188 C C . THR A 1 836 ? -32.102 -21.643 11.441 1.00 93.31 836 THR A C 1
ATOM 6190 O O . THR A 1 836 ? -32.066 -20.516 11.929 1.00 93.31 836 THR A O 1
ATOM 6193 N N . SER A 1 837 ? -32.835 -21.933 10.363 1.00 93.44 837 SER A N 1
ATOM 6194 C CA . SER A 1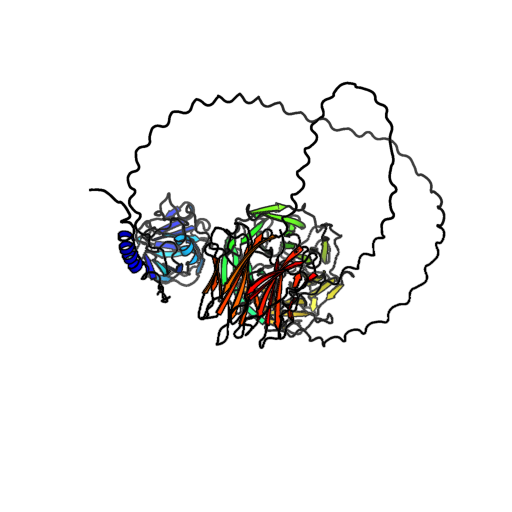 837 ? -33.586 -20.924 9.593 1.00 93.44 837 SER A CA 1
ATOM 6195 C C . SER A 1 837 ? -32.696 -19.822 9.000 1.00 93.44 837 SER A C 1
ATOM 6197 O O . SER A 1 837 ? -33.083 -18.651 8.953 1.00 93.44 837 SER A O 1
ATOM 6199 N N . PHE A 1 838 ? -31.490 -20.191 8.565 1.00 97.94 838 PHE A N 1
ATOM 6200 C CA . PHE A 1 838 ? -30.593 -19.296 7.840 1.00 97.94 838 PHE A CA 1
ATOM 6201 C C . PHE A 1 838 ? -31.274 -18.780 6.575 1.00 97.94 838 PHE A C 1
ATOM 6203 O O . PHE A 1 838 ? -31.674 -19.567 5.716 1.00 97.94 838 PHE A O 1
ATOM 6210 N N . THR A 1 839 ? -31.433 -17.463 6.488 1.00 98.06 839 THR A N 1
ATOM 6211 C CA . THR A 1 839 ? -32.205 -16.797 5.442 1.00 98.06 839 THR A CA 1
ATOM 6212 C C . THR A 1 839 ? -31.358 -15.722 4.783 1.00 98.06 839 THR A C 1
ATOM 6214 O O . THR A 1 839 ? -31.079 -14.699 5.405 1.00 98.06 839 THR A O 1
ATOM 6217 N N . ALA A 1 840 ? -30.982 -15.950 3.524 1.00 97.75 840 ALA A N 1
ATOM 6218 C CA . ALA A 1 840 ? -30.304 -14.969 2.684 1.00 97.75 840 ALA A CA 1
ATOM 6219 C C . ALA A 1 840 ? -31.345 -14.115 1.949 1.00 97.75 840 ALA A C 1
ATOM 6221 O O . ALA A 1 840 ? -32.339 -14.637 1.448 1.00 97.75 840 ALA A O 1
ATOM 6222 N N . THR A 1 841 ? -31.123 -12.806 1.893 1.00 98.06 841 THR A N 1
ATOM 6223 C CA . THR A 1 841 ? -32.015 -11.817 1.276 1.00 98.06 841 THR A CA 1
ATOM 6224 C C . THR A 1 841 ? -31.225 -10.968 0.289 1.00 98.06 841 THR A C 1
ATOM 6226 O O . THR A 1 841 ? -30.249 -10.323 0.677 1.00 98.06 841 THR A O 1
ATOM 6229 N N . ALA A 1 842 ? -31.651 -10.969 -0.972 1.00 95.94 842 ALA A N 1
ATOM 6230 C CA . ALA A 1 842 ? -31.142 -10.075 -2.004 1.00 95.94 842 ALA A CA 1
ATOM 6231 C C . ALA A 1 842 ? -31.964 -8.790 -2.025 1.00 95.94 842 ALA A C 1
ATOM 6233 O O . ALA A 1 842 ? -33.188 -8.854 -1.921 1.00 95.94 842 ALA A O 1
ATOM 6234 N N . HIS A 1 843 ? -31.299 -7.648 -2.189 1.00 93.06 843 HIS A N 1
ATOM 6235 C CA . HIS A 1 843 ? -31.927 -6.327 -2.264 1.00 93.06 843 HIS A CA 1
ATOM 6236 C C . HIS A 1 843 ? -31.634 -5.666 -3.609 1.00 93.06 843 HIS A C 1
ATOM 6238 O O . HIS A 1 843 ? -30.545 -5.834 -4.164 1.00 93.06 843 HIS A O 1
ATOM 6244 N N . SER A 1 844 ? -32.581 -4.873 -4.101 1.00 88.31 844 SER A N 1
ATOM 6245 C CA . SER A 1 844 ? -32.462 -4.067 -5.317 1.00 88.31 844 SER A CA 1
ATOM 6246 C C . SER A 1 844 ? -32.881 -2.615 -5.068 1.00 88.31 844 SER A C 1
ATOM 6248 O O . SER A 1 844 ? -33.721 -2.330 -4.214 1.00 88.31 844 SER A O 1
ATOM 6250 N N . ALA A 1 845 ? -32.320 -1.679 -5.843 1.00 79.62 845 ALA A N 1
ATOM 6251 C CA . ALA A 1 845 ? -32.597 -0.241 -5.700 1.00 79.62 845 ALA A CA 1
ATOM 6252 C C . ALA A 1 845 ? -34.041 0.156 -6.066 1.00 79.62 845 ALA A C 1
ATOM 6254 O O . ALA A 1 845 ? -34.567 1.148 -5.564 1.00 79.62 845 ALA A O 1
ATOM 6255 N N . SER A 1 846 ? -34.675 -0.610 -6.950 1.00 82.50 846 SER A N 1
ATOM 6256 C CA . SER A 1 846 ? -36.057 -0.428 -7.395 1.00 82.50 846 SER A CA 1
ATOM 6257 C C . SER A 1 846 ? -36.799 -1.763 -7.396 1.00 82.50 846 SER A C 1
ATOM 6259 O O . SER A 1 846 ? -36.218 -2.811 -7.108 1.00 82.50 846 SER A O 1
ATOM 6261 N N . SER A 1 847 ? -38.101 -1.707 -7.661 1.00 85.50 847 SER A N 1
ATOM 6262 C CA . SER A 1 847 ? -38.980 -2.870 -7.743 1.00 85.50 847 SER A CA 1
ATOM 6263 C C . 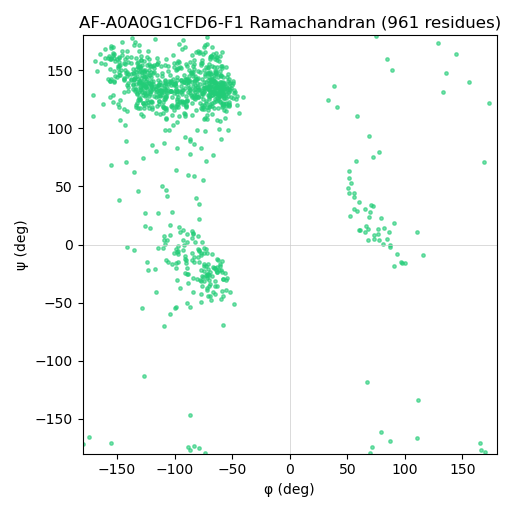SER A 1 847 ? -38.641 -3.749 -8.950 1.00 85.50 847 SER A C 1
ATOM 6265 O O . SER A 1 847 ? -38.729 -3.287 -10.086 1.00 85.50 847 SER A O 1
ATOM 6267 N N . HIS A 1 848 ? -38.316 -5.016 -8.696 1.00 84.44 848 HIS A N 1
ATOM 6268 C CA . HIS A 1 848 ? -37.953 -6.011 -9.706 1.00 84.44 848 HIS A CA 1
ATOM 6269 C C . HIS A 1 848 ? -38.652 -7.352 -9.440 1.00 84.44 848 HIS A C 1
ATOM 6271 O O . HIS A 1 848 ? -39.298 -7.564 -8.411 1.00 84.44 848 HIS A O 1
ATOM 6277 N N . TYR A 1 849 ? -38.526 -8.265 -10.393 1.00 85.81 849 TYR A N 1
ATOM 6278 C CA . TYR A 1 849 ? -38.654 -9.697 -10.161 1.00 85.81 849 TYR A CA 1
ATOM 6279 C C . TYR A 1 849 ? -37.294 -10.202 -9.693 1.00 85.81 849 TYR A C 1
ATOM 6281 O O . TYR A 1 849 ? -36.309 -10.003 -10.396 1.00 85.81 849 TYR A O 1
ATOM 6289 N N . ILE A 1 850 ? -37.233 -10.809 -8.508 1.00 88.69 850 ILE A N 1
ATOM 6290 C CA . ILE A 1 850 ? -35.989 -11.311 -7.915 1.00 88.69 850 ILE A CA 1
ATOM 6291 C C . ILE A 1 850 ? -36.128 -12.820 -7.715 1.00 88.69 850 ILE A C 1
ATOM 6293 O O . ILE A 1 850 ? -37.023 -13.279 -7.002 1.00 88.69 850 ILE A O 1
ATOM 6297 N N . THR A 1 851 ? -35.222 -13.596 -8.301 1.00 90.75 851 THR A N 1
ATOM 6298 C CA . THR A 1 851 ? -35.057 -15.020 -7.988 1.00 90.75 851 THR A CA 1
ATOM 6299 C C . THR A 1 851 ? -33.714 -15.211 -7.300 1.00 90.75 851 THR A C 1
ATOM 6301 O O . THR A 1 851 ? -32.692 -14.714 -7.764 1.00 90.75 851 THR A O 1
ATOM 6304 N N . ILE A 1 852 ? -33.704 -15.932 -6.183 1.00 93.94 852 ILE A N 1
ATOM 6305 C CA . ILE A 1 852 ? -32.518 -16.118 -5.343 1.00 93.94 852 ILE A CA 1
ATOM 6306 C C . ILE A 1 852 ? -32.328 -17.603 -5.028 1.00 93.94 852 ILE A C 1
ATOM 6308 O O . ILE A 1 852 ? -33.264 -18.290 -4.614 1.00 93.94 852 ILE A O 1
ATOM 6312 N N . ALA A 1 853 ? -31.105 -18.099 -5.214 1.00 97.00 853 ALA A N 1
ATOM 6313 C CA . ALA A 1 853 ? -30.694 -19.454 -4.871 1.00 97.00 853 ALA A CA 1
ATOM 6314 C C . ALA A 1 853 ? -29.463 -19.423 -3.962 1.00 97.00 853 ALA A C 1
ATOM 6316 O O . ALA A 1 853 ? -28.431 -18.878 -4.340 1.00 97.00 853 ALA A O 1
ATOM 6317 N N . ALA A 1 854 ? -29.563 -20.017 -2.774 1.00 98.06 854 ALA A N 1
ATOM 6318 C CA . ALA A 1 854 ? -28.467 -20.111 -1.811 1.00 98.06 854 ALA A CA 1
ATOM 6319 C C . ALA A 1 854 ? -27.951 -21.549 -1.729 1.00 98.06 854 ALA A C 1
ATOM 6321 O O . ALA A 1 854 ? -28.745 -22.490 -1.717 1.00 98.06 854 ALA A O 1
ATOM 6322 N N . HIS A 1 855 ? -26.634 -21.712 -1.645 1.00 98.38 855 HIS A N 1
ATOM 6323 C CA . HIS A 1 855 ? -25.926 -22.988 -1.638 1.00 98.38 855 HIS A CA 1
ATOM 6324 C C . HIS A 1 855 ? -24.893 -23.003 -0.516 1.00 98.38 855 HIS A C 1
ATOM 6326 O O . HIS A 1 855 ? -24.082 -22.089 -0.418 1.00 98.38 855 HIS A O 1
ATOM 6332 N N . GLU A 1 856 ? -24.895 -24.045 0.306 1.00 97.69 856 GLU A N 1
ATOM 6333 C CA . GLU A 1 856 ? -23.908 -24.245 1.364 1.00 97.69 856 GLU A CA 1
ATOM 6334 C C . GLU A 1 856 ? -22.880 -25.298 0.943 1.00 97.69 856 GLU A C 1
ATOM 6336 O O . GLU A 1 856 ? -23.240 -26.396 0.501 1.00 97.69 856 GLU A O 1
ATOM 6341 N N . TYR A 1 857 ? -21.606 -24.969 1.140 1.00 95.75 857 TYR A N 1
ATOM 6342 C CA . TYR A 1 857 ? -20.465 -25.848 0.914 1.00 95.75 857 TYR A CA 1
ATOM 6343 C C . TYR A 1 857 ? -19.555 -25.865 2.142 1.00 95.75 857 TYR A C 1
ATOM 6345 O O . TYR A 1 857 ? -19.320 -24.833 2.775 1.00 95.75 857 TYR A O 1
ATOM 6353 N N . SER A 1 858 ? -18.987 -27.029 2.446 1.00 91.62 858 SER A N 1
ATOM 6354 C CA . SER A 1 858 ? -17.886 -27.169 3.406 1.00 91.62 858 SER A CA 1
ATOM 6355 C C . SER A 1 858 ? -16.549 -27.299 2.674 1.00 91.62 858 SER A C 1
ATOM 6357 O O . SER A 1 858 ? -16.522 -27.835 1.568 1.00 91.62 858 SER A O 1
ATOM 6359 N N . GLY A 1 859 ? -15.444 -26.889 3.305 1.00 85.56 859 GLY A N 1
ATOM 6360 C CA . GLY A 1 859 ? -14.078 -27.119 2.799 1.00 85.56 859 GLY A CA 1
ATOM 6361 C C . GLY A 1 859 ? -13.545 -26.068 1.816 1.00 85.56 859 GLY A C 1
ATOM 6362 O O . GLY A 1 859 ? -12.510 -26.288 1.201 1.00 85.56 859 GLY A O 1
ATOM 6363 N N . ILE A 1 860 ? -14.230 -24.933 1.649 1.00 86.38 860 ILE A N 1
ATOM 6364 C CA . ILE A 1 860 ? -13.748 -23.797 0.842 1.00 86.38 860 ILE A CA 1
ATOM 6365 C C . ILE A 1 860 ? -12.889 -22.873 1.726 1.00 86.38 860 ILE A C 1
ATOM 6367 O O . ILE A 1 860 ? -13.224 -22.640 2.892 1.00 86.38 860 ILE A O 1
ATOM 6371 N N . LEU A 1 861 ? -11.786 -22.334 1.194 1.00 75.31 861 LEU A N 1
ATOM 6372 C CA . LEU A 1 861 ? -10.936 -21.368 1.906 1.00 75.31 861 LEU A CA 1
ATOM 6373 C C . LEU A 1 861 ? -11.672 -20.049 2.193 1.00 75.31 861 LEU A C 1
ATOM 6375 O O . LEU A 1 861 ? -12.466 -19.573 1.383 1.00 75.31 861 LEU A O 1
ATOM 6379 N N . THR A 1 862 ? -11.338 -19.396 3.309 1.00 64.94 862 THR A N 1
ATOM 6380 C CA . THR A 1 862 ? -11.968 -18.135 3.754 1.00 64.94 862 THR A CA 1
ATOM 6381 C C . THR A 1 862 ? -11.764 -16.956 2.784 1.00 64.94 862 THR A C 1
ATOM 6383 O O . THR A 1 862 ? -12.478 -15.972 2.869 1.00 64.94 862 THR A O 1
ATOM 6386 N N . ASN A 1 863 ? -10.849 -17.070 1.814 1.00 63.91 863 ASN A N 1
ATOM 6387 C CA . ASN A 1 863 ? -10.696 -16.160 0.666 1.00 63.91 863 ASN A CA 1
ATOM 6388 C C . ASN A 1 863 ? -10.582 -16.966 -0.640 1.00 63.91 863 ASN A C 1
ATOM 6390 O O . ASN A 1 863 ? -9.666 -16.772 -1.431 1.00 63.91 863 ASN A O 1
ATOM 6394 N N . GLY A 1 864 ? -11.464 -17.951 -0.812 1.00 70.56 864 GLY A N 1
ATOM 6395 C CA . GLY A 1 864 ? -11.313 -18.984 -1.830 1.00 70.56 864 GLY A CA 1
ATOM 6396 C C . GLY A 1 864 ? -11.529 -18.549 -3.278 1.00 70.56 864 GLY A C 1
ATOM 6397 O O . GLY A 1 864 ? -11.280 -19.376 -4.135 1.00 70.56 864 GLY A O 1
ATOM 6398 N N . ILE A 1 865 ? -11.979 -17.329 -3.595 1.00 88.50 865 ILE A N 1
ATOM 6399 C CA . ILE A 1 865 ? -12.193 -16.941 -5.002 1.00 88.50 865 ILE A CA 1
ATOM 6400 C C . ILE A 1 865 ? -10.881 -17.015 -5.781 1.00 88.50 865 ILE A C 1
ATOM 6402 O O . ILE A 1 865 ? -9.879 -16.431 -5.370 1.00 88.50 865 ILE A O 1
ATOM 6406 N N . ASP A 1 866 ? -10.913 -17.720 -6.908 1.00 87.56 866 ASP A N 1
ATOM 6407 C CA . ASP A 1 866 ? -9.790 -17.803 -7.830 1.00 87.56 866 ASP A CA 1
ATOM 6408 C C . ASP A 1 866 ? -10.064 -17.049 -9.136 1.00 87.56 866 ASP A C 1
ATOM 6410 O O . ASP A 1 866 ? -9.482 -15.989 -9.357 1.00 87.56 866 ASP A O 1
ATOM 6414 N N . GLN A 1 867 ? -10.973 -17.548 -9.975 1.00 92.31 867 GLN A N 1
ATOM 6415 C CA . GLN A 1 867 ? -11.340 -16.915 -11.240 1.00 92.31 867 GLN A CA 1
ATOM 6416 C C . GLN A 1 867 ? -12.835 -16.642 -11.334 1.00 92.31 867 GLN A C 1
ATOM 6418 O O . GLN A 1 867 ? -13.666 -17.343 -10.756 1.00 92.31 867 GLN A O 1
ATOM 6423 N N . VAL A 1 868 ? -13.182 -15.645 -12.142 1.00 94.56 868 VAL A N 1
ATOM 6424 C CA . VAL A 1 868 ? -14.563 -15.340 -12.505 1.00 94.56 868 VAL A CA 1
ATOM 6425 C C . VAL A 1 868 ? -14.665 -15.081 -13.998 1.00 94.56 868 VAL A C 1
ATOM 6427 O O . VAL A 1 868 ? -13.736 -14.559 -14.611 1.00 94.56 868 VAL A O 1
ATOM 6430 N N . ALA A 1 869 ? -15.796 -15.438 -14.588 1.00 93.31 869 ALA A N 1
ATOM 6431 C CA . ALA A 1 869 ? -16.127 -15.054 -15.950 1.00 93.31 869 ALA A CA 1
ATOM 6432 C C . ALA A 1 869 ? -17.635 -14.895 -16.091 1.00 93.31 869 ALA A C 1
ATOM 6434 O O . ALA A 1 869 ? -18.419 -15.385 -15.275 1.00 93.31 869 ALA A O 1
ATOM 6435 N N . HIS A 1 870 ? -18.032 -14.199 -17.143 1.00 95.75 870 HIS A N 1
ATOM 6436 C CA . HIS A 1 870 ? -19.421 -14.053 -17.517 1.00 95.75 870 HIS A CA 1
ATOM 6437 C C . HIS A 1 870 ? -19.558 -14.045 -19.037 1.00 95.75 870 HIS A C 1
ATOM 6439 O O . HIS A 1 870 ? -18.614 -13.710 -19.756 1.00 95.75 870 HIS A O 1
ATOM 6445 N N . ASN A 1 871 ? -20.732 -14.410 -19.540 1.00 95.06 871 ASN A N 1
ATOM 6446 C CA . ASN A 1 871 ? -21.053 -14.331 -20.958 1.00 95.06 871 ASN A CA 1
ATOM 6447 C C . ASN A 1 871 ? -22.569 -14.223 -21.166 1.00 95.06 871 ASN A C 1
ATOM 6449 O O . ASN A 1 871 ? -23.354 -14.607 -20.301 1.00 95.06 871 ASN A O 1
ATOM 6453 N N . GLY A 1 872 ? -22.975 -13.728 -22.328 1.00 91.62 872 GLY A N 1
ATOM 6454 C CA . GLY A 1 872 ? -24.370 -13.620 -22.726 1.00 91.62 872 GLY A CA 1
ATOM 6455 C C . GLY A 1 872 ? -24.543 -14.025 -24.179 1.00 91.62 872 GLY A C 1
ATOM 6456 O O . GLY A 1 872 ? -23.605 -13.974 -24.980 1.00 91.62 872 GLY A O 1
ATOM 6457 N N . GLY A 1 873 ? -25.747 -14.439 -24.543 1.00 89.50 873 GLY A N 1
ATOM 6458 C CA . GLY A 1 873 ? -26.004 -14.881 -25.903 1.00 89.50 873 GLY A CA 1
ATOM 6459 C C . GLY A 1 873 ? -27.461 -15.191 -26.173 1.00 89.50 873 GLY A C 1
ATOM 6460 O O . GLY A 1 873 ? -28.353 -14.804 -25.433 1.00 89.50 873 GLY A O 1
ATOM 6461 N N . THR A 1 874 ? -27.699 -15.876 -27.285 1.00 87.75 874 THR A N 1
ATOM 6462 C CA . THR A 1 874 ? -29.031 -16.334 -27.701 1.00 87.75 874 THR A CA 1
ATOM 6463 C C . THR A 1 874 ? -28.966 -17.814 -28.076 1.00 87.75 874 THR A C 1
ATOM 6465 O O . THR A 1 874 ? -27.879 -18.377 -28.245 1.00 87.75 874 THR A O 1
ATOM 6468 N N . GLY A 1 875 ? -30.121 -18.463 -28.213 1.00 85.12 875 GLY A N 1
ATOM 6469 C CA . GLY A 1 875 ? -30.205 -19.873 -28.593 1.00 85.12 875 GLY A CA 1
ATOM 6470 C C . GLY A 1 875 ? -30.118 -20.837 -27.409 1.00 85.12 875 GLY A C 1
ATOM 6471 O O . GLY A 1 875 ? -30.212 -20.450 -26.250 1.00 85.12 875 GLY A O 1
ATOM 6472 N N . THR A 1 876 ? -29.967 -22.129 -27.703 1.00 85.50 876 THR A N 1
ATOM 6473 C CA . THR A 1 876 ? -30.123 -23.196 -26.701 1.00 85.50 876 THR A CA 1
ATOM 6474 C C . THR A 1 876 ? -28.845 -23.589 -25.966 1.00 85.50 876 THR A C 1
ATOM 6476 O O . THR A 1 876 ? -28.935 -24.315 -24.982 1.00 85.50 876 THR A O 1
ATOM 6479 N N . ALA A 1 877 ? -27.670 -23.163 -26.426 1.00 88.50 877 ALA A N 1
ATOM 6480 C CA . ALA A 1 877 ? -26.387 -23.493 -25.808 1.00 88.50 877 ALA A CA 1
ATOM 6481 C C . ALA A 1 877 ? -25.855 -22.281 -25.036 1.00 88.50 877 ALA A C 1
ATOM 6483 O O . ALA A 1 877 ? -25.283 -21.371 -25.637 1.00 88.50 877 ALA A O 1
ATOM 6484 N N . ALA A 1 878 ? -26.059 -22.272 -23.719 1.00 90.75 878 ALA A N 1
ATOM 6485 C CA . ALA A 1 878 ? -25.548 -21.233 -22.838 1.00 90.75 878 ALA A CA 1
ATOM 6486 C C . ALA A 1 878 ? -24.108 -21.526 -22.426 1.00 90.75 878 ALA A C 1
ATOM 6488 O O . ALA A 1 878 ? -23.728 -22.676 -22.203 1.00 90.75 878 ALA A O 1
ATOM 6489 N N . SER A 1 879 ? -23.313 -20.472 -22.278 1.00 93.94 879 SER A N 1
ATOM 6490 C CA . SER A 1 879 ? -21.961 -20.554 -21.732 1.00 93.94 879 SER A CA 1
ATOM 6491 C C . SER A 1 879 ? -21.796 -19.503 -20.652 1.00 93.94 879 SER A C 1
ATOM 6493 O O . SER A 1 879 ? -22.253 -18.380 -20.815 1.00 93.94 879 SER A O 1
ATOM 6495 N N . SER A 1 880 ? -21.133 -19.843 -19.555 1.00 93.69 880 SER A N 1
ATOM 6496 C CA . SER A 1 880 ? -20.820 -18.876 -18.500 1.00 93.69 880 SER A CA 1
ATOM 6497 C C . SER A 1 880 ? -19.629 -17.975 -18.836 1.00 93.69 880 SER A C 1
ATOM 6499 O O . SER A 1 880 ? -19.290 -17.105 -18.046 1.00 93.69 880 SER A O 1
ATOM 6501 N N . GLY A 1 881 ? -18.945 -18.220 -19.959 1.00 92.12 881 GLY A N 1
ATOM 6502 C CA . GLY A 1 881 ? -17.593 -17.716 -20.198 1.00 92.12 881 GLY A CA 1
ATOM 6503 C C . GLY A 1 881 ? -16.523 -18.630 -19.590 1.00 92.12 881 GLY A C 1
ATOM 6504 O O . GLY A 1 881 ? -16.809 -19.456 -18.720 1.00 92.12 881 GLY A O 1
ATOM 6505 N N . ASN A 1 882 ? -15.297 -18.503 -20.099 1.00 93.25 882 ASN A N 1
ATOM 6506 C CA . ASN A 1 882 ? -14.163 -19.345 -19.723 1.00 93.25 882 ASN A CA 1
ATOM 6507 C C . ASN A 1 882 ? -13.452 -18.793 -18.483 1.00 93.25 882 ASN A C 1
ATOM 6509 O O . ASN A 1 882 ? -13.087 -17.621 -18.458 1.00 93.25 882 ASN A O 1
ATOM 6513 N N . VAL A 1 883 ? -13.176 -19.664 -17.518 1.00 88.81 883 VAL A N 1
ATOM 6514 C CA . VAL A 1 883 ? -12.304 -19.420 -16.362 1.00 88.81 883 VAL A CA 1
ATOM 6515 C C . VAL A 1 883 ? -11.080 -20.319 -16.448 1.00 88.81 883 VAL A C 1
ATOM 6517 O O . VAL A 1 883 ? -11.192 -21.472 -16.857 1.00 88.81 883 VAL A O 1
ATOM 6520 N N . SER A 1 884 ? -9.919 -19.799 -16.062 1.00 91.06 884 SER A N 1
ATOM 6521 C CA . SER A 1 884 ? -8.652 -20.540 -16.052 1.00 91.06 884 SER A CA 1
ATOM 6522 C C . SER A 1 884 ? -8.227 -20.815 -14.613 1.00 91.06 884 SER A C 1
ATOM 6524 O O . SER A 1 884 ? -7.502 -20.002 -14.042 1.00 91.06 884 SER A O 1
ATOM 6526 N N . THR A 1 885 ? -8.695 -21.915 -14.019 1.00 85.44 885 THR A N 1
ATOM 6527 C CA . THR A 1 885 ? -8.398 -22.235 -12.612 1.00 85.44 885 THR A CA 1
ATOM 6528 C C . THR A 1 885 ? -6.888 -22.276 -12.371 1.00 85.44 885 THR A C 1
ATOM 6530 O O . THR A 1 885 ? -6.140 -22.859 -13.165 1.00 85.44 885 THR A O 1
ATOM 6533 N N . THR A 1 886 ? -6.424 -21.634 -11.299 1.00 79.38 886 THR A N 1
ATOM 6534 C CA . THR A 1 886 ? -4.990 -21.488 -10.986 1.00 79.38 886 THR A CA 1
ATOM 6535 C C . THR A 1 886 ? -4.458 -22.624 -10.126 1.00 79.38 886 THR A C 1
ATOM 6537 O O . THR A 1 886 ? -3.243 -22.816 -10.050 1.00 79.38 886 THR A O 1
ATOM 6540 N N . THR A 1 887 ? -5.351 -23.396 -9.504 1.00 79.94 887 THR A N 1
ATOM 6541 C CA . THR A 1 887 ? -5.005 -24.565 -8.694 1.00 79.94 887 THR A CA 1
ATOM 6542 C C . THR A 1 887 ? -5.810 -25.803 -9.093 1.00 79.94 887 THR A C 1
ATOM 6544 O O . THR A 1 887 ? -6.857 -25.728 -9.740 1.00 79.94 887 THR A O 1
ATOM 6547 N N . ASP A 1 888 ? -5.279 -26.976 -8.748 1.00 83.50 888 ASP A N 1
ATOM 6548 C CA . ASP A 1 888 ? -5.993 -28.240 -8.898 1.00 83.50 888 ASP A CA 1
ATOM 6549 C C . ASP A 1 888 ? -7.103 -28.348 -7.839 1.00 83.50 888 ASP A C 1
ATOM 6551 O O . ASP A 1 888 ? -6.977 -27.845 -6.722 1.00 83.50 888 ASP A O 1
ATOM 6555 N N . ASN A 1 889 ? -8.155 -29.095 -8.165 1.00 84.50 889 ASN A N 1
ATOM 6556 C CA . ASN A 1 889 ? -9.314 -29.388 -7.321 1.00 84.50 889 ASN A CA 1
ATOM 6557 C C . ASN A 1 889 ? -10.253 -28.210 -7.016 1.00 84.50 889 ASN A C 1
ATOM 6559 O O . ASN A 1 889 ? -10.993 -28.288 -6.052 1.00 84.50 889 ASN A O 1
ATOM 6563 N N . GLU A 1 890 ? -10.324 -27.149 -7.814 1.00 90.69 890 GLU A N 1
ATOM 6564 C CA . GLU A 1 890 ? -11.256 -26.044 -7.523 1.00 90.69 890 GLU A CA 1
ATOM 6565 C C . GLU A 1 890 ? -12.742 -26.408 -7.709 1.00 90.69 890 GLU A C 1
ATOM 6567 O O . GLU A 1 890 ? -13.112 -27.168 -8.609 1.00 90.69 890 GLU A O 1
ATOM 6572 N N . LEU A 1 891 ? -13.612 -25.814 -6.881 1.00 94.06 891 LEU A N 1
ATOM 6573 C CA . LEU A 1 891 ? -15.060 -25.819 -7.093 1.00 94.06 891 LEU A CA 1
ATOM 6574 C C . LEU A 1 891 ? -15.399 -24.794 -8.174 1.00 94.06 891 LEU A C 1
ATOM 6576 O O . LEU A 1 891 ? -15.056 -23.624 -8.051 1.00 94.06 891 LEU A O 1
ATOM 6580 N N . LEU A 1 892 ? -16.138 -25.215 -9.190 1.00 95.69 892 LEU A N 1
ATOM 6581 C CA . LEU A 1 892 ? -16.704 -24.358 -10.224 1.00 95.69 892 LEU A CA 1
ATOM 6582 C C . LEU A 1 892 ? -18.175 -24.127 -9.875 1.00 95.69 892 LEU A C 1
ATOM 6584 O O . LEU A 1 892 ? -18.936 -25.088 -9.868 1.00 95.69 892 LEU A O 1
ATOM 6588 N N . PHE A 1 893 ? -18.594 -22.897 -9.590 1.00 97.44 893 PHE A N 1
ATOM 6589 C CA . PHE A 1 893 ? -20.001 -22.563 -9.355 1.00 97.44 893 PHE A CA 1
ATOM 6590 C C . PHE A 1 893 ? -20.519 -21.652 -10.462 1.00 97.44 893 PHE A C 1
ATOM 6592 O O . PHE A 1 893 ? -19.902 -20.634 -10.776 1.00 97.44 893 PHE A O 1
ATOM 6599 N N . VAL A 1 894 ? -21.664 -22.003 -11.039 1.00 96.94 894 VAL A N 1
ATOM 6600 C CA . VAL A 1 894 ? -22.215 -21.342 -12.221 1.00 96.94 894 VAL A CA 1
ATOM 6601 C C . VAL A 1 894 ? -23.667 -20.963 -11.987 1.00 96.94 894 VAL A C 1
ATOM 6603 O O . VAL A 1 894 ? -24.444 -21.747 -11.439 1.00 96.94 894 VAL A O 1
ATOM 6606 N N . ALA A 1 895 ? -24.041 -19.775 -12.450 1.00 95.69 895 ALA A N 1
ATOM 6607 C CA . ALA A 1 895 ? -25.410 -19.293 -12.479 1.00 95.69 895 ALA A CA 1
ATOM 6608 C C . ALA A 1 895 ? -25.794 -18.869 -13.901 1.00 95.69 895 ALA A C 1
ATOM 6610 O O . ALA A 1 895 ? -25.031 -18.180 -14.577 1.00 95.69 895 ALA A O 1
ATOM 6611 N N . PHE A 1 896 ? -26.992 -19.259 -14.329 1.00 92.69 896 PHE A N 1
ATOM 6612 C CA . PHE A 1 896 ? -27.583 -18.862 -15.599 1.00 92.69 896 PHE A CA 1
ATOM 6613 C C . PHE A 1 896 ? -28.970 -18.266 -15.402 1.00 92.69 896 PHE A C 1
ATOM 6615 O O . PHE A 1 896 ? -29.772 -18.767 -14.609 1.00 92.69 896 PHE A O 1
ATOM 6622 N N . LEU A 1 897 ? -29.252 -17.247 -16.199 1.00 88.88 897 LEU A N 1
ATOM 6623 C CA . LEU A 1 897 ? -30.559 -16.648 -16.410 1.00 88.88 897 LEU A CA 1
ATOM 6624 C C . LEU A 1 897 ? -30.945 -16.818 -17.882 1.00 88.88 897 LEU A C 1
ATOM 6626 O O . LEU A 1 897 ? -30.081 -16.814 -18.762 1.00 88.88 897 LEU A O 1
ATOM 6630 N N . HIS A 1 898 ? -32.239 -16.950 -18.150 1.00 83.50 898 HIS A N 1
ATOM 6631 C CA . HIS A 1 898 ? -32.773 -16.847 -19.502 1.00 83.50 898 HIS A CA 1
ATOM 6632 C C . HIS A 1 898 ? -33.966 -15.893 -19.520 1.00 83.50 898 HIS A C 1
ATOM 6634 O O . HIS A 1 898 ? -34.921 -16.122 -18.786 1.00 83.50 898 HIS A O 1
ATOM 6640 N N . GLU A 1 899 ? -33.931 -14.899 -20.404 1.00 78.12 899 GLU A N 1
ATOM 6641 C CA . GLU A 1 899 ? -35.015 -13.937 -20.610 1.00 78.12 899 GLU A CA 1
ATOM 6642 C C . GLU A 1 899 ? -36.260 -14.631 -21.183 1.00 78.12 899 GLU A C 1
ATOM 6644 O O . GLU A 1 899 ? -36.139 -15.506 -22.049 1.00 78.12 899 GLU A O 1
ATOM 6649 N N . ASP A 1 900 ? -37.453 -14.242 -20.726 1.00 66.12 900 ASP A N 1
ATOM 6650 C CA . ASP A 1 900 ? -38.749 -14.651 -21.304 1.00 66.12 900 ASP A CA 1
ATOM 6651 C C . ASP A 1 900 ? -38.973 -16.184 -21.391 1.00 66.12 900 ASP A C 1
ATOM 6653 O O . ASP A 1 900 ? -39.695 -16.723 -22.240 1.00 66.12 900 ASP A O 1
ATOM 6657 N N . ALA A 1 901 ? -38.374 -16.918 -20.452 1.00 59.78 901 ALA A N 1
ATOM 6658 C C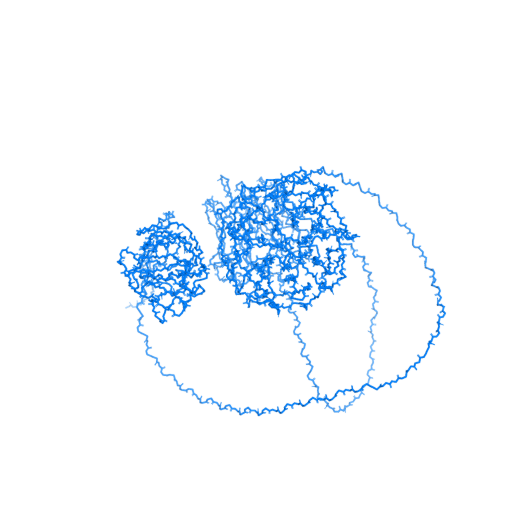A . ALA A 1 901 ? -38.194 -18.366 -20.498 1.00 59.78 901 ALA A CA 1
ATOM 6659 C C . ALA A 1 901 ? -39.084 -19.161 -19.526 1.00 59.78 901 ALA A C 1
ATOM 6661 O O . ALA A 1 901 ? -38.633 -20.083 -18.835 1.00 59.78 901 ALA A O 1
ATOM 6662 N N . ALA A 1 902 ? -40.381 -18.859 -19.472 1.00 59.88 902 ALA A N 1
ATOM 6663 C CA . ALA A 1 902 ? -41.294 -19.644 -18.644 1.00 59.88 902 ALA A CA 1
ATOM 6664 C C . ALA A 1 902 ? -41.319 -21.126 -19.093 1.00 59.88 902 ALA A C 1
ATOM 6666 O O . ALA A 1 902 ? -41.603 -21.444 -20.247 1.00 59.88 902 ALA A O 1
ATOM 6667 N N . ASN A 1 903 ? -41.101 -22.055 -18.156 1.00 64.25 903 ASN A N 1
ATOM 6668 C CA . ASN A 1 903 ? -41.160 -23.514 -18.350 1.00 64.25 903 ASN A CA 1
ATOM 6669 C C . ASN A 1 903 ? -40.042 -24.141 -19.198 1.00 64.25 903 ASN A C 1
ATOM 6671 O O . ASN A 1 903 ? -40.234 -25.219 -19.767 1.00 64.25 903 ASN A O 1
ATOM 6675 N N . ILE A 1 904 ? -38.851 -23.536 -19.236 1.00 71.75 904 ILE A N 1
ATOM 6676 C CA . ILE A 1 904 ? -37.708 -24.122 -19.949 1.00 71.75 904 ILE A CA 1
ATOM 6677 C C . ILE A 1 904 ? -36.992 -25.183 -19.117 1.00 71.75 904 ILE A C 1
ATOM 6679 O O . ILE A 1 904 ? -36.498 -24.943 -18.017 1.00 71.75 904 ILE A O 1
ATOM 6683 N N . ASN A 1 905 ? -36.861 -26.379 -19.689 1.00 76.88 905 ASN A N 1
ATOM 6684 C CA . ASN A 1 905 ? -35.963 -27.395 -19.159 1.00 76.88 905 ASN A CA 1
ATOM 6685 C C . ASN A 1 905 ? -34.522 -27.140 -19.607 1.00 76.88 905 ASN A C 1
ATOM 6687 O O . ASN A 1 905 ? -34.288 -26.780 -20.754 1.00 76.88 905 ASN A O 1
ATOM 6691 N N . ALA A 1 906 ? -33.568 -27.392 -18.713 1.00 83.88 906 ALA A N 1
ATOM 6692 C CA . ALA A 1 906 ? -32.145 -27.272 -18.980 1.00 83.88 906 ALA A CA 1
ATOM 6693 C C . ALA A 1 906 ? -31.412 -28.544 -18.537 1.00 83.88 906 ALA A C 1
ATOM 6695 O O . ALA A 1 906 ? -31.855 -29.221 -17.603 1.00 83.88 906 ALA A O 1
ATOM 6696 N N . THR A 1 907 ? -30.328 -28.882 -19.225 1.00 88.38 907 THR A N 1
ATOM 6697 C CA . THR A 1 907 ? -29.414 -29.985 -18.896 1.00 88.38 907 THR A CA 1
ATOM 6698 C C . THR A 1 907 ? -28.043 -29.405 -18.573 1.00 88.38 907 THR A C 1
ATOM 6700 O O . THR A 1 907 ? -27.576 -28.536 -19.308 1.00 88.38 907 THR A O 1
ATOM 6703 N N . ALA A 1 908 ? -27.443 -29.873 -17.473 1.00 88.44 908 ALA A N 1
ATOM 6704 C CA . ALA A 1 908 ? -26.133 -29.425 -17.004 1.00 88.44 908 ALA A CA 1
ATOM 6705 C C . ALA A 1 908 ? -25.033 -29.646 -18.047 1.00 88.44 908 ALA A C 1
ATOM 6707 O O . ALA A 1 908 ? -25.114 -30.580 -18.857 1.00 88.44 908 ALA A O 1
ATOM 6708 N N . GLY A 1 909 ? -23.989 -28.824 -17.971 1.00 82.88 909 GLY A N 1
ATOM 6709 C CA . GLY A 1 909 ? -22.766 -29.023 -18.740 1.00 82.88 909 GLY A CA 1
ATOM 6710 C C . GLY A 1 909 ? -22.068 -30.342 -18.405 1.00 82.88 909 GLY A C 1
ATOM 6711 O O . GLY A 1 909 ? -22.242 -30.928 -17.335 1.00 82.88 909 GLY A O 1
ATOM 6712 N N . THR A 1 910 ? -21.240 -30.834 -19.328 1.00 85.75 910 THR A N 1
ATOM 6713 C CA . THR A 1 910 ? -20.422 -32.027 -19.055 1.00 85.75 910 THR A CA 1
ATOM 6714 C C . THR A 1 910 ? -19.468 -31.735 -17.896 1.00 85.75 910 THR A C 1
ATOM 6716 O O . THR A 1 910 ? -18.727 -30.761 -17.950 1.00 85.75 910 THR A O 1
ATOM 6719 N N . GLY A 1 911 ? -19.482 -32.575 -16.856 1.00 85.25 911 GLY A N 1
ATOM 6720 C CA . GLY A 1 911 ? -18.677 -32.370 -15.643 1.00 85.25 911 GLY A CA 1
ATOM 6721 C C . GLY A 1 911 ? -19.344 -31.505 -14.566 1.00 85.25 911 GLY A C 1
ATOM 6722 O O . GLY A 1 911 ? -18.762 -31.338 -13.496 1.00 85.25 911 GLY A O 1
ATOM 6723 N N . PHE A 1 912 ? -20.564 -31.018 -14.813 1.00 93.19 912 PHE A N 1
ATOM 6724 C CA . PHE A 1 912 ? -21.352 -30.233 -13.866 1.00 93.19 912 PHE A CA 1
ATOM 6725 C C . PHE A 1 912 ? -22.588 -30.996 -13.371 1.00 93.19 912 PHE A C 1
ATOM 6727 O O . PHE A 1 912 ? -23.133 -31.875 -14.044 1.00 93.19 912 PHE A O 1
ATOM 6734 N N . THR A 1 913 ? -23.048 -30.641 -12.174 1.00 93.69 913 THR A N 1
ATOM 6735 C CA . THR A 1 913 ? -24.292 -31.105 -11.562 1.00 93.69 913 THR A CA 1
ATOM 6736 C C . THR A 1 913 ? -25.253 -29.930 -11.441 1.00 93.69 913 THR A C 1
ATOM 6738 O O . THR A 1 913 ? -24.950 -28.932 -10.796 1.00 93.69 913 THR A O 1
ATOM 6741 N N . LEU A 1 914 ? -26.452 -30.049 -12.017 1.00 92.38 914 LEU A N 1
ATOM 6742 C CA . LEU A 1 914 ? -27.499 -29.043 -11.830 1.00 92.38 914 LEU A CA 1
ATOM 6743 C C . LEU A 1 914 ? -27.999 -29.087 -10.377 1.00 92.38 914 LEU A C 1
ATOM 6745 O O . LEU A 1 914 ? -28.483 -30.128 -9.923 1.00 92.38 914 LEU A O 1
ATOM 6749 N N . ARG A 1 915 ? -27.894 -27.969 -9.650 1.00 93.31 915 ARG A N 1
ATOM 6750 C CA . ARG A 1 915 ? -28.241 -27.871 -8.223 1.00 93.31 915 ARG A CA 1
ATOM 6751 C C . ARG A 1 915 ? -29.615 -27.276 -7.990 1.00 93.31 915 ARG A C 1
ATOM 6753 O O . ARG A 1 915 ? -30.426 -27.891 -7.303 1.00 93.31 915 ARG A O 1
ATOM 6760 N N . GLN A 1 916 ? -29.876 -26.097 -8.547 1.00 91.62 916 GLN A N 1
ATOM 6761 C CA . GLN A 1 916 ? -31.179 -25.449 -8.453 1.00 91.62 916 GLN A CA 1
ATOM 6762 C C . GLN A 1 916 ? -31.707 -25.109 -9.835 1.00 91.62 916 GLN A C 1
ATOM 6764 O O . GLN A 1 916 ? -30.968 -24.785 -10.766 1.00 91.62 916 GLN A O 1
ATOM 6769 N N . LYS A 1 917 ? -33.024 -25.231 -9.958 1.00 84.19 917 LYS A N 1
ATOM 6770 C CA . LYS A 1 917 ? -33.743 -25.001 -11.198 1.00 84.19 917 LYS A CA 1
ATOM 6771 C C . LYS A 1 917 ? -35.159 -24.576 -10.868 1.00 84.19 917 LYS A C 1
ATOM 6773 O O . LYS A 1 917 ? -35.903 -25.349 -10.262 1.00 84.19 917 LYS A O 1
ATOM 6778 N N . TYR A 1 918 ? -35.561 -23.412 -11.354 1.00 71.50 918 TYR A N 1
ATOM 6779 C CA . TYR A 1 918 ? -36.965 -23.033 -11.355 1.00 71.50 918 TYR A CA 1
ATOM 6780 C C . TYR A 1 918 ? -37.502 -22.958 -12.774 1.00 71.50 918 TYR A C 1
ATOM 6782 O O . TYR A 1 918 ? -36.910 -22.317 -13.630 1.00 71.50 918 TYR A O 1
ATOM 6790 N N . THR A 1 919 ? -38.620 -23.637 -13.031 1.00 58.06 919 THR A N 1
ATOM 6791 C CA . THR A 1 919 ? -39.225 -23.676 -14.372 1.00 58.06 919 THR A CA 1
ATOM 6792 C C . THR A 1 919 ? -40.664 -23.191 -14.407 1.00 58.06 919 THR A C 1
ATOM 6794 O O . THR A 1 919 ? -41.113 -22.766 -15.458 1.00 58.06 919 THR A O 1
ATOM 6797 N N . SER A 1 920 ? -41.410 -23.185 -13.303 1.00 50.44 920 SER A N 1
ATOM 6798 C CA . SER A 1 920 ? -42.858 -22.959 -13.362 1.00 50.44 920 SER A CA 1
ATOM 6799 C C . SER A 1 920 ? -43.266 -21.515 -13.066 1.00 50.44 920 SER A C 1
ATOM 6801 O O . SER A 1 920 ? -43.323 -21.116 -11.911 1.00 50.44 920 SER A O 1
ATOM 6803 N N . GLY A 1 921 ? -43.647 -20.741 -14.082 1.00 54.59 921 GLY A N 1
ATOM 6804 C CA . GLY A 1 921 ? -44.384 -19.481 -13.887 1.00 54.59 921 GLY A CA 1
ATOM 6805 C C . GLY A 1 921 ? -43.580 -18.261 -13.414 1.00 54.59 921 GLY A C 1
ATOM 6806 O O . GLY A 1 921 ? -44.194 -17.243 -13.119 1.00 54.59 921 GLY A O 1
ATOM 6807 N N . ALA A 1 922 ? -42.245 -18.329 -13.368 1.00 53.84 922 ALA A N 1
ATOM 6808 C CA . ALA A 1 922 ? -41.404 -17.130 -13.291 1.00 53.84 922 ALA A CA 1
ATOM 6809 C C . ALA A 1 922 ? -41.206 -16.567 -14.702 1.00 53.84 922 ALA A C 1
ATOM 6811 O O . ALA A 1 922 ? -41.011 -17.347 -15.636 1.00 53.84 922 ALA A O 1
ATOM 6812 N N . GLN A 1 923 ? -41.223 -15.240 -14.847 1.00 59.31 923 GLN A N 1
ATOM 6813 C CA . GLN A 1 923 ? -40.806 -14.589 -16.095 1.00 59.31 923 GLN A CA 1
ATOM 6814 C C . GLN A 1 923 ? -39.302 -14.798 -16.364 1.00 59.31 923 GLN A C 1
ATOM 6816 O O . GLN A 1 923 ? -38.895 -14.761 -17.514 1.00 59.31 923 GLN A O 1
ATOM 6821 N N . GLU A 1 924 ? -38.512 -15.134 -15.332 1.00 66.94 924 GLU A N 1
ATOM 6822 C CA . GLU A 1 924 ? -37.046 -15.181 -15.388 1.00 66.94 924 GLU A CA 1
ATOM 6823 C C . GLU A 1 924 ? -36.467 -16.352 -14.565 1.00 66.94 924 GLU A C 1
ATOM 6825 O O . GLU A 1 924 ? -36.230 -16.226 -13.354 1.00 66.94 924 GLU A O 1
ATOM 6830 N N . PRO A 1 925 ? -36.296 -17.541 -15.167 1.00 76.31 925 PRO A N 1
ATOM 6831 C CA . PRO A 1 925 ? -35.754 -18.710 -14.484 1.00 76.31 925 PRO A CA 1
ATOM 6832 C C . PRO A 1 925 ? -34.264 -18.556 -14.135 1.00 76.31 925 PRO A C 1
ATOM 6834 O O . PRO A 1 925 ? -33.437 -18.245 -14.990 1.00 76.31 925 PRO A O 1
ATOM 6837 N N . LEU A 1 926 ? -33.921 -18.861 -12.879 1.00 89.06 926 LEU A N 1
ATOM 6838 C CA . LEU A 1 926 ? -32.544 -19.036 -12.411 1.00 89.06 926 LEU A CA 1
ATOM 6839 C C . LEU A 1 926 ? -32.173 -20.523 -12.420 1.00 89.06 926 LEU A C 1
ATOM 6841 O O . LEU A 1 926 ? -32.899 -21.372 -11.882 1.00 89.06 926 LEU A O 1
ATOM 6845 N N . PHE A 1 927 ? -31.011 -20.819 -12.988 1.00 91.81 927 PHE A N 1
ATOM 6846 C CA . PHE A 1 927 ? -30.385 -22.133 -12.971 1.00 91.81 927 PHE A CA 1
ATOM 6847 C C . PHE A 1 927 ? -29.023 -22.018 -12.301 1.00 91.81 927 PHE A C 1
ATOM 6849 O O . PHE A 1 927 ? -28.268 -21.096 -12.601 1.00 91.81 927 PHE A O 1
ATOM 6856 N N . THR A 1 928 ? -28.687 -22.963 -11.429 1.00 95.00 928 THR A N 1
ATOM 6857 C CA . THR A 1 928 ? -27.333 -23.063 -10.878 1.00 95.00 928 THR A CA 1
ATOM 6858 C C . THR A 1 928 ? -26.787 -24.465 -11.053 1.00 95.00 928 THR A C 1
ATOM 6860 O O . THR A 1 928 ? -27.488 -25.457 -10.827 1.00 95.00 928 THR A O 1
ATOM 6863 N N . GLU A 1 929 ? -25.526 -24.553 -11.455 1.00 95.00 929 GLU A N 1
ATOM 6864 C CA . GLU A 1 929 ? -24.783 -25.804 -11.552 1.00 95.00 929 GLU A CA 1
ATOM 6865 C C . GLU A 1 929 ? -23.419 -25.656 -10.883 1.00 95.00 929 GLU A C 1
ATOM 6867 O O . GLU A 1 929 ? -22.873 -24.557 -10.789 1.00 95.00 929 GLU A O 1
ATOM 6872 N N . ASP A 1 930 ? -22.878 -26.763 -10.391 1.00 95.38 930 ASP A N 1
ATOM 6873 C CA . ASP A 1 930 ? -21.526 -26.817 -9.853 1.00 95.38 930 ASP A CA 1
ATOM 6874 C C . ASP A 1 930 ? -20.726 -27.974 -10.455 1.00 95.38 930 ASP A C 1
ATOM 6876 O O . ASP A 1 930 ? -21.272 -28.985 -10.891 1.00 95.38 930 ASP A O 1
ATOM 6880 N N . GLY A 1 931 ? -19.413 -27.815 -10.504 1.00 92.62 931 GLY A N 1
ATOM 6881 C CA . GLY A 1 931 ? -18.479 -28.802 -11.028 1.00 92.62 931 GLY A CA 1
ATOM 6882 C C . GLY A 1 931 ? -17.171 -28.765 -10.253 1.00 92.62 931 GLY A C 1
ATOM 6883 O O . GLY A 1 931 ? -16.963 -27.902 -9.403 1.00 92.62 931 GLY A O 1
ATOM 6884 N N . PHE A 1 932 ? -16.281 -29.701 -10.557 1.00 90.31 932 PHE A N 1
ATOM 6885 C CA . PHE A 1 932 ? -14.924 -29.701 -10.022 1.00 90.31 932 PHE A CA 1
ATOM 6886 C C . PHE A 1 932 ? -13.919 -29.629 -11.157 1.00 90.31 932 PHE A C 1
ATOM 6888 O O . PHE A 1 932 ? -14.040 -30.359 -12.142 1.00 90.31 932 PHE A O 1
ATOM 6895 N N . ALA A 1 933 ? -12.915 -28.779 -10.981 1.00 88.31 933 ALA A N 1
ATOM 6896 C CA . ALA A 1 933 ? -11.727 -28.723 -11.811 1.00 88.31 933 ALA A CA 1
ATOM 6897 C C . ALA A 1 933 ? -10.656 -29.639 -11.196 1.00 88.31 933 ALA A C 1
ATOM 6899 O O . ALA A 1 933 ? -9.920 -29.192 -10.322 1.00 88.31 933 ALA A O 1
ATOM 6900 N N . PRO A 1 934 ? -10.547 -30.925 -11.591 1.00 81.56 934 PRO A N 1
ATOM 6901 C CA . PRO A 1 934 ? -9.588 -31.850 -10.976 1.00 81.56 934 PRO A CA 1
ATOM 6902 C C . PRO A 1 934 ? -8.131 -31.427 -11.200 1.00 81.56 934 PRO A C 1
ATOM 6904 O O . PRO A 1 934 ? -7.257 -31.796 -10.425 1.00 81.56 934 PRO A O 1
ATOM 6907 N N . THR A 1 935 ? -7.878 -30.648 -12.250 1.00 84.12 935 THR A N 1
ATOM 6908 C CA . THR A 1 935 ? -6.584 -30.037 -12.557 1.00 84.12 935 THR A CA 1
ATOM 6909 C C . THR A 1 935 ? -6.780 -28.570 -12.916 1.00 84.12 935 THR A C 1
ATOM 6911 O O . THR A 1 935 ? -7.815 -28.210 -13.479 1.00 84.12 935 THR A O 1
ATOM 6914 N N . SER A 1 936 ? -5.785 -27.734 -12.662 1.00 85.69 936 SER A N 1
ATOM 6915 C CA . SER A 1 936 ? -5.710 -26.370 -13.192 1.00 85.69 936 SER A CA 1
ATOM 6916 C C . SER A 1 936 ? -5.881 -26.374 -14.718 1.00 85.69 936 SER A C 1
ATOM 6918 O O . SER A 1 936 ? -5.362 -27.248 -15.423 1.00 85.69 936 SER A O 1
ATOM 6920 N N . GLY A 1 937 ? -6.685 -25.452 -15.247 1.00 88.44 937 GLY A N 1
ATOM 6921 C CA . GLY A 1 937 ? -7.043 -25.455 -16.665 1.00 88.44 937 GLY A CA 1
ATOM 6922 C C . GLY A 1 937 ? -8.219 -24.551 -17.006 1.00 88.44 937 GLY A C 1
ATOM 6923 O O . GLY A 1 937 ? -8.743 -23.836 -16.159 1.00 88.44 937 GLY A O 1
ATOM 6924 N N . ILE A 1 938 ? -8.630 -24.577 -18.275 1.00 90.06 938 ILE A N 1
ATOM 6925 C CA . ILE A 1 938 ? -9.760 -23.778 -18.756 1.00 90.06 938 ILE A CA 1
ATOM 6926 C C . ILE A 1 938 ? -11.052 -24.572 -18.586 1.00 90.06 938 ILE A C 1
ATOM 6928 O O . ILE A 1 938 ? -11.196 -25.658 -19.149 1.00 90.06 938 ILE A O 1
ATOM 6932 N N . TYR A 1 939 ? -12.004 -23.987 -17.870 1.00 91.75 939 TYR A N 1
ATOM 6933 C CA . TYR A 1 939 ? -13.337 -24.529 -17.653 1.00 91.75 939 TYR A CA 1
ATOM 6934 C C . TYR A 1 939 ? -14.394 -23.483 -17.994 1.00 91.75 939 TYR A C 1
ATOM 6936 O O . TYR A 1 939 ? -14.156 -22.281 -17.918 1.00 91.75 939 TYR A O 1
ATOM 6944 N N . ASN A 1 940 ? -15.589 -23.936 -18.349 1.00 93.94 940 ASN A N 1
ATOM 6945 C CA . ASN A 1 940 ? -16.765 -23.087 -18.454 1.00 93.94 940 ASN A CA 1
ATOM 6946 C C . ASN A 1 940 ? -18.007 -23.904 -18.098 1.00 93.94 940 ASN A C 1
ATOM 6948 O O . ASN A 1 940 ? -18.089 -25.087 -18.432 1.00 93.94 940 ASN A O 1
ATOM 6952 N N . GLY A 1 941 ? -18.991 -23.266 -17.472 1.00 90.38 941 GLY A N 1
ATOM 6953 C CA . GLY A 1 941 ? -20.344 -23.804 -17.400 1.00 90.38 941 GLY A CA 1
ATOM 6954 C C . GLY A 1 941 ? -20.971 -23.807 -18.789 1.00 90.38 941 GLY A C 1
ATOM 6955 O O . GLY A 1 941 ? -20.746 -22.882 -19.584 1.00 90.38 941 GLY A O 1
ATOM 6956 N N . ALA A 1 942 ? -21.715 -24.862 -19.105 1.00 87.69 942 ALA A N 1
ATOM 6957 C CA . ALA A 1 942 ? -22.236 -25.121 -20.446 1.00 87.69 942 ALA A CA 1
ATOM 6958 C C . ALA A 1 942 ? -23.649 -25.710 -20.372 1.00 87.69 942 ALA A C 1
ATOM 6960 O O . ALA A 1 942 ? -23.870 -26.892 -20.638 1.00 87.69 942 ALA A O 1
ATOM 6961 N N . LEU A 1 943 ? -24.613 -24.882 -19.983 1.00 88.81 943 LEU A N 1
ATOM 6962 C CA . LEU A 1 943 ? -25.999 -25.297 -19.808 1.00 88.81 943 LEU A CA 1
ATOM 6963 C C . LEU A 1 943 ? -26.722 -25.375 -21.165 1.00 88.81 943 LEU A C 1
ATOM 6965 O O . LEU A 1 943 ? -26.645 -24.457 -21.980 1.00 88.81 943 LEU A O 1
ATOM 6969 N N . THR A 1 944 ? -27.458 -26.461 -21.415 1.00 88.94 944 THR A N 1
ATOM 6970 C CA . THR A 1 944 ? -28.248 -26.623 -22.653 1.00 88.94 944 THR A CA 1
ATOM 6971 C C . THR A 1 944 ? -29.748 -26.547 -22.377 1.00 88.94 944 THR A C 1
ATOM 6973 O O . THR A 1 944 ? -30.279 -27.364 -21.623 1.00 88.94 944 THR A O 1
ATOM 6976 N N . PHE A 1 945 ? -30.452 -25.619 -23.025 1.00 84.81 945 PHE A N 1
ATOM 6977 C CA . PHE A 1 945 ? -31.908 -25.458 -22.957 1.00 84.81 945 PHE A CA 1
ATOM 6978 C C . PHE A 1 945 ? -32.640 -26.382 -23.949 1.00 84.81 945 PHE A C 1
ATOM 6980 O O . PHE A 1 945 ? -32.214 -26.568 -25.088 1.00 84.81 945 PHE A O 1
ATOM 6987 N N . ALA A 1 946 ? -33.768 -26.966 -23.533 1.00 78.06 946 ALA A N 1
ATOM 6988 C CA . ALA A 1 946 ? -34.483 -28.014 -24.278 1.00 78.06 946 ALA A CA 1
ATOM 6989 C C . ALA A 1 946 ? -35.260 -27.527 -25.522 1.00 78.06 946 ALA A C 1
ATOM 6991 O O . ALA A 1 946 ? -35.644 -28.333 -26.368 1.00 78.06 946 ALA A O 1
ATOM 6992 N N . SER A 1 947 ? -35.513 -26.227 -25.641 1.00 71.00 947 SER A N 1
ATOM 6993 C CA . SER A 1 947 ? -36.202 -25.585 -26.769 1.00 71.00 947 SER A CA 1
ATOM 6994 C C . SER A 1 947 ? -35.605 -24.203 -26.967 1.00 71.00 947 SER A C 1
ATOM 6996 O O . SER A 1 947 ? -35.186 -23.637 -25.972 1.00 71.00 947 SER A O 1
ATOM 6998 N N . ASN A 1 948 ? -35.578 -23.662 -28.191 1.00 59.41 948 ASN A N 1
ATOM 6999 C CA . ASN A 1 948 ? -35.120 -22.294 -28.464 1.00 59.41 948 ASN A CA 1
ATOM 7000 C C . ASN A 1 948 ? -36.182 -21.293 -27.983 1.00 59.41 948 ASN A C 1
ATOM 7002 O O . ASN A 1 948 ? -37.173 -21.110 -28.700 1.00 59.41 948 ASN A O 1
ATOM 7006 N N . PRO A 1 949 ? -36.062 -20.705 -26.786 1.00 60.84 949 PRO A N 1
ATOM 7007 C CA . PRO A 1 949 ? -37.037 -19.709 -26.375 1.00 60.84 949 PRO A CA 1
ATOM 7008 C C . PRO A 1 949 ? -36.775 -18.391 -27.101 1.00 60.84 949 PRO A C 1
ATOM 7010 O O . PRO A 1 949 ? -35.691 -18.143 -27.626 1.00 60.84 949 PRO A O 1
ATOM 7013 N N . GLN A 1 950 ? -37.788 -17.542 -27.170 1.00 61.94 950 GLN A N 1
ATOM 7014 C CA . GLN A 1 950 ? -37.570 -16.161 -27.579 1.00 61.94 950 GLN A CA 1
ATOM 7015 C C . GLN A 1 950 ? -36.917 -15.443 -26.389 1.00 61.94 950 GLN A C 1
ATOM 7017 O O . GLN A 1 950 ? -37.521 -15.442 -25.330 1.00 61.94 950 GLN A O 1
ATOM 7022 N N . GLY A 1 951 ? -35.696 -14.916 -26.541 1.00 73.62 951 GLY A N 1
ATOM 7023 C CA . GLY A 1 951 ? -34.967 -14.203 -25.477 1.00 73.62 951 GLY A CA 1
ATOM 7024 C C . GLY A 1 951 ? -33.453 -14.455 -25.503 1.00 73.62 951 GLY A C 1
ATOM 7025 O O . GLY A 1 951 ? -32.986 -15.381 -26.179 1.00 73.62 951 GLY A O 1
ATOM 7026 N N . GLY A 1 952 ? -32.683 -13.621 -24.803 1.00 84.94 952 GLY A N 1
ATOM 7027 C CA . GLY A 1 952 ? -31.272 -13.866 -24.511 1.00 84.94 952 GLY A CA 1
ATOM 7028 C C . GLY A 1 952 ? -31.070 -14.733 -23.265 1.00 84.94 952 GLY A C 1
ATOM 7029 O O . GLY A 1 952 ? -31.969 -14.903 -22.446 1.00 84.94 952 GLY A O 1
ATOM 7030 N N . TRP A 1 953 ? -29.873 -15.286 -23.111 1.00 89.19 953 TRP A N 1
ATOM 7031 C CA . TRP A 1 953 ? -29.412 -15.895 -21.867 1.00 89.19 953 TRP A CA 1
ATOM 7032 C C . TRP A 1 953 ? -28.194 -15.148 -21.338 1.00 89.19 953 TRP A C 1
ATOM 7034 O O . TRP A 1 953 ? -27.401 -14.591 -22.101 1.00 89.19 953 TRP A O 1
ATOM 7044 N N . GLU A 1 954 ? -28.027 -15.191 -20.023 1.00 91.31 954 GLU A N 1
ATOM 7045 C CA . GLU A 1 954 ? -26.898 -14.622 -19.296 1.00 91.31 954 GLU A CA 1
ATOM 7046 C C . GLU A 1 954 ? -26.289 -15.705 -18.410 1.00 91.31 954 GLU A C 1
ATOM 7048 O O . GLU A 1 954 ? -27.005 -16.490 -17.786 1.00 91.31 954 GLU A O 1
ATOM 7053 N N . GLY A 1 955 ? -24.965 -15.768 -18.358 1.00 93.81 955 GLY A N 1
ATOM 7054 C CA . GLY A 1 955 ? -24.224 -16.754 -17.591 1.00 93.81 955 GLY A CA 1
ATOM 7055 C C . GLY A 1 955 ? -23.079 -16.114 -16.824 1.00 93.81 955 GLY A C 1
ATOM 7056 O O . GLY A 1 955 ? -22.395 -15.229 -17.335 1.00 93.81 955 GLY A O 1
ATOM 7057 N N . ALA A 1 956 ? -22.852 -16.596 -15.609 1.00 96.56 956 ALA A N 1
ATOM 7058 C CA . ALA A 1 956 ? -21.731 -16.209 -14.768 1.00 96.56 956 ALA A CA 1
ATOM 7059 C C . ALA A 1 956 ? -21.140 -17.444 -14.083 1.00 96.56 956 ALA A C 1
ATOM 7061 O O . ALA A 1 956 ? -21.872 -18.351 -13.687 1.00 96.56 956 ALA A O 1
ATOM 7062 N N . ILE A 1 957 ? -19.819 -17.480 -13.942 1.00 97.50 957 ILE A N 1
ATOM 7063 C CA . ILE A 1 957 ? -19.071 -18.542 -13.266 1.00 97.50 957 ILE A CA 1
ATOM 7064 C C . ILE A 1 957 ? -18.075 -17.931 -12.284 1.00 97.50 957 ILE A C 1
ATOM 7066 O O . ILE A 1 957 ? -17.463 -16.900 -12.560 1.00 97.50 957 ILE A O 1
ATOM 7070 N N . ALA A 1 958 ? -17.911 -18.598 -11.148 1.00 96.19 958 ALA A N 1
ATOM 7071 C CA . ALA A 1 958 ? -16.904 -18.311 -10.142 1.00 96.19 958 ALA A CA 1
ATOM 7072 C C . ALA A 1 958 ? -16.215 -19.608 -9.712 1.00 96.19 958 ALA A C 1
ATOM 7074 O O . ALA A 1 958 ? -16.886 -20.626 -9.516 1.00 96.19 958 ALA A O 1
ATOM 7075 N N . THR A 1 959 ? -14.896 -19.572 -9.546 1.00 95.00 959 THR A N 1
ATOM 7076 C CA . THR A 1 959 ? -14.111 -20.714 -9.070 1.00 95.00 959 THR A CA 1
ATOM 7077 C C . THR A 1 959 ? -13.617 -20.478 -7.650 1.00 95.00 959 THR A C 1
ATOM 7079 O O . THR A 1 959 ? -13.301 -19.349 -7.268 1.00 95.00 959 THR A O 1
ATOM 7082 N N . PHE A 1 960 ? -13.620 -21.539 -6.843 1.00 93.00 960 PHE A N 1
ATOM 7083 C CA . PHE A 1 960 ? -13.280 -21.490 -5.427 1.00 93.00 960 PHE A CA 1
ATOM 7084 C C . PHE A 1 960 ? -12.195 -22.519 -5.088 1.00 93.00 960 PHE A C 1
ATOM 7086 O O . PHE A 1 960 ? -12.397 -23.724 -5.254 1.00 93.00 960 PHE A O 1
ATOM 7093 N N . ARG A 1 961 ? -11.070 -22.046 -4.547 1.00 85.50 961 ARG A N 1
ATOM 7094 C CA . ARG A 1 961 ? -9.984 -22.850 -3.983 1.00 85.50 961 ARG A CA 1
ATOM 7095 C C . ARG A 1 961 ? -10.448 -23.591 -2.736 1.00 85.50 961 ARG A C 1
ATOM 7097 O O . ARG A 1 961 ? -11.123 -23.028 -1.862 1.00 85.50 961 ARG A O 1
ATOM 7104 N N . LEU A 1 962 ? -10.048 -24.855 -2.652 1.00 79.25 962 LEU A N 1
ATOM 7105 C CA . LEU A 1 962 ? -10.329 -25.694 -1.492 1.00 79.25 962 LEU A CA 1
ATOM 7106 C C . LEU A 1 962 ? -9.299 -25.451 -0.391 1.00 79.25 962 LEU A C 1
ATOM 7108 O O . LEU A 1 962 ? -8.185 -25.008 -0.675 1.00 79.25 962 LEU A O 1
ATOM 7112 N N . GLN A 1 963 ? -9.698 -25.732 0.852 1.00 62.31 963 GLN A N 1
ATOM 7113 C CA . GLN A 1 963 ? -8.780 -25.818 1.993 1.00 62.31 963 GLN A CA 1
ATOM 7114 C C . GLN A 1 963 ? -7.699 -26.852 1.744 1.00 62.31 963 GLN A C 1
ATOM 7116 O O . GLN A 1 963 ? -7.994 -27.842 1.035 1.00 62.31 963 GLN A O 1
#

Radius of gyration: 36.3 Å; Cα contacts (8 Å, |Δi|>4): 2474; chains: 1; bounding box: 131×116×96 Å

Nearest PDB structures (foldseek):
  4buj-assembly2_H  TM=6.139E-01  e=1.445E-05  Saccharomyces cerevisiae S288C
  4buj-assembly1_D  TM=5.396E-01  e=1.046E-05  Saccharomyces cerevisiae S288C
  4buj-assembly2_G  TM=5.553E-01  e=1.997E-05  Saccharomyces cerevisiae S288C
  4llf-assembly1_D  TM=3.169E-01  e=5.717E+00  Cucumber necrosis virus

Mean predicted aligned error: 21.86 Å

Foldseek 3Di:
DDDDDDDPDDPVVVVVVVVVVVVVVVPPPPPPDVPFWDKDKFFQADQLQKWWWADLDTGTLDQKDKAAAAQHQQTTKIKGKTFQAQQFAQWQWPWKKKKFFFAAWDQFKGKWKKWKFLDLADDGDDSVRHLVPTHTDLDIDIDIDRDTDHHRDMDITDTRSVRVSSNSNDPNHGRRGMIMIMIRHDDDHPRIGMTGDCSNDVVRGMIMMITTHDHDDDDDDPDDDDDDDDDDDDDDDDDDDDDDDDDDDDDDDDDDDDDDDDDDDDDDDDDDDDDDDDDDDDDDDDDDDDDDDDDDDDDDADWQDQFDKAKEFQFFFAAQAAAFQWAQAPQQKIWGWGFHQQFQKIKIKMFQHHDDDRYNPRIDIDIDGHPAGFQDWEWEDLNHFWIFIWTQHQQQWTWTWIQGNVVRGTDPIDTPDGAPDNDGSHHAWKAWHWYQFPVSWIWIWTAHNQQFTKIWIWHADPVVRDTDTPDDIDGFDPQGNKTAWYKEAALQFRKIKIWIWHPSDPLIFIWMWIAGSVGRTDDIDTQDPARADADCPVYGRGQWHKAWYAANLRKIKIKTWHDWDDDPNDTDTGFMWIWIDNPPDIDIDGAQAGFGRWYWWALRPWIKIKGAADCSFPPRHDRQFIWMWTQTPVRHIDGIDTNGHDPDAGKHGSKHWHDHSSRDGHSQKTKIKTWGDDSNTITIMIMITGRNDDPDDRDDDDDDDDDDDDDDDDDDDDDDYDDDDDDDDDDDDDDDDDPDPDPDPDPQPAKDWDFKWKDWDPWQDQKDKDWTQAKADQQWKKKKKKKKFDPDKFGDFPAKAKPQGFHKDWDDKPPVVGIDGIMITMIMGGRDPIGHRIMMMTGHPGIITMMMMMTIMPFFDRPFWAWKAKDKFFWFKDKRDKTFGPFAWKKKKKKKKWAQQAQKDKDWDVQKDWRDWDHHDHRIIMTMIMGIRRGGGIDIIIMGIPDGDPTMMMMMMIITDGD